Protein 2EFE (pdb70)

Nearest PDB structures (foldseek):
  2efh-assembly2_D  TM=1.002E+00  e=9.481E-31  Arabidopsis thaliana
  4g01-assembly1_B  TM=9.308E-01  e=5.659E-30  Arabidopsis thaliana
  7bl1-assembly1_DDD  TM=9.337E-01  e=3.066E-23  Homo sapiens
  1huq-assembly1_A  TM=9.323E-01  e=3.957E-23  Mus musculus
  2bme-assembly2_B  TM=9.191E-01  e=2.168E-18  Homo sapiens

Structure (mmCIF, N/CA/C/O backbone):
data_2EFE
#
_entry.id   2EFE
#
_cell.length_a   58.235
_cell.length_b   58.296
_cell.length_c   69.243
_cell.angle_alpha   81.75
_cell.angle_beta   86.83
_cell.angle_gamma   73.79
#
_symmetry.space_group_name_H-M   'P 1'
#
loop_
_entity.id
_entity.type
_entity.pdbx_description
1 polymer 'Similarity to vacuolar protein sorting-associated protein VPS9'
2 polymer 'Small GTP-binding protein-like'
3 non-polymer 'AMINOPHOSPHONIC ACID-GUANYLATE ESTER'
4 water water
#
loop_
_atom_site.group_PDB
_atom_site.id
_atom_site.type_symbol
_atom_site.label_atom_id
_atom_site.label_alt_id
_atom_site.label_comp_id
_atom_site.label_asym_id
_atom_site.label_entity_id
_atom_site.label_seq_id
_atom_site.pdbx_PDB_ins_code
_atom_site.Cartn_x
_atom_site.Cartn_y
_atom_site.Cartn_z
_atom_site.occupancy
_atom_site.B_iso_or_equiv
_atom_site.auth_seq_id
_atom_site.auth_comp_id
_atom_site.auth_asym_id
_atom_site.auth_atom_id
_atom_site.pdbx_PDB_model_num
ATOM 1 N N . MET A 1 19 ? 21.112 23.745 -17.250 1.00 68.37 17 MET A N 1
ATOM 2 C CA . MET A 1 19 ? 21.795 24.090 -15.963 1.00 68.82 17 MET A CA 1
ATOM 3 C C . MET A 1 19 ? 23.263 24.522 -16.120 1.00 69.07 17 MET A C 1
ATOM 4 O O . MET A 1 19 ? 23.785 25.276 -15.284 1.00 68.85 17 MET A O 1
ATOM 9 N N . ARG A 1 20 ? 23.919 24.045 -17.180 1.00 69.41 18 ARG A N 1
ATOM 10 C CA . ARG A 1 20 ? 25.281 24.490 -17.533 1.00 69.70 18 ARG A CA 1
ATOM 11 C C . ARG A 1 20 ? 25.317 25.847 -18.260 1.00 69.64 18 ARG A C 1
ATOM 12 O O . ARG A 1 20 ? 26.340 26.538 -18.228 1.00 69.95 18 ARG A O 1
ATOM 20 N N . LYS A 1 21 ? 24.208 26.215 -18.910 1.00 69.15 19 LYS A N 1
ATOM 21 C CA . LYS A 1 21 ? 24.054 27.524 -19.557 1.00 68.68 19 LYS A CA 1
ATOM 22 C C . LYS A 1 21 ? 24.425 28.688 -18.615 1.00 68.09 19 LYS A C 1
ATOM 23 O O . LYS A 1 21 ? 24.065 28.659 -17.435 1.00 68.11 19 LYS A O 1
ATOM 29 N N . PRO A 1 22 ? 25.139 29.717 -19.139 1.00 67.55 20 PRO A N 1
ATOM 30 C CA . PRO A 1 22 ? 25.684 30.822 -18.316 1.00 66.79 20 PRO A CA 1
ATOM 31 C C . PRO A 1 22 ? 24.638 31.692 -17.603 1.00 66.12 20 PRO A C 1
ATOM 32 O O . PRO A 1 22 ? 24.973 32.377 -16.633 1.00 66.08 20 PRO A O 1
ATOM 36 N N . SER A 1 23 ? 23.391 31.664 -18.072 1.00 65.27 21 SER A N 1
ATOM 37 C CA . SER A 1 23 ? 22.288 32.331 -17.368 1.00 64.24 21 SER A CA 1
ATOM 38 C C . SER A 1 23 ? 21.999 31.698 -16.002 1.00 63.75 21 SER A C 1
ATOM 39 O O . SER A 1 23 ? 21.637 32.412 -15.062 1.00 63.57 21 SER A O 1
ATOM 42 N N . ALA A 1 24 ? 22.182 30.375 -15.902 1.00 62.97 22 ALA A N 1
ATOM 43 C CA . ALA A 1 24 ? 21.897 29.602 -14.676 1.00 62.46 22 ALA A CA 1
ATOM 44 C C . ALA A 1 24 ? 23.037 29.603 -13.635 1.00 62.13 22 ALA A C 1
ATOM 45 O O . ALA A 1 24 ? 22.988 28.873 -12.644 1.00 61.93 22 ALA A O 1
ATOM 47 N N . GLY A 1 25 ? 24.050 30.440 -13.863 1.00 61.95 23 GLY A N 1
ATOM 48 C CA . GLY A 1 25 ? 25.215 30.552 -12.982 1.00 61.41 23 GLY A CA 1
ATOM 49 C C . GLY A 1 25 ? 24.870 30.590 -11.504 1.00 61.11 23 GLY A C 1
ATOM 50 O O . GLY A 1 25 ? 25.420 29.817 -10.708 1.00 61.21 23 GLY A O 1
ATOM 51 N N . ASP A 1 26 ? 23.945 31.476 -11.141 1.00 60.56 24 ASP A N 1
ATOM 52 C CA . ASP A 1 26 ? 23.584 31.690 -9.733 1.00 59.95 24 ASP A CA 1
ATOM 53 C C . ASP A 1 26 ? 22.651 30.630 -9.135 1.00 59.28 24 ASP A C 1
ATOM 54 O O . ASP A 1 26 ? 22.611 30.474 -7.911 1.00 59.28 24 ASP A O 1
ATOM 59 N N . PHE A 1 27 ? 21.919 29.897 -9.980 1.00 58.41 25 PHE A N 1
ATOM 60 C CA . PHE A 1 27 ? 21.230 28.686 -9.518 1.00 57.53 25 PHE A CA 1
ATOM 61 C C . PHE A 1 27 ? 22.239 27.614 -9.130 1.00 56.79 25 PHE A C 1
ATOM 62 O O . PHE A 1 27 ? 22.086 26.953 -8.095 1.00 56.25 25 PHE A O 1
ATOM 70 N N . VAL A 1 28 ? 23.269 27.453 -9.963 1.00 55.78 26 VAL A N 1
ATOM 71 C CA . VAL A 1 28 ? 24.311 26.450 -9.738 1.00 55.17 26 VAL A CA 1
ATOM 72 C C . VAL A 1 28 ? 25.082 26.733 -8.443 1.00 54.77 26 VAL A C 1
ATOM 73 O O . VAL A 1 28 ? 25.283 25.830 -7.635 1.00 54.43 26 VAL A O 1
ATOM 77 N N . LYS A 1 29 ? 25.484 27.988 -8.242 1.00 54.36 27 LYS A N 1
ATOM 78 C CA . LYS A 1 29 ? 26.136 28.411 -7.002 1.00 54.33 27 LYS A CA 1
ATOM 79 C C . LYS A 1 29 ? 25.270 28.107 -5.772 1.00 53.76 27 LYS A C 1
ATOM 80 O O . LYS A 1 29 ? 25.773 27.675 -4.733 1.00 53.56 27 LYS A O 1
ATOM 86 N N . SER A 1 30 ? 23.969 28.338 -5.906 1.00 53.21 28 SER A N 1
ATOM 87 C CA . SER A 1 30 ? 23.033 28.141 -4.810 1.00 53.00 28 SER A CA 1
ATOM 88 C C . SER A 1 30 ? 22.890 26.663 -4.412 1.00 52.83 28 SER A C 1
ATOM 89 O O . SER A 1 30 ? 22.878 26.324 -3.224 1.00 52.35 28 SER A O 1
ATOM 92 N N . ILE A 1 31 ? 22.778 25.791 -5.410 1.00 52.63 29 ILE A N 1
ATOM 93 C CA . ILE A 1 31 ? 22.625 24.359 -5.153 1.00 52.73 29 ILE A CA 1
ATOM 94 C C . ILE A 1 31 ? 23.902 23.826 -4.498 1.00 52.80 29 ILE A C 1
ATOM 95 O O . ILE A 1 31 ? 23.843 22.950 -3.644 1.00 52.81 29 ILE A O 1
ATOM 100 N N . LYS A 1 32 ? 25.043 24.389 -4.891 1.00 52.69 30 LYS A N 1
ATOM 101 C CA . LYS A 1 32 ? 26.341 23.915 -4.442 1.00 52.86 30 LYS A CA 1
ATOM 102 C C . LYS A 1 32 ? 26.709 24.430 -3.057 1.00 52.68 30 LYS A C 1
ATOM 103 O O . LYS A 1 32 ? 27.348 23.716 -2.282 1.00 52.80 30 LYS A O 1
ATOM 109 N N . SER A 1 33 ? 26.312 25.659 -2.740 1.00 52.38 31 SER A N 1
ATOM 110 C CA . SER A 1 33 ? 26.517 26.178 -1.391 1.00 52.03 31 SER A CA 1
ATOM 111 C C . SER A 1 33 ? 25.590 25.464 -0.406 1.00 51.79 31 SER A C 1
ATOM 112 O O . SER A 1 33 ? 25.798 25.543 0.796 1.00 51.97 31 SER A O 1
ATOM 115 N N . PHE A 1 34 ? 24.569 24.778 -0.921 1.00 51.05 32 PHE A N 1
ATOM 116 C CA . PHE A 1 34 ? 23.704 23.927 -0.091 1.00 50.78 32 PHE A CA 1
ATOM 117 C C . PHE A 1 34 ? 24.417 22.629 0.271 1.00 50.94 32 PHE A C 1
ATOM 118 O O . PHE A 1 34 ? 24.478 22.261 1.442 1.00 50.64 32 PHE A O 1
ATOM 126 N N . ILE A 1 35 ? 24.951 21.954 -0.750 1.00 51.72 33 ILE A N 1
ATOM 127 C CA . ILE A 1 35 ? 25.725 20.711 -0.599 1.00 52.53 33 ILE A CA 1
ATOM 128 C C . ILE A 1 35 ? 26.933 20.866 0.350 1.00 53.37 33 ILE A C 1
ATOM 129 O O . ILE A 1 35 ? 27.191 19.987 1.186 1.00 53.67 33 ILE A O 1
ATOM 134 N N . VAL A 1 36 ? 27.659 21.979 0.216 1.00 53.90 34 VAL A N 1
ATOM 135 C CA . VAL A 1 36 ? 28.784 22.307 1.098 1.00 54.60 34 VAL A CA 1
ATOM 136 C C . VAL A 1 36 ? 28.277 22.640 2.506 1.00 55.14 34 VAL A C 1
ATOM 137 O O . VAL A 1 36 ? 28.892 22.253 3.505 1.00 55.10 34 VAL A O 1
ATOM 141 N N . SER A 1 37 ? 27.138 23.329 2.573 1.00 55.64 35 SER A N 1
ATOM 142 C CA . SER A 1 37 ? 26.557 23.738 3.845 1.00 56.40 35 SER A CA 1
ATOM 143 C C . SER A 1 37 ? 25.814 22.620 4.551 1.00 56.82 35 SER A C 1
ATOM 144 O O . SER A 1 37 ? 25.295 22.806 5.648 1.00 57.00 35 SER A O 1
ATOM 147 N N . PHE A 1 38 ? 25.776 21.452 3.927 1.00 57.61 36 PHE A N 1
ATOM 148 C CA . PHE A 1 38 ? 25.108 20.301 4.518 1.00 58.30 36 PHE A CA 1
ATOM 149 C C . PHE A 1 38 ? 26.000 19.577 5.539 1.00 58.89 36 PHE A C 1
ATOM 150 O O . PHE A 1 38 ? 25.502 19.050 6.534 1.00 58.84 36 PHE A O 1
ATOM 158 N N . SER A 1 39 ? 27.314 19.575 5.293 1.00 59.82 37 SER A N 1
ATOM 159 C CA . SER A 1 39 ? 28.303 18.938 6.182 1.00 60.43 37 SER A CA 1
ATOM 160 C C . SER A 1 39 ? 28.431 19.655 7.522 1.00 60.90 37 SER A C 1
ATOM 161 O O . SER A 1 39 ? 28.909 19.081 8.512 1.00 61.36 37 SER A O 1
ATOM 164 N N . ASN A 1 40 ? 28.003 20.913 7.541 1.00 61.06 38 ASN A N 1
ATOM 165 C CA . ASN A 1 40 ? 28.101 21.775 8.712 1.00 61.20 38 ASN A CA 1
ATOM 166 C C . ASN A 1 40 ? 27.259 21.373 9.921 1.00 60.99 38 ASN A C 1
ATOM 167 O O . ASN A 1 40 ? 27.203 22.094 10.927 1.00 61.28 38 ASN A O 1
ATOM 172 N N . ASN A 1 41 ? 26.588 20.235 9.811 1.00 60.35 39 ASN A N 1
ATOM 173 C CA . ASN A 1 41 ? 25.786 19.705 10.893 1.00 59.68 39 ASN A CA 1
ATOM 174 C C . ASN A 1 41 ? 26.087 18.237 10.985 1.00 58.99 39 ASN A C 1
ATOM 175 O O . ASN A 1 41 ? 26.305 17.578 9.961 1.00 59.17 39 ASN A O 1
ATOM 180 N N . ALA A 1 42 ? 26.136 17.731 12.211 1.00 58.30 40 ALA A N 1
ATOM 181 C CA . ALA A 1 42 ? 26.307 16.306 12.425 1.00 57.48 40 ALA A CA 1
ATOM 182 C C . ALA A 1 42 ? 25.110 15.608 11.781 1.00 56.86 40 ALA A C 1
ATOM 183 O O . ALA A 1 42 ? 23.965 16.046 11.962 1.00 56.76 40 ALA A O 1
ATOM 185 N N . PRO A 1 43 ? 25.372 14.555 10.985 1.00 56.29 41 PRO A N 1
ATOM 186 C CA . PRO A 1 43 ? 24.297 13.788 10.353 1.00 55.56 41 PRO A CA 1
ATOM 187 C C . PRO A 1 43 ? 23.085 13.592 11.274 1.00 55.04 41 PRO A C 1
ATOM 188 O O . PRO A 1 43 ? 23.241 13.183 12.431 1.00 54.99 41 PRO A O 1
ATOM 192 N N . ASP A 1 44 ? 21.895 13.930 10.780 1.00 54.14 42 ASP A N 1
ATOM 193 C CA . ASP A 1 44 ? 20.657 13.626 11.497 1.00 53.38 42 ASP A CA 1
ATOM 194 C C . ASP A 1 44 ? 19.434 13.579 10.592 1.00 52.96 42 ASP A C 1
ATOM 195 O O . ASP A 1 44 ? 18.938 14.629 10.164 1.00 52.73 42 ASP A O 1
ATOM 200 N N . PRO A 1 45 ? 18.908 12.358 10.360 1.00 52.45 43 PRO A N 1
ATOM 201 C CA . PRO A 1 45 ? 17.923 12.040 9.339 1.00 51.89 43 PRO A CA 1
ATOM 202 C C . PRO A 1 45 ? 16.742 12.987 9.348 1.00 51.43 43 PRO A C 1
ATOM 203 O O . PRO A 1 45 ? 16.401 13.558 8.305 1.00 51.00 43 PRO A O 1
ATOM 207 N N . GLU A 1 46 ? 16.147 13.151 10.528 1.00 51.18 44 GLU A N 1
ATOM 208 C CA . GLU A 1 46 ? 14.927 13.922 10.707 1.00 51.37 44 GLU A CA 1
ATOM 209 C C . GLU A 1 46 ? 15.128 15.389 10.336 1.00 51.05 44 GLU A C 1
ATOM 210 O O . GLU A 1 46 ? 14.272 15.972 9.670 1.00 51.07 44 GLU A O 1
ATOM 216 N N . LYS A 1 47 ? 16.269 15.957 10.743 1.00 50.40 45 LYS A N 1
ATOM 217 C CA . LYS A 1 47 ? 16.664 17.335 10.399 1.00 49.78 45 LYS A CA 1
ATOM 218 C C . LYS A 1 47 ? 17.123 17.424 8.951 1.00 48.69 45 LYS A C 1
ATOM 219 O O . LYS A 1 47 ? 16.669 18.285 8.199 1.00 48.79 45 LYS A O 1
ATOM 225 N N . ASP A 1 48 ? 18.049 16.536 8.589 1.00 47.54 46 ASP A N 1
ATOM 226 C CA . ASP A 1 48 ? 18.602 16.451 7.241 1.00 46.40 46 ASP A CA 1
ATOM 227 C C . ASP A 1 48 ? 17.537 16.440 6.167 1.00 45.49 46 ASP A C 1
ATOM 228 O O . ASP A 1 48 ? 17.615 17.215 5.214 1.00 45.32 46 ASP A O 1
ATOM 233 N N . CYS A 1 49 ? 16.545 15.564 6.329 1.00 44.65 47 CYS A N 1
ATOM 234 C CA . CYS A 1 49 ? 15.510 15.408 5.314 1.00 43.47 47 CYS A CA 1
ATOM 235 C C . CYS A 1 49 ? 14.547 16.598 5.323 1.00 43.44 47 CYS A C 1
ATOM 236 O O . CYS A 1 49 ? 14.026 16.982 4.274 1.00 42.80 47 CYS A O 1
ATOM 239 N N . ALA A 1 50 ? 14.345 17.184 6.507 1.00 43.05 48 ALA A N 1
ATOM 240 C CA . ALA A 1 50 ? 13.603 18.444 6.646 1.00 43.05 48 ALA A CA 1
ATOM 241 C C . ALA A 1 50 ? 14.294 19.580 5.898 1.00 42.95 48 ALA A C 1
ATOM 242 O O . ALA A 1 50 ? 13.632 20.372 5.238 1.00 42.58 48 ALA A O 1
ATOM 244 N N . MET A 1 51 ? 15.624 19.652 6.013 1.00 43.35 49 MET A N 1
ATOM 245 C CA . MET A 1 51 ? 16.428 20.630 5.277 1.00 43.87 49 MET A CA 1
ATOM 246 C C . MET A 1 51 ? 16.336 20.413 3.766 1.00 43.27 49 MET A C 1
ATOM 247 O O . MET A 1 51 ? 16.193 21.376 2.997 1.00 43.20 49 MET A O 1
ATOM 252 N N . VAL A 1 52 ? 16.438 19.153 3.334 1.00 42.40 50 VAL A N 1
ATOM 253 C CA . VAL A 1 52 ? 16.396 18.859 1.903 1.00 41.24 50 VAL A CA 1
ATOM 254 C C . VAL A 1 52 ? 15.010 19.146 1.334 1.00 40.76 50 VAL A C 1
ATOM 255 O O . VAL A 1 52 ? 14.912 19.760 0.279 1.00 40.67 50 VAL A O 1
ATOM 259 N N . GLN A 1 53 ? 13.946 18.749 2.032 1.00 40.75 51 GLN A N 1
ATOM 260 C CA . GLN A 1 53 ? 12.585 19.027 1.521 1.00 41.14 51 GLN A CA 1
ATOM 261 C C . GLN A 1 53 ? 12.324 20.520 1.356 1.00 41.78 51 GLN A C 1
ATOM 262 O O . GLN A 1 53 ? 11.696 20.936 0.387 1.00 42.03 51 GLN A O 1
ATOM 268 N N . GLU A 1 54 ? 12.831 21.308 2.302 1.00 42.08 52 GLU A N 1
ATOM 269 C CA . GLU A 1 54 ? 12.715 22.769 2.286 1.00 42.32 52 GLU A CA 1
ATOM 270 C C . GLU A 1 54 ? 13.561 23.376 1.159 1.00 41.51 52 GLU A C 1
ATOM 271 O O . GLU A 1 54 ? 13.096 24.264 0.446 1.00 41.33 52 GLU A O 1
ATOM 277 N N . PHE A 1 55 ? 14.785 22.875 0.990 1.00 40.82 53 PHE A N 1
ATOM 278 C CA . PHE A 1 55 ? 15.620 23.247 -0.150 1.00 40.67 53 PHE A CA 1
ATOM 279 C C . PHE A 1 55 ? 14.939 22.937 -1.479 1.00 40.96 53 PHE A C 1
ATOM 280 O O . PHE A 1 55 ? 14.944 23.789 -2.380 1.00 41.36 53 PHE A O 1
ATOM 288 N N . PHE A 1 56 ? 14.354 21.732 -1.588 1.00 40.82 54 PHE A N 1
ATOM 289 C CA . PHE A 1 56 ? 13.547 21.329 -2.748 1.00 40.63 54 PHE A CA 1
ATOM 290 C C . PHE A 1 56 ? 12.360 22.237 -2.922 1.00 40.73 54 PHE A C 1
ATOM 291 O O . PHE A 1 56 ? 12.096 22.699 -4.024 1.00 41.01 54 PHE A O 1
ATOM 299 N N . SER A 1 57 ? 11.642 22.484 -1.837 1.00 41.50 55 SER A N 1
ATOM 300 C CA . SER A 1 57 ? 10.448 23.334 -1.869 1.00 42.78 55 SER A CA 1
ATOM 301 C C . SER A 1 57 ? 10.784 24.708 -2.436 1.00 43.27 55 SER A C 1
ATOM 302 O O . SER A 1 57 ? 9.984 25.301 -3.157 1.00 43.39 55 SER A O 1
ATOM 305 N N . LYS A 1 58 ? 11.998 25.167 -2.118 1.00 44.66 56 LYS A N 1
ATOM 306 C CA . LYS A 1 58 ? 12.478 26.529 -2.388 1.00 45.35 56 LYS A CA 1
ATOM 307 C C . LYS A 1 58 ? 13.118 26.710 -3.764 1.00 45.61 56 LYS A C 1
ATOM 308 O O . LYS A 1 58 ? 12.876 27.717 -4.431 1.00 45.70 56 LYS A O 1
ATOM 314 N N . MET A 1 59 ? 13.929 25.742 -4.185 1.00 46.11 57 MET A N 1
ATOM 315 C CA . MET A 1 59 ? 14.490 25.751 -5.533 1.00 47.01 57 MET A CA 1
ATOM 316 C C . MET A 1 59 ? 13.394 25.555 -6.562 1.00 47.45 57 MET A C 1
ATOM 317 O O . MET A 1 59 ? 13.475 26.077 -7.673 1.00 47.74 57 MET A O 1
ATOM 322 N N . GLU A 1 60 ? 12.385 24.779 -6.187 1.00 47.97 58 GLU A N 1
ATOM 323 C CA . GLU A 1 60 ? 11.267 24.476 -7.053 1.00 48.84 58 GLU A CA 1
ATOM 324 C C . GLU A 1 60 ? 10.382 25.711 -7.169 1.00 48.90 58 GLU A C 1
ATOM 325 O O . GLU A 1 60 ? 9.887 26.025 -8.254 1.00 49.09 58 GLU A O 1
ATOM 331 N N . ALA A 1 61 ? 10.220 26.431 -6.061 1.00 48.98 59 ALA A N 1
ATOM 332 C CA . ALA A 1 61 ? 9.587 27.761 -6.083 1.00 49.04 59 ALA A CA 1
ATOM 333 C C . ALA A 1 61 ? 10.334 28.745 -7.005 1.00 48.69 59 ALA A C 1
ATOM 334 O O . ALA A 1 61 ? 9.723 29.565 -7.688 1.00 48.25 59 ALA A O 1
ATOM 336 N N . ALA A 1 62 ? 11.658 28.608 -7.035 1.00 49.26 60 ALA A N 1
ATOM 337 C CA . ALA A 1 62 ? 12.570 29.402 -7.876 1.00 49.55 60 ALA A CA 1
ATOM 338 C C . ALA A 1 62 ? 12.659 28.968 -9.349 1.00 49.93 60 ALA A C 1
ATOM 339 O O . ALA A 1 62 ? 13.106 29.747 -10.197 1.00 49.91 60 ALA A O 1
ATOM 341 N N . PHE A 1 63 ? 12.265 27.731 -9.654 1.00 50.56 61 PHE A N 1
ATOM 342 C CA . PHE A 1 63 ? 12.094 27.317 -11.053 1.00 51.19 61 PHE A CA 1
ATOM 343 C C . PHE A 1 63 ? 10.884 28.011 -11.687 1.00 51.25 61 PHE A C 1
ATOM 344 O O . PHE A 1 63 ? 11.042 28.691 -12.698 1.00 50.44 61 PHE A O 1
ATOM 352 N N . ARG A 1 64 ? 9.692 27.855 -11.091 1.00 51.63 62 ARG A N 1
ATOM 353 C CA . ARG A 1 64 ? 8.492 28.415 -11.719 1.00 52.60 62 ARG A CA 1
ATOM 354 C C . ARG A 1 64 ? 8.465 29.941 -11.710 1.00 52.72 62 ARG A C 1
ATOM 355 O O . ARG A 1 64 ? 8.322 30.569 -12.772 1.00 53.29 62 ARG A O 1
ATOM 363 N N . ALA A 1 65 ? 8.632 30.534 -10.524 1.00 52.84 63 ALA A N 1
ATOM 364 C CA . ALA A 1 65 ? 8.575 31.995 -10.371 1.00 52.38 63 ALA A CA 1
ATOM 365 C C . ALA A 1 65 ? 9.675 32.764 -11.115 1.00 52.02 63 ALA A C 1
ATOM 366 O O . ALA A 1 65 ? 9.532 33.965 -11.320 1.00 51.65 63 ALA A O 1
ATOM 368 N N . HIS A 1 66 ? 10.737 32.076 -11.542 1.00 51.72 64 HIS A N 1
ATOM 369 C CA . HIS A 1 66 ? 11.859 32.754 -12.169 1.00 52.23 64 HIS A CA 1
ATOM 370 C C . HIS A 1 66 ? 11.505 33.396 -13.498 1.00 51.95 64 HIS A C 1
ATOM 371 O O . HIS A 1 66 ? 10.944 32.729 -14.365 1.00 52.20 64 HIS A O 1
ATOM 378 N N . PRO A 1 67 ? 11.817 34.703 -13.647 1.00 51.82 65 PRO A N 1
ATOM 379 C CA . PRO A 1 67 ? 11.568 35.444 -14.907 1.00 51.69 65 PRO A CA 1
ATOM 380 C C . PRO A 1 67 ? 12.044 34.736 -16.195 1.00 51.19 65 PRO A C 1
ATOM 381 O O . PRO A 1 67 ? 11.380 34.854 -17.225 1.00 51.06 65 PRO A O 1
ATOM 385 N N . LEU A 1 68 ? 13.147 33.987 -16.115 1.00 50.99 66 LEU A N 1
ATOM 386 C CA . LEU A 1 68 ? 13.656 33.191 -17.245 1.00 50.90 66 LEU A CA 1
ATOM 387 C C . LEU A 1 68 ? 12.887 31.899 -17.512 1.00 51.10 66 LEU A C 1
ATOM 388 O O . LEU A 1 68 ? 12.754 31.494 -18.676 1.00 51.51 66 LEU A O 1
ATOM 393 N N . TRP A 1 69 ? 12.399 31.256 -16.448 1.00 50.94 67 TRP A N 1
ATOM 394 C CA . TRP A 1 69 ? 11.643 29.991 -16.558 1.00 51.22 67 TRP A CA 1
ATOM 395 C C . TRP A 1 69 ? 10.105 30.155 -16.595 1.00 50.29 67 TRP A C 1
ATOM 396 O O . TRP A 1 69 ? 9.366 29.207 -16.296 1.00 49.99 67 TRP A O 1
ATOM 407 N N . SER A 1 70 ? 9.608 31.329 -16.963 1.00 49.28 68 SER A N 1
ATOM 408 C CA . SER A 1 70 ? 8.146 31.494 -17.035 1.00 48.29 68 SER A CA 1
ATOM 409 C C . SER A 1 70 ? 7.471 30.984 -18.344 1.00 47.31 68 SER A C 1
ATOM 410 O O . SER A 1 70 ? 6.245 31.073 -18.474 1.00 46.93 68 SER A O 1
ATOM 413 N N . GLY A 1 71 ? 8.261 30.440 -19.284 1.00 46.26 69 GLY A N 1
ATOM 414 C CA . GLY A 1 71 ? 7.719 29.765 -20.476 1.00 45.69 69 GLY A CA 1
ATOM 415 C C . GLY A 1 71 ? 7.679 28.231 -20.408 1.00 45.74 69 GLY A C 1
ATOM 416 O O . GLY A 1 71 ? 7.351 27.552 -21.392 1.00 45.38 69 GLY A O 1
ATOM 417 N N . CYS A 1 72 ? 8.000 27.671 -19.242 1.00 45.33 70 CYS A N 1
ATOM 418 C CA . CYS A 1 72 ? 8.102 26.217 -19.077 1.00 44.94 70 CYS A CA 1
ATOM 419 C C . CYS A 1 72 ? 6.739 25.576 -18.842 1.00 43.62 70 CYS A C 1
ATOM 420 O O . CYS A 1 72 ? 5.944 26.101 -18.069 1.00 43.36 70 CYS A O 1
ATOM 423 N N . SER A 1 73 ? 6.473 24.442 -19.491 1.00 42.58 71 SER A N 1
ATOM 424 C CA . SER A 1 73 ? 5.258 23.661 -19.186 1.00 41.67 71 SER A CA 1
ATOM 425 C C . SER A 1 73 ? 5.325 23.032 -17.784 1.00 40.94 71 SER A C 1
ATOM 426 O O . SER A 1 73 ? 6.401 22.885 -17.220 1.00 40.67 71 SER A O 1
ATOM 429 N N . GLU A 1 74 ? 4.169 22.685 -17.227 1.00 40.74 72 GLU A N 1
ATOM 430 C CA . GLU A 1 74 ? 4.092 21.937 -15.956 1.00 40.88 72 GLU A CA 1
ATOM 431 C C . GLU A 1 74 ? 4.980 20.692 -15.933 1.00 40.46 72 GLU A C 1
ATOM 432 O O . GLU A 1 74 ? 5.732 20.472 -14.989 1.00 40.07 72 GLU A O 1
ATOM 438 N N . GLU A 1 75 ? 4.892 19.888 -16.987 1.00 40.77 73 GLU A N 1
ATOM 439 C CA . GLU A 1 75 ? 5.693 18.685 -17.107 1.00 41.34 73 GLU A CA 1
ATOM 440 C C . GLU A 1 75 ? 7.181 18.998 -17.104 1.00 40.66 73 GLU A C 1
ATOM 441 O O . GLU A 1 75 ? 7.950 18.296 -16.467 1.00 41.30 73 GLU A O 1
ATOM 447 N N . GLU A 1 76 ? 7.594 20.062 -17.783 1.00 40.30 74 GLU A N 1
ATOM 448 C CA . GLU A 1 76 ? 9.016 20.448 -17.800 1.00 40.07 74 GLU A CA 1
ATOM 449 C C . GLU A 1 76 ? 9.514 20.921 -16.453 1.00 39.26 74 GLU A C 1
ATOM 450 O O . GLU A 1 76 ? 10.626 20.580 -16.040 1.00 39.58 74 GLU A O 1
ATOM 456 N N . LEU A 1 77 ? 8.706 21.721 -15.770 1.00 38.11 75 LEU A N 1
ATOM 457 C CA . LEU A 1 77 ? 9.045 22.131 -14.421 1.00 37.27 75 LEU A CA 1
ATOM 458 C C . LEU A 1 77 ? 9.111 20.922 -13.492 1.00 36.85 75 LEU A C 1
ATOM 459 O O . LEU A 1 77 ? 10.007 20.815 -12.671 1.00 36.19 75 LEU A O 1
ATOM 464 N N . ASP A 1 78 ? 8.192 19.979 -13.669 1.00 37.33 76 ASP A N 1
ATOM 465 C CA . ASP A 1 78 ? 8.232 18.740 -12.897 1.00 38.06 76 ASP A CA 1
ATOM 466 C C . ASP A 1 78 ? 9.509 17.904 -13.155 1.00 37.18 76 ASP A C 1
ATOM 467 O O . ASP A 1 78 ? 10.109 17.395 -12.208 1.00 37.02 76 ASP A O 1
ATOM 472 N N . SER A 1 79 ? 9.935 17.801 -14.416 1.00 36.77 77 SER A N 1
ATOM 473 C CA . SER A 1 79 ? 11.204 17.138 -14.784 1.00 36.18 77 SER A CA 1
ATOM 474 C C . SER A 1 79 ? 12.442 17.792 -14.179 1.00 35.62 77 SER A C 1
ATOM 475 O O . SER A 1 79 ? 13.416 17.112 -13.843 1.00 35.46 77 SER A O 1
ATOM 478 N N . ALA A 1 80 ? 12.423 19.121 -14.097 1.00 35.29 78 ALA A N 1
ATOM 479 C CA . ALA A 1 80 ? 13.506 19.896 -13.484 1.00 33.90 78 ALA A CA 1
ATOM 480 C C . ALA A 1 80 ? 13.575 19.644 -11.981 1.00 33.43 78 ALA A C 1
ATOM 481 O O . ALA A 1 80 ? 14.658 19.577 -11.401 1.00 33.69 78 ALA A O 1
ATOM 483 N N . GLY A 1 81 ? 12.410 19.533 -11.354 1.00 32.80 79 GLY A N 1
ATOM 484 C CA . GLY A 1 81 ? 12.307 19.124 -9.955 1.00 31.87 79 GLY A CA 1
ATOM 485 C C . GLY A 1 81 ? 13.002 17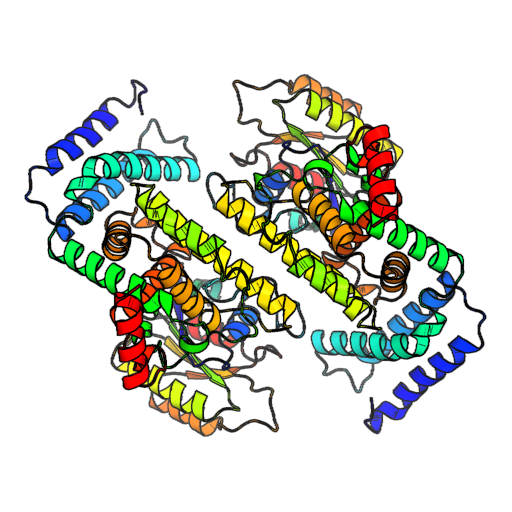.805 -9.742 1.00 31.45 79 GLY A C 1
ATOM 486 O O . GLY A 1 81 ? 13.878 17.703 -8.888 1.00 31.50 79 GLY A O 1
ATOM 487 N N . ASP A 1 82 ? 12.641 16.799 -10.545 1.00 31.01 80 ASP A N 1
ATOM 488 C CA . ASP A 1 82 ? 13.263 15.472 -10.461 1.00 30.42 80 ASP A CA 1
ATOM 489 C C . ASP A 1 82 ? 14.769 15.507 -10.793 1.00 30.33 80 ASP A C 1
ATOM 490 O O . ASP A 1 82 ? 15.568 14.794 -10.188 1.00 29.79 80 ASP A O 1
ATOM 495 N N . GLY A 1 83 ? 15.149 16.344 -11.760 1.00 30.99 81 GLY A N 1
ATOM 496 C CA . GLY A 1 83 ? 16.565 16.628 -12.055 1.00 31.00 81 GLY A CA 1
ATOM 497 C C . GLY A 1 83 ? 17.315 17.154 -10.833 1.00 31.50 81 GLY A C 1
ATOM 498 O O . GLY A 1 83 ? 18.388 16.627 -10.472 1.00 30.98 81 GLY A O 1
ATOM 499 N N . LEU A 1 84 ? 16.749 18.173 -10.180 1.00 31.44 82 LEU A N 1
ATOM 500 C CA . LEU A 1 84 ? 17.350 18.711 -8.952 1.00 32.09 82 LEU A CA 1
ATOM 501 C C . LEU A 1 84 ? 17.480 17.622 -7.894 1.00 31.84 82 LEU A C 1
ATOM 502 O O . LEU A 1 84 ? 18.567 17.423 -7.314 1.00 32.38 82 LEU A O 1
ATOM 507 N N . GLU A 1 85 ? 16.375 16.900 -7.674 1.00 31.32 83 GLU A N 1
ATOM 508 C CA . GLU A 1 85 ? 16.319 15.792 -6.731 1.00 30.67 83 GLU A CA 1
ATOM 509 C C . GLU A 1 85 ? 17.472 14.858 -6.978 1.00 30.66 83 GLU A C 1
ATOM 510 O O . GLU A 1 85 ? 18.200 14.518 -6.063 1.00 30.54 83 GLU A O 1
ATOM 516 N N . LYS A 1 86 ? 17.648 14.472 -8.236 1.00 31.14 84 LYS A N 1
ATOM 517 C CA . LYS A 1 86 ? 18.644 13.497 -8.614 1.00 31.95 84 LYS A CA 1
ATOM 518 C C . LYS A 1 86 ? 20.056 14.027 -8.353 1.00 32.91 84 LYS A C 1
ATOM 519 O O . LYS A 1 86 ? 20.884 13.360 -7.717 1.00 33.51 84 LYS A O 1
ATOM 525 N N . TYR A 1 87 ? 20.329 15.226 -8.843 1.00 34.16 85 TYR A N 1
ATOM 526 C CA . TYR A 1 87 ? 21.641 15.830 -8.652 1.00 35.33 85 TYR A CA 1
ATOM 527 C C . TYR A 1 87 ? 21.992 15.939 -7.158 1.00 34.46 85 TYR A C 1
ATOM 528 O O . TYR A 1 87 ? 23.036 15.446 -6.723 1.00 34.50 85 TYR A O 1
ATOM 537 N N . VAL A 1 88 ? 21.103 16.566 -6.387 1.00 34.00 86 VAL A N 1
ATOM 538 C CA . VAL A 1 88 ? 21.316 16.798 -4.961 1.00 33.22 86 VAL A CA 1
ATOM 539 C C . VAL A 1 88 ? 21.506 15.471 -4.231 1.00 33.23 86 VAL A C 1
ATOM 540 O O . VAL A 1 88 ? 22.527 15.268 -3.570 1.00 32.93 86 VAL A O 1
ATOM 544 N N . MET A 1 89 ? 20.546 14.554 -4.389 1.00 32.88 87 MET A N 1
ATOM 545 C CA . MET A 1 89 ? 20.568 13.261 -3.673 1.00 32.72 87 MET A CA 1
ATOM 546 C C . MET A 1 89 ? 21.758 12.369 -3.990 1.00 32.82 87 MET A C 1
ATOM 547 O O . MET A 1 89 ? 22.209 11.611 -3.142 1.00 32.83 87 MET A O 1
ATOM 552 N N . THR A 1 90 ? 22.270 12.471 -5.210 1.00 33.55 88 THR A N 1
ATOM 553 C CA . THR A 1 90 ? 23.478 11.761 -5.592 1.00 34.43 88 THR A CA 1
ATOM 554 C C . THR A 1 90 ? 24.690 12.316 -4.842 1.00 35.10 88 THR A C 1
ATOM 555 O O . THR A 1 90 ? 25.570 11.544 -4.443 1.00 34.74 88 THR A O 1
ATOM 559 N N . LYS A 1 91 ? 24.737 13.643 -4.644 1.00 36.12 89 LYS A N 1
ATOM 560 C CA . LYS A 1 91 ? 25.794 14.252 -3.815 1.00 37.10 89 LYS A CA 1
ATOM 561 C C . LYS A 1 91 ? 25.674 13.845 -2.355 1.00 37.19 89 LYS A C 1
ATOM 562 O O . LYS A 1 91 ? 26.666 13.478 -1.725 1.00 37.35 89 LYS A O 1
ATOM 568 N N . LEU A 1 92 ? 24.456 13.913 -1.820 1.00 37.35 90 LEU A N 1
ATOM 569 C CA . LEU A 1 92 ? 24.212 13.647 -0.403 1.00 37.69 90 LEU A CA 1
ATOM 570 C C . LEU A 1 92 ? 24.215 12.155 -0.011 1.00 37.95 90 LEU A C 1
ATOM 571 O O . LEU A 1 92 ? 24.155 11.812 1.181 1.00 38.32 90 LEU A O 1
ATOM 576 N N . PHE A 1 93 ? 24.323 11.276 -1.007 1.00 37.92 91 PHE A N 1
ATOM 577 C CA . PHE A 1 93 ? 23.918 9.880 -0.847 1.00 37.72 91 PHE A CA 1
ATOM 578 C C . PHE A 1 93 ? 24.540 9.158 0.321 1.00 38.36 91 PHE A C 1
ATOM 579 O O . PHE A 1 93 ? 23.808 8.544 1.106 1.00 38.25 91 PHE A O 1
ATOM 587 N N . THR A 1 94 ? 25.872 9.208 0.444 1.00 38.58 92 THR A N 1
ATOM 588 C CA . THR A 1 94 ? 26.522 8.378 1.458 1.00 39.36 92 THR A CA 1
ATOM 589 C C . THR A 1 94 ? 26.332 8.861 2.914 1.00 39.44 92 THR A C 1
ATOM 590 O O . THR A 1 94 ? 26.417 8.075 3.857 1.00 40.33 92 THR A O 1
ATOM 594 N N . ARG A 1 95 ? 26.038 10.144 3.082 1.00 39.43 93 ARG A N 1
ATOM 595 C CA . ARG A 1 95 ? 25.760 10.719 4.399 1.00 39.94 93 ARG A CA 1
ATOM 596 C C . ARG A 1 95 ? 24.308 10.435 4.854 1.00 39.29 93 ARG A C 1
ATOM 597 O O . ARG A 1 95 ? 24.029 10.290 6.061 1.00 39.52 93 ARG A O 1
ATOM 605 N N . VAL A 1 96 ? 23.393 10.357 3.884 1.00 38.21 94 VAL A N 1
ATOM 606 C CA . VAL A 1 96 ? 21.970 10.223 4.185 1.00 36.93 94 VAL A CA 1
ATOM 607 C C . VAL A 1 96 ? 21.394 8.811 4.077 1.00 36.30 94 VAL A C 1
ATOM 608 O O . VAL A 1 96 ? 20.363 8.530 4.670 1.00 36.26 94 VAL A O 1
ATOM 612 N N . PHE A 1 97 ? 22.042 7.938 3.314 1.00 35.74 95 PHE A N 1
ATOM 613 C CA . PHE A 1 97 ? 21.474 6.613 3.021 1.00 35.46 95 PHE A CA 1
ATOM 614 C C . PHE A 1 97 ? 22.100 5.517 3.878 1.00 35.60 95 PHE A C 1
ATOM 615 O O . PHE A 1 97 ? 23.329 5.395 3.921 1.00 34.88 95 PHE A O 1
ATOM 623 N N . ALA A 1 98 ? 21.239 4.714 4.524 1.00 36.23 96 ALA A N 1
ATOM 624 C CA . ALA A 1 98 ? 21.652 3.672 5.483 1.00 37.34 96 ALA A CA 1
ATOM 625 C C . ALA A 1 98 ? 22.812 4.145 6.385 1.00 37.95 96 ALA A C 1
ATOM 626 O O . ALA A 1 98 ? 23.807 3.431 6.548 1.00 38.55 96 ALA A O 1
ATOM 628 N N . SER A 1 99 ? 22.672 5.334 6.977 1.00 38.27 97 SER A N 1
ATOM 629 C CA . SER A 1 99 ? 23.838 6.088 7.466 1.00 38.67 97 SER A CA 1
ATOM 630 C C . SER A 1 99 ? 24.167 5.900 8.945 1.00 39.15 97 SER A C 1
ATOM 631 O O . SER A 1 99 ? 25.008 6.637 9.491 1.00 39.73 97 SER A O 1
ATOM 634 N N . ASN A 1 100 ? 23.524 4.927 9.592 1.00 38.49 98 ASN A N 1
ATOM 635 C CA . ASN A 1 100 ? 23.765 4.677 11.013 1.00 38.06 98 ASN A CA 1
ATOM 636 C C . ASN A 1 100 ? 23.531 3.221 11.370 1.00 37.97 98 ASN A C 1
ATOM 637 O O . ASN A 1 100 ? 22.995 2.441 10.568 1.00 37.88 98 ASN A O 1
ATOM 642 N N . THR A 1 101 ? 23.901 2.871 12.600 1.00 37.08 99 THR A N 1
ATOM 643 C CA . THR A 1 101 ? 23.859 1.501 13.054 1.00 36.01 99 THR A CA 1
ATOM 644 C C . THR A 1 101 ? 22.468 0.892 13.023 1.00 35.19 99 THR A C 1
ATOM 645 O O . THR A 1 101 ? 22.307 -0.257 12.616 1.00 34.70 99 THR A O 1
ATOM 649 N N . GLU A 1 102 ? 21.451 1.638 13.424 1.00 34.95 100 GLU A N 1
ATOM 650 C CA . GLU A 1 102 ? 20.143 0.992 13.553 1.00 35.36 100 GLU A CA 1
ATOM 651 C C . GLU A 1 102 ? 19.507 0.654 12.189 1.00 34.54 100 GLU A C 1
ATOM 652 O O . GLU A 1 102 ? 18.822 -0.357 12.070 1.00 33.96 100 GLU A O 1
ATOM 658 N N . GLU A 1 103 ? 19.767 1.486 11.179 1.00 33.90 101 GLU A N 1
ATOM 659 C CA . GLU A 1 103 ? 19.312 1.221 9.811 1.00 33.94 101 GLU A CA 1
ATOM 660 C C . GLU A 1 103 ? 20.080 0.038 9.198 1.00 33.55 101 GLU A C 1
ATOM 661 O O . GLU A 1 103 ? 19.476 -0.866 8.609 1.00 33.41 101 GLU A O 1
ATOM 667 N N . VAL A 1 104 ? 21.404 0.048 9.361 1.00 33.21 102 VAL A N 1
ATOM 668 C CA . VAL A 1 104 ? 22.252 -1.105 9.039 1.00 32.77 102 VAL A CA 1
ATOM 669 C C . VAL A 1 104 ? 21.783 -2.413 9.688 1.00 32.49 102 VAL A C 1
ATOM 670 O O . VAL A 1 104 ? 21.694 -3.454 9.016 1.00 33.11 102 VAL A O 1
ATOM 674 N N . ILE A 1 105 ? 21.461 -2.365 10.977 1.00 32.24 103 ILE A N 1
ATOM 675 C CA . ILE A 1 105 ? 20.934 -3.532 11.682 1.00 32.32 103 ILE A CA 1
ATOM 676 C C . ILE A 1 105 ? 19.567 -4.045 11.139 1.00 31.77 103 ILE A C 1
ATOM 677 O O . ILE A 1 105 ? 19.387 -5.267 10.944 1.00 31.22 103 ILE A O 1
ATOM 682 N N . ALA A 1 106 ? 18.626 -3.123 10.909 1.00 31.07 104 ALA A N 1
ATOM 683 C CA . ALA A 1 106 ? 17.303 -3.463 10.355 1.00 31.28 104 ALA A CA 1
ATOM 684 C C . ALA A 1 106 ? 17.384 -4.043 8.934 1.00 31.15 104 ALA A C 1
ATOM 685 O O . ALA A 1 106 ? 16.665 -4.987 8.593 1.00 30.85 104 ALA A O 1
ATOM 687 N N . ASP A 1 107 ? 18.265 -3.471 8.120 1.00 30.67 105 ASP A N 1
ATOM 688 C CA . ASP A 1 107 ? 18.580 -4.020 6.817 1.00 31.40 105 ASP A CA 1
ATOM 689 C C . ASP A 1 107 ? 18.983 -5.493 6.909 1.00 31.73 105 ASP A C 1
ATOM 690 O O . ASP A 1 107 ? 18.415 -6.352 6.228 1.00 31.44 105 ASP A O 1
ATOM 695 N N . GLU A 1 108 ? 19.954 -5.777 7.769 1.00 32.44 106 GLU A N 1
ATOM 696 C CA . GLU A 1 108 ? 20.535 -7.106 7.872 1.00 32.95 106 GLU A CA 1
ATOM 697 C C . GLU A 1 108 ? 19.560 -8.107 8.422 1.00 32.74 106 GLU A C 1
ATOM 698 O O . GLU A 1 108 ? 19.595 -9.266 8.029 1.00 33.53 106 GLU A O 1
ATOM 704 N N . LYS A 1 109 ? 18.689 -7.671 9.335 1.00 32.77 107 LYS A N 1
ATOM 705 C CA . LYS A 1 109 ? 17.642 -8.535 9.884 1.00 32.20 107 LYS A CA 1
ATOM 706 C C . LYS A 1 109 ? 16.630 -8.946 8.827 1.00 31.97 107 LYS A C 1
ATOM 707 O O . LYS A 1 109 ? 16.149 -10.077 8.808 1.00 31.41 107 LYS A O 1
ATOM 713 N N . LEU A 1 110 ? 16.318 -8.012 7.945 1.00 31.40 108 LEU A N 1
ATOM 714 C CA . LEU A 1 110 ? 15.366 -8.237 6.866 1.00 31.28 108 LEU A CA 1
ATOM 715 C C . LEU A 1 110 ? 15.959 -9.175 5.826 1.00 30.50 108 LEU A C 1
ATOM 716 O O . LEU A 1 110 ? 15.337 -10.161 5.435 1.00 30.06 108 LEU A O 1
ATOM 721 N N . PHE A 1 111 ? 17.175 -8.869 5.388 1.00 31.33 109 PHE A N 1
ATOM 722 C CA . PHE A 1 111 ? 17.928 -9.742 4.491 1.00 31.84 109 PHE A CA 1
ATOM 723 C C . PHE A 1 111 ? 18.063 -11.168 5.052 1.00 32.10 109 PHE A C 1
ATOM 724 O O . PHE A 1 111 ? 17.888 -12.138 4.319 1.00 31.34 109 PHE A O 1
ATOM 732 N N . GLN A 1 112 ? 18.383 -11.288 6.341 1.00 32.62 110 GLN A N 1
ATOM 733 C CA . GLN A 1 112 ? 18.562 -12.607 6.951 1.00 34.04 110 GLN A CA 1
ATOM 734 C C . GLN A 1 112 ? 17.292 -13.449 6.861 1.00 33.35 110 GLN A C 1
ATOM 735 O O . GLN A 1 112 ? 17.325 -14.568 6.367 1.00 33.04 110 GLN A O 1
ATOM 741 N N . LYS A 1 113 ? 16.181 -12.873 7.312 1.00 33.43 111 LYS A N 1
ATOM 742 C CA . LYS A 1 113 ? 14.857 -13.519 7.338 1.00 33.52 111 LYS A CA 1
ATOM 743 C C . LYS A 1 113 ? 14.346 -13.878 5.963 1.00 32.87 111 LYS A C 1
ATOM 744 O O . LYS A 1 113 ? 13.786 -14.947 5.772 1.00 34.14 111 LYS A O 1
ATOM 750 N N . MET A 1 114 ? 14.528 -13.000 4.989 1.00 31.76 112 MET A N 1
ATOM 751 C CA . MET A 1 114 ? 14.080 -13.315 3.656 1.00 30.60 112 MET A CA 1
ATOM 752 C C . MET A 1 114 ? 14.914 -14.424 3.016 1.00 31.51 112 MET A C 1
ATOM 753 O O . MET A 1 114 ? 14.356 -15.301 2.377 1.00 31.33 112 MET A O 1
ATOM 758 N N . SER A 1 115 ? 16.244 -14.387 3.200 1.00 31.79 113 SER A N 1
ATOM 759 C CA . SER A 1 115 ? 17.138 -15.388 2.601 1.00 31.70 113 SER A CA 1
ATOM 760 C C . SER A 1 115 ? 16.872 -16.795 3.123 1.00 31.73 113 SER A C 1
ATOM 761 O O . SER A 1 115 ? 17.199 -17.781 2.452 1.00 32.28 113 SER A O 1
ATOM 764 N N . LEU A 1 116 ? 16.296 -16.875 4.320 1.00 31.64 114 LEU A N 1
ATOM 765 C CA . LEU A 1 116 ? 15.833 -18.128 4.912 1.00 31.53 114 LEU A CA 1
ATOM 766 C C . LEU A 1 116 ? 14.413 -18.515 4.448 1.00 31.94 114 LEU A C 1
ATOM 767 O O . LEU A 1 116 ? 14.219 -19.583 3.861 1.00 32.46 114 LEU A O 1
ATOM 772 N N . VAL A 1 117 ? 13.439 -17.636 4.715 1.00 31.98 115 VAL A N 1
ATOM 773 C CA . VAL A 1 117 ? 12.017 -17.849 4.431 1.00 31.52 115 VAL A CA 1
ATOM 774 C C . VAL A 1 117 ? 11.759 -18.034 2.919 1.00 31.86 115 VAL A C 1
ATOM 775 O O . VAL A 1 117 ? 10.941 -18.862 2.537 1.00 31.04 115 VAL A O 1
ATOM 779 N N . GLN A 1 118 ? 12.492 -17.318 2.060 1.00 32.35 116 GLN A N 1
ATOM 780 C CA . GLN A 1 118 ? 12.317 -17.495 0.602 1.00 33.07 116 GLN A CA 1
ATOM 781 C C . GLN A 1 118 ? 12.523 -18.940 0.132 1.00 33.42 116 GLN A C 1
ATOM 782 O O . GLN A 1 118 ? 12.020 -19.337 -0.906 1.00 33.55 116 GLN A O 1
ATOM 788 N N . GLN A 1 119 ? 13.259 -19.715 0.924 1.00 34.41 117 GLN A N 1
ATOM 789 C CA . GLN A 1 119 ? 13.587 -21.097 0.589 1.00 34.67 117 GLN A CA 1
ATOM 790 C C . GLN A 1 119 ? 12.438 -22.061 0.808 1.00 34.35 117 GLN A C 1
ATOM 791 O O . GLN A 1 119 ? 12.368 -23.085 0.139 1.00 34.78 117 GLN A O 1
ATOM 797 N N . PHE A 1 120 ? 11.533 -21.766 1.736 1.00 34.18 118 PHE A N 1
ATOM 798 C CA . PHE A 1 120 ? 10.390 -22.672 1.944 1.00 33.23 118 PHE A CA 1
ATOM 799 C C . PHE A 1 120 ? 8.986 -22.066 1.768 1.00 33.05 118 PHE A C 1
ATOM 800 O O . PHE A 1 120 ? 8.004 -22.812 1.692 1.00 32.69 118 PHE A O 1
ATOM 808 N N . ILE A 1 121 ? 8.884 -20.733 1.730 1.00 32.66 119 ILE A N 1
ATOM 809 C CA . ILE A 1 121 ? 7.574 -20.083 1.589 1.00 32.70 119 ILE A CA 1
ATOM 810 C C . ILE A 1 121 ? 6.843 -20.466 0.297 1.00 31.97 119 ILE A C 1
ATOM 811 O O . ILE A 1 121 ? 7.426 -20.535 -0.773 1.00 31.83 119 ILE A O 1
ATOM 816 N N . SER A 1 122 ? 5.559 -20.729 0.449 1.00 31.99 120 SER A N 1
ATOM 817 C CA . SER A 1 122 ? 4.684 -21.066 -0.641 1.00 32.32 120 SER A CA 1
ATOM 818 C C . SER A 1 122 ? 3.529 -20.095 -0.657 1.00 31.62 120 SER A C 1
ATOM 819 O O . SER A 1 122 ? 3.162 -19.549 0.383 1.00 31.13 120 SER A O 1
ATOM 822 N N . PRO A 1 123 ? 2.934 -19.885 -1.836 1.00 31.49 121 PRO A N 1
ATOM 823 C CA . PRO A 1 123 ? 1.816 -18.928 -1.920 1.00 31.70 121 PRO A CA 1
ATOM 824 C C . PRO A 1 123 ? 0.629 -19.150 -0.952 1.00 31.88 121 PRO A C 1
ATOM 825 O O . PRO A 1 123 ? 0.038 -18.173 -0.497 1.00 31.70 121 PRO A O 1
ATOM 829 N N . GLU A 1 124 ? 0.301 -20.399 -0.613 1.00 32.38 122 GLU A N 1
ATOM 830 C CA . GLU A 1 124 ? -0.752 -20.661 0.387 1.00 32.62 122 GLU A CA 1
ATOM 831 C C . GLU A 1 124 ? -0.441 -20.240 1.835 1.00 31.64 122 GLU A C 1
ATOM 832 O O . GLU A 1 124 ? -1.374 -19.981 2.596 1.00 31.93 122 GLU A O 1
ATOM 838 N N . ASN A 1 125 ? 0.841 -20.161 2.210 1.00 30.25 123 ASN A N 1
ATOM 839 C CA . ASN A 1 125 ? 1.263 -19.577 3.492 1.00 29.11 123 ASN A CA 1
ATOM 840 C C . ASN A 1 125 ? 0.776 -18.126 3.657 1.00 28.04 123 ASN A C 1
ATOM 841 O O . ASN A 1 125 ? 0.710 -17.612 4.775 1.00 26.40 123 ASN A O 1
ATOM 846 N N . LEU A 1 126 ? 0.505 -17.456 2.529 1.00 27.25 124 LEU A N 1
ATOM 847 C CA . LEU A 1 126 ? 0.166 -16.022 2.532 1.00 25.95 124 LEU A CA 1
ATOM 848 C C . LEU A 1 126 ? -1.274 -15.764 2.076 1.00 25.95 124 LEU A C 1
ATOM 849 O O . LEU A 1 126 ? -1.638 -14.610 1.825 1.00 25.35 124 LEU A O 1
ATOM 854 N N . ASP A 1 127 ? -2.076 -16.840 1.996 1.00 25.46 125 ASP A N 1
ATOM 855 C CA . ASP A 1 127 ? -3.450 -16.824 1.461 1.00 25.47 125 ASP A CA 1
ATOM 856 C C . ASP A 1 127 ? -3.601 -16.509 -0.036 1.00 25.10 125 ASP A C 1
ATOM 857 O O . ASP A 1 127 ? -4.652 -15.992 -0.464 1.00 24.93 125 ASP A O 1
ATOM 862 N N . ILE A 1 128 ? -2.561 -16.773 -0.824 1.00 25.05 126 ILE A N 1
ATOM 863 C CA . ILE A 1 128 ? -2.688 -16.667 -2.290 1.00 24.96 126 ILE A CA 1
ATOM 864 C C . ILE A 1 128 ? -3.403 -17.942 -2.752 1.00 25.21 126 ILE A C 1
ATOM 865 O O . ILE A 1 128 ? -2.907 -19.057 -2.567 1.00 24.47 126 ILE A O 1
ATOM 870 N N . GLN A 1 129 ? -4.583 -17.738 -3.327 1.00 25.11 127 GLN A N 1
ATOM 871 C CA . GLN A 1 129 ? -5.404 -18.791 -3.891 1.00 25.02 127 GLN A CA 1
ATOM 872 C C . GLN A 1 129 ? -4.845 -19.307 -5.215 1.00 24.62 127 GLN A C 1
ATOM 873 O O . GLN A 1 129 ? -4.271 -18.527 -5.993 1.00 24.16 127 GLN A O 1
ATOM 879 N N . PRO A 1 130 ? -5.010 -20.622 -5.472 1.00 24.33 128 PRO A N 1
ATOM 880 C CA . PRO A 1 130 ? -4.454 -21.301 -6.645 1.00 25.02 128 PRO A CA 1
ATOM 881 C C . PRO A 1 130 ? -4.950 -20.674 -7.944 1.00 25.60 128 PRO A C 1
ATOM 882 O O . PRO A 1 130 ? -4.295 -20.765 -8.980 1.00 26.24 128 PRO A O 1
ATOM 886 N N . THR A 1 131 ? -6.102 -20.029 -7.849 1.00 26.16 129 THR A N 1
ATOM 887 C CA . THR A 1 131 ? -6.762 -19.384 -8.945 1.00 27.27 129 THR A CA 1
ATOM 888 C C . THR A 1 131 ? -5.998 -18.109 -9.387 1.00 27.77 129 THR A C 1
ATOM 889 O O . THR A 1 131 ? -6.172 -17.640 -10.492 1.00 27.09 129 THR A O 1
ATOM 893 N N . PHE A 1 132 ? -5.157 -17.567 -8.496 1.00 28.11 130 PHE A N 1
ATOM 894 C CA . PHE A 1 132 ? -4.373 -16.367 -8.770 1.00 28.96 130 PHE A CA 1
ATOM 895 C C . PHE A 1 132 ? -2.881 -16.659 -8.917 1.00 30.38 130 PHE A C 1
ATOM 896 O O . PHE A 1 132 ? -2.088 -15.746 -8.965 1.00 31.80 130 PHE A O 1
ATOM 904 N N . GLN A 1 133 ? -2.518 -17.939 -8.983 1.00 32.06 131 GLN A N 1
ATOM 905 C CA . GLN A 1 133 ? -1.139 -18.397 -9.192 1.00 33.96 131 GLN A CA 1
ATOM 906 C C . GLN A 1 133 ? -0.596 -17.821 -10.468 1.00 32.83 131 GLN A C 1
ATOM 907 O O . GLN A 1 133 ? -1.311 -17.713 -11.458 1.00 33.23 131 GLN A O 1
ATOM 913 N N . ASN A 1 134 ? 0.685 -17.480 -10.449 1.00 32.97 132 ASN A N 1
ATOM 914 C CA . ASN A 1 134 ? 1.448 -17.227 -11.665 1.00 32.96 132 ASN A CA 1
ATOM 915 C C . ASN A 1 134 ? 2.496 -18.320 -11.727 1.00 33.65 132 ASN A C 1
ATOM 916 O O . ASN A 1 134 ? 3.069 -18.645 -10.690 1.00 33.69 132 ASN A O 1
ATOM 921 N N . GLU A 1 135 ? 2.751 -18.918 -12.893 1.00 34.34 133 GLU A N 1
ATOM 922 C CA . GLU A 1 135 ? 3.835 -19.929 -12.942 1.00 35.52 133 GLU A CA 1
ATOM 923 C C . GLU A 1 135 ? 5.292 -19.446 -13.081 1.00 34.81 133 GLU A C 1
ATOM 924 O O . GLU A 1 135 ? 6.202 -20.215 -12.813 1.00 35.39 133 GLU A O 1
ATOM 930 N N . SER A 1 136 ? 5.529 -18.204 -13.493 1.00 34.08 134 SER A N 1
ATOM 931 C CA . SER A 1 136 ? 6.868 -17.634 -13.347 1.00 33.33 134 SER A CA 1
ATOM 932 C C . SER A 1 136 ? 7.150 -17.242 -11.867 1.00 32.88 134 SER A C 1
ATOM 933 O O . SER A 1 136 ? 8.258 -16.806 -11.520 1.00 33.29 134 SER A O 1
ATOM 936 N N . SER A 1 137 ? 6.143 -17.407 -11.007 1.00 31.19 135 SER A N 1
ATOM 937 C CA . SER A 1 137 ? 6.134 -16.795 -9.680 1.00 30.08 135 SER A CA 1
ATOM 938 C C . SER A 1 137 ? 6.403 -15.293 -9.719 1.00 28.58 135 SER A C 1
ATOM 939 O O . SER A 1 137 ? 7.132 -14.770 -8.878 1.00 29.13 135 SER A O 1
ATOM 942 N N . TRP A 1 138 ? 5.781 -14.610 -10.679 1.00 27.11 136 TRP A N 1
ATOM 943 C CA . TRP A 1 138 ? 5.856 -13.156 -10.835 1.00 25.91 136 TRP A CA 1
ATOM 944 C C . TRP A 1 138 ? 7.327 -12.730 -10.910 1.00 26.23 136 TRP A C 1
ATOM 945 O O . TRP A 1 138 ? 7.754 -11.765 -10.259 1.00 26.09 136 TRP A O 1
ATOM 956 N N . LEU A 1 139 ? 8.089 -13.476 -11.714 1.00 25.58 137 LEU A N 1
ATOM 957 C CA . LEU A 1 139 ? 9.514 -13.281 -11.842 1.00 25.43 137 LEU A CA 1
ATOM 958 C C . LEU A 1 139 ? 9.884 -11.856 -12.280 1.00 24.82 137 LEU A C 1
ATOM 959 O O . LEU A 1 139 ? 10.810 -11.249 -11.733 1.00 25.96 137 LEU A O 1
ATOM 964 N N . LEU A 1 140 ? 9.162 -11.320 -13.248 1.00 24.64 138 LEU A N 1
ATOM 965 C CA . LEU A 1 140 ? 9.451 -9.989 -13.781 1.00 24.90 138 LEU A CA 1
ATOM 966 C C . LEU A 1 140 ? 9.268 -8.871 -12.741 1.00 24.27 138 LEU A C 1
ATOM 967 O O . LEU A 1 140 ? 9.978 -7.876 -12.784 1.00 24.41 138 LEU A O 1
ATOM 972 N N . ALA A 1 141 ? 8.279 -9.018 -11.866 1.00 23.80 139 ALA A N 1
ATOM 973 C CA . ALA A 1 141 ? 8.082 -8.108 -10.723 1.00 23.72 139 ALA A CA 1
ATOM 974 C C . ALA A 1 141 ? 9.215 -8.242 -9.699 1.00 23.26 139 ALA A C 1
ATOM 975 O O . ALA A 1 141 ? 9.664 -7.252 -9.141 1.00 23.19 139 ALA A O 1
ATOM 977 N N . GLN A 1 142 ? 9.697 -9.460 -9.474 1.00 23.43 140 GLN A N 1
ATOM 978 C CA . GLN A 1 142 ? 10.860 -9.664 -8.601 1.00 23.12 140 GLN A CA 1
ATOM 979 C C . GLN A 1 142 ? 12.074 -8.876 -9.101 1.00 23.42 140 GLN A C 1
ATOM 980 O O . GLN A 1 142 ? 12.819 -8.267 -8.301 1.00 22.41 140 GLN A O 1
ATOM 986 N N . LYS A 1 143 ? 12.263 -8.913 -10.421 1.00 23.31 141 LYS A N 1
ATOM 987 C CA . LYS A 1 143 ? 13.421 -8.316 -11.086 1.00 24.58 141 LYS A CA 1
ATOM 988 C C . LYS A 1 143 ? 13.363 -6.801 -11.099 1.00 25.04 141 LYS A C 1
ATOM 989 O O . LYS A 1 143 ? 14.372 -6.129 -10.868 1.00 25.72 141 LYS A O 1
ATOM 995 N N . GLU A 1 144 ? 12.181 -6.272 -11.376 1.00 25.47 142 GLU A N 1
ATOM 996 C CA . GLU A 1 144 ? 11.924 -4.851 -11.239 1.00 25.61 142 GLU A CA 1
ATOM 997 C C . GLU A 1 144 ? 12.289 -4.317 -9.864 1.00 25.86 142 GLU A C 1
ATOM 998 O O . GLU A 1 144 ? 12.944 -3.288 -9.777 1.00 25.98 142 GLU A O 1
ATOM 1004 N N . LEU A 1 145 ? 11.880 -5.021 -8.804 1.00 26.14 143 LEU A N 1
ATOM 1005 C CA . LEU A 1 145 ? 12.224 -4.633 -7.432 1.00 26.77 143 LEU A CA 1
ATOM 1006 C C . LEU A 1 145 ? 13.753 -4.683 -7.142 1.00 26.89 143 LEU A C 1
ATOM 1007 O O . LEU A 1 145 ? 14.288 -3.813 -6.474 1.00 27.45 143 LEU A O 1
ATOM 1012 N N . GLN A 1 146 ? 14.428 -5.719 -7.622 1.00 26.70 144 GLN A N 1
ATOM 1013 C CA . GLN A 1 146 ? 15.863 -5.893 -7.396 1.00 27.56 144 GLN A CA 1
ATOM 1014 C C . GLN A 1 146 ? 16.750 -4.861 -8.086 1.00 27.94 144 GLN A C 1
ATOM 1015 O O . GLN A 1 146 ? 17.942 -4.829 -7.828 1.00 29.49 144 GLN A O 1
ATOM 1021 N N . LYS A 1 147 ? 16.177 -4.063 -8.976 1.00 28.56 145 LYS A N 1
ATOM 1022 C CA . LYS A 1 147 ? 16.883 -2.981 -9.657 1.00 29.46 145 LYS A CA 1
ATOM 1023 C C . LYS A 1 147 ? 17.057 -1.781 -8.695 1.00 29.81 145 LYS A C 1
ATOM 1024 O O . LYS A 1 147 ? 17.718 -0.792 -9.018 1.00 29.96 145 LYS A O 1
ATOM 1030 N N . ILE A 1 148 ? 16.478 -1.885 -7.501 1.00 30.39 146 ILE A N 1
ATOM 1031 C CA . ILE A 1 148 ? 16.369 -0.736 -6.592 1.00 29.82 146 ILE A CA 1
ATOM 1032 C C . ILE A 1 148 ? 17.731 -0.123 -6.219 1.00 30.67 146 ILE A C 1
ATOM 1033 O O . ILE A 1 148 ? 17.852 1.105 -6.212 1.00 30.46 146 ILE A O 1
ATOM 1038 N N . ASN A 1 149 ? 18.746 -0.968 -5.972 1.00 31.57 147 ASN A N 1
ATOM 1039 C CA . ASN A 1 149 ? 20.105 -0.488 -5.658 1.00 32.79 147 ASN A CA 1
ATOM 1040 C C . ASN A 1 149 ? 20.986 -0.132 -6.852 1.00 32.90 147 ASN A C 1
ATOM 1041 O O . ASN A 1 149 ? 22.179 0.162 -6.669 1.00 34.74 147 ASN A O 1
ATOM 1046 N N . MET A 1 150 ? 20.409 -0.162 -8.048 1.00 32.05 148 MET A N 1
ATOM 1047 C CA . MET A 1 150 ? 21.035 0.347 -9.263 1.00 32.11 148 MET A CA 1
ATOM 1048 C C . MET A 1 150 ? 20.866 1.864 -9.437 1.00 31.19 148 MET A C 1
ATOM 1049 O O . MET A 1 150 ? 21.461 2.456 -10.344 1.00 30.00 148 MET A O 1
ATOM 1054 N N . TYR A 1 151 ? 20.013 2.477 -8.610 1.00 30.91 149 TYR A N 1
ATOM 1055 C CA . TYR A 1 151 ? 19.747 3.917 -8.690 1.00 30.60 149 TYR A CA 1
ATOM 1056 C C . TYR A 1 151 ? 19.920 4.631 -7.342 1.00 30.11 149 TYR A C 1
ATOM 1057 O O . TYR A 1 151 ? 19.747 4.024 -6.284 1.00 28.79 149 TYR A O 1
ATOM 1066 N N . LYS A 1 152 ? 20.250 5.929 -7.408 1.00 29.49 150 LYS A N 1
ATOM 1067 C CA . LYS A 1 152 ? 20.508 6.730 -6.212 1.00 29.21 150 LYS A CA 1
ATOM 1068 C C . LYS A 1 152 ? 19.397 7.746 -5.911 1.00 28.70 150 LYS A C 1
ATOM 1069 O O . LYS A 1 152 ? 19.157 8.078 -4.753 1.00 28.55 150 LYS A O 1
ATOM 1075 N N . ALA A 1 153 ? 18.732 8.255 -6.944 1.00 28.46 151 ALA A N 1
ATOM 1076 C CA . ALA A 1 153 ? 17.644 9.214 -6.742 1.00 28.39 151 ALA A CA 1
ATOM 1077 C C . ALA A 1 153 ? 16.436 8.512 -6.123 1.00 28.52 151 ALA A C 1
ATOM 1078 O O . ALA A 1 153 ? 16.153 7.381 -6.493 1.00 28.62 151 ALA A O 1
ATOM 1080 N N . PRO A 1 154 ? 15.721 9.174 -5.175 1.00 28.54 152 PRO A N 1
ATOM 1081 C CA . PRO A 1 154 ? 14.488 8.555 -4.648 1.00 28.65 152 PRO A CA 1
ATOM 1082 C C . PRO A 1 154 ? 13.433 8.228 -5.738 1.00 28.67 152 PRO A C 1
ATOM 1083 O O . PRO A 1 154 ? 12.871 7.131 -5.764 1.00 27.87 152 PRO A O 1
ATOM 1087 N N . ARG A 1 155 ? 13.186 9.162 -6.639 1.00 29.50 153 ARG A N 1
ATOM 1088 C CA . ARG A 1 155 ? 12.320 8.897 -7.781 1.00 30.15 153 ARG A CA 1
ATOM 1089 C C . ARG A 1 155 ? 12.600 7.555 -8.496 1.00 29.63 153 ARG A C 1
ATOM 1090 O O . ARG A 1 155 ? 11.693 6.753 -8.662 1.00 29.23 153 ARG A O 1
ATOM 1098 N N . ASP A 1 156 ? 13.839 7.345 -8.938 1.00 28.99 154 ASP A N 1
ATOM 1099 C CA . ASP A 1 156 ? 14.183 6.134 -9.696 1.00 28.74 154 ASP A CA 1
ATOM 1100 C C . ASP A 1 156 ? 14.132 4.867 -8.835 1.00 27.49 154 ASP A C 1
ATOM 1101 O O . ASP A 1 156 ? 13.814 3.804 -9.350 1.00 26.27 154 ASP A O 1
ATOM 1106 N N . LYS A 1 157 ? 14.469 4.983 -7.544 1.00 26.16 155 LYS A N 1
ATOM 1107 C CA . LYS A 1 157 ? 14.243 3.902 -6.588 1.00 24.96 155 LYS A CA 1
ATOM 1108 C C . LYS A 1 157 ? 12.752 3.580 -6.480 1.00 24.64 155 LYS A C 1
ATOM 1109 O O . LYS A 1 157 ? 12.371 2.406 -6.563 1.00 25.03 155 LYS A O 1
ATOM 1115 N N . LEU A 1 158 ? 11.922 4.610 -6.299 1.00 23.83 156 LEU A N 1
ATOM 1116 C CA . LEU A 1 158 ? 10.458 4.455 -6.190 1.00 24.39 156 LEU A CA 1
ATOM 1117 C C . LEU A 1 158 ? 9.849 3.830 -7.461 1.00 23.62 156 LEU A C 1
ATOM 1118 O O . LEU A 1 158 ? 8.918 3.031 -7.397 1.00 21.56 156 LEU A O 1
ATOM 1123 N N . VAL A 1 159 ? 10.375 4.232 -8.617 1.00 23.35 157 VAL A N 1
ATOM 1124 C CA . VAL A 1 159 ? 9.880 3.730 -9.882 1.00 23.20 157 VAL A CA 1
ATOM 1125 C C . VAL A 1 159 ? 10.014 2.201 -9.979 1.00 23.25 157 VAL A C 1
ATOM 1126 O O . VAL A 1 159 ? 9.154 1.563 -10.585 1.00 24.26 157 VAL A O 1
ATOM 1130 N N . CYS A 1 160 ? 11.047 1.631 -9.346 1.00 23.06 158 CYS A N 1
ATOM 1131 C CA . CYS A 1 160 ? 11.290 0.178 -9.266 1.00 22.98 158 CYS A CA 1
ATOM 1132 C C . CYS A 1 160 ? 10.190 -0.548 -8.510 1.00 22.64 158 CYS A C 1
ATOM 1133 O O . CYS A 1 160 ? 9.701 -1.607 -8.934 1.00 22.01 158 CYS A O 1
ATOM 1136 N N . ILE A 1 161 ? 9.860 0.011 -7.355 1.00 22.69 159 ILE A N 1
ATOM 1137 C CA . ILE A 1 161 ? 8.706 -0.406 -6.560 1.00 22.56 159 ILE A CA 1
ATOM 1138 C C . ILE A 1 161 ? 7.414 -0.323 -7.394 1.00 22.85 159 ILE A C 1
ATOM 1139 O O . ILE A 1 161 ? 6.610 -1.271 -7.424 1.00 23.30 159 ILE A O 1
ATOM 1144 N N . LEU A 1 162 ? 7.224 0.796 -8.067 1.00 22.15 160 LEU A N 1
ATOM 1145 C CA . LEU A 1 162 ? 5.978 1.043 -8.762 1.00 23.79 160 LEU A CA 1
ATOM 1146 C C . LEU A 1 162 ? 5.806 0.139 -9.986 1.00 23.23 160 LEU A C 1
ATOM 1147 O O . LEU A 1 162 ? 4.716 -0.348 -10.223 1.00 23.41 160 LEU A O 1
ATOM 1152 N N . ASN A 1 163 ? 6.893 -0.083 -10.730 1.00 23.75 161 ASN A N 1
ATOM 1153 C CA . ASN A 1 163 ? 6.976 -1.087 -11.822 1.00 23.31 161 ASN A CA 1
ATOM 1154 C C . ASN A 1 163 ? 6.662 -2.522 -11.343 1.00 22.99 161 ASN A C 1
ATOM 1155 O O . ASN A 1 163 ? 5.865 -3.253 -11.973 1.00 22.97 161 ASN A O 1
ATOM 1160 N N . CYS A 1 164 ? 7.317 -2.916 -10.243 1.00 20.85 162 CYS A N 1
ATOM 1161 C CA . CYS A 1 164 ? 7.045 -4.175 -9.596 1.00 20.75 162 CYS A CA 1
ATOM 1162 C C . CYS A 1 164 ? 5.528 -4.284 -9.363 1.00 20.51 162 CYS A C 1
ATOM 1163 O O . CYS A 1 164 ? 4.912 -5.241 -9.820 1.00 20.12 162 CYS A O 1
ATOM 1166 N N . CYS A 1 165 ? 4.941 -3.292 -8.687 1.00 20.62 163 CYS A N 1
ATOM 1167 C CA . CYS A 1 165 ? 3.494 -3.284 -8.431 1.00 20.82 163 CYS A CA 1
ATOM 1168 C C . CYS A 1 165 ? 2.613 -3.418 -9.680 1.00 20.76 163 CYS A C 1
ATOM 1169 O O . CYS A 1 165 ? 1.637 -4.152 -9.671 1.00 20.56 163 CYS A O 1
ATOM 1172 N N . LYS A 1 166 ? 2.947 -2.681 -10.733 1.00 20.62 164 LYS A N 1
ATOM 1173 C CA . LYS A 1 166 ? 2.178 -2.703 -12.004 1.00 20.67 164 LYS A CA 1
ATOM 1174 C C . LYS A 1 166 ? 2.219 -4.051 -12.671 1.00 19.70 164 LYS A C 1
ATOM 1175 O O . LYS A 1 166 ? 1.222 -4.502 -13.198 1.00 20.45 164 LYS A O 1
ATOM 1181 N N . VAL A 1 167 ? 3.402 -4.652 -12.681 1.00 18.89 165 VAL A N 1
ATOM 1182 C CA . VAL A 1 167 ? 3.622 -5.977 -13.210 1.00 18.30 165 VAL A CA 1
ATOM 1183 C C . VAL A 1 167 ? 2.787 -7.026 -12.442 1.00 18.54 165 VAL A C 1
ATOM 1184 O O . VAL A 1 167 ? 2.090 -7.823 -13.046 1.00 18.56 165 VAL A O 1
ATOM 1188 N N . ILE A 1 168 ? 2.857 -7.008 -11.113 1.00 18.74 166 ILE A N 1
ATOM 1189 C CA . ILE A 1 168 ? 2.069 -7.884 -10.254 1.00 19.32 166 ILE A CA 1
ATOM 1190 C C . ILE A 1 168 ? 0.589 -7.782 -10.630 1.00 19.73 166 ILE A C 1
ATOM 1191 O O . ILE A 1 168 ? -0.067 -8.783 -10.904 1.00 19.10 166 ILE A O 1
ATOM 1196 N N . ASN A 1 169 ? 0.096 -6.550 -10.685 1.00 20.09 167 ASN A N 1
ATOM 1197 C CA . ASN A 1 169 ? -1.284 -6.284 -11.055 1.00 21.82 167 ASN A CA 1
ATOM 1198 C C . ASN A 1 169 ? -1.737 -6.780 -12.443 1.00 21.56 167 ASN A C 1
ATOM 1199 O O . ASN A 1 169 ? -2.845 -7.313 -12.593 1.00 21.70 167 ASN A O 1
ATOM 1204 N N . ASN A 1 170 ? -0.879 -6.601 -13.438 1.00 21.77 168 ASN A N 1
ATOM 1205 C CA . ASN A 1 170 ? -1.146 -7.108 -14.782 1.00 21.80 168 ASN A CA 1
ATOM 1206 C C . ASN A 1 170 ? -1.147 -8.638 -14.786 1.00 21.64 168 ASN A C 1
ATOM 1207 O O . ASN A 1 170 ? -2.018 -9.247 -15.398 1.00 21.11 168 ASN A O 1
ATOM 1212 N N . LEU A 1 171 ? -0.201 -9.249 -14.062 1.00 21.49 169 LEU A N 1
ATOM 1213 C CA . LEU A 1 171 ? -0.195 -10.716 -13.891 1.00 22.32 169 LEU A CA 1
ATOM 1214 C C . LEU A 1 171 ? -1.400 -11.302 -13.116 1.00 22.58 169 LEU A C 1
ATOM 1215 O O . LEU A 1 171 ? -1.937 -12.333 -13.515 1.00 23.11 169 LEU A O 1
ATOM 1220 N N . LEU A 1 172 ? -1.796 -10.662 -12.017 1.00 23.32 170 LEU A N 1
ATOM 1221 C CA . LEU A 1 172 ? -3.038 -11.001 -11.312 1.00 22.93 170 LEU A CA 1
ATOM 1222 C C . LEU A 1 172 ? -4.260 -10.872 -12.211 1.00 23.67 170 LEU A C 1
ATOM 1223 O O . LEU A 1 172 ? -5.124 -11.739 -12.204 1.00 24.23 170 LEU A O 1
ATOM 1228 N N . LEU A 1 173 ? -4.347 -9.784 -12.971 1.00 24.50 171 LEU A N 1
ATOM 1229 C CA . LEU A 1 173 ? -5.473 -9.601 -13.899 1.00 25.59 171 LEU A CA 1
ATOM 1230 C C . LEU A 1 173 ? -5.539 -10.757 -14.911 1.00 25.16 171 LEU A C 1
ATOM 1231 O O . LEU A 1 173 ? -6.606 -11.303 -15.154 1.00 25.45 171 LEU A O 1
ATOM 1236 N N . ASN A 1 174 ? -4.395 -11.142 -15.472 1.00 24.91 172 ASN A N 1
ATOM 1237 C CA . ASN A 1 174 ? -4.311 -12.285 -16.376 1.00 24.29 172 ASN A CA 1
ATOM 1238 C C . ASN A 1 174 ? -4.822 -13.590 -15.741 1.00 24.59 172 ASN A C 1
ATOM 1239 O O . ASN A 1 174 ? -5.481 -14.387 -16.408 1.00 22.78 172 ASN A O 1
ATOM 1244 N N . ALA A 1 175 ? -4.534 -13.784 -14.442 1.00 24.87 173 ALA A N 1
ATOM 1245 C CA . ALA A 1 175 ? -4.907 -15.002 -13.728 1.00 24.81 173 ALA A CA 1
ATOM 1246 C C . ALA A 1 175 ? -6.399 -15.032 -13.553 1.00 25.11 173 ALA A C 1
ATOM 1247 O O . ALA A 1 175 ? -7.011 -16.082 -13.697 1.00 25.06 173 ALA A O 1
ATOM 1249 N N . SER A 1 176 ? -6.982 -13.868 -13.277 1.00 25.87 174 SER A N 1
ATOM 1250 C CA . SER A 1 176 ? -8.409 -13.768 -13.081 1.00 26.68 174 SER A CA 1
ATOM 1251 C C . SER A 1 176 ? -9.170 -14.006 -14.379 1.00 27.81 174 SER A C 1
ATOM 1252 O O . SER A 1 176 ? -10.125 -14.783 -14.370 1.00 27.69 174 SER A O 1
ATOM 1255 N N . ILE A 1 177 ? -8.726 -13.381 -15.481 1.00 28.44 175 ILE A N 1
ATOM 1256 C CA . ILE A 1 177 ? -9.248 -13.676 -16.837 1.00 28.55 175 ILE A CA 1
ATOM 1257 C C . ILE A 1 177 ? -9.277 -15.195 -17.080 1.00 29.82 175 ILE A C 1
ATOM 1258 O O . ILE A 1 177 ? -10.349 -15.767 -17.312 1.00 30.12 175 ILE A O 1
ATOM 1263 N N . ALA A 1 178 ? -8.113 -15.844 -16.976 1.00 30.92 176 ALA A N 1
ATOM 1264 C CA . ALA A 1 178 ? -7.974 -17.301 -17.193 1.00 31.88 176 ALA A CA 1
ATOM 1265 C C . ALA A 1 178 ? -8.841 -18.227 -16.308 1.00 32.94 176 ALA A C 1
ATOM 1266 O O . ALA A 1 178 ? -9.351 -19.265 -16.791 1.00 33.55 176 ALA A O 1
ATOM 1268 N N . SER A 1 179 ? -8.997 -17.881 -15.028 1.00 33.61 177 SER A N 1
ATOM 1269 C CA . SER A 1 179 ? -9.769 -18.723 -14.102 1.00 34.52 177 SER A CA 1
ATOM 1270 C C . SER A 1 179 ? -11.188 -18.189 -13.835 1.00 35.54 177 SER A C 1
ATOM 1271 O O . SER A 1 179 ? -11.835 -18.567 -12.872 1.00 35.49 177 SER A O 1
ATOM 1274 N N . ASN A 1 180 ? -11.671 -17.346 -14.733 1.00 36.96 178 ASN A N 1
ATOM 1275 C CA . ASN A 1 180 ? -12.927 -16.627 -14.564 1.00 38.85 178 ASN A CA 1
ATOM 1276 C C . ASN A 1 180 ? -13.252 -16.224 -13.142 1.00 39.06 178 ASN A C 1
ATOM 1277 O O . ASN A 1 180 ? -14.261 -16.643 -12.565 1.00 39.71 178 ASN A O 1
ATOM 1282 N N . GLU A 1 181 ? -12.379 -15.398 -12.594 1.00 38.61 179 GLU A N 1
ATOM 1283 C CA . GLU A 1 181 ? -12.562 -14.856 -11.274 1.00 38.37 179 GLU A CA 1
ATOM 1284 C C . GLU A 1 181 ? -12.874 -13.356 -11.436 1.00 37.03 179 GLU A C 1
ATOM 1285 O O . GLU A 1 181 ? -12.774 -12.806 -12.545 1.00 36.88 179 GLU A O 1
ATOM 1291 N N . ASN A 1 182 ? -13.285 -12.710 -10.348 1.00 36.01 180 ASN A N 1
ATOM 1292 C CA . ASN A 1 182 ? -13.489 -11.258 -10.316 1.00 35.23 180 ASN A CA 1
ATOM 1293 C C . ASN A 1 182 ? -12.152 -10.495 -10.266 1.00 34.07 180 ASN A C 1
ATOM 1294 O O . ASN A 1 182 ? -11.121 -11.084 -9.964 1.00 34.66 180 ASN A O 1
ATOM 1299 N N . ALA A 1 183 ? -12.163 -9.198 -10.567 1.00 32.47 181 ALA A N 1
ATOM 1300 C CA . ALA A 1 183 ? -10.921 -8.428 -10.636 1.00 31.29 181 ALA A CA 1
ATOM 1301 C C . ALA A 1 183 ? -10.135 -8.441 -9.300 1.00 30.46 181 ALA A C 1
ATOM 1302 O O . ALA A 1 183 ? -10.738 -8.448 -8.219 1.00 30.10 181 ALA A O 1
ATOM 1304 N N . PRO A 1 184 ? -8.789 -8.513 -9.372 1.00 29.19 182 PRO A N 1
ATOM 1305 C CA . PRO A 1 184 ? -8.022 -8.525 -8.117 1.00 28.31 182 PRO A CA 1
ATOM 1306 C C . PRO A 1 184 ? -8.059 -7.208 -7.346 1.00 26.72 182 PRO A C 1
ATOM 1307 O O . PRO A 1 184 ? -8.097 -6.134 -7.945 1.00 26.49 182 PRO A O 1
ATOM 1311 N N . GLY A 1 185 ? -8.029 -7.288 -6.023 1.00 25.53 183 GLY A N 1
ATOM 1312 C CA . GLY A 1 185 ? -7.907 -6.074 -5.229 1.00 25.14 183 GLY A CA 1
ATOM 1313 C C . GLY A 1 185 ? -6.791 -6.235 -4.247 1.00 24.53 183 GLY A C 1
ATOM 1314 O O . GLY A 1 185 ? -5.925 -7.070 -4.473 1.00 25.80 183 GLY A O 1
ATOM 1315 N N . ALA A 1 186 ? -6.816 -5.464 -3.150 1.00 24.49 184 ALA A N 1
ATOM 1316 C CA . ALA A 1 186 ? -5.797 -5.556 -2.099 1.00 24.18 184 ALA A CA 1
ATOM 1317 C C . ALA A 1 186 ? -5.632 -6.967 -1.533 1.00 24.20 184 ALA A C 1
ATOM 1318 O O . ALA A 1 186 ? -4.516 -7.367 -1.173 1.00 24.16 184 ALA A O 1
ATOM 1320 N N . ASP A 1 187 ? -6.731 -7.718 -1.459 1.00 23.66 185 ASP A N 1
ATOM 1321 C CA . ASP A 1 187 ? -6.708 -9.093 -0.954 1.00 23.80 185 ASP A CA 1
ATOM 1322 C C . ASP A 1 187 ? -5.832 -10.000 -1.813 1.00 23.09 185 ASP A C 1
ATOM 1323 O O . ASP A 1 187 ? -5.213 -10.930 -1.309 1.00 22.57 185 ASP A O 1
ATOM 1328 N N . GLU A 1 188 ? -5.797 -9.741 -3.118 1.00 23.23 186 GLU A N 1
ATOM 1329 C CA . GLU A 1 188 ? -4.950 -10.517 -4.033 1.00 23.18 186 GLU A CA 1
ATOM 1330 C C . GLU A 1 188 ? -3.537 -9.943 -4.121 1.00 22.84 186 GLU A C 1
ATOM 1331 O O . GLU A 1 188 ? -2.573 -10.702 -4.135 1.00 22.91 186 GLU A O 1
ATOM 1337 N N . PHE A 1 189 ? -3.444 -8.607 -4.137 1.00 22.39 187 PHE A N 1
ATOM 1338 C CA . PHE A 1 189 ? -2.226 -7.870 -4.430 1.00 21.76 187 PHE A CA 1
ATOM 1339 C C . PHE A 1 189 ? -1.172 -7.922 -3.323 1.00 22.22 187 PHE A C 1
ATOM 1340 O O . PHE A 1 189 ? -0.062 -8.344 -3.559 1.00 21.91 187 PHE A O 1
ATOM 1348 N N . LEU A 1 190 ? -1.537 -7.479 -2.123 1.00 22.31 188 LEU A N 1
ATOM 1349 C CA . LEU A 1 190 ? -0.623 -7.454 -1.014 1.00 23.01 188 LEU A CA 1
ATOM 1350 C C . LEU A 1 190 ? 0.084 -8.802 -0.743 1.00 23.01 188 LEU A C 1
ATOM 1351 O O . LEU A 1 190 ? 1.313 -8.830 -0.708 1.00 23.05 188 LEU A O 1
ATOM 1356 N N . PRO A 1 191 ? -0.676 -9.918 -0.565 1.00 23.11 189 PRO A N 1
ATOM 1357 C CA . PRO A 1 191 ? 0.023 -11.208 -0.404 1.00 22.55 189 PRO A CA 1
ATOM 1358 C C . PRO A 1 191 ? 1.022 -11.552 -1.532 1.00 22.26 189 PRO A C 1
ATOM 1359 O O . PRO A 1 191 ? 2.074 -12.133 -1.253 1.00 21.34 189 PRO A O 1
ATOM 1363 N N . VAL A 1 192 ? 0.697 -11.171 -2.777 1.00 21.61 190 VAL A N 1
ATOM 1364 C CA . VAL A 1 192 ? 1.618 -11.363 -3.892 1.00 21.29 190 VAL A CA 1
ATOM 1365 C C . VAL A 1 192 ? 2.825 -10.384 -3.822 1.00 21.71 190 VAL A C 1
ATOM 1366 O O . VAL A 1 192 ? 3.965 -10.787 -4.090 1.00 21.38 190 VAL A O 1
ATOM 1370 N N . LEU A 1 193 ? 2.594 -9.129 -3.420 1.00 21.15 191 LEU A N 1
ATOM 1371 C CA . LEU A 1 193 ? 3.727 -8.228 -3.160 1.00 20.76 191 LEU A CA 1
ATOM 1372 C C . LEU A 1 193 ? 4.635 -8.818 -2.066 1.00 20.87 191 LEU A C 1
ATOM 1373 O O . LEU A 1 193 ? 5.872 -8.771 -2.172 1.00 21.70 191 LEU A O 1
ATOM 1378 N N . ILE A 1 194 ? 4.047 -9.392 -1.027 1.00 20.29 192 ILE A N 1
ATOM 1379 C CA . ILE A 1 194 ? 4.887 -9.964 0.040 1.00 19.32 192 ILE A CA 1
ATOM 1380 C C . ILE A 1 194 ? 5.745 -11.117 -0.482 1.00 19.92 192 ILE A C 1
ATOM 1381 O O . ILE A 1 194 ? 6.952 -11.116 -0.274 1.00 20.01 192 ILE A O 1
ATOM 1386 N N . TYR A 1 195 ? 5.126 -12.078 -1.169 1.00 20.31 193 TYR A N 1
ATOM 1387 C CA . TYR A 1 195 ? 5.827 -13.205 -1.773 1.00 21.70 193 TYR A CA 1
ATOM 1388 C C . TYR A 1 195 ? 6.974 -12.759 -2.685 1.00 22.01 193 TYR A C 1
ATOM 1389 O O . TYR A 1 195 ? 8.096 -13.273 -2.602 1.00 22.12 193 TYR A O 1
ATOM 1398 N N . VAL A 1 196 ? 6.650 -11.823 -3.571 1.00 21.68 194 VAL A N 1
ATOM 1399 C CA . VAL A 1 196 ? 7.564 -11.283 -4.560 1.00 21.77 194 VAL A CA 1
ATOM 1400 C C . VAL A 1 196 ? 8.749 -10.601 -3.877 1.00 22.23 194 VAL A C 1
ATOM 1401 O O . VAL A 1 196 ? 9.868 -10.673 -4.377 1.00 23.47 194 VAL A O 1
ATOM 1405 N N . THR A 1 197 ? 8.485 -9.907 -2.777 1.00 22.06 195 THR A N 1
ATOM 1406 C CA . THR A 1 197 ? 9.525 -9.175 -2.062 1.00 22.88 195 THR A CA 1
ATOM 1407 C C . THR A 1 197 ? 10.465 -10.174 -1.381 1.00 23.38 195 THR A C 1
ATOM 1408 O O . THR A 1 197 ? 11.672 -10.021 -1.447 1.00 24.06 195 THR A O 1
ATOM 1412 N N . ILE A 1 198 ? 9.893 -11.208 -0.781 1.00 23.86 196 ILE A N 1
ATOM 1413 C CA . ILE A 1 198 ? 10.656 -12.299 -0.158 1.00 24.53 196 ILE A CA 1
ATOM 1414 C C . ILE A 1 198 ? 11.539 -13.021 -1.174 1.00 25.25 196 ILE A C 1
ATOM 1415 O O . ILE A 1 198 ? 12.739 -13.229 -0.944 1.00 25.29 196 ILE A O 1
ATOM 1420 N N . LYS A 1 199 ? 10.947 -13.388 -2.308 1.00 25.86 197 LYS A N 1
ATOM 1421 C CA . LYS A 1 199 ? 11.695 -14.026 -3.379 1.00 26.04 197 LYS A CA 1
ATOM 1422 C C . LYS A 1 199 ? 12.775 -13.127 -3.986 1.00 26.74 197 LYS A C 1
ATOM 1423 O O . LYS A 1 199 ? 13.885 -13.598 -4.289 1.00 27.31 197 LYS A O 1
ATOM 1429 N N . ALA A 1 200 ? 12.468 -11.840 -4.158 1.00 26.45 198 ALA A N 1
ATOM 1430 C CA . ALA A 1 200 ? 13.466 -10.865 -4.617 1.00 25.95 198 ALA A CA 1
ATOM 1431 C C . ALA A 1 200 ? 14.565 -10.555 -3.594 1.00 26.15 198 ALA A C 1
ATOM 1432 O O . ALA A 1 200 ? 15.691 -10.270 -3.993 1.00 26.43 198 ALA A O 1
ATOM 1434 N N . ASN A 1 201 ? 14.258 -10.634 -2.299 1.00 26.73 199 ASN A N 1
ATOM 1435 C CA . ASN A 1 201 ? 15.177 -10.208 -1.236 1.00 27.83 199 ASN A CA 1
ATOM 1436 C C . ASN A 1 201 ? 16.069 -9.013 -1.632 1.00 28.36 199 ASN A C 1
ATOM 1437 O O . ASN A 1 201 ? 17.303 -9.133 -1.695 1.00 28.29 199 ASN A O 1
ATOM 1442 N N . PRO A 1 202 ? 15.455 -7.848 -1.911 1.00 28.96 200 PRO A N 1
ATOM 1443 C CA . PRO A 1 202 ? 16.278 -6.745 -2.436 1.00 29.59 200 PRO A CA 1
ATOM 1444 C C . PRO A 1 202 ? 17.155 -6.188 -1.309 1.00 30.40 200 PRO A C 1
ATOM 1445 O O . PRO A 1 202 ? 16.663 -6.048 -0.211 1.00 29.61 200 PRO A O 1
ATOM 1449 N N . PRO A 1 203 ? 18.458 -5.931 -1.574 1.00 31.54 201 PRO A N 1
ATOM 1450 C CA . PRO A 1 203 ? 19.402 -5.484 -0.545 1.00 31.77 201 PRO A CA 1
ATOM 1451 C C . PRO A 1 203 ? 19.015 -4.148 0.034 1.00 31.11 201 PRO A C 1
ATOM 1452 O O . PRO A 1 203 ? 18.555 -3.260 -0.704 1.00 31.07 201 PRO A O 1
ATOM 1456 N N . GLN A 1 204 ? 19.201 -4.026 1.347 1.00 30.51 202 GLN A N 1
ATOM 1457 C CA . GLN A 1 204 ? 18.946 -2.785 2.081 1.00 29.78 202 GLN A CA 1
ATOM 1458 C C . GLN A 1 204 ? 17.532 -2.280 1.826 1.00 28.52 202 GLN A C 1
ATOM 1459 O O . GLN A 1 204 ? 17.327 -1.125 1.470 1.00 28.01 202 GLN A O 1
ATOM 1465 N N . LEU A 1 205 ? 16.560 -3.178 1.981 1.00 28.16 203 LEU A N 1
ATOM 1466 C CA . LEU A 1 205 ? 15.159 -2.828 1.735 1.00 27.37 203 LEU A CA 1
ATOM 1467 C C . LEU A 1 205 ? 14.641 -1.798 2.750 1.00 26.67 203 LEU A C 1
ATOM 1468 O O . LEU A 1 205 ? 13.882 -0.893 2.412 1.00 26.87 203 LEU A O 1
ATOM 1473 N N . HIS A 1 206 ? 15.056 -1.946 3.998 1.00 26.34 204 HIS A N 1
ATOM 1474 C CA . HIS A 1 206 ? 14.644 -1.029 5.035 1.00 25.65 204 HIS A CA 1
ATOM 1475 C C . HIS A 1 206 ? 15.182 0.377 4.809 1.00 25.49 204 HIS A C 1
ATOM 1476 O O . HIS A 1 206 ? 14.457 1.351 4.962 1.00 26.32 204 HIS A O 1
ATOM 1483 N N . SER A 1 207 ? 16.460 0.491 4.470 1.00 25.28 205 SER A N 1
ATOM 1484 C CA . SER A 1 207 ? 17.053 1.798 4.199 1.00 24.42 205 SER A CA 1
ATOM 1485 C C . SER A 1 207 ? 16.525 2.404 2.946 1.00 23.73 205 SER A C 1
ATOM 1486 O O . SER A 1 207 ? 16.361 3.626 2.885 1.00 23.11 205 SER A O 1
ATOM 1489 N N . ASN A 1 208 ? 16.288 1.556 1.938 1.00 23.01 206 ASN A N 1
ATOM 1490 C CA . ASN A 1 208 ? 15.749 2.025 0.659 1.00 22.93 206 ASN A CA 1
ATOM 1491 C C . ASN A 1 208 ? 14.421 2.713 0.836 1.00 22.45 206 ASN A C 1
ATOM 1492 O O . ASN A 1 208 ? 14.222 3.776 0.284 1.00 22.47 206 ASN A O 1
ATOM 1497 N N . LEU A 1 209 ? 13.520 2.096 1.599 1.00 22.78 207 LEU A N 1
ATOM 1498 C CA . LEU A 1 209 ? 12.164 2.655 1.860 1.00 23.05 207 LEU A CA 1
ATOM 1499 C C . LEU A 1 209 ? 12.196 3.927 2.714 1.00 24.01 207 LEU A C 1
ATOM 1500 O O . LEU A 1 209 ? 11.550 4.933 2.371 1.00 23.92 207 LEU A O 1
ATOM 1505 N N . LEU A 1 210 ? 12.980 3.886 3.800 1.00 25.29 208 LEU A N 1
ATOM 1506 C CA . LEU A 1 210 ? 13.170 5.062 4.658 1.00 26.29 208 LEU A CA 1
ATOM 1507 C C . LEU A 1 210 ? 13.670 6.251 3.872 1.00 25.88 208 LEU A C 1
ATOM 1508 O O . LEU A 1 210 ? 13.172 7.342 4.044 1.00 26.56 208 LEU A O 1
ATOM 1513 N N . TYR A 1 211 ? 14.691 6.018 3.042 1.00 25.97 209 TYR A N 1
ATOM 1514 C CA . TYR A 1 211 ? 15.266 7.008 2.132 1.00 25.25 209 TYR A CA 1
ATOM 1515 C C . TYR A 1 211 ? 14.241 7.567 1.134 1.00 25.66 209 TYR A C 1
ATOM 1516 O O . TYR A 1 211 ? 14.190 8.775 0.897 1.00 26.24 209 TYR A O 1
ATOM 1525 N N . ILE A 1 212 ? 13.437 6.708 0.531 1.00 25.05 210 ILE A N 1
ATOM 1526 C CA . ILE A 1 212 ? 12.368 7.207 -0.359 1.00 25.48 210 ILE A CA 1
ATOM 1527 C C . ILE A 1 212 ? 11.364 8.077 0.414 1.00 26.43 210 ILE A C 1
ATOM 1528 O O . ILE A 1 212 ? 11.034 9.207 0.013 1.00 26.82 210 ILE A O 1
ATOM 1533 N N . GLN A 1 213 ? 10.878 7.545 1.520 1.00 27.43 211 GLN A N 1
ATOM 1534 C CA . GLN A 1 213 ? 9.981 8.298 2.386 1.00 29.25 211 GLN A CA 1
ATOM 1535 C C . GLN A 1 213 ? 10.540 9.695 2.773 1.00 29.33 211 GLN A C 1
ATOM 1536 O O . GLN A 1 213 ? 9.870 10.709 2.589 1.00 29.63 211 GLN A O 1
ATOM 1542 N N . ARG A 1 214 ? 11.768 9.744 3.275 1.00 30.09 212 ARG A N 1
ATOM 1543 C CA . ARG A 1 214 ? 12.404 11.007 3.640 1.00 31.02 212 ARG A CA 1
ATOM 1544 C C . ARG A 1 214 ? 12.668 11.942 2.454 1.00 31.79 212 ARG A C 1
ATOM 1545 O O . ARG A 1 214 ? 12.247 13.103 2.495 1.00 32.41 212 ARG A O 1
ATOM 1553 N N . TYR A 1 215 ? 13.329 11.436 1.400 1.00 31.91 213 TYR A N 1
ATOM 1554 C CA . TYR A 1 215 ? 14.022 12.294 0.426 1.00 32.33 213 TYR A CA 1
ATOM 1555 C C . TYR A 1 215 ? 13.362 12.515 -0.921 1.00 32.77 213 TYR A C 1
ATOM 1556 O O . TYR A 1 215 ? 13.818 13.352 -1.708 1.00 32.52 213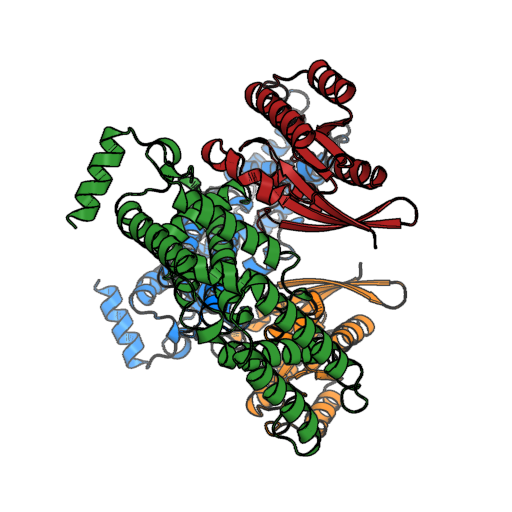 TYR A O 1
ATOM 1565 N N . ARG A 1 216 ? 12.303 11.762 -1.185 1.00 33.48 214 ARG A N 1
ATOM 1566 C CA . ARG A 1 216 ? 11.498 11.935 -2.394 1.00 34.52 214 ARG A CA 1
ATOM 1567 C C . ARG A 1 216 ? 10.797 13.290 -2.325 1.00 35.12 214 ARG A C 1
ATOM 1568 O O . ARG A 1 216 ? 10.306 13.677 -1.265 1.00 35.35 214 ARG A O 1
ATOM 1576 N N . ARG A 1 217 ? 10.731 14.012 -3.442 1.00 35.67 215 ARG A N 1
ATOM 1577 C CA . ARG A 1 217 ? 9.994 15.267 -3.438 1.00 36.06 215 ARG A CA 1
ATOM 1578 C C . ARG A 1 217 ? 8.605 15.000 -2.869 1.00 36.37 215 ARG A C 1
ATOM 1579 O O . ARG A 1 217 ? 7.812 14.252 -3.457 1.00 35.40 215 ARG A O 1
ATOM 1587 N N . GLU A 1 218 ? 8.340 15.603 -1.706 1.00 37.04 216 GLU A N 1
ATOM 1588 C CA . GLU A 1 218 ? 7.140 15.305 -0.904 1.00 37.70 216 GLU A CA 1
ATOM 1589 C C . GLU A 1 218 ? 5.825 15.557 -1.647 1.00 37.57 216 GLU A C 1
ATOM 1590 O O . GLU A 1 218 ? 4.844 14.836 -1.442 1.00 37.73 216 GLU A O 1
ATOM 1596 N N . SER A 1 219 ? 5.821 16.581 -2.508 1.00 37.27 217 SER A N 1
ATOM 1597 C CA . SER A 1 219 ? 4.679 16.898 -3.366 1.00 37.30 217 SER A CA 1
ATOM 1598 C C . SER A 1 219 ? 4.344 15.746 -4.331 1.00 36.56 217 SER A C 1
ATOM 1599 O O . SER A 1 219 ? 3.252 15.699 -4.893 1.00 36.65 217 SER A O 1
ATOM 1602 N N . LYS A 1 220 ? 5.289 14.818 -4.500 1.00 35.75 218 LYS A N 1
ATOM 1603 C CA . LYS A 1 220 ? 5.166 13.702 -5.458 1.00 34.78 218 LYS A CA 1
ATOM 1604 C C . LYS A 1 220 ? 4.814 12.342 -4.820 1.00 33.83 218 LYS A C 1
ATOM 1605 O O . LYS A 1 220 ? 4.296 11.451 -5.496 1.00 33.11 218 LYS A O 1
ATOM 1611 N N . LEU A 1 221 ? 5.107 12.198 -3.524 1.00 33.12 219 LEU A N 1
ATOM 1612 C CA . LEU A 1 221 ? 4.713 11.023 -2.744 1.00 32.63 219 LEU A CA 1
ATOM 1613 C C . LEU A 1 221 ? 3.231 11.168 -2.344 1.00 31.77 219 LEU A C 1
ATOM 1614 O O . LEU A 1 221 ? 2.904 11.488 -1.201 1.00 30.94 219 LEU A O 1
ATOM 1619 N N . VAL A 1 222 ? 2.354 10.974 -3.325 1.00 30.93 220 VAL A N 1
ATOM 1620 C CA . VAL A 1 222 ? 0.917 11.243 -3.202 1.00 30.67 220 VAL A CA 1
ATOM 1621 C C . VAL A 1 222 ? 0.133 10.303 -4.120 1.00 30.44 220 VAL A C 1
ATOM 1622 O O . VAL A 1 222 ? 0.731 9.656 -4.993 1.00 31.02 220 VAL A O 1
ATOM 1626 N N . GLY A 1 223 ? -1.188 10.215 -3.936 1.00 29.67 221 GLY A N 1
ATOM 1627 C CA . GLY A 1 223 ? -2.038 9.526 -4.910 1.00 29.36 221 GLY A CA 1
ATOM 1628 C C . GLY A 1 223 ? -1.694 8.051 -5.001 1.00 29.11 221 GLY A C 1
ATOM 1629 O O . GLY A 1 223 ? -1.462 7.416 -3.982 1.00 28.63 221 GLY A O 1
ATOM 1630 N N . GLU A 1 224 ? -1.662 7.512 -6.217 1.00 29.35 222 GLU A N 1
ATOM 1631 C CA . GLU A 1 224 ? -1.406 6.082 -6.436 1.00 29.28 222 GLU A CA 1
ATOM 1632 C C . GLU A 1 224 ? 0.030 5.687 -6.038 1.00 28.90 222 GLU A C 1
ATOM 1633 O O . GLU A 1 224 ? 0.257 4.604 -5.491 1.00 28.72 222 GLU A O 1
ATOM 1639 N N . ALA A 1 225 ? 0.975 6.582 -6.312 1.00 28.11 223 ALA A N 1
ATOM 1640 C CA . ALA A 1 225 ? 2.347 6.466 -5.871 1.00 27.62 223 ALA A CA 1
ATOM 1641 C C . ALA A 1 225 ? 2.444 6.167 -4.362 1.00 27.10 223 ALA A C 1
ATOM 1642 O O . ALA A 1 225 ? 3.123 5.216 -3.945 1.00 26.73 223 ALA A O 1
ATOM 1644 N N . ALA A 1 226 ? 1.768 6.976 -3.553 1.00 25.81 224 ALA A N 1
ATOM 1645 C CA . ALA A 1 226 ? 1.781 6.772 -2.110 1.00 25.47 224 ALA A CA 1
ATOM 1646 C C . ALA A 1 226 ? 1.024 5.527 -1.675 1.00 24.56 224 ALA A C 1
ATOM 1647 O O . ALA A 1 226 ? 1.403 4.916 -0.686 1.00 24.52 224 ALA A O 1
ATOM 1649 N N . TYR A 1 227 ? -0.002 5.118 -2.422 1.00 24.33 225 TYR A N 1
ATOM 1650 C CA . TYR A 1 227 ? -0.738 3.888 -2.085 1.00 24.61 225 TYR A CA 1
ATOM 1651 C C . TYR A 1 227 ? 0.135 2.658 -2.225 1.00 25.12 225 TYR A C 1
ATOM 1652 O O . TYR A 1 227 ? 0.152 1.791 -1.345 1.00 24.98 225 TYR A O 1
ATOM 1661 N N . PHE A 1 228 ? 0.807 2.545 -3.367 1.00 24.87 226 PHE A N 1
ATOM 1662 C CA . PHE A 1 228 ? 1.660 1.389 -3.577 1.00 25.39 226 PHE A CA 1
ATOM 1663 C C . PHE A 1 228 ? 2.921 1.401 -2.712 1.00 24.63 226 PHE A C 1
ATOM 1664 O O . PHE A 1 228 ? 3.416 0.347 -2.306 1.00 24.82 226 PHE A O 1
ATOM 1672 N N . PHE A 1 229 ? 3.403 2.596 -2.408 1.00 23.72 227 PHE A N 1
ATOM 1673 C CA . PHE A 1 229 ? 4.482 2.769 -1.439 1.00 23.52 227 PHE A CA 1
ATOM 1674 C C . PHE A 1 229 ? 4.100 2.241 -0.058 1.00 23.08 227 PHE A C 1
ATOM 1675 O O . PHE A 1 229 ? 4.883 1.536 0.575 1.00 23.83 227 PHE A O 1
ATOM 1683 N N . THR A 1 230 ? 2.891 2.573 0.392 1.00 22.85 228 THR A N 1
ATOM 1684 C CA . THR A 1 230 ? 2.343 2.075 1.654 1.00 22.49 228 THR A CA 1
ATOM 1685 C C . THR A 1 230 ? 2.196 0.558 1.627 1.00 21.95 228 THR A C 1
ATOM 1686 O O . THR A 1 230 ? 2.459 -0.097 2.633 1.00 20.44 228 THR A O 1
ATOM 1690 N N . ASN A 1 231 ? 1.814 -0.005 0.473 1.00 21.86 229 ASN A N 1
ATOM 1691 C CA . ASN A 1 231 ? 1.825 -1.451 0.318 1.00 22.01 229 ASN A CA 1
ATOM 1692 C C . ASN A 1 231 ? 3.210 -2.068 0.580 1.00 22.12 229 ASN A C 1
ATOM 1693 O O . ASN A 1 231 ? 3.309 -3.035 1.319 1.00 22.83 229 ASN A O 1
ATOM 1698 N N . ILE A 1 232 ? 4.269 -1.542 -0.043 1.00 21.94 230 ILE A N 1
ATOM 1699 C CA . ILE A 1 232 ? 5.605 -2.124 0.187 1.00 21.42 230 ILE A CA 1
ATOM 1700 C C . ILE A 1 232 ? 6.121 -1.925 1.632 1.00 20.83 230 ILE A C 1
ATOM 1701 O O . ILE A 1 232 ? 6.804 -2.797 2.177 1.00 20.66 230 ILE A O 1
ATOM 1706 N N . LEU A 1 233 ? 5.766 -0.800 2.254 1.00 21.31 231 LEU A N 1
ATOM 1707 C CA . LEU A 1 233 ? 6.112 -0.562 3.660 1.00 20.83 231 LEU A CA 1
ATOM 1708 C C . LEU A 1 233 ? 5.400 -1.557 4.588 1.00 21.21 231 LEU A C 1
ATOM 1709 O O . LEU A 1 233 ? 5.952 -1.983 5.588 1.00 21.13 231 LEU A O 1
ATOM 1714 N N . SER A 1 234 ? 4.162 -1.912 4.264 1.00 21.76 232 SER A N 1
ATOM 1715 C CA . SER A 1 234 ? 3.434 -2.880 5.069 1.00 21.84 232 SER A CA 1
ATOM 1716 C C . SER A 1 234 ? 3.948 -4.280 4.769 1.00 21.87 232 SER A C 1
ATOM 1717 O O . SER A 1 234 ? 4.033 -5.118 5.676 1.00 21.52 232 SER A O 1
ATOM 1720 N N . ALA A 1 235 ? 4.292 -4.536 3.502 1.00 21.71 233 ALA A N 1
ATOM 1721 C CA . ALA A 1 235 ? 5.047 -5.753 3.164 1.00 21.99 233 ALA A CA 1
ATOM 1722 C C . ALA A 1 235 ? 6.372 -5.900 3.982 1.00 21.74 233 ALA A C 1
ATOM 1723 O O . ALA A 1 235 ? 6.597 -6.936 4.554 1.00 22.26 233 ALA A O 1
ATOM 1725 N N . GLU A 1 236 ? 7.218 -4.871 4.038 1.00 22.41 234 GLU A N 1
ATOM 1726 C CA . GLU A 1 236 ? 8.432 -4.871 4.886 1.00 23.29 234 GLU A CA 1
ATOM 1727 C C . GLU A 1 236 ? 8.147 -5.246 6.352 1.00 23.35 234 GLU A C 1
ATOM 1728 O O . GLU A 1 236 ? 8.891 -6.020 6.939 1.00 23.04 234 GLU A O 1
ATOM 1734 N N . SER A 1 237 ? 7.087 -4.652 6.912 1.00 22.92 235 SER A N 1
ATOM 1735 C CA . SER A 1 237 ? 6.642 -4.852 8.283 1.00 23.86 235 SER A CA 1
ATOM 1736 C C . SER A 1 237 ? 6.179 -6.280 8.549 1.00 23.59 235 SER A C 1
ATOM 1737 O O . SER A 1 237 ? 6.594 -6.874 9.524 1.00 23.19 235 SER A O 1
ATOM 1740 N N . PHE A 1 238 ? 5.340 -6.826 7.665 1.00 23.40 236 PHE A N 1
ATOM 1741 C CA . PHE A 1 238 ? 4.920 -8.223 7.732 1.00 23.25 236 PHE A CA 1
ATOM 1742 C C . PHE A 1 238 ? 6.127 -9.168 7.758 1.00 24.04 236 PHE A C 1
ATOM 1743 O O . PHE A 1 238 ? 6.214 -10.107 8.565 1.00 25.08 236 PHE A O 1
ATOM 1751 N N . ILE A 1 239 ? 7.044 -8.928 6.832 1.00 24.52 237 ILE A N 1
ATOM 1752 C CA . ILE A 1 239 ? 8.190 -9.783 6.607 1.00 24.50 237 ILE A CA 1
ATOM 1753 C C . ILE A 1 239 ? 9.136 -9.768 7.824 1.00 25.66 237 ILE A C 1
ATOM 1754 O O . ILE A 1 239 ? 9.602 -10.829 8.241 1.00 26.20 237 ILE A O 1
ATOM 1759 N N . SER A 1 240 ? 9.406 -8.591 8.385 1.00 26.42 238 SER A N 1
ATOM 1760 C CA . SER A 1 240 ? 10.219 -8.456 9.611 1.00 27.60 238 SER A CA 1
ATOM 1761 C C . SER A 1 240 ? 9.725 -9.349 10.728 1.00 27.89 238 SER A C 1
ATOM 1762 O O . SER A 1 240 ? 10.511 -9.890 11.519 1.00 28.14 238 SER A O 1
ATOM 1765 N N . ASN A 1 241 ? 8.405 -9.458 10.797 1.00 28.96 239 ASN A N 1
ATOM 1766 C CA . ASN A 1 241 ? 7.694 -10.100 11.902 1.00 29.45 239 ASN A CA 1
ATOM 1767 C C . ASN A 1 241 ? 7.213 -11.519 11.575 1.00 29.22 239 ASN A C 1
ATOM 1768 O O . ASN A 1 241 ? 6.382 -12.068 12.302 1.00 29.33 239 ASN A O 1
ATOM 1773 N N . ILE A 1 242 ? 7.715 -12.096 10.484 1.00 29.31 240 ILE A N 1
ATOM 1774 C CA . ILE A 1 242 ? 7.344 -13.456 10.083 1.00 29.81 240 ILE A CA 1
ATOM 1775 C C . ILE A 1 242 ? 7.812 -14.441 11.143 1.00 31.09 240 ILE A C 1
ATOM 1776 O O . ILE A 1 242 ? 9.001 -14.477 11.496 1.00 31.02 240 ILE A O 1
ATOM 1781 N N . ASP A 1 243 ? 6.834 -15.188 11.660 1.00 31.76 241 ASP A N 1
ATOM 1782 C CA . ASP A 1 243 ? 7.011 -16.321 12.551 1.00 32.41 241 ASP A CA 1
ATOM 1783 C C . ASP A 1 243 ? 6.120 -17.446 11.992 1.00 32.46 241 ASP A C 1
ATOM 1784 O O . ASP A 1 243 ? 5.475 -17.257 10.954 1.00 31.79 241 ASP A O 1
ATOM 1789 N N . ALA A 1 244 ? 6.110 -18.600 12.671 1.00 32.84 242 ALA A N 1
ATOM 1790 C CA . ALA A 1 244 ? 5.295 -19.775 12.301 1.00 32.76 242 ALA A CA 1
ATOM 1791 C C . ALA A 1 244 ? 3.822 -19.444 12.075 1.00 32.53 242 ALA A C 1
ATOM 1792 O O . ALA A 1 244 ? 3.259 -19.787 11.032 1.00 32.33 242 ALA A O 1
ATOM 1794 N N . LYS A 1 245 ? 3.222 -18.774 13.052 1.00 32.29 243 LYS A N 1
ATOM 1795 C CA . LYS A 1 245 ? 1.825 -18.363 12.998 1.00 32.85 243 LYS A CA 1
ATOM 1796 C C . LYS A 1 245 ? 1.484 -17.361 11.877 1.00 33.28 243 LYS A C 1
ATOM 1797 O O . LYS A 1 245 ? 0.340 -17.343 11.375 1.00 33.02 243 LYS A O 1
ATOM 1803 N N . SER A 1 246 ? 2.431 -16.491 11.513 1.00 32.74 244 SER A N 1
ATOM 1804 C CA . SER A 1 246 ? 2.068 -15.462 10.558 1.00 32.67 244 SER A CA 1
ATOM 1805 C C . SER A 1 246 ? 2.062 -15.996 9.116 1.00 32.63 244 SER A C 1
ATOM 1806 O O . SER A 1 246 ? 1.360 -15.455 8.264 1.00 32.59 244 SER A O 1
ATOM 1809 N N . ILE A 1 247 ? 2.810 -17.073 8.853 1.00 32.99 245 ILE A N 1
ATOM 1810 C CA . ILE A 1 247 ? 2.732 -17.773 7.565 1.00 32.88 245 ILE A CA 1
ATOM 1811 C C . ILE A 1 247 ? 2.024 -19.142 7.664 1.00 33.88 245 ILE A C 1
ATOM 1812 O O . ILE A 1 247 ? 2.255 -20.029 6.856 1.00 34.20 245 ILE A O 1
ATOM 1817 N N . SER A 1 248 ? 1.152 -19.290 8.657 1.00 35.23 246 SER A N 1
ATOM 1818 C CA . SER A 1 248 ? 0.398 -20.535 8.917 1.00 36.88 246 SER A CA 1
ATOM 1819 C C . SER A 1 248 ? 1.201 -21.841 8.746 1.00 37.65 246 SER A C 1
ATOM 1820 O O . SER A 1 248 ? 0.924 -22.654 7.848 1.00 38.00 246 SER A O 1
ATOM 1823 N N . LEU A 1 249 ? 2.209 -22.013 9.596 1.00 38.60 247 LEU A N 1
ATOM 1824 C CA . LEU A 1 249 ? 2.957 -23.271 9.721 1.00 39.54 247 LEU A CA 1
ATOM 1825 C C . LEU A 1 249 ? 2.972 -23.683 11.200 1.00 40.47 247 LEU A C 1
ATOM 1826 O O . LEU A 1 249 ? 2.795 -22.844 12.079 1.00 40.17 247 LEU A O 1
ATOM 1831 N N . ASP A 1 250 ? 3.138 -24.970 11.484 1.00 42.49 248 ASP A N 1
ATOM 1832 C CA 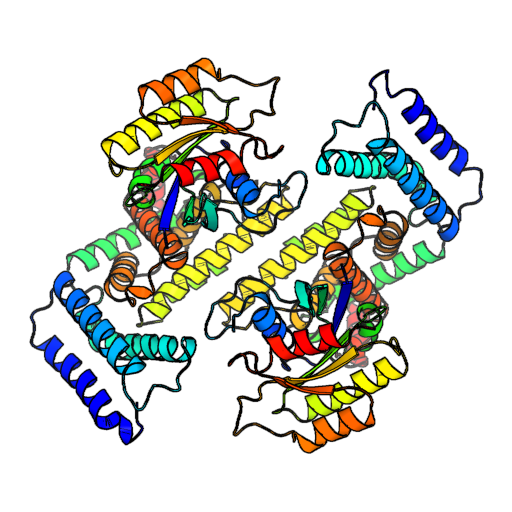. ASP A 1 250 ? 3.250 -25.415 12.895 1.00 44.22 248 ASP A CA 1
ATOM 1833 C C . ASP A 1 250 ? 4.581 -24.875 13.425 1.00 43.82 248 ASP A C 1
ATOM 1834 O O . ASP A 1 250 ? 5.538 -24.733 12.655 1.00 42.73 248 ASP A O 1
ATOM 1839 N N . GLU A 1 251 ? 4.654 -24.585 14.723 1.00 44.25 249 GLU A N 1
ATOM 1840 C CA . GLU A 1 251 ? 5.892 -24.026 15.282 1.00 44.67 249 GLU A CA 1
ATOM 1841 C C . GLU A 1 251 ? 7.099 -24.931 15.078 1.00 44.68 249 GLU A C 1
ATOM 1842 O O . GLU A 1 251 ? 8.196 -24.451 14.778 1.00 44.81 249 GLU A O 1
ATOM 1848 N N . ALA A 1 252 ? 6.889 -26.238 15.208 1.00 44.68 250 ALA A N 1
ATOM 1849 C CA . ALA A 1 252 ? 7.940 -27.213 14.930 1.00 44.48 250 ALA A CA 1
ATOM 1850 C C . ALA A 1 252 ? 8.276 -27.295 13.434 1.00 44.48 250 ALA A C 1
ATOM 1851 O O . ALA A 1 252 ? 9.447 -27.438 13.067 1.00 44.60 250 ALA A O 1
ATOM 1853 N N . GLU A 1 253 ? 7.267 -27.204 12.567 1.00 44.13 251 GLU A N 1
ATOM 1854 C CA . GLU A 1 253 ? 7.550 -27.189 11.132 1.00 44.33 251 GLU A CA 1
ATOM 1855 C C . GLU A 1 253 ? 8.303 -25.925 10.733 1.00 43.35 251 GLU A C 1
ATOM 1856 O O . GLU A 1 253 ? 9.198 -25.971 9.876 1.00 43.07 251 GLU A O 1
ATOM 1862 N N . PHE A 1 254 ? 7.958 -24.805 11.362 1.00 42.70 252 PHE A N 1
ATOM 1863 C CA . PHE A 1 254 ? 8.574 -23.538 10.998 1.00 42.57 252 PHE A CA 1
ATOM 1864 C C . PHE A 1 254 ? 10.060 -23.559 11.318 1.00 42.87 252 PHE A C 1
ATOM 1865 O O . PHE A 1 254 ? 10.892 -23.316 10.443 1.00 42.39 252 PHE A O 1
ATOM 1873 N N . GLU A 1 255 ? 10.373 -23.879 12.575 1.00 43.69 253 GLU A N 1
ATOM 1874 C CA . GLU A 1 255 ? 11.745 -23.848 13.073 1.00 44.55 253 GLU A CA 1
ATOM 1875 C C . GLU A 1 255 ? 12.672 -24.823 12.362 1.00 44.16 253 GLU A C 1
ATOM 1876 O O . GLU A 1 255 ? 13.857 -24.557 12.187 1.00 44.21 253 GLU A O 1
ATOM 1882 N N . LYS A 1 256 ? 12.110 -25.943 11.943 1.00 44.15 254 LYS A N 1
ATOM 1883 C CA . LYS A 1 256 ? 12.842 -26.960 11.239 1.00 44.48 254 LYS A CA 1
ATOM 1884 C C . LYS A 1 256 ? 13.132 -26.515 9.785 1.00 44.30 254 LYS A C 1
ATOM 1885 O O . LYS A 1 256 ? 14.240 -26.735 9.271 1.00 44.08 254 LYS A O 1
ATOM 1891 N N . ASN A 1 257 ? 12.153 -25.872 9.134 1.00 44.43 255 ASN A N 1
ATOM 1892 C CA . ASN A 1 257 ? 12.357 -25.208 7.827 1.00 44.03 255 ASN A CA 1
ATOM 1893 C C . ASN A 1 257 ? 13.451 -24.132 7.846 1.00 43.97 255 ASN A C 1
ATOM 1894 O O . ASN A 1 257 ? 14.196 -23.993 6.882 1.00 43.60 255 ASN A O 1
ATOM 1899 N N . MET A 1 258 ? 13.502 -23.351 8.929 1.00 44.10 256 MET A N 1
ATOM 1900 C CA . MET A 1 258 ? 14.545 -22.333 9.130 1.00 45.08 256 MET A CA 1
ATOM 1901 C C . MET A 1 258 ? 15.962 -22.954 9.243 1.00 46.05 256 MET A C 1
ATOM 1902 O O . MET A 1 258 ? 16.920 -22.474 8.627 1.00 46.18 256 MET A O 1
ATOM 1907 N N . GLU A 1 259 ? 16.080 -24.044 9.998 1.00 47.48 257 GLU A N 1
ATOM 1908 C CA . GLU A 1 259 ? 17.355 -24.767 10.124 1.00 48.74 257 GLU A CA 1
ATOM 1909 C C . GLU A 1 259 ? 17.935 -25.231 8.788 1.00 48.72 257 GLU A C 1
ATOM 1910 O O . GLU A 1 259 ? 19.097 -24.955 8.484 1.00 48.61 257 GLU A O 1
ATOM 1916 N N . SER A 1 260 ? 17.107 -25.904 7.993 1.00 49.35 258 SER A N 1
ATOM 1917 C CA . SER A 1 260 ? 17.505 -26.444 6.694 1.00 49.67 258 SER A CA 1
ATOM 1918 C C . SER A 1 260 ? 17.875 -25.345 5.715 1.00 50.39 258 SER A C 1
ATOM 1919 O O . SER A 1 260 ? 18.727 -25.543 4.836 1.00 50.88 258 SER A O 1
ATOM 1922 N N . ALA A 1 261 ? 17.221 -24.195 5.870 1.00 50.92 259 ALA A N 1
ATOM 1923 C CA . ALA A 1 261 ? 17.524 -22.993 5.103 1.00 51.28 259 ALA A CA 1
ATOM 1924 C C . ALA A 1 261 ? 18.930 -22.480 5.396 1.00 51.57 259 ALA A C 1
ATOM 1925 O O . ALA A 1 261 ? 19.664 -22.159 4.473 1.00 51.64 259 ALA A O 1
ATOM 1927 N N . ARG A 1 262 ? 19.290 -22.420 6.683 1.00 52.53 260 ARG A N 1
ATOM 1928 C CA . ARG A 1 262 ? 20.632 -22.020 7.151 1.00 53.37 260 ARG A CA 1
ATOM 1929 C C . ARG A 1 262 ? 21.777 -22.925 6.657 1.00 53.78 260 ARG A C 1
ATOM 1930 O O . ARG A 1 262 ? 22.900 -22.452 6.429 1.00 54.00 260 ARG A O 1
ATOM 1938 N N . ALA A 1 263 ? 21.492 -24.217 6.504 1.00 54.35 261 ALA A N 1
ATOM 1939 C CA . ALA A 1 263 ? 22.470 -25.195 6.016 1.00 54.88 261 ALA A CA 1
ATOM 1940 C C . ALA A 1 263 ? 22.757 -25.074 4.504 1.00 55.38 261 ALA A C 1
ATOM 1941 O O . ALA A 1 263 ? 23.877 -25.354 4.042 1.00 55.78 261 ALA A O 1
ATOM 1943 N N . ARG A 1 264 ? 21.768 -24.645 3.730 1.00 55.66 262 ARG A N 1
ATOM 1944 C CA . ARG A 1 264 ? 21.985 -24.449 2.299 1.00 56.04 262 ARG A CA 1
ATOM 1945 C C . ARG A 1 264 ? 22.907 -23.268 1.984 1.00 56.10 262 ARG A C 1
ATOM 1946 O O . ARG A 1 264 ? 23.084 -22.354 2.798 1.00 56.03 262 ARG A O 1
ATOM 1954 N N . SER B 2 10 ? -12.047 19.187 -4.738 1.00 60.78 8 SER B N 1
ATOM 1955 C CA . SER B 2 10 ? -11.606 20.330 -3.868 1.00 60.82 8 SER B CA 1
ATOM 1956 C C . SER B 2 10 ? -11.970 20.146 -2.381 1.00 60.56 8 SER B C 1
ATOM 1957 O O . SER B 2 10 ? -11.382 20.790 -1.503 1.00 60.81 8 SER B O 1
ATOM 1960 N N . ILE B 2 11 ? -12.948 19.286 -2.101 1.00 59.88 9 ILE B N 1
ATOM 1961 C CA . ILE B 2 11 ? -12.867 18.490 -0.876 1.00 59.09 9 ILE B CA 1
ATOM 1962 C C . ILE B 2 11 ? -12.236 17.163 -1.331 1.00 57.96 9 ILE B C 1
ATOM 1963 O O . ILE B 2 11 ? -12.883 16.358 -2.014 1.00 57.64 9 ILE B O 1
ATOM 1968 N N . ASN B 2 12 ? -10.958 16.979 -0.993 1.00 56.57 10 ASN B N 1
ATOM 1969 C CA . ASN B 2 12 ? -10.243 15.710 -1.222 1.00 54.97 10 ASN B CA 1
ATOM 1970 C C . ASN B 2 12 ? -10.386 14.767 -0.029 1.00 53.09 10 ASN B C 1
ATOM 1971 O O . ASN B 2 12 ? -10.010 15.109 1.099 1.00 53.55 10 ASN B O 1
ATOM 1976 N N . ALA B 2 13 ? -10.950 13.589 -0.272 1.00 50.49 11 ALA B N 1
ATOM 1977 C CA . ALA B 2 13 ? -11.144 12.620 0.802 1.00 47.89 11 ALA B CA 1
ATOM 1978 C C . ALA B 2 13 ? -10.300 11.366 0.564 1.00 45.73 11 ALA B C 1
ATOM 1979 O O . ALA B 2 13 ? -10.247 10.866 -0.557 1.00 46.01 11 ALA B O 1
ATOM 1981 N N . LYS B 2 14 ? -9.614 10.888 1.601 1.00 42.98 12 LYS B N 1
ATOM 1982 C CA . LYS B 2 14 ? -9.096 9.521 1.591 1.00 40.23 12 LYS B CA 1
ATOM 1983 C C . LYS B 2 14 ? -10.137 8.624 2.230 1.00 38.63 12 LYS B C 1
ATOM 1984 O O . LYS B 2 14 ? -10.566 8.850 3.356 1.00 38.69 12 LYS B O 1
ATOM 1990 N N . LEU B 2 15 ? -10.528 7.604 1.495 1.00 36.62 13 LEU B N 1
ATOM 1991 C CA . LEU B 2 15 ? -11.556 6.682 1.920 1.00 35.40 13 LEU B CA 1
ATOM 1992 C C . LEU B 2 15 ? -10.953 5.286 1.919 1.00 34.30 13 LEU B C 1
ATOM 1993 O O . LEU B 2 15 ? -10.421 4.869 0.899 1.00 33.53 13 LEU B O 1
ATOM 1998 N N . VAL B 2 16 ? -11.045 4.578 3.050 1.00 33.07 14 VAL B N 1
ATOM 1999 C CA . VAL B 2 16 ? -10.552 3.206 3.144 1.00 31.88 14 VAL B CA 1
ATOM 2000 C C . VAL B 2 16 ? -11.711 2.218 3.038 1.00 30.98 14 VAL B C 1
ATOM 2001 O O . VAL B 2 16 ? -12.795 2.520 3.511 1.00 30.86 14 VAL B O 1
ATOM 2005 N N . LEU B 2 17 ? -11.480 1.070 2.398 1.00 29.77 15 LEU B N 1
ATOM 2006 C CA . LEU B 2 17 ? -12.438 -0.036 2.371 1.00 30.03 15 LEU B CA 1
ATOM 2007 C C . LEU B 2 17 ? -11.900 -1.169 3.252 1.00 30.57 15 LEU B C 1
ATOM 2008 O O . LEU B 2 17 ? -10.846 -1.743 2.953 1.00 30.56 15 LEU B O 1
ATOM 2013 N N . LEU B 2 18 ? -12.610 -1.474 4.340 1.00 30.39 16 LEU B N 1
ATOM 2014 C CA . LEU B 2 18 ? -12.171 -2.495 5.305 1.00 30.38 16 LEU B CA 1
ATOM 2015 C C . LEU B 2 18 ? -13.156 -3.633 5.250 1.00 30.43 16 LEU B C 1
ATOM 2016 O O . LEU B 2 18 ? -14.324 -3.405 5.005 1.00 30.94 16 LEU B O 1
ATOM 2021 N N . GLY B 2 19 ? -12.685 -4.856 5.436 1.00 30.67 17 GLY B N 1
ATOM 2022 C CA . GLY B 2 19 ? -13.570 -6.013 5.571 1.00 32.11 17 GLY B CA 1
ATOM 2023 C C . GLY B 2 19 ? -12.891 -7.282 5.090 1.00 32.79 17 GLY B C 1
ATOM 2024 O O . GLY B 2 19 ? -11.835 -7.221 4.452 1.00 33.04 17 GLY B O 1
ATOM 2025 N N . ASP B 2 20 ? -13.471 -8.439 5.376 1.00 33.39 18 ASP B N 1
ATOM 2026 C CA . ASP B 2 20 ? -12.711 -9.643 5.075 1.00 34.67 18 ASP B CA 1
ATOM 2027 C C . ASP B 2 20 ? -12.886 -10.107 3.630 1.00 34.39 18 ASP B C 1
ATOM 2028 O O . ASP B 2 20 ? -13.723 -9.564 2.892 1.00 34.00 18 ASP B O 1
ATOM 2033 N N . VAL B 2 21 ? -12.020 -11.026 3.198 1.00 33.94 19 VAL B N 1
ATOM 2034 C CA . VAL B 2 21 ? -12.014 -11.462 1.800 1.00 33.42 19 VAL B CA 1
ATOM 2035 C C . VAL B 2 21 ? -13.359 -12.085 1.427 1.00 32.49 19 VAL B C 1
ATOM 2036 O O . VAL B 2 21 ? -13.950 -12.807 2.222 1.00 31.66 19 VAL B O 1
ATOM 2040 N N . GLY B 2 22 ? -13.817 -11.798 0.215 1.00 32.08 20 GLY B N 1
ATOM 2041 C CA . GLY B 2 22 ? -15.111 -12.265 -0.260 1.00 32.02 20 GLY B CA 1
ATOM 2042 C C . GLY B 2 22 ? -16.307 -11.371 0.050 1.00 31.80 20 GLY B C 1
ATOM 2043 O O . GLY B 2 22 ? -17.358 -11.539 -0.556 1.00 31.86 20 GLY B O 1
ATOM 2044 N N . ALA B 2 23 ? -16.152 -10.413 0.969 1.00 31.33 21 ALA B N 1
ATOM 2045 C CA . ALA B 2 23 ? -17.245 -9.499 1.321 1.00 31.02 21 ALA B CA 1
ATOM 2046 C C . ALA B 2 23 ? -17.772 -8.714 0.105 1.00 31.16 21 ALA B C 1
ATOM 2047 O O . ALA B 2 23 ? -18.997 -8.580 -0.078 1.00 31.74 21 ALA B O 1
ATOM 2049 N N . GLY B 2 24 ? -16.853 -8.201 -0.716 1.00 30.90 22 GLY B N 1
ATOM 2050 C CA . GLY B 2 24 ? -17.204 -7.479 -1.939 1.00 29.67 22 GLY B CA 1
ATOM 2051 C C . GLY B 2 24 ? -16.658 -6.068 -2.005 1.00 29.68 22 GLY B C 1
ATOM 2052 O O . GLY B 2 24 ? -17.207 -5.221 -2.690 1.00 29.73 22 GLY B O 1
ATOM 2053 N N . LYS B 2 25 ? -15.562 -5.812 -1.308 1.00 29.68 23 LYS B N 1
ATOM 2054 C CA . LYS B 2 25 ? -14.907 -4.515 -1.372 1.00 30.23 23 LYS B CA 1
ATOM 2055 C C . LYS B 2 25 ? -14.600 -4.076 -2.804 1.00 30.78 23 LYS B C 1
ATOM 2056 O O . LYS B 2 25 ? -14.884 -2.914 -3.181 1.00 30.15 23 LYS B O 1
ATOM 2062 N N . SER B 2 26 ? -14.014 -4.995 -3.582 1.00 30.79 24 SER B N 1
ATOM 2063 C CA . SER B 2 26 ? -13.574 -4.699 -4.956 1.00 31.46 24 SER B CA 1
ATOM 2064 C C . SER B 2 26 ? -14.756 -4.505 -5.883 1.00 31.77 24 SER B C 1
ATOM 2065 O O . SER B 2 26 ? -14.803 -3.516 -6.615 1.00 32.31 24 SER B O 1
ATOM 2068 N N . SER B 2 27 ? -15.691 -5.456 -5.849 1.00 32.43 25 SER B N 1
ATOM 2069 C CA . SER B 2 27 ? -16.944 -5.386 -6.625 1.00 33.10 25 SER B CA 1
ATOM 2070 C C . SER B 2 27 ? -17.711 -4.076 -6.409 1.00 33.60 25 SER B C 1
ATOM 2071 O O . SER B 2 27 ? -18.255 -3.495 -7.355 1.00 34.17 25 SER B O 1
ATOM 2074 N N . LEU B 2 28 ? -17.753 -3.627 -5.156 1.00 34.22 26 LEU B N 1
ATOM 2075 C CA . LEU B 2 28 ? -18.434 -2.400 -4.772 1.00 34.46 26 LEU B CA 1
ATOM 2076 C C . LEU B 2 28 ? -17.811 -1.215 -5.469 1.00 34.77 26 LEU B C 1
ATOM 2077 O O . LEU B 2 28 ? -18.496 -0.505 -6.181 1.00 34.69 26 LEU B O 1
ATOM 2082 N N . VAL B 2 29 ? -16.509 -1.017 -5.271 1.00 34.90 27 VAL B N 1
ATOM 2083 C CA . VAL B 2 29 ? -15.785 0.138 -5.831 1.00 35.21 27 VAL B CA 1
ATOM 2084 C C . VAL B 2 29 ? -15.748 0.198 -7.376 1.00 36.12 27 VAL B C 1
ATOM 2085 O O . VAL B 2 29 ? -15.677 1.281 -7.942 1.00 36.24 27 VAL B O 1
ATOM 2089 N N . LEU B 2 30 ? -15.784 -0.965 -8.029 1.00 37.25 28 LEU B N 1
ATOM 2090 C CA . LEU B 2 30 ? -15.807 -1.080 -9.485 1.00 38.91 28 LEU B CA 1
ATOM 2091 C C . LEU B 2 30 ? -17.172 -0.715 -10.037 1.00 39.81 28 LEU B C 1
ATOM 2092 O O . LEU B 2 30 ? -17.264 -0.034 -11.053 1.00 40.41 28 LEU B O 1
ATOM 2097 N N . ARG B 2 31 ? -18.229 -1.181 -9.377 1.00 40.86 29 ARG B N 1
ATOM 2098 C CA . ARG B 2 31 ? -19.579 -0.706 -9.664 1.00 41.39 29 ARG B CA 1
ATOM 2099 C C . ARG B 2 31 ? -19.672 0.792 -9.555 1.00 41.86 29 ARG B C 1
ATOM 2100 O O . ARG B 2 31 ? -20.213 1.440 -10.440 1.00 42.11 29 ARG B O 1
ATOM 2108 N N . PHE B 2 32 ? -19.168 1.336 -8.455 1.00 42.21 30 PHE B N 1
ATOM 2109 C CA . PHE B 2 32 ? -19.166 2.766 -8.241 1.00 42.99 30 PHE B CA 1
ATOM 2110 C C . PHE B 2 32 ? -18.347 3.519 -9.299 1.00 44.23 30 PHE B C 1
ATOM 2111 O O . PHE B 2 32 ? -18.815 4.534 -9.848 1.00 44.52 30 PHE B O 1
ATOM 2119 N N . VAL B 2 33 ? -17.141 3.026 -9.590 1.00 44.91 31 VAL B N 1
ATOM 2120 C CA . VAL B 2 33 ? -16.235 3.732 -10.507 1.00 46.27 31 VAL B CA 1
ATOM 2121 C C . VAL B 2 33 ? -16.525 3.460 -11.988 1.00 47.32 31 VAL B C 1
ATOM 2122 O O . VAL B 2 33 ? -16.729 4.387 -12.750 1.00 47.16 31 VAL B O 1
ATOM 2126 N N . LYS B 2 34 ? -16.551 2.191 -12.379 1.00 49.34 32 LYS B N 1
ATOM 2127 C CA . LYS B 2 34 ? -16.680 1.804 -13.800 1.00 51.36 32 LYS B CA 1
ATOM 2128 C C . LYS B 2 34 ? -18.119 1.472 -14.197 1.00 52.15 32 LYS B C 1
ATOM 2129 O O . LYS B 2 34 ? -18.425 1.321 -15.385 1.00 52.26 32 LYS B O 1
ATOM 2135 N N . ASP B 2 35 ? -18.986 1.357 -13.193 1.00 53.13 33 ASP B N 1
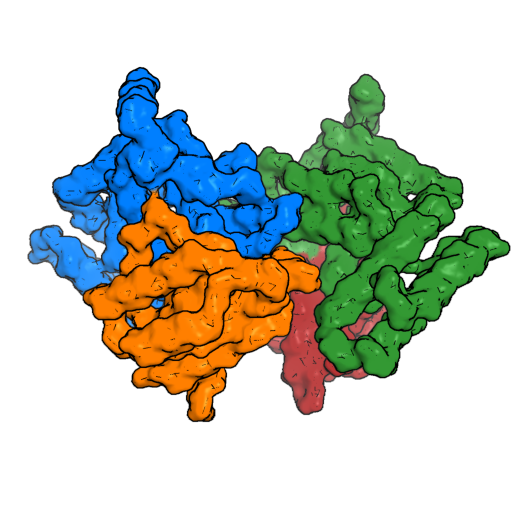ATOM 2136 C CA . ASP B 2 35 ? -20.359 0.871 -13.364 1.00 54.41 33 ASP B CA 1
ATOM 2137 C C . ASP B 2 35 ? -20.417 -0.532 -14.012 1.00 54.88 33 ASP B C 1
ATOM 2138 O O . ASP B 2 35 ? -21.234 -0.787 -14.899 1.00 55.13 33 ASP B O 1
ATOM 2143 N N . GLN B 2 36 ? -19.543 -1.433 -13.558 1.00 55.76 34 GLN B N 1
ATOM 2144 C CA . GLN B 2 36 ? -19.534 -2.828 -14.018 1.00 56.82 34 GLN B CA 1
ATOM 2145 C C . GLN B 2 36 ? -19.510 -3.847 -12.875 1.00 56.80 34 GLN B C 1
ATOM 2146 O O . GLN B 2 36 ? -19.038 -3.564 -11.768 1.00 56.61 34 GLN B O 1
ATOM 2152 N N . PHE B 2 37 ? -20.017 -5.039 -13.175 1.00 57.33 35 PHE B N 1
ATOM 2153 C CA . PHE B 2 37 ? -19.917 -6.205 -12.294 1.00 57.95 35 PHE B CA 1
ATOM 2154 C C . PHE B 2 37 ? -19.480 -7.387 -13.157 1.00 58.57 35 PHE B C 1
ATOM 2155 O O . PHE B 2 37 ? -19.997 -7.562 -14.254 1.00 58.27 35 PHE B O 1
ATOM 2163 N N . VAL B 2 38 ? -18.534 -8.186 -12.658 1.00 60.01 36 VAL B N 1
ATOM 2164 C CA . VAL B 2 38 ? -17.813 -9.172 -13.490 1.00 61.52 36 VAL B CA 1
ATOM 2165 C C . VAL B 2 38 ? -18.723 -10.023 -14.387 1.00 62.70 36 VAL B C 1
ATOM 2166 O O . VAL B 2 38 ? -18.366 -10.337 -15.537 1.00 63.00 36 VAL B O 1
ATOM 2170 N N . GLU B 2 39 ? -19.897 -10.374 -13.859 1.00 64.12 37 GLU B N 1
ATOM 2171 C CA . GLU B 2 39 ? -20.849 -11.248 -14.549 1.00 65.37 37 GLU B CA 1
ATOM 2172 C C . GLU B 2 39 ? -21.470 -10.600 -15.794 1.00 65.38 37 GLU B C 1
ATOM 2173 O O . GLU B 2 39 ? -21.929 -11.303 -16.696 1.00 65.55 37 GLU B O 1
ATOM 2179 N N . PHE B 2 40 ? -21.471 -9.268 -15.835 1.00 65.58 38 PHE B N 1
ATOM 2180 C CA . PHE B 2 40 ? -22.102 -8.515 -16.923 1.00 65.76 38 PHE B CA 1
ATOM 2181 C C . PHE B 2 40 ? -21.074 -7.910 -17.889 1.00 65.80 38 PHE B C 1
ATOM 2182 O O . PHE B 2 40 ? -21.202 -8.049 -19.111 1.00 65.70 38 PHE B O 1
ATOM 2190 N N . GLN B 2 41 ? -20.060 -7.251 -17.332 1.00 65.80 39 GLN B N 1
ATOM 2191 C CA . GLN B 2 41 ? -18.891 -6.818 -18.095 1.00 65.94 39 GLN B CA 1
ATOM 2192 C C . GLN B 2 41 ? -17.649 -7.605 -17.689 1.00 65.68 39 GLN B C 1
ATOM 2193 O O . GLN B 2 41 ? -17.477 -7.946 -16.518 1.00 65.65 39 GLN B O 1
ATOM 2199 N N . GLU B 2 42 ? -16.781 -7.881 -18.662 1.00 65.47 40 GLU B N 1
ATOM 2200 C CA . GLU B 2 42 ? -15.551 -8.647 -18.412 1.00 64.93 40 GLU B CA 1
ATOM 2201 C C . GLU B 2 42 ? -14.494 -7.799 -17.684 1.00 64.06 40 GLU B C 1
ATOM 2202 O O . GLU B 2 42 ? -14.582 -6.561 -17.679 1.00 63.97 40 GLU B O 1
ATOM 2208 N N . SER B 2 43 ? -13.520 -8.451 -17.046 1.00 62.91 41 SER B N 1
ATOM 2209 C CA . SER B 2 43 ? -12.527 -7.712 -16.233 1.00 61.64 41 SER B CA 1
ATOM 2210 C C . SER B 2 43 ? -11.421 -6.989 -17.010 1.00 60.50 41 SER B C 1
ATOM 2211 O O . SER B 2 43 ? -10.770 -7.562 -17.894 1.00 60.15 41 SER B O 1
ATOM 2214 N N . THR B 2 44 ? -11.232 -5.723 -16.624 1.00 59.14 42 THR B N 1
ATOM 2215 C CA . THR B 2 44 ? -10.415 -4.738 -17.336 1.00 58.01 42 THR B CA 1
ATOM 2216 C C . THR B 2 44 ? -9.261 -4.259 -16.476 1.00 56.90 42 THR B C 1
ATOM 2217 O O . THR B 2 44 ? -8.111 -4.249 -16.924 1.00 56.79 42 THR B O 1
ATOM 2221 N N . ILE B 2 45 ? -9.591 -3.834 -15.253 1.00 55.37 43 ILE B N 1
ATOM 2222 C CA . ILE B 2 45 ? -8.621 -3.263 -14.304 1.00 54.00 43 ILE B CA 1
ATOM 2223 C C . ILE B 2 45 ? -8.783 -3.826 -12.870 1.00 52.60 43 ILE B C 1
ATOM 2224 O O . ILE B 2 45 ? -9.878 -4.224 -12.464 1.00 52.48 43 ILE B O 1
ATOM 2229 N N . GLY B 2 46 ? -7.686 -3.860 -12.118 1.00 51.18 44 GLY B N 1
ATOM 2230 C CA . GLY B 2 46 ? -7.731 -4.186 -10.682 1.00 49.56 44 GLY B CA 1
ATOM 2231 C C . GLY B 2 46 ? -8.483 -3.123 -9.887 1.00 48.35 44 GLY B C 1
ATOM 2232 O O . GLY B 2 46 ? -8.757 -2.033 -10.405 1.00 48.32 44 GLY B O 1
ATOM 2233 N N . ALA B 2 47 ? -8.812 -3.420 -8.632 1.00 46.82 45 ALA B N 1
ATOM 2234 C CA . ALA B 2 47 ? -9.663 -2.504 -7.855 1.00 45.98 45 ALA B CA 1
ATOM 2235 C C . ALA B 2 47 ? -9.091 -2.004 -6.516 1.00 45.07 45 ALA B C 1
ATOM 2236 O O . ALA B 2 47 ? -9.861 -1.639 -5.610 1.00 44.92 45 ALA B O 1
ATOM 2238 N N . ALA B 2 48 ? -7.758 -1.961 -6.403 1.00 43.94 46 ALA B N 1
ATOM 2239 C CA . ALA B 2 48 ? -7.092 -1.658 -5.122 1.00 42.56 46 ALA B CA 1
ATOM 2240 C C . ALA B 2 48 ? -6.986 -0.163 -4.845 1.00 41.91 46 ALA B C 1
ATOM 2241 O O . ALA B 2 48 ? -6.998 0.279 -3.693 1.00 40.69 46 ALA B O 1
ATOM 2243 N N . PHE B 2 49 ? -6.897 0.615 -5.913 1.00 41.67 47 PHE B N 1
ATOM 2244 C CA . PHE B 2 49 ? -6.822 2.060 -5.794 1.00 41.52 47 PHE B CA 1
ATOM 2245 C C . PHE B 2 49 ? -7.614 2.800 -6.880 1.00 42.64 47 PHE B C 1
ATOM 2246 O O . PHE B 2 49 ? -7.574 2.437 -8.062 1.00 42.39 47 PHE B O 1
ATOM 2254 N N . PHE B 2 50 ? -8.319 3.846 -6.458 1.00 43.71 48 PHE B N 1
ATOM 2255 C CA . PHE B 2 50 ? -9.100 4.667 -7.350 1.00 44.95 48 PHE B CA 1
ATOM 2256 C C . PHE B 2 50 ? -9.160 6.106 -6.890 1.00 46.63 48 PHE B C 1
ATOM 2257 O O . PHE B 2 50 ? -9.194 6.388 -5.697 1.00 46.57 48 PHE B O 1
ATOM 2265 N N . SER B 2 51 ? -9.136 7.014 -7.861 1.00 48.59 49 SER B N 1
ATOM 2266 C CA . SER B 2 51 ? -9.621 8.375 -7.662 1.00 50.58 49 SER B CA 1
ATOM 2267 C C . SER B 2 51 ? -11.030 8.530 -8.257 1.00 52.11 49 SER B C 1
ATOM 2268 O O . SER B 2 51 ? -11.325 8.035 -9.366 1.00 52.52 49 SER B O 1
ATOM 2271 N N . GLN B 2 52 ? -11.904 9.184 -7.496 1.00 53.81 50 GLN B N 1
ATOM 2272 C CA . GLN B 2 52 ? -13.230 9.535 -7.987 1.00 55.53 50 GLN B CA 1
ATOM 2273 C C . GLN B 2 52 ? -13.721 10.880 -7.444 1.00 56.36 50 GLN B C 1
ATOM 2274 O O . GLN B 2 52 ? -13.631 11.160 -6.247 1.00 56.22 50 GLN B O 1
ATOM 2280 N N . THR B 2 53 ? -14.239 11.694 -8.361 1.00 57.39 51 THR B N 1
ATOM 2281 C CA . THR B 2 53 ? -14.825 12.985 -8.050 1.00 58.34 51 THR B CA 1
ATOM 2282 C C . THR B 2 53 ? -16.341 12.832 -8.015 1.00 59.08 51 THR B C 1
ATOM 2283 O O . THR B 2 53 ? -16.914 12.085 -8.817 1.00 58.74 51 THR B O 1
ATOM 2287 N N . LEU B 2 54 ? -16.978 13.523 -7.070 1.00 60.56 52 LEU B N 1
ATOM 2288 C CA . LEU B 2 54 ? -18.445 13.628 -7.032 1.00 62.11 52 LEU B CA 1
ATOM 2289 C C . LEU B 2 54 ? -18.918 15.048 -6.751 1.00 63.02 52 LEU B C 1
ATOM 2290 O O . LEU B 2 54 ? -18.270 15.805 -6.011 1.00 62.90 52 LEU B O 1
ATOM 2295 N N . ALA B 2 55 ? -20.060 15.392 -7.349 1.00 64.38 53 ALA B N 1
ATOM 2296 C CA . ALA B 2 55 ? -20.734 16.655 -7.065 1.00 65.41 53 ALA B CA 1
ATOM 2297 C C . ALA B 2 55 ? -21.661 16.504 -5.851 1.00 66.17 53 ALA B C 1
ATOM 2298 O O . ALA B 2 55 ? -22.577 15.669 -5.854 1.00 66.18 53 ALA B O 1
ATOM 2300 N N . VAL B 2 56 ? -21.398 17.297 -4.808 1.00 67.09 54 VAL B N 1
ATOM 2301 C CA . VAL B 2 56 ? -22.254 17.333 -3.617 1.00 67.92 54 VAL B CA 1
ATOM 2302 C C . VAL B 2 56 ? -22.646 18.761 -3.291 1.00 68.39 54 VAL B C 1
ATOM 2303 O O . VAL B 2 56 ? -21.793 19.589 -2.943 1.00 68.49 54 VAL B O 1
ATOM 2307 N N . ASN B 2 57 ? -23.945 19.033 -3.417 1.00 69.04 55 ASN B N 1
ATOM 2308 C CA . ASN B 2 57 ? -24.541 20.312 -3.023 1.00 69.48 55 ASN B CA 1
ATOM 2309 C C . ASN B 2 57 ? -23.787 21.498 -3.609 1.00 69.52 55 ASN B C 1
ATOM 2310 O O . ASN B 2 57 ? -23.227 22.332 -2.880 1.00 69.48 55 ASN B O 1
ATOM 2315 N N . ASP B 2 58 ? -23.765 21.525 -4.943 1.00 69.71 56 ASP B N 1
ATOM 2316 C CA . ASP B 2 58 ? -23.083 22.550 -5.741 1.00 69.90 56 ASP B CA 1
ATOM 2317 C C . ASP B 2 58 ? -21.573 22.689 -5.429 1.00 69.54 56 ASP B C 1
ATOM 2318 O O . ASP B 2 58 ? -20.948 23.704 -5.756 1.00 69.63 56 ASP B O 1
ATOM 2323 N N . ALA B 2 59 ? -20.999 21.663 -4.799 1.00 69.07 57 ALA B N 1
ATOM 2324 C CA . ALA B 2 59 ? -19.554 21.606 -4.525 1.00 68.22 57 ALA B CA 1
ATOM 2325 C C . ALA B 2 59 ? -18.906 20.360 -5.169 1.00 67.42 57 ALA B C 1
ATOM 2326 O O . ALA B 2 59 ? -19.548 19.626 -5.937 1.00 67.44 57 ALA B O 1
ATOM 2328 N N . THR B 2 60 ? -17.632 20.133 -4.871 1.00 66.20 58 THR B N 1
ATOM 2329 C CA . THR B 2 60 ? -16.944 18.968 -5.413 1.00 64.69 58 THR B CA 1
ATOM 2330 C C . THR B 2 60 ? -16.135 18.242 -4.343 1.00 63.15 58 THR B C 1
ATOM 2331 O O . THR B 2 60 ? -15.392 18.846 -3.559 1.00 63.07 58 THR B O 1
ATOM 2335 N N . VAL B 2 61 ? -16.341 16.932 -4.315 1.00 61.26 59 VAL B N 1
ATOM 2336 C CA . VAL B 2 61 ? -15.658 16.036 -3.400 1.00 59.12 59 VAL B CA 1
ATOM 2337 C C . VAL B 2 61 ? -14.927 14.951 -4.203 1.00 57.35 59 VAL B C 1
ATOM 2338 O O . VAL B 2 61 ? -15.545 14.203 -4.971 1.00 56.68 59 VAL B O 1
ATOM 2342 N N . LYS B 2 62 ? -13.604 14.907 -4.031 1.00 55.24 60 LYS B N 1
ATOM 2343 C CA . LYS B 2 62 ? -12.745 13.959 -4.740 1.00 52.88 60 LYS B CA 1
ATOM 2344 C C . LYS B 2 62 ? -12.202 12.886 -3.788 1.00 51.05 60 LYS B C 1
ATOM 2345 O O . LYS B 2 62 ? -11.423 13.174 -2.870 1.00 50.70 60 LYS B O 1
ATOM 2351 N N . PHE B 2 63 ? -12.650 11.652 -4.033 1.00 48.53 61 PHE B N 1
ATOM 2352 C CA . PHE B 2 63 ? -12.306 10.476 -3.242 1.00 45.69 61 PHE B CA 1
ATOM 2353 C C . PHE B 2 63 ? -11.045 9.771 -3.723 1.00 43.73 61 PHE B C 1
ATOM 2354 O O . PHE B 2 63 ? -10.967 9.348 -4.877 1.00 43.21 61 PHE B O 1
ATOM 2362 N N . GLU B 2 64 ? -10.077 9.623 -2.826 1.00 41.43 62 GLU B N 1
ATOM 2363 C CA . GLU B 2 64 ? -9.015 8.645 -3.004 1.00 39.63 62 GLU B CA 1
ATOM 2364 C C . GLU B 2 64 ? -9.412 7.361 -2.256 1.00 37.70 62 GLU B C 1
ATOM 2365 O O . GLU B 2 64 ? -9.534 7.375 -1.038 1.00 37.12 62 GLU B O 1
ATOM 2371 N N . ILE B 2 65 ? -9.638 6.271 -2.991 1.00 35.39 63 ILE B N 1
ATOM 2372 C CA . ILE B 2 65 ? -10.156 5.032 -2.403 1.00 33.72 63 ILE B CA 1
ATOM 2373 C C . ILE B 2 65 ? -9.098 3.904 -2.284 1.00 32.42 63 ILE B C 1
ATOM 2374 O O . ILE B 2 65 ? -8.562 3.404 -3.290 1.00 31.09 63 ILE B O 1
ATOM 2379 N N . TRP B 2 66 ? -8.850 3.517 -1.032 1.00 31.05 64 TRP B N 1
ATOM 2380 C CA . TRP B 2 66 ? -7.821 2.570 -0.639 1.00 29.87 64 TRP B CA 1
ATOM 2381 C C . TRP B 2 66 ? -8.418 1.267 -0.202 1.00 29.40 64 TRP B C 1
ATOM 2382 O O . TRP B 2 66 ? -8.962 1.192 0.889 1.00 29.34 64 TRP B O 1
ATOM 2393 N N . ASP B 2 67 ? -8.301 0.232 -1.025 1.00 28.60 65 ASP B N 1
ATOM 2394 C CA . ASP B 2 67 ? -8.558 -1.141 -0.574 1.00 28.26 65 ASP B CA 1
ATOM 2395 C C . ASP B 2 67 ? -7.462 -1.638 0.420 1.00 27.47 65 ASP B C 1
ATOM 2396 O O . ASP B 2 67 ? -6.309 -1.185 0.377 1.00 26.69 65 ASP B O 1
ATOM 2401 N N . THR B 2 68 ? -7.844 -2.565 1.299 1.00 27.15 66 THR B N 1
ATOM 2402 C CA . THR B 2 68 ? -6.955 -3.156 2.325 1.00 27.74 66 THR B CA 1
ATOM 2403 C C . THR B 2 68 ? -7.083 -4.675 2.242 1.00 27.40 66 THR B C 1
ATOM 2404 O O . THR B 2 68 ? -8.100 -5.165 1.767 1.00 28.27 66 THR B O 1
ATOM 2408 N N . ALA B 2 69 ? -6.075 -5.432 2.675 1.00 27.12 67 ALA B N 1
ATOM 2409 C CA . ALA B 2 69 ? -6.211 -6.903 2.648 1.00 26.43 67 ALA B CA 1
ATOM 2410 C C . ALA B 2 69 ? -7.021 -7.330 3.865 1.00 26.63 67 ALA B C 1
ATOM 2411 O O . ALA B 2 69 ? -6.744 -6.884 4.994 1.00 26.57 67 ALA B O 1
ATOM 2413 N N . GLY B 2 70 ? -8.035 -8.165 3.640 1.00 26.41 68 GLY B N 1
ATOM 2414 C CA . GLY B 2 70 ? -8.977 -8.541 4.687 1.00 26.85 68 GLY B CA 1
ATOM 2415 C C . GLY B 2 70 ? -8.595 -9.752 5.526 1.00 27.40 68 GLY B C 1
ATOM 2416 O O . GLY B 2 70 ? -9.201 -9.983 6.588 1.00 27.72 68 GLY B O 1
ATOM 2417 N N . GLN B 2 71 ? -7.591 -10.520 5.076 1.00 27.58 69 GLN B N 1
ATOM 2418 C CA . GLN B 2 71 ? -7.203 -11.750 5.770 1.00 26.67 69 GLN B CA 1
ATOM 2419 C C . GLN B 2 71 ? -6.643 -11.477 7.153 1.00 27.00 69 GLN B C 1
ATOM 2420 O O . GLN B 2 71 ? -6.001 -10.456 7.398 1.00 27.02 69 GLN B O 1
ATOM 2426 N N . GLU B 2 72 ? -6.899 -12.415 8.047 1.00 27.52 70 GLU B N 1
ATOM 2427 C CA . GLU B 2 72 ? -6.520 -12.315 9.445 1.00 28.57 70 GLU B CA 1
ATOM 2428 C C . GLU B 2 72 ? -5.038 -12.079 9.594 1.00 27.48 70 GLU B C 1
ATOM 2429 O O . GLU B 2 72 ? -4.626 -11.243 10.400 1.00 27.64 70 GLU B O 1
ATOM 2435 N N . ARG B 2 73 ? -4.218 -12.753 8.789 1.00 27.27 71 ARG B N 1
ATOM 2436 C CA . ARG B 2 73 ? -2.780 -12.595 8.999 1.00 26.86 71 ARG B CA 1
ATOM 2437 C C . ARG B 2 73 ? -2.303 -11.149 8.740 1.00 27.06 71 ARG B C 1
ATOM 2438 O O . ARG B 2 73 ? -1.267 -10.740 9.266 1.00 26.86 71 ARG B O 1
ATOM 2446 N N . TYR B 2 74 ? -3.063 -10.375 7.951 1.00 26.80 72 TYR B N 1
ATOM 2447 C CA . TYR B 2 74 ? -2.671 -8.998 7.681 1.00 26.22 72 TYR B CA 1
ATOM 2448 C C . TYR B 2 74 ? -3.381 -7.966 8.541 1.00 26.20 72 TYR B C 1
ATOM 2449 O O . TYR B 2 74 ? -3.259 -6.778 8.299 1.00 25.76 72 TYR B O 1
ATOM 2458 N N . HIS B 2 75 ? -4.105 -8.402 9.564 1.00 27.12 73 HIS B N 1
ATOM 2459 C CA . HIS B 2 75 ? -4.911 -7.446 10.322 1.00 27.66 73 HIS B CA 1
ATOM 2460 C C . HIS B 2 75 ? -4.097 -6.299 10.906 1.00 26.90 73 HIS B C 1
ATOM 2461 O O . HIS B 2 75 ? -4.530 -5.142 10.854 1.00 26.62 73 HIS B O 1
ATOM 2468 N N . SER B 2 76 ? -2.926 -6.621 11.459 1.00 26.69 74 SER B N 1
ATOM 2469 C CA . SER B 2 76 ? -2.141 -5.653 12.225 1.00 26.28 74 SER B CA 1
ATOM 2470 C C . SER B 2 76 ? -1.440 -4.661 11.279 1.00 26.01 74 SER B C 1
ATOM 2471 O O . SER B 2 76 ? -0.821 -3.696 11.717 1.00 25.27 74 SER B O 1
ATOM 2474 N N . LEU B 2 77 ? -1.541 -4.926 9.973 1.00 25.72 75 LEU B N 1
ATOM 2475 C CA . LEU B 2 77 ? -1.036 -3.998 8.964 1.00 25.72 75 LEU B CA 1
ATOM 2476 C C . LEU B 2 77 ? -1.981 -2.847 8.674 1.00 25.72 75 LEU B C 1
ATOM 2477 O O . LEU B 2 77 ? -1.526 -1.783 8.303 1.00 26.45 75 LEU B O 1
ATOM 2482 N N . ALA B 2 78 ? -3.285 -3.071 8.850 1.00 26.45 76 ALA B N 1
ATOM 2483 C CA . ALA B 2 78 ? -4.361 -2.110 8.513 1.00 27.47 76 ALA B CA 1
ATOM 2484 C C . ALA B 2 78 ? -4.217 -0.643 8.963 1.00 27.87 76 ALA B C 1
ATOM 2485 O O . ALA B 2 78 ? -4.576 0.245 8.181 1.00 28.22 76 ALA B O 1
ATOM 2487 N N . PRO B 2 79 ? -3.729 -0.370 10.207 1.00 28.24 77 PRO B N 1
ATOM 2488 C CA . PRO B 2 79 ? -3.610 1.034 10.656 1.00 28.78 77 PRO B CA 1
ATOM 2489 C C . PRO B 2 79 ? -2.749 1.907 9.754 1.00 29.50 77 PRO B C 1
ATOM 2490 O O . PRO B 2 79 ? -2.927 3.114 9.741 1.00 30.08 77 PRO B O 1
ATOM 2494 N N . MET B 2 80 ? -1.829 1.290 9.009 1.00 30.35 78 MET B N 1
AT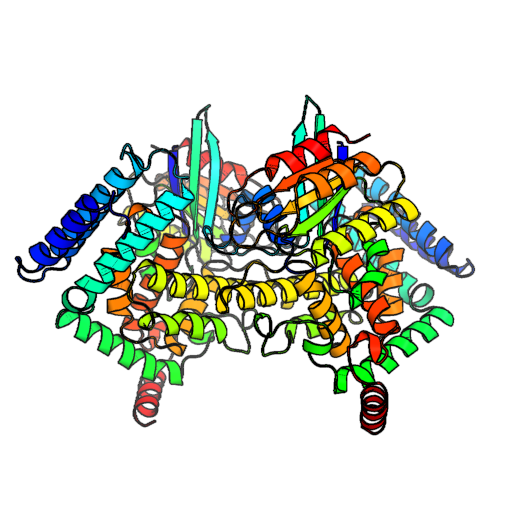OM 2495 C CA . MET B 2 80 ? -0.940 1.986 8.081 1.00 30.42 78 MET B CA 1
ATOM 2496 C C . MET B 2 80 ? -1.779 2.483 6.898 1.00 30.31 78 MET B C 1
ATOM 2497 O O . MET B 2 80 ? -1.479 3.511 6.296 1.00 30.43 78 MET B O 1
ATOM 2502 N N . TYR B 2 81 ? -2.850 1.760 6.592 1.00 29.66 79 TYR B N 1
ATOM 2503 C CA . TYR B 2 81 ? -3.747 2.107 5.482 1.00 29.55 79 TYR B CA 1
ATOM 2504 C C . TYR B 2 81 ? -4.831 3.077 5.917 1.00 30.75 79 TYR B C 1
ATOM 2505 O O . TYR B 2 81 ? -5.156 4.020 5.185 1.00 31.50 79 TYR B O 1
ATOM 2514 N N . TYR B 2 82 ? -5.419 2.847 7.086 1.00 31.84 80 TYR B N 1
ATOM 2515 C CA . TYR B 2 82 ? -6.501 3.734 7.491 1.00 33.25 80 TYR B CA 1
ATOM 2516 C C . TYR B 2 82 ? -6.096 5.024 8.229 1.00 34.63 80 TYR B C 1
ATOM 2517 O O . TYR B 2 82 ? -6.963 5.819 8.584 1.00 34.73 80 TYR B O 1
ATOM 2526 N N . ARG B 2 83 ? -4.786 5.211 8.427 1.00 36.52 81 ARG B N 1
ATOM 2527 C CA . ARG B 2 83 ? -4.189 6.449 8.963 1.00 38.53 81 ARG B CA 1
ATOM 2528 C C . ARG B 2 83 ? -4.585 7.650 8.154 1.00 38.42 81 ARG B C 1
ATOM 2529 O O . ARG B 2 83 ? -4.361 7.681 6.943 1.00 38.70 81 ARG B O 1
ATOM 2537 N N . GLY B 2 84 ? -5.165 8.638 8.831 1.00 38.76 82 GLY B N 1
ATOM 2538 C CA . GLY B 2 84 ? -5.639 9.853 8.183 1.00 38.91 82 GLY B CA 1
ATOM 2539 C C . GLY B 2 84 ? -6.810 9.737 7.227 1.00 39.22 82 GLY B C 1
ATOM 2540 O O . GLY B 2 84 ? -7.100 10.686 6.513 1.00 40.30 82 GLY B O 1
ATOM 2541 N N . ALA B 2 85 ? -7.500 8.598 7.205 1.00 39.21 83 ALA B N 1
ATOM 2542 C CA . ALA B 2 85 ? -8.684 8.429 6.350 1.00 39.17 83 ALA B CA 1
ATOM 2543 C C . ALA B 2 85 ? -9.806 9.349 6.815 1.00 39.29 83 ALA B C 1
ATOM 2544 O O . ALA B 2 85 ? -10.120 9.386 7.998 1.00 40.20 83 ALA B O 1
ATOM 2546 N N . ALA B 2 86 ? -10.431 10.072 5.897 1.00 39.05 84 ALA B N 1
ATOM 2547 C CA . ALA B 2 86 ? -11.531 10.961 6.287 1.00 38.58 84 ALA B CA 1
ATOM 2548 C C . ALA B 2 86 ? -12.838 10.194 6.400 1.00 38.34 84 ALA B C 1
ATOM 2549 O O . ALA B 2 86 ? -13.795 10.663 7.020 1.00 39.11 84 ALA B O 1
ATOM 2551 N N . ALA B 2 87 ? -12.863 9.006 5.798 1.00 37.57 85 ALA B N 1
ATOM 2552 C CA . ALA B 2 87 ? -14.055 8.174 5.691 1.00 35.96 85 ALA B CA 1
ATOM 2553 C C . ALA B 2 87 ? -13.636 6.711 5.583 1.00 35.28 85 ALA B C 1
ATOM 2554 O O . ALA B 2 87 ? -12.520 6.415 5.182 1.00 34.50 85 ALA B O 1
ATOM 2556 N N . ALA B 2 88 ? -14.525 5.803 5.970 1.00 34.45 86 ALA B N 1
ATOM 2557 C CA . ALA B 2 88 ? -14.296 4.372 5.780 1.00 33.39 86 ALA B CA 1
ATOM 2558 C C . ALA B 2 88 ? -15.605 3.648 5.472 1.00 32.49 86 ALA B C 1
ATOM 2559 O O . ALA B 2 88 ? -16.628 3.973 6.038 1.00 32.51 86 ALA B O 1
ATOM 2561 N N . ILE B 2 89 ? -15.564 2.716 4.525 1.00 31.30 87 ILE B N 1
ATOM 2562 C CA . ILE B 2 89 ? -16.634 1.776 4.316 1.00 31.14 87 ILE B CA 1
ATOM 2563 C C . ILE B 2 89 ? -16.178 0.435 4.875 1.00 31.39 87 ILE B C 1
ATOM 2564 O O . ILE B 2 89 ? -15.189 -0.142 4.404 1.00 31.25 87 ILE B O 1
ATOM 2569 N N . ILE B 2 90 ? -16.872 -0.036 5.907 1.00 31.49 88 ILE B N 1
ATOM 2570 C CA . ILE B 2 90 ? -16.643 -1.377 6.436 1.00 31.20 88 ILE B CA 1
ATOM 2571 C C . ILE B 2 90 ? -17.690 -2.290 5.822 1.00 30.61 88 ILE B C 1
ATOM 2572 O O . ILE B 2 90 ? -18.884 -2.117 6.044 1.00 30.39 88 ILE B O 1
ATOM 2577 N N . VAL B 2 91 ? -17.226 -3.236 5.014 1.00 30.44 89 VAL B N 1
ATOM 2578 C CA . VAL B 2 91 ? -18.101 -4.104 4.219 1.00 30.05 89 VAL B CA 1
ATOM 2579 C C . VAL B 2 91 ? -18.220 -5.470 4.855 1.00 30.31 89 VAL B C 1
ATOM 2580 O O . VAL B 2 91 ? -17.222 -6.040 5.335 1.00 30.46 89 VAL B O 1
ATOM 2584 N N . PHE B 2 92 ? -19.431 -6.008 4.839 1.00 30.34 90 PHE B N 1
ATOM 2585 C CA . PHE B 2 92 ? -19.636 -7.397 5.186 1.00 31.07 90 PHE B CA 1
ATOM 2586 C C . PHE B 2 92 ? -20.570 -8.040 4.165 1.00 31.19 90 PHE B C 1
ATOM 2587 O O . PHE B 2 92 ? -21.222 -7.365 3.409 1.00 31.12 90 PHE B O 1
ATOM 2595 N N . ASP B 2 93 ? -20.588 -9.359 4.143 1.00 32.29 91 ASP B N 1
ATOM 2596 C CA . ASP B 2 93 ? -21.404 -10.133 3.239 1.00 33.84 91 ASP B CA 1
ATOM 2597 C C . ASP B 2 93 ? -22.627 -10.603 4.060 1.00 34.78 91 ASP B C 1
ATOM 2598 O O . ASP B 2 93 ? -22.485 -11.391 5.017 1.00 35.17 91 ASP B O 1
ATOM 2603 N N . VAL B 2 94 ? -23.821 -10.099 3.714 1.00 35.35 92 VAL B N 1
ATOM 2604 C CA . VAL B 2 94 ? -25.035 -10.403 4.516 1.00 35.68 92 VAL B CA 1
ATOM 2605 C C . VAL B 2 94 ? -25.292 -11.893 4.663 1.00 36.26 92 VAL B C 1
ATOM 2606 O O . VAL B 2 94 ? -25.984 -12.315 5.596 1.00 36.99 92 VAL B O 1
ATOM 2610 N N . THR B 2 95 ? -24.705 -12.685 3.769 1.00 36.80 93 THR B N 1
ATOM 2611 C CA . THR B 2 95 ? -24.851 -14.142 3.791 1.00 37.12 93 THR B CA 1
ATOM 2612 C C . THR B 2 95 ? -23.776 -14.844 4.641 1.00 37.43 93 THR B C 1
ATOM 2613 O O . THR B 2 95 ? -23.761 -16.070 4.766 1.00 37.39 93 THR B O 1
ATOM 2617 N N . ASN B 2 96 ? -22.882 -14.059 5.233 1.00 38.22 94 ASN B N 1
ATOM 2618 C CA . ASN B 2 96 ? -21.814 -14.601 6.077 1.00 38.55 94 ASN B CA 1
ATOM 2619 C C . ASN B 2 96 ? -21.810 -13.914 7.430 1.00 38.50 94 ASN B C 1
ATOM 2620 O O . ASN B 2 96 ? -21.463 -12.722 7.525 1.00 38.84 94 ASN B O 1
ATOM 2625 N N . GLN B 2 97 ? -22.198 -14.659 8.470 1.00 38.19 95 GLN B N 1
ATOM 2626 C CA . GLN B 2 97 ? -22.271 -14.112 9.831 1.00 37.32 95 GLN B CA 1
ATOM 2627 C C . GLN B 2 97 ? -20.891 -13.744 10.351 1.00 36.32 95 GLN B C 1
ATOM 2628 O O . GLN B 2 97 ? -20.738 -12.771 11.088 1.00 35.92 95 GLN B O 1
ATOM 2634 N N . ALA B 2 98 ? -19.890 -14.522 9.952 1.00 35.97 96 ALA B N 1
ATOM 2635 C CA . ALA B 2 98 ? -18.498 -14.262 10.329 1.00 35.12 96 ALA B CA 1
ATOM 2636 C C . ALA B 2 98 ? -17.975 -12.933 9.744 1.00 34.47 96 ALA B C 1
ATOM 2637 O O . ALA B 2 98 ? -17.259 -12.203 10.423 1.00 33.38 96 ALA B O 1
ATOM 2639 N N . SER B 2 99 ? -18.359 -12.598 8.509 1.00 34.41 97 SER B N 1
ATOM 2640 C CA . SER B 2 99 ? -18.029 -11.278 7.947 1.00 34.04 97 SER B CA 1
ATOM 2641 C C . SER B 2 99 ? -18.631 -10.108 8.752 1.00 33.76 97 SER B C 1
ATOM 2642 O O . SER B 2 99 ? -18.003 -9.042 8.875 1.00 33.36 97 SER B O 1
ATOM 2645 N N . PHE B 2 100 ? -19.840 -10.305 9.295 1.00 33.84 98 PHE B N 1
ATOM 2646 C CA . PHE B 2 100 ? -20.504 -9.275 10.108 1.00 33.73 98 PHE B CA 1
ATOM 2647 C C . PHE B 2 100 ? -19.783 -9.029 11.443 1.00 33.95 98 PHE B C 1
ATOM 2648 O O . PHE B 2 100 ? -19.520 -7.871 11.818 1.00 33.13 98 PHE B O 1
ATOM 2656 N N . GLU B 2 101 ? -19.475 -10.119 12.146 1.00 34.00 99 GLU B N 1
ATOM 2657 C CA . GLU B 2 101 ? -18.634 -10.091 13.363 1.00 35.10 99 GLU B CA 1
ATOM 2658 C C . GLU B 2 101 ? -17.300 -9.361 13.154 1.00 34.49 99 GLU B C 1
ATOM 2659 O O . GLU B 2 101 ? -16.845 -8.586 14.011 1.00 34.61 99 GLU B O 1
ATOM 2665 N N . ARG B 2 102 ? -16.691 -9.614 11.999 1.00 34.06 100 ARG B N 1
ATOM 2666 C CA . ARG B 2 102 ? -15.418 -9.008 11.640 1.00 34.06 100 ARG B CA 1
ATOM 2667 C C . ARG B 2 102 ? -15.578 -7.490 11.415 1.00 33.03 100 ARG B C 1
ATOM 2668 O O . ARG B 2 102 ? -14.750 -6.705 11.873 1.00 33.61 100 ARG B O 1
ATOM 2676 N N . ALA B 2 103 ? -16.673 -7.093 10.770 1.00 32.22 101 ALA B N 1
ATOM 2677 C CA . ALA B 2 103 ? -16.988 -5.690 10.484 1.00 31.79 101 ALA B CA 1
ATOM 2678 C C . ALA B 2 103 ? -17.171 -4.838 11.746 1.00 31.66 101 ALA B C 1
ATOM 2679 O O . ALA B 2 103 ? -16.811 -3.657 11.778 1.00 31.26 101 ALA B O 1
ATOM 2681 N N . LYS B 2 104 ? -17.733 -5.446 12.786 1.00 32.18 102 LYS B N 1
ATOM 2682 C CA . LYS B 2 104 ? -17.886 -4.776 14.079 1.00 32.10 102 LYS B CA 1
ATOM 2683 C C . LYS B 2 104 ? -16.539 -4.527 14.760 1.00 31.81 102 LYS B C 1
ATOM 2684 O O . LYS B 2 104 ? -16.327 -3.465 15.347 1.00 31.52 102 LYS B O 1
ATOM 2690 N N . LYS B 2 105 ? -15.622 -5.489 14.656 1.00 31.78 103 LYS B N 1
ATOM 2691 C CA . LYS B 2 105 ? -14.261 -5.289 15.155 1.00 32.29 103 LYS B CA 1
ATOM 2692 C C . LYS B 2 105 ? -13.516 -4.138 14.452 1.00 31.39 103 LYS B C 1
ATOM 2693 O O . LYS B 2 105 ? -12.901 -3.308 15.119 1.00 30.84 103 LYS B O 1
ATOM 2699 N N . TRP B 2 106 ? -13.601 -4.064 13.118 1.00 31.00 104 TRP B N 1
ATOM 2700 C CA . TRP B 2 106 ? -13.102 -2.889 12.394 1.00 30.23 104 TRP B CA 1
ATOM 2701 C C . TRP B 2 106 ? -13.667 -1.580 12.971 1.00 30.29 104 TRP B C 1
ATOM 2702 O O . TRP B 2 106 ? -12.910 -0.681 13.304 1.00 29.80 104 TRP B O 1
ATOM 2713 N N . VAL B 2 107 ? -14.987 -1.487 13.120 1.00 30.89 105 VAL B N 1
ATOM 2714 C CA . VAL B 2 107 ? -15.623 -0.289 13.742 1.00 31.46 105 VAL B CA 1
ATOM 2715 C C . VAL B 2 107 ? -15.015 0.070 15.123 1.00 32.38 105 VAL B C 1
ATOM 2716 O O . VAL B 2 107 ? -14.578 1.217 15.350 1.00 32.15 105 VAL B O 1
ATOM 2720 N N . GLN B 2 108 ? -14.967 -0.922 16.019 1.00 33.62 106 GLN B N 1
ATOM 2721 C CA . GLN B 2 108 ? -14.405 -0.773 17.378 1.00 35.47 106 GLN B CA 1
ATOM 2722 C C . GLN B 2 108 ? -12.984 -0.213 17.325 1.00 35.18 106 GLN B C 1
ATOM 2723 O O . GLN B 2 108 ? -12.610 0.694 18.086 1.00 35.45 106 GLN B O 1
ATOM 2729 N N . GLU B 2 109 ? -12.192 -0.777 16.416 1.00 35.54 107 GLU B N 1
ATOM 2730 C CA . GLU B 2 109 ? -10.796 -0.387 16.213 1.00 35.61 107 GLU B CA 1
ATOM 2731 C C . GLU B 2 109 ? -10.624 1.061 15.721 1.00 35.90 107 GLU B C 1
ATOM 2732 O O . GLU B 2 109 ? -9.800 1.814 16.223 1.00 35.53 107 GLU B O 1
ATOM 2738 N N . LEU B 2 110 ? -11.406 1.432 14.725 1.00 36.75 108 LEU B N 1
ATOM 2739 C CA . LEU B 2 110 ? -11.411 2.800 14.210 1.00 37.93 108 LEU B CA 1
ATOM 2740 C C . LEU B 2 110 ? -11.824 3.806 15.296 1.00 38.54 108 LEU B C 1
ATOM 2741 O O . LEU B 2 110 ? -11.312 4.937 15.351 1.00 38.68 108 LEU B O 1
ATOM 2746 N N . GLN B 2 111 ? -12.728 3.379 16.172 1.00 39.60 109 GLN B N 1
ATOM 2747 C CA . GLN B 2 111 ? -13.135 4.195 17.311 1.00 40.39 109 GLN B CA 1
ATOM 2748 C C . GLN B 2 111 ? -12.044 4.314 18.387 1.00 41.32 109 GLN B C 1
ATOM 2749 O O . GLN B 2 111 ? -11.860 5.378 18.971 1.00 41.15 109 GLN B O 1
ATOM 2755 N N . ALA B 2 112 ? -11.310 3.239 18.645 1.00 42.64 110 ALA B N 1
ATOM 2756 C CA . ALA B 2 112 ? -10.172 3.327 19.560 1.00 44.24 110 ALA B CA 1
ATOM 2757 C C . ALA B 2 112 ? -8.991 4.080 18.948 1.00 46.11 110 ALA B C 1
ATOM 2758 O O . ALA B 2 112 ? -8.276 4.782 19.679 1.00 46.76 110 ALA B O 1
ATOM 2760 N N . GLN B 2 113 ? -8.831 3.967 17.613 1.00 48.17 111 GLN B N 1
ATOM 2761 C CA . GLN B 2 113 ? -7.547 4.178 16.884 1.00 50.11 111 GLN B CA 1
ATOM 2762 C C . GLN B 2 113 ? -7.620 4.854 15.475 1.00 51.34 111 GLN B C 1
ATOM 2763 O O . GLN B 2 113 ? -6.597 4.955 14.760 1.00 51.96 111 GLN B O 1
ATOM 2769 N N . GLY B 2 114 ? -8.812 5.276 15.058 1.00 52.21 112 GLY B N 1
ATOM 2770 C CA . GLY B 2 114 ? -8.975 6.073 13.827 1.00 52.93 112 GLY B CA 1
ATOM 2771 C C . GLY B 2 114 ? -9.468 7.474 14.177 1.00 53.73 112 GLY B C 1
ATOM 2772 O O . GLY B 2 114 ? -9.707 7.785 15.366 1.00 53.91 112 GLY B O 1
ATOM 2773 N N . ASN B 2 115 ? -9.627 8.329 13.167 1.00 53.73 113 ASN B N 1
ATOM 2774 C CA . ASN B 2 115 ? -10.113 9.699 13.422 1.00 54.21 113 ASN B CA 1
ATOM 2775 C C . ASN B 2 115 ? -11.585 9.779 13.905 1.00 53.82 113 ASN B C 1
ATOM 2776 O O . ASN B 2 115 ? -12.476 9.181 13.286 1.00 53.55 113 ASN B O 1
ATOM 2781 N N . PRO B 2 116 ? -11.835 10.509 15.022 1.00 53.43 114 PRO B N 1
ATOM 2782 C CA . PRO B 2 116 ? -13.188 10.673 15.583 1.00 52.74 114 PRO B CA 1
ATOM 2783 C C . PRO B 2 116 ? -14.149 11.350 14.601 1.00 51.88 114 PRO B C 1
ATOM 2784 O O . PRO B 2 116 ? -15.342 11.024 14.590 1.00 52.01 114 PRO B O 1
ATOM 2788 N N . ASN B 2 117 ? -13.624 12.264 13.784 1.00 50.62 115 ASN B N 1
ATOM 2789 C CA . ASN B 2 117 ? -14.387 12.864 12.678 1.00 49.33 115 ASN B CA 1
ATOM 2790 C C . ASN B 2 117 ? -14.396 12.052 11.358 1.00 47.12 115 ASN B C 1
ATOM 2791 O O . ASN B 2 117 ? -14.741 12.590 10.286 1.00 47.55 115 ASN B O 1
ATOM 2796 N N . MET B 2 118 ? -14.043 10.762 11.442 1.00 44.14 116 MET B N 1
ATOM 2797 C CA . MET B 2 118 ? -14.136 9.849 10.293 1.00 39.69 116 MET B CA 1
ATOM 2798 C C . MET B 2 118 ? -15.603 9.513 10.029 1.00 39.34 116 MET B C 1
ATOM 2799 O O . MET B 2 118 ? -16.346 9.196 10.962 1.00 38.37 116 MET B O 1
ATOM 2804 N N . VAL B 2 119 ? -16.016 9.586 8.762 1.00 37.60 117 VAL B N 1
ATOM 2805 C CA . VAL B 2 119 ? -17.342 9.105 8.391 1.00 36.38 117 VAL B CA 1
ATOM 2806 C C . VAL B 2 119 ? -17.203 7.639 8.089 1.00 34.91 117 VAL B C 1
ATOM 2807 O O . VAL B 2 119 ? -16.591 7.258 7.101 1.00 35.08 117 VAL B O 1
ATOM 2811 N N . MET B 2 120 ? -17.746 6.809 8.963 1.00 33.78 118 MET B N 1
ATOM 2812 C CA . MET B 2 120 ? -17.810 5.390 8.695 1.00 31.62 118 MET B CA 1
ATOM 2813 C C . MET B 2 120 ? -19.167 5.092 8.153 1.00 32.01 118 MET B C 1
ATOM 2814 O O . MET B 2 120 ? -20.143 5.639 8.640 1.00 32.20 118 MET B O 1
ATOM 2819 N N . ALA B 2 121 ? -19.201 4.226 7.141 1.00 31.82 119 ALA B N 1
ATOM 2820 C CA . ALA B 2 121 ? -20.392 3.628 6.592 1.00 31.43 119 ALA B CA 1
ATOM 2821 C C . ALA B 2 121 ? -20.245 2.125 6.763 1.00 32.04 119 ALA B C 1
ATOM 2822 O O . ALA B 2 121 ? -19.171 1.571 6.477 1.00 32.51 119 ALA B O 1
ATOM 2824 N N . LEU B 2 122 ? -21.295 1.453 7.231 1.00 31.96 120 LEU B N 1
ATOM 2825 C CA . LEU B 2 122 ? -21.343 -0.004 7.254 1.00 31.76 120 LEU B CA 1
ATOM 2826 C C . LEU B 2 122 ? -22.109 -0.478 6.052 1.00 31.85 120 LEU B C 1
ATOM 2827 O O . LEU B 2 122 ? -23.280 -0.136 5.897 1.00 31.33 120 LEU B O 1
ATOM 2832 N N . ALA B 2 123 ? -21.464 -1.266 5.190 1.00 32.48 121 ALA B N 1
ATOM 2833 C CA . ALA B 2 123 ? -22.124 -1.765 3.970 1.00 32.80 121 ALA B CA 1
ATOM 2834 C C . ALA B 2 123 ? -22.438 -3.234 4.117 1.00 33.50 121 ALA B C 1
ATOM 2835 O O . ALA B 2 123 ? -21.546 -4.031 4.398 1.00 34.92 121 ALA B O 1
ATOM 2837 N N . GLY B 2 124 ? -23.702 -3.590 3.933 1.00 33.64 122 GLY B N 1
ATOM 2838 C CA . GLY B 2 124 ? -24.130 -4.967 3.987 1.00 33.80 122 GLY B CA 1
ATOM 2839 C C . GLY B 2 124 ? -24.310 -5.427 2.568 1.00 34.48 122 GLY B C 1
ATOM 2840 O O . GLY B 2 124 ? -25.369 -5.191 1.958 1.00 34.89 122 GLY B O 1
ATOM 2841 N N . ASN B 2 125 ? -23.271 -6.082 2.049 1.00 34.77 123 ASN B N 1
ATOM 2842 C CA . ASN B 2 125 ? -23.183 -6.447 0.645 1.00 34.83 123 ASN B CA 1
ATOM 2843 C C . ASN B 2 125 ? -23.840 -7.767 0.276 1.00 35.14 123 ASN B C 1
ATOM 2844 O O . ASN B 2 125 ? -24.137 -8.583 1.148 1.00 34.92 123 ASN B O 1
ATOM 2849 N N . LYS B 2 126 ? -24.059 -7.962 -1.033 1.00 35.38 124 LYS B N 1
ATOM 2850 C CA . LYS B 2 126 ? -24.709 -9.154 -1.582 1.00 35.34 124 LYS B CA 1
ATOM 2851 C C . LYS B 2 126 ? -26.182 -9.273 -1.152 1.00 36.42 124 LYS B C 1
ATOM 2852 O O . LYS B 2 126 ? -26.726 -10.378 -1.054 1.00 36.04 124 LYS B O 1
ATOM 2858 N N . SER B 2 127 ? -26.812 -8.120 -0.922 1.00 37.86 125 SER B N 1
ATOM 2859 C CA . SER B 2 127 ? -28.218 -8.019 -0.502 1.00 39.26 125 SER B CA 1
ATOM 2860 C C . SER B 2 127 ? -29.129 -8.856 -1.401 1.00 40.58 125 SER B C 1
ATOM 2861 O O . SER B 2 127 ? -30.097 -9.471 -0.928 1.00 41.10 125 SER B O 1
ATOM 2864 N N . ASP B 2 128 ? -28.770 -8.906 -2.685 1.00 41.82 126 ASP B N 1
ATOM 2865 C CA . ASP B 2 128 ? -29.464 -9.675 -3.718 1.00 43.49 126 ASP B CA 1
ATOM 2866 C C . ASP B 2 128 ? -29.548 -11.188 -3.464 1.00 45.24 126 ASP B C 1
ATOM 2867 O O . ASP B 2 128 ? -30.332 -11.884 -4.118 1.00 46.08 126 ASP B O 1
ATOM 2872 N N . LEU B 2 129 ? -28.752 -11.708 -2.532 1.00 47.18 127 LEU B N 1
ATOM 2873 C CA . LEU B 2 129 ? -28.746 -13.155 -2.260 1.00 48.78 127 LEU B CA 1
ATOM 2874 C C . LEU B 2 129 ? -29.787 -13.524 -1.199 1.00 50.14 127 LEU B C 1
ATOM 2875 O O . LEU B 2 129 ? -29.678 -13.116 -0.036 1.00 50.27 127 LEU B O 1
ATOM 2880 N N . LEU B 2 130 ? -30.793 -14.300 -1.601 1.00 51.67 128 LEU B N 1
ATOM 2881 C CA . LEU B 2 130 ? -31.972 -14.505 -0.742 1.00 53.07 128 LEU B CA 1
ATOM 2882 C C . LEU B 2 130 ? -31.927 -15.748 0.138 1.00 53.76 128 LEU B C 1
ATOM 2883 O O . LEU B 2 130 ? -32.019 -15.629 1.359 1.00 53.79 128 LEU B O 1
ATOM 2888 N N . ASP B 2 131 ? -31.790 -16.928 -0.471 1.00 54.62 129 ASP B N 1
ATOM 2889 C CA . ASP B 2 131 ? -31.720 -18.180 0.294 1.00 55.60 129 ASP B CA 1
ATOM 2890 C C . ASP B 2 131 ? -30.415 -18.353 1.072 1.00 55.56 129 ASP B C 1
ATOM 2891 O O . ASP B 2 131 ? -30.268 -19.323 1.841 1.00 56.02 129 ASP B O 1
ATOM 2896 N N . ALA B 2 132 ? -29.485 -17.409 0.895 1.00 54.87 130 ALA B N 1
ATOM 2897 C CA . ALA B 2 132 ? -28.190 -17.466 1.575 1.00 54.12 130 ALA B CA 1
ATOM 2898 C C . ALA B 2 132 ? -28.081 -16.584 2.836 1.00 53.30 130 ALA B C 1
ATOM 2899 O O . ALA B 2 132 ? -27.289 -16.891 3.735 1.00 53.51 130 ALA B O 1
ATOM 2901 N N . ARG B 2 133 ? -28.882 -15.516 2.896 1.00 51.72 131 ARG B N 1
ATOM 2902 C CA . ARG B 2 133 ? -28.741 -14.445 3.902 1.00 50.20 131 ARG B CA 1
ATOM 2903 C C . ARG B 2 133 ? -28.787 -14.902 5.362 1.00 49.26 131 ARG B C 1
ATOM 2904 O O . ARG B 2 133 ? -29.627 -15.709 5.726 1.00 49.66 131 ARG B O 1
ATOM 2912 N N . LYS B 2 134 ? -27.873 -14.379 6.183 1.00 48.26 132 LYS B N 1
ATOM 2913 C CA . LYS B 2 134 ? -27.708 -14.810 7.586 1.00 47.30 132 LYS B CA 1
ATOM 2914 C C . LYS B 2 134 ? -27.629 -13.662 8.585 1.00 46.21 132 LYS B C 1
ATOM 2915 O O . LYS B 2 134 ? -27.641 -13.895 9.788 1.00 46.58 132 LYS B O 1
ATOM 2921 N N . VAL B 2 135 ? -27.512 -12.434 8.095 1.00 45.15 133 VAL B N 1
ATOM 2922 C CA . VAL B 2 135 ? -27.408 -11.257 8.957 1.00 44.21 133 VAL B CA 1
ATOM 2923 C C . VAL B 2 135 ? -28.595 -10.330 8.733 1.00 43.86 133 VAL B C 1
ATOM 2924 O O . VAL B 2 135 ? -28.887 -9.950 7.596 1.00 44.18 133 VAL B O 1
ATOM 2928 N N . THR B 2 136 ? -29.271 -9.968 9.818 1.00 43.03 134 THR B N 1
ATOM 2929 C CA . THR B 2 136 ? -30.466 -9.127 9.742 1.00 42.04 134 THR B CA 1
ATOM 2930 C C . THR B 2 136 ? -30.129 -7.643 9.592 1.00 41.70 134 THR B C 1
ATOM 2931 O O . THR B 2 136 ? -29.090 -7.151 10.084 1.00 40.97 134 THR B O 1
ATOM 2935 N N . ALA B 2 137 ? -31.035 -6.940 8.905 1.00 42.00 135 ALA B N 1
ATOM 2936 C CA . ALA B 2 137 ? -30.997 -5.481 8.765 1.00 41.24 135 ALA B CA 1
ATOM 2937 C C . ALA B 2 137 ? -31.081 -4.878 10.150 1.00 41.16 135 ALA B C 1
ATOM 2938 O O . ALA B 2 137 ? -30.334 -3.960 10.487 1.00 41.20 135 ALA B O 1
ATOM 2940 N N . GLU B 2 138 ? -31.980 -5.435 10.956 1.00 40.51 136 GLU B N 1
ATOM 2941 C CA . GLU B 2 138 ? -32.104 -5.094 12.359 1.00 40.02 136 GLU B CA 1
ATOM 2942 C C . GLU B 2 138 ? -30.776 -5.038 13.137 1.00 39.25 136 GLU B C 1
ATOM 2943 O O . GLU B 2 138 ? -30.515 -4.038 13.807 1.00 39.27 136 GLU B O 1
ATOM 2949 N N . ASP B 2 139 ? -29.950 -6.090 13.062 1.00 38.62 137 ASP B N 1
ATOM 2950 C CA . ASP B 2 139 ? -28.698 -6.132 13.859 1.00 38.00 137 ASP B CA 1
ATOM 2951 C C . ASP B 2 139 ? -27.679 -5.118 13.366 1.00 37.03 137 ASP B C 1
ATOM 2952 O O . ASP B 2 139 ? -27.111 -4.340 14.153 1.00 36.34 137 ASP B O 1
ATOM 2957 N N . ALA B 2 140 ? -27.476 -5.126 12.049 1.00 36.49 138 ALA B N 1
ATOM 2958 C CA . ALA B 2 140 ? -26.628 -4.167 11.350 1.00 35.68 138 ALA B CA 1
ATOM 2959 C C . ALA B 2 140 ? -27.028 -2.711 11.637 1.00 35.53 138 ALA B C 1
ATOM 2960 O O . ALA B 2 140 ? -26.203 -1.899 12.111 1.00 35.17 138 ALA B O 1
ATOM 2962 N N . GLN B 2 141 ? -28.308 -2.412 11.392 1.00 35.61 139 GLN B N 1
ATOM 2963 C CA . GLN B 2 141 ? -28.917 -1.105 11.644 1.00 35.61 139 GLN B CA 1
ATOM 2964 C C . GLN B 2 141 ? -28.816 -0.672 13.102 1.00 35.90 139 GLN B C 1
ATOM 2965 O O . GLN B 2 141 ? -28.390 0.447 13.382 1.00 35.29 139 GLN B O 1
ATOM 2971 N N . THR B 2 142 ? -29.225 -1.564 14.013 1.00 36.46 140 THR B N 1
ATOM 2972 C CA . THR B 2 142 ? -29.064 -1.373 15.457 1.00 37.00 140 THR B CA 1
ATOM 2973 C C . THR B 2 142 ? -27.605 -1.098 15.798 1.00 37.71 140 THR B C 1
ATOM 2974 O O . THR B 2 142 ? -27.282 -0.048 16.376 1.00 37.82 140 THR B O 1
ATOM 2978 N N . TYR B 2 143 ? -26.723 -2.027 15.412 1.00 38.45 141 TYR B N 1
ATOM 2979 C CA . TYR B 2 143 ? -25.296 -1.862 15.666 1.00 38.97 141 TYR B CA 1
ATOM 2980 C C . TYR B 2 143 ? -24.787 -0.494 15.229 1.00 39.48 141 TYR B C 1
ATOM 2981 O O . TYR B 2 143 ? -24.113 0.194 16.007 1.00 39.63 141 TYR B O 1
ATOM 2990 N N . ALA B 2 144 ? -25.105 -0.095 13.997 1.00 40.06 142 ALA B N 1
ATOM 2991 C CA . ALA B 2 144 ? -24.629 1.185 13.464 1.00 40.66 142 ALA B CA 1
ATOM 2992 C C . ALA B 2 144 ? -25.247 2.379 14.192 1.00 41.33 142 ALA B C 1
ATOM 2993 O O . ALA B 2 144 ? -24.583 3.388 14.417 1.00 40.93 142 ALA B O 1
ATOM 2995 N N . GLN B 2 145 ? -26.519 2.252 14.563 1.00 42.52 143 GLN B N 1
ATOM 2996 C CA . GLN B 2 145 ? -27.213 3.293 15.314 1.00 43.99 143 GLN B CA 1
ATOM 2997 C C . GLN B 2 145 ? -26.562 3.537 16.685 1.00 44.04 143 GLN B C 1
ATOM 2998 O O . GLN B 2 145 ? -26.399 4.695 17.097 1.00 44.05 143 GLN B O 1
ATOM 3004 N N . GLU B 2 146 ? -26.179 2.452 17.369 1.00 44.01 144 GLU B N 1
ATOM 3005 C CA . GLU B 2 146 ? -25.487 2.522 18.676 1.00 44.23 144 GLU B CA 1
ATOM 3006 C C . GLU B 2 146 ? -24.065 3.071 18.609 1.00 43.96 144 GLU B C 1
ATOM 3007 O O . GLU B 2 146 ? -23.533 3.535 19.612 1.00 44.09 144 GLU B O 1
ATOM 3013 N N . ASN B 2 147 ? -23.428 2.992 17.442 1.00 43.65 145 ASN B N 1
ATOM 3014 C CA . ASN B 2 147 ? -21.989 3.267 17.352 1.00 42.76 145 ASN B CA 1
ATOM 3015 C C . ASN B 2 147 ? -21.614 4.441 16.462 1.00 42.42 145 ASN B C 1
ATOM 3016 O O . ASN B 2 147 ? -20.483 4.541 15.991 1.00 42.09 145 ASN B O 1
ATOM 3021 N N . GLY B 2 148 ? -22.574 5.328 16.232 1.00 42.16 146 GLY B N 1
ATOM 3022 C CA . GLY B 2 148 ? -22.301 6.600 15.578 1.00 41.82 146 GLY B CA 1
ATOM 3023 C C . GLY B 2 148 ? -22.080 6.555 14.080 1.00 41.67 146 GLY B C 1
ATOM 3024 O O . GLY B 2 148 ? -21.630 7.531 13.498 1.00 42.17 146 GLY B O 1
ATOM 3025 N N . LEU B 2 149 ? -22.400 5.435 13.445 1.00 41.35 147 LEU B N 1
ATOM 3026 C CA . LEU B 2 149 ? -22.216 5.310 11.991 1.00 41.18 147 LEU B CA 1
ATOM 3027 C C . LEU B 2 149 ? -23.536 4.970 11.305 1.00 40.16 147 LEU B C 1
ATOM 3028 O O . LEU B 2 149 ? -24.513 4.656 11.972 1.00 40.14 147 LEU B O 1
ATOM 3033 N N . PHE B 2 150 ? -23.573 5.047 9.978 1.00 39.16 148 PHE B N 1
ATOM 3034 C CA . PHE B 2 150 ? -24.771 4.636 9.255 1.00 38.14 148 PHE B CA 1
ATOM 3035 C C . PHE B 2 150 ? -24.608 3.291 8.529 1.00 37.71 148 PHE B C 1
ATOM 3036 O O . PHE B 2 150 ? -23.516 2.962 8.056 1.00 37.02 148 PHE B O 1
ATOM 3044 N N . PHE B 2 151 ? -25.705 2.531 8.453 1.00 37.04 149 PHE B N 1
ATOM 3045 C CA . PHE B 2 151 ? -25.769 1.244 7.747 1.00 36.62 149 PHE B CA 1
ATOM 3046 C C . PHE B 2 151 ? -26.563 1.375 6.458 1.00 37.17 149 PHE B C 1
ATOM 3047 O O . PHE B 2 151 ? -27.628 2.009 6.428 1.00 37.26 149 PHE B O 1
ATOM 3055 N N . MET B 2 152 ? -26.030 0.774 5.391 1.00 37.06 150 MET B N 1
ATOM 3056 C CA . MET B 2 152 ? -26.725 0.655 4.123 1.00 36.42 150 MET B CA 1
ATOM 3057 C C . MET B 2 152 ? -26.606 -0.766 3.618 1.00 37.06 150 MET B C 1
ATOM 3058 O O . MET B 2 152 ? -25.566 -1.391 3.763 1.00 37.44 150 MET B O 1
ATOM 3063 N N . GLU B 2 153 ? -27.665 -1.286 3.024 1.00 37.74 151 GLU B N 1
ATOM 3064 C CA . GLU B 2 153 ? -27.571 -2.553 2.325 1.00 38.84 151 GLU B CA 1
ATOM 3065 C C . GLU B 2 153 ? -27.152 -2.273 0.882 1.00 39.37 151 GLU B C 1
ATOM 3066 O O . GLU B 2 153 ? -27.709 -1.383 0.226 1.00 39.47 151 GLU B O 1
ATOM 3072 N N . THR B 2 154 ? -26.177 -3.033 0.389 1.00 39.66 152 THR B N 1
ATOM 3073 C CA . THR B 2 154 ? -25.636 -2.799 -0.958 1.00 39.60 152 THR B CA 1
ATOM 3074 C C . THR B 2 154 ? -25.645 -4.060 -1.794 1.00 39.86 152 THR B C 1
ATOM 3075 O O . THR B 2 154 ? -25.739 -5.168 -1.275 1.00 39.84 152 THR B O 1
ATOM 3079 N N . SER B 2 155 ? -25.553 -3.863 -3.105 1.00 40.52 153 SER B N 1
ATOM 3080 C CA . SER B 2 155 ? -25.306 -4.941 -4.037 1.00 40.77 153 SER B CA 1
ATOM 3081 C C . SER B 2 155 ? -24.480 -4.424 -5.225 1.00 41.40 153 SER B C 1
ATOM 3082 O O . SER B 2 155 ? -24.862 -3.450 -5.901 1.00 40.80 153 SER B O 1
ATOM 3085 N N . ALA B 2 156 ? -23.321 -5.060 -5.427 1.00 41.31 154 ALA B N 1
ATOM 3086 C CA . ALA B 2 156 ? -22.467 -4.796 -6.567 1.00 41.36 154 ALA B CA 1
ATOM 3087 C C . ALA B 2 156 ? -23.104 -5.349 -7.829 1.00 41.61 154 ALA B C 1
ATOM 3088 O O . ALA B 2 156 ? -23.025 -4.730 -8.879 1.00 42.33 154 ALA B O 1
ATOM 3090 N N . LYS B 2 157 ? -23.739 -6.513 -7.730 1.00 41.68 155 LYS B N 1
ATOM 3091 C CA . LYS B 2 157 ? -24.282 -7.180 -8.906 1.00 41.53 155 LYS B CA 1
ATOM 3092 C C . LYS B 2 157 ? -25.445 -6.402 -9.537 1.00 41.52 155 LYS B C 1
ATOM 3093 O O . LYS B 2 157 ? -25.431 -6.149 -10.751 1.00 42.03 155 LYS B O 1
ATOM 3099 N N . THR B 2 158 ? -26.431 -6.028 -8.718 1.00 40.64 156 THR B N 1
ATOM 3100 C CA . THR B 2 158 ? -27.636 -5.343 -9.184 1.00 39.42 156 THR B CA 1
ATOM 3101 C C . THR B 2 158 ? -27.510 -3.825 -9.061 1.00 39.28 156 THR B C 1
ATOM 3102 O O . THR B 2 158 ? -28.433 -3.099 -9.450 1.00 39.28 156 THR B O 1
ATOM 3106 N N . ALA B 2 159 ? -26.380 -3.345 -8.523 1.00 38.63 157 ALA B N 1
ATOM 3107 C CA . ALA B 2 159 ? -26.106 -1.898 -8.362 1.00 38.04 157 ALA B CA 1
ATOM 3108 C C . ALA B 2 159 ? -26.854 -1.166 -7.220 1.00 38.07 157 ALA B C 1
ATOM 3109 O O . ALA B 2 159 ? -26.672 0.049 -7.033 1.00 37.76 157 ALA B O 1
ATOM 3111 N N . THR B 2 160 ? -27.658 -1.891 -6.443 1.00 38.12 158 THR B N 1
ATOM 3112 C CA . THR B 2 160 ? -28.459 -1.272 -5.387 1.00 38.58 158 THR B CA 1
ATOM 3113 C C . THR B 2 160 ? -27.589 -0.587 -4.329 1.00 39.33 158 THR B C 1
ATOM 3114 O O . THR B 2 160 ? -26.666 -1.207 -3.784 1.00 39.41 158 THR B O 1
ATOM 3118 N N . ASN B 2 161 ? -27.878 0.696 -4.076 1.00 39.41 159 ASN B N 1
ATOM 3119 C CA . ASN B 2 161 ? -27.196 1.516 -3.051 1.00 40.19 159 ASN B CA 1
ATOM 3120 C C . ASN B 2 161 ? -25.682 1.643 -3.150 1.00 39.98 159 ASN B C 1
ATOM 3121 O O . ASN B 2 161 ? -25.029 1.937 -2.151 1.00 39.74 159 ASN B O 1
ATOM 3126 N N . VAL B 2 162 ? -25.134 1.424 -4.348 1.00 40.04 160 VAL B N 1
ATOM 3127 C CA . VAL B 2 162 ? -23.704 1.595 -4.584 1.00 39.68 160 VAL B CA 1
ATOM 3128 C C . VAL B 2 162 ? -23.340 3.081 -4.695 1.00 39.73 160 VAL B C 1
ATOM 3129 O O . VAL B 2 162 ? -22.516 3.577 -3.920 1.00 39.41 160 VAL B O 1
ATOM 3133 N N . LYS B 2 163 ? -23.963 3.792 -5.637 1.00 40.18 161 LYS B N 1
ATOM 3134 C CA . LYS B 2 163 ? -23.728 5.235 -5.797 1.00 40.41 161 LYS B CA 1
ATOM 3135 C C . LYS B 2 163 ? -24.077 6.002 -4.537 1.00 40.07 161 LYS B C 1
ATOM 3136 O O . LYS B 2 163 ? -23.378 6.937 -4.146 1.00 39.94 161 LYS B O 1
ATOM 3142 N N . GLU B 2 164 ? -25.154 5.566 -3.904 1.00 40.13 162 GLU B N 1
ATOM 3143 C CA . GLU B 2 164 ? -25.770 6.260 -2.790 1.00 40.60 162 GLU B CA 1
ATOM 3144 C C . GLU B 2 164 ? -24.895 6.255 -1.537 1.00 40.30 162 GLU B C 1
ATOM 3145 O O . GLU B 2 164 ? -24.759 7.299 -0.896 1.00 39.96 162 GLU B O 1
ATOM 3151 N N . ILE B 2 165 ? -24.278 5.107 -1.221 1.00 40.45 163 ILE B N 1
ATOM 3152 C CA . ILE B 2 165 ? -23.370 4.994 -0.058 1.00 40.21 163 ILE B CA 1
ATOM 3153 C C . ILE B 2 165 ? -22.162 5.904 -0.165 1.00 40.85 163 ILE B C 1
ATOM 3154 O O . ILE B 2 165 ? -21.793 6.549 0.811 1.00 40.69 163 ILE B O 1
ATOM 3159 N N . PHE B 2 166 ? -21.574 5.996 -1.357 1.00 41.71 164 PHE B N 1
ATOM 3160 C CA . PHE B 2 166 ? -20.516 6.977 -1.626 1.00 42.60 164 PHE B CA 1
ATOM 3161 C C . PHE B 2 166 ? -21.006 8.440 -1.547 1.00 43.59 164 PHE B C 1
ATOM 3162 O O . PHE B 2 166 ? -20.320 9.276 -0.947 1.00 43.23 164 PHE B O 1
ATOM 3170 N N . TYR B 2 167 ? -22.177 8.726 -2.144 1.00 45.56 165 TYR B N 1
ATOM 3171 C CA . TYR B 2 167 ? -22.901 10.018 -1.993 1.00 47.52 165 TYR B CA 1
ATOM 3172 C C . TYR B 2 167 ? -23.137 10.385 -0.510 1.00 47.74 165 TYR B C 1
ATOM 3173 O O . TYR B 2 167 ? -22.830 11.501 -0.077 1.00 47.90 165 TYR B O 1
ATOM 3182 N N . GLU B 2 168 ? -23.722 9.455 0.250 1.00 47.88 166 GLU B N 1
ATOM 3183 C CA . GLU B 2 168 ? -24.000 9.661 1.669 1.00 48.37 166 GLU B CA 1
ATOM 3184 C C . GLU B 2 168 ? -22.735 9.898 2.483 1.00 48.91 166 GLU B C 1
ATOM 3185 O O . GLU B 2 168 ? -22.750 10.660 3.445 1.00 49.08 166 GLU B O 1
ATOM 3191 N N . ILE B 2 169 ? -21.631 9.264 2.092 1.00 49.49 167 ILE B N 1
ATOM 3192 C CA . ILE B 2 169 ? -20.345 9.534 2.735 1.00 49.91 167 ILE B CA 1
ATOM 3193 C C . ILE B 2 169 ? -19.844 10.946 2.401 1.00 50.61 167 ILE B C 1
ATOM 3194 O O . ILE B 2 169 ? -19.399 11.679 3.291 1.00 50.60 167 ILE B O 1
ATOM 3199 N N . ALA B 2 170 ? -19.924 11.320 1.124 1.00 51.46 168 ALA B N 1
ATOM 3200 C CA . ALA B 2 170 ? -19.515 12.648 0.672 1.00 52.63 168 ALA B CA 1
ATOM 3201 C C . ALA B 2 170 ? -20.334 13.778 1.321 1.00 53.44 168 ALA B C 1
ATOM 3202 O O . ALA B 2 170 ? -19.802 14.833 1.664 1.00 53.70 168 ALA B O 1
ATOM 3204 N N . ARG B 2 171 ? -21.629 13.526 1.489 1.00 54.59 169 ARG B N 1
ATOM 3205 C CA . ARG B 2 171 ? -22.566 14.456 2.110 1.00 55.64 169 ARG B CA 1
ATOM 3206 C C . ARG B 2 171 ? -22.130 14.769 3.540 1.00 56.04 169 ARG B C 1
ATOM 3207 O O . ARG B 2 171 ? -22.035 15.940 3.928 1.00 56.04 169 ARG B O 1
ATOM 3215 N N . ARG B 2 172 ? -21.809 13.716 4.297 1.00 56.39 170 ARG B N 1
ATOM 3216 C CA . ARG B 2 172 ? -21.506 13.823 5.727 1.00 56.46 170 ARG B CA 1
ATOM 3217 C C . ARG B 2 172 ? -20.115 14.380 6.064 1.00 57.29 170 ARG B C 1
ATOM 3218 O O . ARG B 2 172 ? -19.762 14.480 7.243 1.00 57.75 170 ARG B O 1
ATOM 3226 N N . LEU B 2 173 ? -19.340 14.762 5.051 1.00 57.97 171 LEU B N 1
ATOM 3227 C CA . LEU B 2 173 ? -17.934 15.116 5.269 1.00 59.06 171 LEU B CA 1
ATOM 3228 C C . LEU B 2 173 ? -17.720 16.460 6.002 1.00 59.57 171 LEU B C 1
ATOM 3229 O O . LEU B 2 173 ? -17.974 17.526 5.429 1.00 59.61 171 LEU B O 1
ATOM 3234 N N . PRO B 2 174 ? -17.241 16.397 7.274 1.00 60.11 172 PRO B N 1
ATOM 3235 C CA . PRO B 2 174 ? -17.031 17.531 8.198 1.00 60.12 172 PRO B CA 1
ATOM 3236 C C . PRO B 2 174 ? -16.400 18.787 7.585 1.00 60.53 172 PRO B C 1
ATOM 3237 O O . PRO B 2 174 ? -15.780 18.725 6.520 1.00 61.01 172 PRO B O 1
ATOM 3241 N N . MET C 1 19 ? -36.535 -20.575 -18.210 1.00 70.28 17 MET C N 1
ATOM 3242 C CA . MET C 1 19 ? -37.498 -20.964 -19.289 1.00 70.45 17 MET C CA 1
ATOM 3243 C C . MET C 1 19 ? -38.461 -22.086 -18.872 1.00 70.47 17 MET C C 1
ATOM 3244 O O . MET C 1 19 ? -39.506 -22.280 -19.510 1.00 70.27 17 MET C O 1
ATOM 3249 N N . ARG C 1 20 ? -38.111 -22.797 -17.795 1.00 70.45 18 ARG C N 1
ATOM 3250 C CA . ARG C 1 20 ? -38.897 -23.941 -17.291 1.00 70.49 18 ARG C CA 1
ATOM 3251 C C . ARG C 1 20 ? -40.143 -23.575 -16.463 1.00 70.02 18 ARG C C 1
ATOM 3252 O O . ARG C 1 20 ? -40.989 -24.438 -16.206 1.00 70.09 18 ARG C O 1
ATOM 3260 N N . LYS C 1 21 ? -40.240 -22.306 -16.056 1.00 69.29 19 LYS C N 1
ATOM 3261 C CA . LYS C 1 21 ? -41.393 -21.769 -15.321 1.00 68.55 19 LYS C CA 1
ATOM 3262 C C . LYS C 1 21 ? -42.712 -21.871 -16.116 1.00 68.23 19 LYS C C 1
ATOM 3263 O O . LYS C 1 21 ? -42.703 -21.701 -17.344 1.00 68.10 19 LYS C O 1
ATOM 3269 N N . PRO C 1 22 ? -43.855 -22.127 -15.417 1.00 67.86 20 PRO C N 1
ATOM 3270 C CA . PRO C 1 22 ? -45.145 -22.387 -16.098 1.00 67.22 20 PRO C CA 1
ATOM 3271 C C . PRO C 1 22 ? -45.614 -21.242 -17.003 1.00 66.61 20 PRO C C 1
ATOM 3272 O O . PRO C 1 22 ? -46.211 -21.497 -18.050 1.00 66.54 20 PRO C O 1
ATOM 3276 N N . SER C 1 23 ? -45.336 -19.999 -16.598 1.00 65.78 21 SER C N 1
ATOM 3277 C CA . SER C 1 23 ? -45.697 -18.809 -17.378 1.00 64.63 21 SER C CA 1
ATOM 3278 C C . SER C 1 23 ? -45.003 -18.735 -18.743 1.00 64.19 21 SER C C 1
ATOM 3279 O O . SER C 1 23 ? -45.579 -18.193 -19.689 1.00 63.84 21 SER C O 1
ATOM 3282 N N . ALA C 1 24 ? -43.785 -19.290 -18.834 1.00 63.43 22 ALA C N 1
ATOM 3283 C CA . ALA C 1 24 ? -42.932 -19.204 -20.038 1.00 62.71 22 ALA C CA 1
ATOM 3284 C C . ALA C 1 24 ? -43.183 -20.277 -21.116 1.00 62.31 22 ALA C C 1
ATOM 3285 O O . ALA C 1 24 ? -42.545 -20.256 -22.175 1.00 62.05 22 ALA C O 1
ATOM 3287 N N . GLY C 1 25 ? -44.113 -21.195 -20.844 1.00 61.78 23 GLY C N 1
ATOM 3288 C CA . GLY C 1 25 ? -44.489 -22.274 -21.764 1.00 61.01 23 GLY C CA 1
ATOM 3289 C C . GLY C 1 25 ? -44.560 -21.904 -23.240 1.00 60.52 23 GLY C C 1
ATOM 3290 O O . GLY C 1 25 ? -43.996 -22.605 -24.079 1.00 60.53 23 GLY C O 1
ATOM 3291 N N . ASP C 1 26 ? -45.250 -20.806 -23.555 1.00 60.01 24 ASP C N 1
ATOM 3292 C CA . ASP C 1 26 ? -45.409 -20.332 -24.945 1.00 59.53 24 ASP C CA 1
ATOM 3293 C C . ASP C 1 26 ? -44.147 -19.725 -25.582 1.00 58.82 24 ASP C C 1
ATOM 3294 O O . ASP C 1 26 ? -44.021 -19.719 -26.807 1.00 58.47 24 ASP C O 1
ATOM 3299 N N . PHE C 1 27 ? -43.234 -19.204 -24.757 1.00 58.49 25 PHE C N 1
ATOM 3300 C CA . PHE C 1 27 ? -41.891 -18.800 -25.216 1.00 57.85 25 PHE C CA 1
ATOM 3301 C C . PHE C 1 27 ? -41.038 -19.999 -25.590 1.00 57.24 25 PHE C C 1
ATOM 3302 O O . PHE C 1 27 ? -40.369 -19.993 -26.622 1.00 57.43 25 PHE C O 1
ATOM 3310 N N . VAL C 1 28 ? -41.074 -21.026 -24.747 1.00 56.35 26 VAL C N 1
ATOM 3311 C CA . VAL C 1 28 ? -40.362 -22.274 -24.992 1.00 55.62 26 VAL C CA 1
ATOM 3312 C C . VAL C 1 28 ? -40.850 -22.950 -26.281 1.00 55.10 26 VAL C C 1
ATOM 3313 O O . VAL C 1 28 ? -40.063 -23.559 -26.990 1.00 54.74 26 VAL C O 1
ATOM 3317 N N . LYS C 1 29 ? -42.140 -22.815 -26.587 1.00 54.56 27 LYS C N 1
ATOM 3318 C CA . LYS C 1 29 ? -42.721 -23.401 -27.799 1.00 54.34 27 LYS C CA 1
ATOM 3319 C C . LYS C 1 29 ? -42.267 -22.673 -29.050 1.00 53.51 27 LYS C C 1
ATOM 3320 O O . LYS C 1 29 ? -42.006 -23.287 -30.082 1.00 53.24 27 LYS C O 1
ATOM 3326 N N . SER C 1 30 ? -42.187 -21.355 -28.944 1.00 53.00 28 SER C N 1
ATOM 3327 C CA . SER C 1 30 ? -41.750 -20.524 -30.047 1.00 52.73 28 SER C CA 1
ATOM 3328 C C . SER C 1 30 ? -40.293 -20.833 -30.458 1.00 52.66 28 SER C C 1
ATOM 3329 O O . SER C 1 30 ? -39.971 -20.882 -31.654 1.00 52.47 28 SER C O 1
ATOM 3332 N N . ILE C 1 31 ? -39.430 -21.048 -29.460 1.00 52.38 29 ILE C N 1
ATOM 3333 C CA . ILE C 1 31 ? -38.025 -21.415 -29.679 1.00 52.38 29 ILE C CA 1
ATOM 3334 C C . ILE C 1 31 ? -37.910 -22.822 -30.264 1.00 52.59 29 ILE C C 1
ATOM 3335 O O . ILE C 1 31 ? -37.199 -23.025 -31.242 1.00 52.83 29 ILE C O 1
ATOM 3340 N N . LYS C 1 32 ? -38.607 -23.790 -29.677 1.00 52.80 30 LYS C N 1
ATOM 3341 C CA . LYS C 1 32 ? -38.516 -25.173 -30.147 1.00 53.05 30 LYS C CA 1
ATOM 3342 C C . LYS C 1 32 ? -39.184 -25.409 -31.503 1.00 53.08 30 LYS C C 1
ATOM 3343 O O . LYS C 1 32 ? -38.874 -26.393 -32.186 1.00 53.09 30 LYS C O 1
ATOM 3349 N N . SER C 1 33 ? -40.083 -24.512 -31.901 1.00 52.85 31 SER C N 1
ATOM 3350 C CA . SER C 1 33 ? -40.691 -24.627 -33.221 1.00 52.81 31 SER C CA 1
ATOM 3351 C C . SER C 1 33 ? -39.774 -24.034 -34.290 1.00 52.66 31 SER C C 1
ATOM 3352 O O . SER C 1 33 ? -39.852 -24.430 -35.452 1.00 53.11 31 SER C O 1
ATOM 3355 N N . PHE C 1 34 ? -38.916 -23.092 -33.888 1.00 52.27 32 PHE C N 1
ATOM 3356 C CA . PHE C 1 34 ? -37.874 -22.532 -34.762 1.00 52.08 32 PHE C CA 1
ATOM 3357 C C . PHE C 1 34 ? -36.781 -23.576 -35.079 1.00 52.58 32 PHE C C 1
ATOM 3358 O O . PHE C 1 34 ? -36.293 -23.659 -36.211 1.00 52.12 32 PHE C O 1
ATOM 3366 N N . ILE C 1 35 ? -36.428 -24.370 -34.066 1.00 53.52 33 ILE C N 1
ATOM 3367 C CA . ILE C 1 35 ? -35.447 -25.458 -34.173 1.00 54.71 33 ILE C CA 1
ATOM 3368 C C . ILE C 1 35 ? -35.902 -26.567 -35.144 1.00 55.61 33 ILE C C 1
ATOM 3369 O O . ILE C 1 35 ? -35.067 -27.202 -35.791 1.00 56.04 33 ILE C O 1
ATOM 3374 N N . VAL C 1 36 ? -37.216 -26.790 -35.248 1.00 56.64 34 VAL C N 1
ATOM 3375 C CA . VAL C 1 36 ? -37.783 -27.735 -36.232 1.00 57.54 34 VAL C CA 1
ATOM 3376 C C . VAL C 1 36 ? -37.994 -27.077 -37.604 1.00 58.21 34 VAL C C 1
ATOM 3377 O O . VAL C 1 36 ? -37.859 -27.738 -38.637 1.00 58.37 34 VAL C O 1
ATOM 3381 N N . SER C 1 37 ? -38.302 -25.777 -37.601 1.00 58.97 35 SER C N 1
ATOM 3382 C CA . SER C 1 37 ? -38.430 -24.970 -38.826 1.00 59.99 35 SER C CA 1
ATOM 3383 C C . SER C 1 37 ? -37.138 -24.934 -39.623 1.00 60.24 35 SER C C 1
ATOM 3384 O O . SER C 1 37 ? -37.146 -24.939 -40.860 1.00 60.00 35 SER C O 1
ATOM 3387 N N . PHE C 1 38 ? -36.034 -24.881 -38.882 1.00 60.84 36 PHE C N 1
ATOM 3388 C CA . PHE C 1 38 ? -34.685 -24.783 -39.422 1.00 61.28 36 PHE C CA 1
ATOM 3389 C C . PHE C 1 38 ? -34.285 -26.015 -40.240 1.00 61.87 36 PHE C C 1
ATOM 3390 O O . PHE C 1 38 ? -33.823 -25.884 -41.375 1.00 61.87 36 PHE C O 1
ATOM 3398 N N . SER C 1 39 ? -34.485 -27.203 -39.666 1.00 62.69 37 SER C N 1
ATOM 3399 C CA . SER C 1 39 ? -34.014 -28.452 -40.265 1.00 63.26 37 SER C CA 1
ATOM 3400 C C . SER C 1 39 ? -34.617 -28.686 -41.648 1.00 63.42 37 SER C C 1
ATOM 3401 O O . SER C 1 39 ? -33.911 -29.082 -42.578 1.00 63.68 37 SER C O 1
ATOM 3404 N N . ASN C 1 40 ? -35.916 -28.432 -41.782 1.00 63.67 38 ASN C N 1
ATOM 3405 C CA . ASN C 1 40 ? -36.623 -28.716 -43.032 1.00 63.90 38 ASN C CA 1
ATOM 3406 C C . ASN C 1 40 ? -36.175 -27.862 -44.228 1.00 63.68 38 ASN C C 1
ATOM 3407 O O . ASN C 1 40 ? -36.493 -28.186 -45.381 1.00 64.03 38 ASN C O 1
ATOM 3412 N N . ASN C 1 41 ? -35.444 -26.782 -43.936 1.00 63.12 39 ASN C N 1
ATOM 3413 C CA . ASN C 1 41 ? -34.703 -25.994 -44.933 1.00 62.42 39 ASN C CA 1
ATOM 3414 C C . ASN C 1 41 ? -33.446 -26.710 -45.404 1.00 61.56 39 ASN C C 1
ATOM 3415 O O . ASN C 1 41 ? -32.881 -27.526 -44.674 1.00 61.46 39 ASN C O 1
ATOM 3420 N N . ALA C 1 42 ? -32.998 -26.389 -46.613 1.00 60.57 40 ALA C N 1
ATOM 3421 C CA . ALA C 1 42 ? -31.704 -26.872 -47.096 1.00 59.90 40 ALA C CA 1
ATOM 3422 C C . ALA C 1 42 ? -30.591 -25.897 -46.666 1.00 59.22 40 ALA C C 1
ATOM 3423 O O . ALA C 1 42 ? -30.692 -24.692 -46.950 1.00 59.22 40 ALA C O 1
ATOM 3425 N N . PRO C 1 43 ? -29.527 -26.404 -45.984 1.00 58.32 41 PRO C N 1
ATOM 3426 C CA . PRO C 1 43 ? -28.528 -25.506 -45.366 1.00 57.30 41 PRO C CA 1
ATOM 3427 C C . PRO C 1 43 ? -27.949 -24.455 -46.318 1.00 56.46 41 PRO C C 1
ATOM 3428 O O . PRO C 1 43 ? -27.571 -24.774 -47.450 1.00 56.46 41 PRO C O 1
ATOM 3432 N N . ASP C 1 44 ? -27.916 -23.204 -45.869 1.00 55.42 42 ASP C N 1
ATOM 3433 C CA . ASP C 1 44 ? -27.234 -22.145 -46.611 1.00 54.71 42 ASP C CA 1
ATOM 3434 C C . ASP C 1 44 ? -26.768 -21.032 -45.695 1.00 54.17 42 ASP C C 1
ATOM 3435 O O . ASP C 1 44 ? -27.563 -20.164 -45.321 1.00 54.29 42 ASP C O 1
ATOM 3440 N N . PRO C 1 45 ? -25.461 -21.025 -45.379 1.00 53.61 43 PRO C N 1
ATOM 3441 C CA . PRO C 1 45 ? -24.886 -20.208 -44.321 1.00 52.76 43 PRO C CA 1
ATOM 3442 C C . PRO C 1 45 ? -25.450 -18.796 -44.267 1.00 52.18 43 PRO C C 1
ATOM 3443 O O . PRO C 1 45 ? -25.843 -18.341 -43.192 1.00 51.86 43 PRO C O 1
ATOM 3447 N N . GLU C 1 46 ? -25.507 -18.133 -45.421 1.00 51.82 44 GLU C N 1
ATOM 3448 C CA . GLU C 1 46 ? -25.929 -16.725 -45.532 1.00 51.61 44 GLU C CA 1
ATOM 3449 C C . GLU C 1 46 ? -27.366 -16.519 -45.052 1.00 50.94 44 GLU C C 1
ATOM 3450 O O . GLU C 1 46 ? -27.662 -15.564 -44.320 1.00 50.32 44 GLU C O 1
ATOM 3456 N N . LYS C 1 47 ? -28.230 -17.442 -45.479 1.00 50.51 45 LYS C N 1
ATOM 3457 C CA . LYS C 1 47 ? -29.659 -17.463 -45.168 1.00 50.38 45 LYS C CA 1
ATOM 3458 C C . LYS C 1 47 ? -29.910 -17.970 -43.756 1.00 49.74 45 LYS C C 1
ATOM 3459 O O . LYS C 1 47 ? -30.758 -17.429 -43.040 1.00 50.24 45 LYS C O 1
ATOM 3465 N N . ASP C 1 48 ? -29.168 -19.008 -43.375 1.00 48.65 46 ASP C N 1
ATOM 3466 C CA . ASP C 1 48 ? -29.269 -19.616 -42.060 1.00 47.59 46 ASP C CA 1
ATOM 3467 C C . ASP C 1 48 ? -28.951 -18.642 -40.951 1.00 46.95 46 ASP C C 1
ATOM 3468 O O . ASP C 1 48 ? -29.710 -18.530 -39.985 1.00 46.53 46 ASP C O 1
ATOM 3473 N N . CYS C 1 49 ? -27.844 -17.921 -41.106 1.00 46.57 47 CYS C N 1
ATOM 3474 C CA . CYS C 1 49 ? -27.452 -16.928 -40.116 1.00 46.07 47 CYS C CA 1
ATOM 3475 C C . CYS C 1 49 ? -28.389 -15.715 -40.112 1.00 45.60 47 CYS C C 1
ATOM 3476 O O . CYS C 1 49 ? -28.722 -15.198 -39.040 1.00 45.24 47 CYS C O 1
ATOM 3479 N N . ALA C 1 50 ? -28.839 -15.296 -41.299 1.00 45.28 48 ALA C N 1
ATOM 3480 C CA . ALA C 1 50 ? -29.851 -14.233 -41.424 1.00 44.94 48 ALA C CA 1
ATOM 3481 C C . ALA C 1 50 ? -31.153 -14.587 -40.701 1.00 44.71 48 ALA C C 1
ATOM 3482 O O . ALA C 1 50 ? -31.753 -13.734 -40.056 1.00 44.69 48 ALA C O 1
ATOM 3484 N N . MET C 1 51 ? -31.586 -15.842 -40.816 1.00 44.60 49 MET C N 1
ATOM 3485 C CA . MET C 1 51 ? -32.758 -16.321 -40.091 1.00 44.96 49 MET C CA 1
ATOM 3486 C C . MET C 1 51 ? -32.530 -16.297 -38.584 1.00 44.31 49 MET C C 1
ATOM 3487 O O . MET C 1 51 ? -33.395 -15.835 -37.829 1.00 44.20 49 MET C O 1
ATOM 3492 N N . VAL C 1 52 ? -31.370 -16.806 -38.146 1.00 43.85 50 VAL C N 1
ATOM 3493 C CA . VAL C 1 52 ? -31.066 -16.877 -36.725 1.00 42.79 50 VAL C CA 1
ATOM 3494 C C . VAL C 1 52 ? -30.968 -15.478 -36.158 1.00 42.72 50 VAL C C 1
ATOM 3495 O O . VAL C 1 52 ? -31.523 -15.223 -35.092 1.00 43.10 50 VAL C O 1
ATOM 3499 N N . GLN C 1 53 ? -30.323 -14.557 -36.870 1.00 42.58 51 GLN C N 1
ATOM 3500 C CA . GLN C 1 53 ? -30.261 -13.157 -36.406 1.00 42.82 51 GLN C CA 1
ATOM 3501 C C . GLN C 1 53 ? -31.649 -12.532 -36.242 1.00 43.09 51 GLN C C 1
ATOM 3502 O O . GLN C 1 53 ? -31.929 -11.874 -35.235 1.00 42.98 51 GLN C O 1
ATOM 3508 N N . GLU C 1 54 ? -32.502 -12.760 -37.243 1.00 43.42 52 GLU C N 1
ATOM 3509 C CA . GLU C 1 54 ? -33.893 -12.303 -37.239 1.00 43.70 52 GLU C CA 1
ATOM 3510 C C . GLU C 1 54 ? -34.688 -12.955 -36.096 1.00 42.75 52 GLU C C 1
ATOM 3511 O O . GLU C 1 54 ? -35.455 -12.275 -35.416 1.00 42.38 52 GLU C O 1
ATOM 3517 N N . PHE C 1 55 ? -34.486 -14.259 -35.881 1.00 41.96 53 PHE C N 1
ATOM 3518 C CA . PHE C 1 55 ? -35.081 -14.943 -34.737 1.00 41.54 53 PHE C CA 1
ATOM 3519 C C . PHE C 1 55 ? -34.568 -14.379 -33.423 1.00 41.60 53 PHE C C 1
ATOM 3520 O O . PHE C 1 55 ? -35.373 -14.158 -32.514 1.00 42.23 53 PHE C O 1
ATOM 3528 N N . PHE C 1 56 ? -33.255 -14.119 -33.334 1.00 41.33 54 PHE C N 1
ATOM 3529 C CA . PHE C 1 56 ? -32.656 -13.484 -32.149 1.00 41.00 54 PHE C CA 1
ATOM 3530 C C . PHE C 1 56 ? -33.231 -12.096 -31.937 1.00 41.73 54 PHE C C 1
ATOM 3531 O O . PHE C 1 56 ? -33.588 -11.748 -30.821 1.00 41.67 54 PHE C O 1
ATOM 3539 N N . SER C 1 57 ? -33.309 -11.294 -32.998 1.00 42.88 55 SER C N 1
ATOM 3540 C CA . SER C 1 57 ? -33.838 -9.917 -32.873 1.00 44.25 55 SER C CA 1
ATOM 3541 C C . SER C 1 57 ? -35.313 -9.906 -32.430 1.00 44.96 55 SER C C 1
ATOM 3542 O O . SER C 1 57 ? -35.740 -9.034 -31.664 1.00 44.62 55 SER C O 1
ATOM 3545 N N . LYS C 1 58 ? -36.060 -10.901 -32.919 1.00 46.44 56 LYS C N 1
ATOM 3546 C CA . LYS C 1 58 ? -37.483 -11.074 -32.635 1.00 47.47 56 LYS C CA 1
ATOM 3547 C C . LYS C 1 58 ? -37.723 -11.573 -31.213 1.00 48.26 56 LYS C C 1
ATOM 3548 O O . LYS C 1 58 ? -38.665 -11.133 -30.554 1.00 48.62 56 LYS C O 1
ATOM 3554 N N . MET C 1 59 ? -36.887 -12.497 -30.741 1.00 49.06 57 MET C N 1
ATOM 3555 C CA . MET C 1 59 ? -36.920 -12.897 -29.333 1.00 50.00 57 MET C CA 1
ATOM 3556 C C . MET C 1 59 ? -36.328 -11.829 -28.392 1.00 50.44 57 MET C C 1
ATOM 3557 O O . MET C 1 59 ? -36.755 -11.716 -27.241 1.00 50.62 57 MET C O 1
ATOM 3562 N N . GLU C 1 60 ? -35.353 -11.057 -28.873 1.00 51.04 58 GLU C N 1
ATOM 3563 C CA . GLU C 1 60 ? -34.817 -9.923 -28.114 1.00 51.80 58 GLU C CA 1
ATOM 3564 C C . GLU C 1 60 ? -35.975 -9.000 -27.723 1.00 51.49 58 GLU C C 1
ATOM 3565 O O . GLU C 1 60 ? -36.190 -8.747 -26.539 1.00 51.33 58 GLU C O 1
ATOM 3571 N N . ALA C 1 61 ? -36.746 -8.555 -28.719 1.00 51.75 59 ALA C N 1
ATOM 3572 C CA . ALA C 1 61 ? -37.934 -7.698 -28.504 1.00 51.65 59 ALA C CA 1
ATOM 3573 C C . ALA C 1 61 ? -38.991 -8.332 -27.602 1.00 51.59 59 ALA C C 1
ATOM 3574 O O . ALA C 1 61 ? -39.518 -7.679 -26.701 1.00 51.43 59 ALA C O 1
ATOM 3576 N N . ALA C 1 62 ? -39.283 -9.609 -27.853 1.00 51.87 60 ALA C N 1
ATOM 3577 C CA . ALA C 1 62 ? -40.206 -10.412 -27.046 1.00 52.08 60 ALA C CA 1
ATOM 3578 C C . ALA C 1 62 ? -39.809 -10.530 -25.573 1.00 52.58 60 ALA C C 1
ATOM 3579 O O . ALA C 1 62 ? -40.677 -10.703 -24.715 1.00 52.42 60 ALA C O 1
ATOM 3581 N N . PHE C 1 63 ? -38.507 -10.443 -25.283 1.00 53.39 61 PHE C N 1
ATOM 3582 C CA . PHE C 1 63 ? -38.032 -10.318 -23.896 1.00 53.96 61 PHE C CA 1
ATOM 3583 C C . PHE C 1 63 ? -38.223 -8.913 -23.298 1.00 54.04 61 PHE C C 1
ATOM 3584 O O . PHE C 1 63 ? -38.744 -8.800 -22.188 1.00 53.38 61 PHE C O 1
ATOM 3592 N N . ARG C 1 64 ? -37.814 -7.856 -24.013 1.00 54.32 62 ARG C N 1
ATOM 3593 C CA . ARG C 1 64 ? -37.929 -6.481 -23.464 1.00 55.37 62 ARG C CA 1
ATOM 3594 C C . ARG C 1 64 ? -39.343 -5.846 -23.486 1.00 55.24 62 ARG C C 1
ATOM 3595 O O . ARG C 1 64 ? -39.680 -5.065 -22.581 1.00 55.45 62 ARG C O 1
ATOM 3603 N N . ALA C 1 65 ? -40.152 -6.180 -24.499 1.00 55.20 63 ALA C N 1
ATOM 3604 C CA . ALA C 1 65 ? -41.515 -5.636 -24.644 1.00 54.75 63 ALA C CA 1
ATOM 3605 C C . ALA C 1 65 ? -42.619 -6.457 -23.947 1.00 54.45 63 ALA C C 1
ATOM 3606 O O . ALA C 1 65 ? -43.709 -5.936 -23.713 1.00 53.96 63 ALA C O 1
ATOM 3608 N N . HIS C 1 66 ? -42.334 -7.713 -23.598 1.00 54.28 64 HIS C N 1
ATOM 3609 C CA . HIS C 1 66 ? -43.343 -8.561 -22.971 1.00 54.79 64 HIS C CA 1
ATOM 3610 C C . HIS C 1 66 ? -43.724 -8.062 -21.596 1.00 54.63 64 HIS C C 1
ATOM 3611 O O . HIS C 1 66 ? -42.842 -7.878 -20.764 1.00 54.71 64 HIS C O 1
ATOM 3618 N N . PRO C 1 67 ? -45.041 -7.852 -21.356 1.00 54.34 65 PRO C N 1
ATOM 3619 C CA . PRO C 1 67 ? -45.585 -7.379 -20.071 1.00 53.96 65 PRO C CA 1
ATOM 3620 C C . PRO C 1 67 ? -44.977 -8.035 -18.813 1.00 53.61 65 PRO C C 1
ATOM 3621 O O . PRO C 1 67 ? -44.770 -7.343 -17.813 1.00 52.90 65 PRO C O 1
ATOM 3625 N N . LEU C 1 68 ? -44.672 -9.337 -18.888 1.00 53.57 66 LEU C N 1
ATOM 3626 C CA . LEU C 1 68 ? -44.096 -10.094 -17.759 1.00 53.50 66 LEU C CA 1
ATOM 3627 C C . LEU C 1 68 ? -42.636 -9.773 -17.479 1.00 53.86 66 LEU C C 1
ATOM 3628 O O . LEU C 1 68 ? -42.189 -9.875 -16.326 1.00 54.21 66 LEU C O 1
ATOM 3633 N N . TRP C 1 69 ? -41.913 -9.376 -18.530 1.00 54.10 67 TRP C N 1
ATOM 3634 C CA . TRP C 1 69 ? -40.475 -9.050 -18.466 1.00 54.59 67 TRP C CA 1
ATOM 3635 C C . TRP C 1 69 ? -40.129 -7.533 -18.452 1.00 53.67 67 TRP C C 1
ATOM 3636 O O . TRP C 1 69 ? -39.084 -7.119 -18.973 1.00 53.72 67 TRP C O 1
ATOM 3647 N N . SER C 1 70 ? -40.975 -6.705 -17.850 1.00 52.62 68 SER C N 1
ATOM 3648 C CA . SER C 1 70 ? -40.680 -5.264 -17.792 1.00 51.27 68 SER C CA 1
ATOM 3649 C C . SER C 1 70 ? -40.008 -4.763 -16.482 1.00 50.28 68 SER C C 1
ATOM 3650 O O . SER C 1 70 ? -39.741 -3.570 -16.337 1.00 50.19 68 SER C O 1
ATOM 3653 N N . GLY C 1 71 ? -39.717 -5.676 -15.554 1.00 49.25 69 GLY C N 1
ATOM 3654 C CA . GLY C 1 71 ? -38.925 -5.356 -14.353 1.00 48.48 69 GLY C CA 1
ATOM 3655 C C . GLY C 1 71 ? -37.445 -5.721 -14.467 1.00 48.17 69 GLY C C 1
ATOM 3656 O O . GLY C 1 71 ? -36.652 -5.494 -13.542 1.00 47.70 69 GLY C O 1
ATOM 3657 N N . CYS C 1 72 ? -37.072 -6.278 -15.617 1.00 47.88 70 CYS C N 1
ATOM 3658 C CA . CYS C 1 72 ? -35.717 -6.762 -15.867 1.00 47.66 70 CYS C CA 1
ATOM 3659 C C . CYS C 1 72 ? -34.777 -5.617 -16.202 1.00 45.94 70 CYS C C 1
ATOM 3660 O O . CYS C 1 72 ? -35.118 -4.773 -17.018 1.00 46.14 70 CYS C O 1
ATOM 3663 N N . SER C 1 73 ? -33.602 -5.591 -15.572 1.00 44.75 71 SER C N 1
ATOM 3664 C CA . SER C 1 73 ? -32.555 -4.599 -15.896 1.00 43.28 71 SER C CA 1
ATOM 3665 C C . SER C 1 73 ? -31.924 -4.919 -17.247 1.00 42.24 71 SER C C 1
ATOM 3666 O O . SER C 1 73 ? -32.025 -6.051 -17.710 1.00 41.63 71 SER C O 1
ATOM 3669 N N . GLU C 1 74 ? -31.278 -3.930 -17.865 1.00 41.50 72 GLU C N 1
ATOM 3670 C CA . GLU C 1 74 ? -30.614 -4.108 -19.173 1.00 41.51 72 GLU C CA 1
ATOM 3671 C C . GLU C 1 74 ? -29.599 -5.239 -19.171 1.00 40.93 72 GLU C C 1
ATOM 3672 O O . GLU C 1 74 ? -29.545 -6.040 -20.108 1.00 40.38 72 GLU C O 1
ATOM 3678 N N . GLU C 1 75 ? -28.801 -5.301 -18.106 1.00 40.69 73 GLU C N 1
ATOM 3679 C CA . GLU C 1 75 ? -27.843 -6.385 -17.921 1.00 40.73 73 GLU C CA 1
ATOM 3680 C C . GLU C 1 75 ? -28.544 -7.754 -17.883 1.00 40.07 73 GLU C C 1
ATOM 3681 O O . GLU C 1 75 ? -28.133 -8.688 -18.561 1.00 39.94 73 GLU C O 1
ATOM 3687 N N . GLU C 1 76 ? -29.615 -7.870 -17.111 1.00 39.69 74 GLU C N 1
ATOM 3688 C CA . GLU C 1 76 ? -30.364 -9.120 -17.074 1.00 39.79 74 GLU C CA 1
ATOM 3689 C C . GLU C 1 76 ? -30.996 -9.485 -18.422 1.00 38.61 74 GLU C C 1
ATOM 3690 O O . GLU C 1 76 ? -30.977 -10.648 -18.818 1.00 39.03 74 GLU C O 1
ATOM 3696 N N . LEU C 1 77 ? -31.564 -8.504 -19.121 1.00 37.76 75 LEU C N 1
ATOM 3697 C CA . LEU C 1 77 ? -32.083 -8.728 -20.477 1.00 36.90 75 LEU C CA 1
ATOM 3698 C C . LEU C 1 77 ? -30.958 -9.164 -21.407 1.00 36.47 75 LEU C C 1
ATOM 3699 O O . LEU C 1 77 ? -31.120 -10.087 -22.216 1.00 35.48 75 LEU C O 1
ATOM 3704 N N . ASP C 1 78 ? -29.799 -8.527 -21.259 1.00 36.11 76 ASP C N 1
ATOM 3705 C CA . ASP C 1 78 ? -28.646 -8.898 -22.064 1.00 36.40 76 ASP C CA 1
ATOM 3706 C C . ASP C 1 78 ? -28.182 -10.340 -21.811 1.00 35.64 76 ASP C C 1
ATOM 3707 O O . ASP C 1 78 ? -27.848 -11.062 -22.754 1.00 35.14 76 ASP C O 1
ATOM 3712 N N . SER C 1 79 ? -28.205 -10.765 -20.547 1.00 35.47 77 SER C N 1
ATOM 3713 C CA . SER C 1 79 ? -27.912 -12.160 -20.169 1.00 34.79 77 SER C CA 1
ATOM 3714 C C . SER C 1 79 ? -28.928 -13.167 -20.712 1.00 34.12 77 SER C C 1
ATOM 3715 O O . SER C 1 79 ? -28.580 -14.302 -21.059 1.00 33.49 77 SER C O 1
ATOM 3718 N N . ALA C 1 80 ? -30.195 -12.759 -20.752 1.00 33.60 78 ALA C N 1
ATOM 3719 C CA . ALA C 1 80 ? -31.261 -13.569 -21.368 1.00 32.44 78 ALA C CA 1
ATOM 3720 C C . ALA C 1 80 ? -31.007 -13.786 -22.864 1.00 32.09 78 ALA C C 1
ATOM 3721 O O . ALA C 1 80 ? -31.276 -14.863 -23.393 1.00 32.27 78 ALA C O 1
ATOM 3723 N N . GLY C 1 81 ? -30.489 -12.762 -23.533 1.00 31.83 79 GLY C N 1
ATOM 3724 C CA . GLY C 1 81 ? -30.115 -12.855 -24.946 1.00 32.22 79 GLY C CA 1
ATOM 3725 C C . GLY C 1 81 ? -29.017 -13.873 -25.190 1.00 32.36 79 GLY C C 1
ATOM 3726 O O . GLY C 1 81 ? -29.118 -14.714 -26.089 1.00 32.74 79 GLY C O 1
ATOM 3727 N N . ASP C 1 82 ? -27.980 -13.818 -24.357 1.00 32.68 80 ASP C N 1
ATOM 3728 C CA . ASP C 1 82 ? -26.876 -14.763 -24.429 1.00 32.55 80 ASP C CA 1
ATOM 3729 C C . ASP C 1 82 ? -27.294 -16.195 -24.131 1.00 32.58 80 ASP C C 1
ATOM 3730 O O . ASP C 1 82 ? -26.811 -17.126 -24.771 1.00 32.90 80 ASP C O 1
ATOM 3735 N N . GLY C 1 83 ? -28.194 -16.378 -23.167 1.00 32.85 81 GLY C N 1
ATOM 3736 C CA . GLY C 1 83 ? -28.733 -17.715 -22.842 1.00 32.72 81 GLY C CA 1
ATOM 3737 C C . GLY C 1 83 ? -29.528 -18.294 -24.004 1.00 33.19 81 GLY C C 1
ATOM 3738 O O . GLY C 1 83 ? -29.339 -19.463 -24.373 1.00 33.39 81 GLY C O 1
ATOM 3739 N N . LEU C 1 84 ? -30.401 -17.471 -24.590 1.00 33.16 82 LEU C N 1
ATOM 3740 C CA . LEU C 1 84 ? -31.083 -17.802 -25.854 1.00 33.50 82 LEU C CA 1
ATOM 3741 C C . LEU C 1 84 ? -30.107 -18.182 -26.976 1.00 33.36 82 LEU C C 1
ATOM 3742 O O . LEU C 1 84 ? -30.265 -19.232 -27.635 1.00 33.41 82 LEU C O 1
ATOM 3747 N N . GLU C 1 85 ? -29.110 -17.323 -27.201 1.00 32.63 83 GLU C N 1
ATOM 3748 C CA . GLU C 1 85 ? -28.053 -17.608 -28.159 1.00 32.52 83 GLU C CA 1
ATOM 3749 C C . GLU C 1 85 ? -27.506 -19.009 -27.885 1.00 32.70 83 GLU C C 1
ATOM 3750 O O . GLU C 1 85 ? -27.526 -19.871 -28.753 1.00 32.78 83 GLU C O 1
ATOM 3756 N N . LYS C 1 86 ? -27.054 -19.232 -26.654 1.00 33.15 84 LYS C N 1
ATOM 3757 C CA . LYS C 1 86 ? -26.448 -20.486 -26.280 1.00 33.75 84 LYS C CA 1
ATOM 3758 C C . LYS C 1 86 ? -27.395 -21.684 -26.524 1.00 34.65 84 LYS C C 1
ATOM 3759 O O . LYS C 1 86 ? -27.012 -22.684 -27.147 1.00 35.27 84 LYS C O 1
ATOM 3765 N N . TYR C 1 87 ? -28.625 -21.596 -26.037 1.00 35.83 85 TYR C N 1
ATOM 3766 C CA . TYR C 1 87 ? -29.579 -22.701 -26.226 1.00 36.79 85 TYR C CA 1
ATOM 3767 C C . TYR C 1 87 ? -29.778 -23.012 -27.717 1.00 35.72 85 TYR C C 1
ATOM 3768 O O . TYR C 1 87 ? -29.612 -24.156 -28.147 1.00 36.28 85 TYR C O 1
ATOM 3777 N N . VAL C 1 88 ? -30.114 -21.980 -28.490 1.00 34.97 86 VAL C N 1
ATOM 3778 C CA . VAL C 1 88 ? -30.414 -22.109 -29.901 1.00 34.15 86 VAL C CA 1
ATOM 3779 C C . VAL C 1 88 ? -29.184 -22.594 -30.641 1.00 34.00 86 VAL C C 1
ATOM 3780 O O . VAL C 1 88 ? -29.252 -23.583 -31.362 1.00 34.11 86 VAL C O 1
ATOM 3784 N N . MET C 1 89 ? -28.052 -21.919 -30.451 1.00 33.11 87 MET C N 1
ATOM 3785 C CA . MET C 1 89 ? -26.846 -22.303 -31.173 1.00 32.89 87 MET C CA 1
ATOM 3786 C C . MET C 1 89 ? -26.363 -23.720 -30.893 1.00 32.38 87 MET C C 1
ATOM 3787 O O . MET C 1 89 ? -25.915 -24.392 -31.805 1.00 32.73 87 MET C O 1
ATOM 3792 N N . THR C 1 90 ? -26.489 -24.177 -29.652 1.00 32.62 88 THR C N 1
ATOM 3793 C CA . THR C 1 90 ? -26.126 -25.542 -29.277 1.00 33.08 88 THR C CA 1
ATOM 3794 C C . THR C 1 90 ? -27.015 -26.585 -29.975 1.00 33.78 88 THR C C 1
ATOM 3795 O O . THR C 1 90 ? -26.560 -27.694 -30.278 1.00 33.78 88 THR C O 1
ATOM 3799 N N . LYS C 1 91 ? -28.287 -26.236 -30.185 1.00 34.23 89 LYS C N 1
ATOM 3800 C CA . LYS C 1 91 ? -29.220 -27.082 -30.909 1.00 35.13 89 LYS C CA 1
ATOM 3801 C C . LYS C 1 91 ? -28.839 -27.177 -32.358 1.00 35.14 89 LYS C C 1
ATOM 3802 O O . LYS C 1 91 ? -28.908 -28.254 -32.952 1.00 35.03 89 LYS C O 1
ATOM 3808 N N . LEU C 1 92 ? -28.441 -26.039 -32.924 1.00 35.54 90 LEU C N 1
ATOM 3809 C CA . LEU C 1 92 ? -28.171 -25.928 -34.360 1.00 35.85 90 LEU C CA 1
ATOM 3810 C C . LEU C 1 92 ? -26.717 -26.294 -34.735 1.00 36.41 90 LEU C C 1
ATOM 3811 O O . LEU C 1 92 ? -26.364 -26.404 -35.932 1.00 36.35 90 LEU C O 1
ATOM 3816 N N . PHE C 1 93 ? -25.896 -26.529 -33.708 1.00 36.25 91 PHE C N 1
ATOM 3817 C CA . PHE C 1 93 ? -24.454 -26.547 -33.879 1.00 36.15 91 PHE C CA 1
ATOM 3818 C C . PHE C 1 93 ? -23.953 -27.345 -35.065 1.00 37.04 91 PHE C C 1
ATOM 3819 O O . PHE C 1 93 ? -23.256 -26.784 -35.901 1.00 36.98 91 PHE C O 1
ATOM 3827 N N . THR C 1 94 ? -24.298 -28.637 -35.134 1.00 38.22 92 THR C N 1
ATOM 3828 C CA . THR C 1 94 ? -23.772 -29.507 -36.187 1.00 39.85 92 THR C CA 1
ATOM 3829 C C . THR C 1 94 ? -24.320 -29.164 -37.591 1.00 40.38 92 THR C C 1
ATOM 3830 O O . THR C 1 94 ? -23.672 -29.451 -38.598 1.00 41.34 92 THR C O 1
ATOM 3834 N N . ARG C 1 95 ? -25.470 -28.507 -37.666 1.00 40.65 93 ARG C N 1
ATOM 3835 C CA . ARG C 1 95 ? -25.960 -28.061 -38.964 1.00 41.46 93 ARG C CA 1
ATOM 3836 C C . ARG C 1 95 ? -25.130 -26.896 -39.531 1.00 41.04 93 ARG C C 1
ATOM 3837 O O . ARG C 1 95 ? -24.752 -26.906 -40.717 1.00 41.49 93 ARG C O 1
ATOM 3845 N N . VAL C 1 96 ? -24.831 -25.922 -38.670 1.00 39.82 94 VAL C N 1
ATOM 3846 C CA . VAL C 1 96 ? -24.262 -24.651 -39.088 1.00 38.16 94 VAL C CA 1
ATOM 3847 C C . VAL C 1 96 ? -22.735 -24.537 -38.992 1.00 37.74 94 VAL C C 1
ATOM 3848 O O . VAL C 1 96 ? -22.156 -23.634 -39.582 1.00 37.60 94 VAL C O 1
ATOM 3852 N N . PHE C 1 97 ? -22.084 -25.431 -38.258 1.00 37.05 95 PHE C N 1
ATOM 3853 C CA . PHE C 1 97 ? -20.650 -25.260 -37.973 1.00 36.30 95 PHE C CA 1
ATOM 3854 C C . PHE C 1 97 ? -19.754 -26.154 -38.832 1.00 36.48 95 PHE C C 1
ATOM 3855 O O . PHE C 1 97 ? -19.954 -27.374 -38.891 1.00 35.81 95 PHE C O 1
ATOM 3863 N N . ALA C 1 98 ? -18.748 -25.537 -39.467 1.00 36.48 96 ALA C N 1
ATOM 3864 C CA . ALA C 1 98 ? -17.856 -26.226 -40.394 1.00 37.16 96 ALA C CA 1
ATOM 3865 C C . ALA C 1 98 ? -18.628 -27.267 -41.220 1.00 37.89 96 ALA C C 1
ATOM 3866 O O . ALA C 1 98 ? -18.231 -28.431 -41.310 1.00 38.13 96 ALA C O 1
ATOM 3868 N N . SER C 1 99 ? -19.718 -26.821 -41.842 1.00 38.39 97 SER C N 1
ATOM 3869 C CA . SER C 1 99 ? -20.743 -27.725 -42.346 1.00 39.07 97 SER C CA 1
ATOM 3870 C C . SER C 1 99 ? -20.687 -27.935 -43.837 1.00 39.36 97 SER C C 1
ATOM 3871 O O . SER C 1 99 ? -21.628 -28.473 -44.413 1.00 40.16 97 SER C O 1
ATOM 3874 N N . ASN C 1 100 ? -19.615 -27.481 -44.478 1.00 39.14 98 ASN C N 1
ATOM 3875 C CA . ASN C 1 100 ? -19.449 -27.714 -45.913 1.00 38.37 98 ASN C CA 1
ATOM 3876 C C . ASN C 1 100 ? -17.997 -27.932 -46.252 1.00 37.32 98 ASN C C 1
ATOM 3877 O O . ASN C 1 100 ? -17.124 -27.685 -45.428 1.00 36.24 98 ASN C O 1
ATOM 3882 N N . THR C 1 101 ? -17.758 -28.425 -47.465 1.00 36.36 99 THR C N 1
ATOM 3883 C CA . THR C 1 101 ? -16.431 -28.777 -47.931 1.00 35.04 99 THR C CA 1
ATOM 3884 C C . THR C 1 101 ? -15.471 -27.590 -47.981 1.00 34.31 99 THR C C 1
ATOM 3885 O O . THR C 1 101 ? -14.295 -27.735 -47.637 1.00 33.00 99 THR C O 1
ATOM 3889 N N . GLU C 1 102 ? -15.953 -26.416 -48.381 1.00 33.74 100 GLU C N 1
ATOM 3890 C CA . GLU C 1 102 ? -15.023 -25.289 -48.489 1.00 34.17 100 GLU C CA 1
ATOM 3891 C C . GLU C 1 102 ? -14.483 -24.839 -47.121 1.00 32.31 100 GLU C C 1
ATOM 3892 O O . GLU C 1 102 ? -13.315 -24.527 -47.015 1.00 32.54 100 GLU C O 1
ATOM 3898 N N . GLU C 1 103 ? -15.313 -24.851 -46.085 1.00 31.16 101 GLU C N 1
ATOM 3899 C CA . GLU C 1 103 ? -14.841 -24.575 -44.725 1.00 30.68 101 GLU C CA 1
ATOM 3900 C C . GLU C 1 103 ? -13.900 -25.675 -44.182 1.00 30.06 101 GLU C C 1
ATOM 3901 O O . GLU C 1 103 ? -12.845 -25.365 -43.631 1.00 29.33 101 GLU C O 1
ATOM 3907 N N . VAL C 1 104 ? -14.274 -26.941 -44.364 1.00 29.15 102 VAL C N 1
ATOM 3908 C CA . VAL C 1 104 ? -13.401 -28.078 -44.064 1.00 28.96 102 VAL C CA 1
ATOM 3909 C C . VAL C 1 104 ? -12.032 -27.960 -44.722 1.00 29.08 102 VAL C C 1
ATOM 3910 O O . VAL C 1 104 ? -10.985 -28.127 -44.052 1.00 29.29 102 VAL C O 1
ATOM 3914 N N . ILE C 1 105 ? -12.030 -27.644 -46.020 1.00 29.12 103 ILE C N 1
ATOM 3915 C CA . ILE C 1 105 ? -10.793 -27.412 -46.754 1.00 29.44 103 ILE C CA 1
ATOM 3916 C C . ILE C 1 105 ? -9.976 -26.217 -46.194 1.00 28.46 103 ILE C C 1
ATOM 3917 O O . ILE C 1 105 ? -8.749 -26.317 -46.037 1.00 28.79 103 ILE C O 1
ATOM 3922 N N . ALA C 1 106 ? -10.641 -25.099 -45.916 1.00 27.64 104 ALA C N 1
ATOM 3923 C CA . ALA C 1 106 ? -9.965 -23.917 -45.355 1.00 27.34 104 ALA C CA 1
ATOM 3924 C C . ALA C 1 106 ? -9.420 -24.149 -43.929 1.00 27.24 104 ALA C C 1
ATOM 3925 O O . ALA C 1 106 ? -8.338 -23.665 -43.570 1.00 27.84 104 ALA C O 1
ATOM 3927 N N . ASP C 1 107 ? -10.153 -24.913 -43.130 1.00 26.67 105 ASP C N 1
ATOM 3928 C CA . ASP C 1 107 ? -9.684 -25.302 -41.811 1.00 27.54 105 ASP C CA 1
ATOM 3929 C C . ASP C 1 107 ? -8.352 -26.072 -41.892 1.00 27.88 105 ASP C C 1
ATOM 3930 O O . ASP C 1 107 ? -7.387 -25.736 -41.197 1.00 27.85 105 ASP C O 1
ATOM 3935 N N . GLU C 1 108 ? -8.320 -27.095 -42.743 1.00 28.58 106 GLU C N 1
ATOM 3936 C CA . GLU C 1 108 ? -7.155 -27.980 -42.906 1.00 29.14 106 GLU C CA 1
ATOM 3937 C C . GLU C 1 108 ? -5.941 -27.257 -43.409 1.00 28.58 106 GLU C C 1
ATOM 3938 O O . GLU C 1 108 ? -4.836 -27.542 -42.959 1.00 28.66 106 GLU C O 1
ATOM 3944 N N . LYS C 1 109 ? -6.142 -26.335 -44.352 1.00 28.30 107 LYS C N 1
ATOM 3945 C CA . LYS C 1 109 ? -5.046 -25.544 -44.889 1.00 27.83 107 LYS C CA 1
ATOM 3946 C C . LYS C 1 109 ? -4.361 -24.718 -43.795 1.00 27.51 107 LYS C C 1
ATOM 3947 O O . LYS C 1 109 ? -3.139 -24.590 -43.766 1.00 26.98 107 LYS C O 1
ATOM 3953 N N . LEU C 1 110 ? -5.160 -24.172 -42.894 1.00 27.60 108 LEU C N 1
ATOM 3954 C CA . LEU C 1 110 ? -4.651 -23.377 -41.786 1.00 28.15 108 LEU C CA 1
ATOM 3955 C C . LEU C 1 110 ? -3.891 -24.261 -40.801 1.00 28.73 108 LEU C C 1
ATOM 3956 O O . LEU C 1 110 ? -2.769 -23.944 -40.390 1.00 28.25 108 LEU C O 1
ATOM 3961 N N . PHE C 1 111 ? -4.505 -25.387 -40.445 1.00 30.18 109 PHE C N 1
ATOM 3962 C CA . PHE C 1 111 ? -3.939 -26.313 -39.494 1.00 30.86 109 PHE C CA 1
ATOM 3963 C C . PHE C 1 111 ? -2.601 -26.829 -39.984 1.00 31.46 109 PHE C C 1
ATOM 3964 O O . PHE C 1 111 ? -1.638 -26.895 -39.202 1.00 31.30 109 PHE C O 1
ATOM 3972 N N . GLN C 1 112 ? -2.556 -27.217 -41.266 1.00 31.64 110 GLN C N 1
ATOM 3973 C CA . GLN C 1 112 ? -1.343 -27.727 -41.905 1.00 32.68 110 GLN C CA 1
ATOM 3974 C C . GLN C 1 112 ? -0.213 -26.704 -41.824 1.00 32.05 110 GLN C C 1
ATOM 3975 O O . GLN C 1 112 ? 0.869 -27.006 -41.335 1.00 32.44 110 GLN C O 1
ATOM 3981 N N . LYS C 1 113 ? -0.484 -25.492 -42.304 1.00 31.93 111 LYS C N 1
ATOM 3982 C CA . LYS C 1 113 ? 0.459 -24.370 -42.228 1.00 31.32 111 LYS C CA 1
ATOM 3983 C C . LYS C 1 113 ? 0.977 -24.171 -40.822 1.00 30.53 111 LYS C C 1
ATOM 3984 O O . LYS C 1 113 ? 2.178 -24.183 -40.619 1.00 31.22 111 LYS C O 1
ATOM 3990 N N . MET C 1 114 ? 0.085 -23.998 -39.848 1.00 29.62 112 MET C N 1
ATOM 3991 C CA . MET C 1 114 ? 0.524 -23.693 -38.490 1.00 28.87 112 MET C CA 1
ATOM 3992 C C . MET C 1 114 ? 1.291 -24.830 -37.829 1.00 29.10 112 MET C C 1
ATOM 3993 O O . MET C 1 114 ? 2.215 -24.558 -37.066 1.00 28.97 112 MET C O 1
ATOM 3998 N N . SER C 1 115 ? 0.900 -26.088 -38.092 1.00 29.41 113 SER C N 1
ATOM 3999 C CA . SER C 1 115 ? 1.611 -27.273 -37.544 1.00 29.83 113 SER C CA 1
ATOM 4000 C C . SER C 1 115 ? 3.087 -27.327 -37.962 1.00 29.86 113 SER C C 1
ATOM 4001 O O . SER C 1 115 ? 3.944 -27.808 -37.215 1.00 30.05 113 SER C O 1
ATOM 4004 N N . LEU C 1 116 ? 3.353 -26.850 -39.170 1.00 29.66 114 LEU C N 1
ATOM 4005 C CA . LEU C 1 116 ? 4.695 -26.716 -39.704 1.00 29.39 114 LEU C CA 1
ATOM 4006 C C . LEU C 1 116 ? 5.368 -25.434 -39.191 1.00 28.99 114 LEU C C 1
ATOM 4007 O O . LEU C 1 116 ? 6.372 -25.485 -38.464 1.00 28.88 114 LEU C O 1
ATOM 4012 N N . VAL C 1 117 ? 4.794 -24.286 -39.562 1.00 28.76 115 VAL C N 1
ATOM 4013 C CA . VAL C 1 117 ? 5.353 -22.968 -39.249 1.00 27.67 115 VAL C CA 1
ATOM 4014 C C . VAL C 1 117 ? 5.590 -22.734 -37.718 1.00 27.71 115 VAL C C 1
ATOM 4015 O O . VAL C 1 117 ? 6.590 -22.098 -37.327 1.00 26.13 115 VAL C O 1
ATOM 4019 N N . GLN C 1 118 ? 4.705 -23.257 -36.854 1.00 27.54 116 GLN C N 1
ATOM 4020 C CA . GLN C 1 118 ? 4.919 -23.110 -35.383 1.00 27.87 116 GLN C CA 1
ATOM 4021 C C . GLN C 1 118 ? 6.257 -23.701 -34.886 1.00 27.93 116 GLN C C 1
ATOM 4022 O O . GLN C 1 118 ? 6.787 -23.286 -33.863 1.00 27.33 116 GLN C O 1
ATOM 4028 N N . GLN C 1 119 ? 6.776 -24.657 -35.649 1.00 28.61 117 GLN C N 1
ATOM 4029 C CA . GLN C 1 119 ? 8.012 -25.362 -35.327 1.00 29.47 117 GLN C CA 1
ATOM 4030 C C . GLN C 1 119 ? 9.274 -24.549 -35.523 1.00 29.35 117 GLN C C 1
ATOM 4031 O O . GLN C 1 119 ? 10.284 -24.824 -34.875 1.00 30.33 117 GLN C O 1
ATOM 4037 N N . PHE C 1 120 ? 9.243 -23.559 -36.405 1.00 28.93 118 PHE C N 1
ATOM 4038 C CA . PHE C 1 120 ? 10.453 -22.761 -36.634 1.00 28.79 118 PHE C CA 1
ATOM 4039 C C . PHE C 1 120 ? 10.307 -21.252 -36.536 1.00 28.19 118 PHE C C 1
ATOM 4040 O O . PHE C 1 120 ? 11.314 -20.542 -36.564 1.00 28.13 118 PHE C O 1
ATOM 4048 N N . ILE C 1 121 ? 9.073 -20.750 -36.473 1.00 28.38 119 ILE C N 1
ATOM 4049 C CA . ILE C 1 121 ? 8.880 -19.291 -36.511 1.00 28.17 119 ILE C CA 1
ATOM 4050 C C . ILE C 1 121 ? 9.419 -18.660 -35.214 1.00 27.66 119 ILE C C 1
ATOM 4051 O O . ILE C 1 121 ? 9.328 -19.247 -34.130 1.00 26.05 119 ILE C O 1
ATOM 4056 N N . SER C 1 122 ? 9.997 -17.480 -35.369 1.00 27.80 120 SER C N 1
ATOM 4057 C CA . SER C 1 122 ? 10.587 -16.732 -34.270 1.00 29.07 120 SER C CA 1
ATOM 4058 C C . SER C 1 122 ? 9.980 -15.332 -34.290 1.00 28.48 120 SER C C 1
ATOM 4059 O O . SER C 1 122 ? 9.546 -14.888 -35.329 1.00 28.05 120 SER C O 1
ATOM 4062 N N . PRO C 1 123 ? 9.928 -14.647 -33.135 1.00 29.03 121 PRO C N 1
ATOM 4063 C CA . PRO C 1 123 ? 9.342 -13.294 -33.103 1.00 29.32 121 PRO C CA 1
ATOM 4064 C C . PRO C 1 123 ? 9.861 -12.245 -34.099 1.00 29.71 121 PRO C C 1
ATOM 4065 O O . PRO C 1 123 ? 9.082 -11.367 -34.515 1.00 29.59 121 PRO C O 1
ATOM 4069 N N . GLU C 1 124 ? 11.125 -12.338 -34.500 1.00 30.07 122 GLU C N 1
ATOM 4070 C CA . GLU C 1 124 ? 11.704 -11.367 -35.441 1.00 30.84 122 GLU C CA 1
ATOM 4071 C C . GLU C 1 124 ? 11.157 -11.551 -36.856 1.00 30.06 122 GLU C C 1
ATOM 4072 O O . GLU C 1 124 ? 11.062 -10.588 -37.626 1.00 30.41 122 GLU C O 1
ATOM 4078 N N . ASN C 1 125 ? 10.750 -12.781 -37.176 1.00 29.11 123 ASN C N 1
ATOM 4079 C CA . ASN C 1 125 ? 10.039 -13.056 -38.418 1.00 28.47 123 ASN C CA 1
ATOM 4080 C C . ASN C 1 125 ? 8.814 -12.134 -38.587 1.00 27.47 123 ASN C C 1
ATOM 4081 O O . ASN C 1 125 ? 8.390 -11.852 -39.707 1.00 26.99 123 ASN C O 1
ATOM 4086 N N . LEU C 1 126 ? 8.234 -11.690 -37.468 1.00 26.75 124 LEU C N 1
ATOM 4087 C CA . LEU C 1 126 ? 6.956 -10.967 -37.484 1.00 25.46 124 LEU C CA 1
ATOM 4088 C C . LEU C 1 126 ? 7.112 -9.510 -37.045 1.00 26.04 124 LEU C C 1
ATOM 4089 O O . LEU C 1 126 ? 6.119 -8.803 -36.803 1.00 25.93 124 LEU C O 1
ATOM 4094 N N . ASP C 1 127 ? 8.374 -9.078 -36.962 1.00 26.30 125 ASP C N 1
ATOM 4095 C CA . ASP C 1 127 ? 8.804 -7.766 -36.425 1.00 26.79 125 ASP C CA 1
ATOM 4096 C C . ASP C 1 127 ? 8.566 -7.527 -34.950 1.00 26.35 125 ASP C C 1
ATOM 4097 O O . ASP C 1 127 ? 8.477 -6.388 -34.526 1.00 27.09 125 ASP C O 1
ATOM 4102 N N . ILE C 1 128 ? 8.471 -8.579 -34.155 1.00 26.27 126 ILE C N 1
ATOM 4103 C CA . ILE C 1 128 ? 8.350 -8.412 -32.710 1.00 25.01 126 ILE C CA 1
ATOM 4104 C C . ILE C 1 128 ? 9.747 -8.076 -32.175 1.00 26.30 126 ILE C C 1
ATOM 4105 O O . ILE C 1 128 ? 10.666 -8.895 -32.253 1.00 26.13 126 ILE C O 1
ATOM 4110 N N . GLN C 1 129 ? 9.889 -6.868 -31.631 1.00 26.33 127 GLN C N 1
ATOM 4111 C CA . GLN C 1 129 ? 11.157 -6.378 -31.095 1.00 26.45 127 GLN C CA 1
ATOM 4112 C C . GLN C 1 129 ? 11.519 -7.047 -29.773 1.00 26.68 127 GLN C C 1
ATOM 4113 O O . GLN C 1 129 ? 10.634 -7.307 -28.945 1.00 26.66 127 GLN C O 1
ATOM 4119 N N . PRO C 1 130 ? 12.823 -7.349 -29.577 1.00 27.19 128 PRO C N 1
ATOM 4120 C CA . PRO C 1 130 ? 13.263 -8.025 -28.358 1.00 27.54 128 PRO C CA 1
ATOM 4121 C C . PRO C 1 130 ? 12.812 -7.330 -27.069 1.00 27.62 128 PRO C C 1
ATOM 4122 O O . PRO C 1 130 ? 12.673 -7.949 -26.011 1.00 28.31 128 PRO C O 1
ATOM 4126 N N . THR C 1 131 ? 12.558 -6.045 -27.171 1.00 28.08 129 THR C N 1
ATOM 4127 C CA . THR C 1 131 ? 12.179 -5.241 -26.031 1.00 28.62 129 THR C CA 1
ATOM 4128 C C . THR C 1 131 ? 10.723 -5.601 -25.587 1.00 29.08 129 THR C C 1
ATOM 4129 O O . THR C 1 131 ? 10.321 -5.343 -24.454 1.00 28.17 129 THR C O 1
ATOM 4133 N N . PHE C 1 132 ? 9.959 -6.246 -26.483 1.00 29.13 130 PHE C N 1
ATOM 4134 C CA . PHE C 1 132 ? 8.595 -6.681 -26.177 1.00 29.76 130 PHE C CA 1
ATOM 4135 C C . PHE C 1 132 ? 8.440 -8.199 -26.039 1.00 30.92 130 PHE C C 1
ATOM 4136 O O . PHE C 1 132 ? 7.315 -8.686 -25.926 1.00 32.43 130 PHE C O 1
ATOM 4144 N N . GLN C 1 133 ? 9.560 -8.928 -26.067 1.00 31.63 131 GLN C N 1
ATOM 4145 C CA . GLN C 1 133 ? 9.617 -10.380 -25.863 1.00 32.61 131 GLN C CA 1
ATOM 4146 C C . GLN C 1 133 ? 8.983 -10.718 -24.547 1.00 31.19 131 GLN C C 1
ATOM 4147 O O . GLN C 1 133 ? 9.230 -10.050 -23.546 1.00 31.47 131 GLN C O 1
ATOM 4153 N N . ASN C 1 134 ? 8.194 -11.786 -24.543 1.00 30.73 132 ASN C N 1
ATOM 4154 C CA . ASN C 1 134 ? 7.749 -12.410 -23.307 1.00 29.56 132 ASN C CA 1
ATOM 4155 C C . ASN C 1 134 ? 8.443 -13.752 -23.221 1.00 29.87 132 ASN C C 1
ATOM 4156 O O . ASN C 1 134 ? 8.525 -14.453 -24.230 1.00 29.75 132 ASN C O 1
ATOM 4161 N N . GLU C 1 135 ? 8.943 -14.105 -22.036 1.00 30.54 133 GLU C N 1
ATOM 4162 C CA . GLU C 1 135 ? 9.679 -15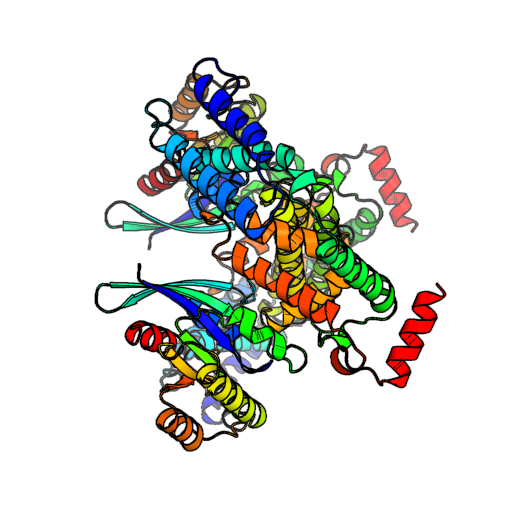.377 -21.854 1.00 32.33 133 GLU C CA 1
ATOM 4163 C C . GLU C 1 135 ? 8.899 -16.683 -21.915 1.00 32.29 133 GLU C C 1
ATOM 4164 O O . GLU C 1 135 ? 9.478 -17.669 -22.321 1.00 33.54 133 GLU C O 1
ATOM 4170 N N . SER C 1 136 ? 7.629 -16.711 -21.492 1.00 32.16 134 SER C N 1
ATOM 4171 C CA . SER C 1 136 ? 6.743 -17.865 -21.721 1.00 32.05 134 SER C CA 1
ATOM 4172 C C . SER C 1 136 ? 6.219 -17.952 -23.177 1.00 31.75 134 SER C C 1
ATOM 4173 O O . SER C 1 136 ? 5.426 -18.845 -23.505 1.00 31.60 134 SER C O 1
ATOM 4176 N N . SER C 1 137 ? 6.648 -17.026 -24.039 1.00 30.70 135 SER C N 1
ATOM 4177 C CA . SER C 1 137 ? 6.061 -16.893 -25.371 1.00 29.84 135 SER C CA 1
ATOM 4178 C C . SER C 1 137 ? 4.553 -16.718 -25.274 1.00 28.46 135 SER C C 1
ATOM 4179 O O . SER C 1 137 ? 3.808 -17.289 -26.086 1.00 29.10 135 SER C O 1
ATOM 4182 N N . TRP C 1 138 ? 4.117 -15.921 -24.297 1.00 26.88 136 TRP C N 1
ATOM 4183 C CA . TRP C 1 138 ? 2.703 -15.594 -24.113 1.00 25.91 136 TRP C CA 1
ATOM 4184 C C . TRP C 1 138 ? 1.863 -16.879 -23.999 1.00 25.70 136 TRP C C 1
ATOM 4185 O O . TRP C 1 138 ? 0.806 -16.994 -24.596 1.00 24.77 136 TRP C O 1
ATOM 4196 N N . LEU C 1 139 ? 2.378 -17.844 -23.235 1.00 25.10 137 LEU C N 1
ATOM 4197 C CA . LEU C 1 139 ? 1.771 -19.170 -23.067 1.00 25.02 137 LEU C CA 1
ATOM 4198 C C . LEU C 1 139 ? 0.278 -19.137 -22.713 1.00 23.81 137 LEU C C 1
ATOM 4199 O O . LEU C 1 139 ? -0.538 -19.884 -23.286 1.00 24.08 137 LEU C O 1
ATOM 4204 N N . LEU C 1 140 ? -0.065 -18.304 -21.746 1.00 22.93 138 LEU C N 1
ATOM 4205 C CA . LEU C 1 140 ? -1.434 -18.196 -21.258 1.00 22.92 138 LEU C CA 1
ATOM 4206 C C . LEU C 1 140 ? -2.431 -17.686 -22.303 1.00 22.20 138 LEU C C 1
ATOM 4207 O O . LEU C 1 140 ? -3.588 -18.108 -22.295 1.00 22.26 138 LEU C O 1
ATOM 4212 N N . ALA C 1 141 ? -1.986 -16.761 -23.160 1.00 21.34 139 ALA C N 1
ATOM 4213 C CA . ALA C 1 141 ? -2.739 -16.314 -24.352 1.00 21.13 139 ALA C CA 1
ATOM 4214 C C . ALA C 1 141 ? -2.983 -17.459 -25.318 1.00 20.64 139 ALA C C 1
ATOM 4215 O O . ALA C 1 141 ? -4.098 -17.617 -25.826 1.00 20.81 139 ALA C O 1
ATOM 4217 N N . GLN C 1 142 ? -1.948 -18.272 -25.550 1.00 20.90 140 GLN C N 1
ATOM 4218 C CA . GLN C 1 142 ? -2.056 -19.494 -26.338 1.00 20.40 140 GLN C CA 1
ATOM 4219 C C . GLN C 1 142 ? -3.189 -20.403 -25.864 1.00 21.18 140 GLN C C 1
ATOM 4220 O O . GLN C 1 142 ? -4.005 -20.920 -26.689 1.00 20.07 140 GLN C O 1
ATOM 4226 N N . LYS C 1 143 ? -3.212 -20.613 -24.544 1.00 20.86 141 LYS C N 1
ATOM 4227 C CA . LYS C 1 143 ? -4.127 -21.560 -23.893 1.00 21.47 141 LYS C CA 1
ATOM 4228 C C . LYS C 1 143 ? -5.556 -21.086 -23.854 1.00 22.48 141 LYS C C 1
ATOM 4229 O O . LYS C 1 143 ? -6.480 -21.911 -23.966 1.00 22.10 141 LYS C O 1
ATOM 4235 N N . GLU C 1 144 ? -5.732 -19.774 -23.665 1.00 23.10 142 GLU C N 1
ATOM 4236 C CA . GLU C 1 144 ? -7.033 -19.125 -23.752 1.00 24.33 142 GLU C CA 1
ATOM 4237 C C . GLU C 1 144 ? -7.600 -19.304 -25.148 1.00 24.90 142 GLU C C 1
ATOM 4238 O O . GLU C 1 144 ? -8.747 -19.662 -25.281 1.00 25.92 142 GLU C O 1
ATOM 4244 N N . LEU C 1 145 ? -6.786 -19.101 -26.187 1.00 25.45 143 LEU C N 1
ATOM 4245 C CA . LEU C 1 145 ? -7.228 -19.321 -27.562 1.00 25.75 143 LEU C CA 1
ATOM 4246 C C . LEU C 1 145 ? -7.663 -20.780 -27.796 1.00 25.88 143 LEU C C 1
ATOM 4247 O O . LEU C 1 145 ? -8.676 -21.033 -28.434 1.00 25.42 143 LEU C O 1
ATOM 4252 N N . GLN C 1 146 ? -6.878 -21.722 -27.282 1.00 25.95 144 GLN C N 1
ATOM 4253 C CA . GLN C 1 146 ? -7.147 -23.149 -27.450 1.00 26.77 144 GLN C CA 1
ATOM 4254 C C . GLN C 1 146 ? -8.423 -23.673 -26.809 1.00 26.77 144 GLN C C 1
ATOM 4255 O O . GLN C 1 146 ? -8.822 -24.793 -27.095 1.00 28.88 144 GLN C O 1
ATOM 4261 N N . LYS C 1 147 ? -9.024 -22.913 -25.911 1.00 27.20 145 LYS C N 1
ATOM 4262 C CA . LYS C 1 147 ? -10.259 -23.314 -25.256 1.00 27.41 145 LYS C CA 1
ATOM 4263 C C . LYS C 1 147 ? -11.460 -23.182 -26.215 1.00 27.81 145 LYS C C 1
ATOM 4264 O O . LYS C 1 147 ? -12.593 -23.543 -25.870 1.00 27.45 145 LYS C O 1
ATOM 4270 N N . ILE C 1 148 ? -11.187 -22.714 -27.441 1.00 28.37 146 ILE C N 1
ATOM 4271 C CA . ILE C 1 148 ? -12.237 -22.293 -28.368 1.00 27.51 146 ILE C CA 1
ATOM 4272 C C . ILE C 1 148 ? -13.210 -23.427 -28.736 1.00 28.50 146 ILE C C 1
ATOM 4273 O O . ILE C 1 148 ? -14.417 -23.197 -28.761 1.00 29.04 146 ILE C O 1
ATOM 4278 N N . ASN C 1 149 ? -12.698 -24.636 -28.976 1.00 29.42 147 ASN C N 1
ATOM 4279 C CA . ASN C 1 149 ? -13.546 -25.789 -29.251 1.00 30.62 147 ASN C CA 1
ATOM 4280 C C . ASN C 1 149 ? -14.043 -26.543 -28.017 1.00 30.93 147 ASN C C 1
ATOM 4281 O O . ASN C 1 149 ? -14.547 -27.665 -28.149 1.00 31.02 147 ASN C O 1
ATOM 4286 N N . MET C 1 150 ? -13.888 -25.941 -26.838 1.00 31.25 148 MET C N 1
ATOM 4287 C CA . MET C 1 150 ? -14.545 -26.426 -25.618 1.00 32.75 148 MET C CA 1
ATOM 4288 C C . MET C 1 150 ? -15.954 -25.837 -25.435 1.00 32.21 148 MET C C 1
ATOM 4289 O O . MET C 1 150 ? -16.657 -26.178 -24.485 1.00 32.07 148 MET C O 1
ATOM 4294 N N . TYR C 1 151 ? -16.340 -24.927 -26.324 1.00 32.20 149 TYR C N 1
ATOM 4295 C CA . TYR C 1 151 ? -17.604 -24.206 -26.221 1.00 31.89 149 TYR C CA 1
ATOM 4296 C C . TYR C 1 151 ? -18.357 -24.191 -27.552 1.00 31.19 149 TYR C C 1
ATOM 4297 O O . TYR C 1 151 ? -17.752 -24.156 -28.613 1.00 30.34 149 TYR C O 1
ATOM 4306 N N . LYS C 1 152 ? -19.687 -24.220 -27.476 1.00 31.03 150 LYS C N 1
ATOM 4307 C CA . LYS C 1 152 ? -20.542 -24.254 -28.660 1.00 30.62 150 LYS C CA 1
ATOM 4308 C C . LYS C 1 152 ? -21.154 -22.887 -28.961 1.00 29.63 150 LYS C C 1
ATOM 4309 O O . LYS C 1 152 ? -21.392 -22.566 -30.110 1.00 29.42 150 LYS C O 1
ATOM 4315 N N . ALA C 1 153 ? -21.389 -22.081 -27.927 1.00 29.93 151 ALA C N 1
ATOM 4316 C CA . ALA C 1 153 ? -22.026 -20.768 -28.075 1.00 29.55 151 ALA C CA 1
ATOM 4317 C C . ALA C 1 153 ? -21.090 -19.718 -28.686 1.00 29.84 151 ALA C C 1
ATOM 4318 O O . ALA C 1 153 ? -19.952 -19.612 -28.266 1.00 29.76 151 ALA C O 1
ATOM 4320 N N . PRO C 1 154 ? -21.581 -18.917 -29.660 1.00 29.89 152 PRO C N 1
ATOM 4321 C CA . PRO C 1 154 ? -20.726 -17.873 -30.248 1.00 29.98 152 PRO C CA 1
ATOM 4322 C C . PRO C 1 154 ? -20.103 -16.918 -29.202 1.00 30.00 152 PRO C C 1
ATOM 4323 O O . PRO C 1 154 ? -18.906 -16.637 -29.251 1.00 29.18 152 PRO C O 1
ATOM 4327 N N . ARG C 1 155 ? -20.906 -16.455 -28.254 1.00 30.66 153 ARG C N 1
ATOM 4328 C CA . ARG C 1 155 ? -20.405 -15.653 -27.143 1.00 31.01 153 ARG C CA 1
ATOM 4329 C C . ARG C 1 155 ? -19.188 -16.284 -26.450 1.00 30.30 153 ARG C C 1
ATOM 4330 O O . ARG C 1 155 ? -18.196 -15.605 -26.241 1.00 29.97 153 ARG C O 1
ATOM 4338 N N . ASP C 1 156 ? -19.279 -17.573 -26.115 1.00 29.45 154 ASP C N 1
ATOM 4339 C CA . ASP C 1 156 ? -18.252 -18.233 -25.296 1.00 28.70 154 ASP C CA 1
ATOM 4340 C C . ASP C 1 156 ? -16.967 -18.517 -26.100 1.00 27.63 154 ASP C C 1
ATOM 4341 O O . ASP C 1 156 ? -15.866 -18.405 -25.568 1.00 26.47 154 ASP C O 1
ATOM 4346 N N . LYS C 1 157 ? -17.135 -18.885 -27.374 1.00 26.86 155 LYS C N 1
ATOM 4347 C CA . LYS C 1 157 ? -16.049 -18.905 -28.355 1.00 26.16 155 LYS C CA 1
ATOM 4348 C C . LYS C 1 157 ? -15.316 -17.551 -28.506 1.00 25.76 155 LYS C C 1
ATOM 4349 O O . LYS C 1 157 ? -14.077 -17.516 -28.492 1.00 26.21 155 LYS C O 1
ATOM 4355 N N . LEU C 1 158 ? -16.071 -16.464 -28.671 1.00 25.17 156 LEU C N 1
ATOM 4356 C CA . LEU C 1 158 ? -15.525 -15.122 -28.841 1.00 25.18 156 LEU C CA 1
ATOM 4357 C C . LEU C 1 158 ? -14.728 -14.704 -27.596 1.00 25.13 156 LEU C C 1
ATOM 4358 O O . LEU C 1 158 ? -13.687 -14.072 -27.686 1.00 24.45 156 LEU C O 1
ATOM 4363 N N . VAL C 1 159 ? -15.267 -15.041 -26.430 1.00 25.04 157 VAL C N 1
ATOM 4364 C CA . VAL C 1 159 ? -14.637 -14.725 -25.138 1.00 25.26 157 VAL C CA 1
ATOM 4365 C C . VAL C 1 159 ? -13.232 -15.322 -25.009 1.00 24.31 157 VAL C C 1
ATOM 4366 O O . VAL C 1 159 ? -12.363 -14.693 -24.419 1.00 25.35 157 VAL C O 1
ATOM 4370 N N . CYS C 1 160 ? -13.012 -16.499 -25.592 1.00 23.47 158 CYS C N 1
ATOM 4371 C CA . CYS C 1 160 ? -11.675 -17.116 -25.719 1.00 23.22 158 CYS C CA 1
ATOM 4372 C C . CYS C 1 160 ? -10.678 -16.222 -26.476 1.00 22.48 158 CYS C C 1
ATOM 4373 O O . CYS C 1 160 ? -9.581 -15.918 -25.978 1.00 21.89 158 CYS C O 1
ATOM 4376 N N . ILE C 1 161 ? -11.068 -15.839 -27.689 1.00 22.02 159 ILE C N 1
ATOM 4377 C CA . ILE C 1 161 ? -10.387 -14.782 -28.470 1.00 21.50 159 ILE C CA 1
ATOM 4378 C C . ILE C 1 161 ? -10.122 -13.492 -27.688 1.00 21.89 159 ILE C C 1
ATOM 4379 O O . ILE C 1 161 ? -8.987 -12.984 -27.694 1.00 21.87 159 ILE C O 1
ATOM 4384 N N . LEU C 1 162 ? -11.150 -12.965 -27.030 1.00 20.85 160 LEU C N 1
ATOM 4385 C CA . LEU C 1 162 ? -10.996 -11.733 -26.294 1.00 22.18 160 LEU C CA 1
ATOM 4386 C C . LEU C 1 162 ? -10.087 -11.896 -25.074 1.00 21.85 160 LEU C C 1
ATOM 4387 O O . LEU C 1 162 ? -9.260 -11.026 -24.821 1.00 21.88 160 LEU C O 1
ATOM 4392 N N . ASN C 1 163 ? -10.261 -12.988 -24.325 1.00 21.71 161 ASN C N 1
ATOM 4393 C CA . ASN C 1 163 ? -9.337 -13.351 -23.230 1.00 22.16 161 ASN C CA 1
ATOM 4394 C C . ASN C 1 163 ? -7.882 -13.425 -23.688 1.00 21.96 161 ASN C C 1
ATOM 4395 O O . ASN C 1 163 ? -7.000 -12.795 -23.080 1.00 22.09 161 ASN C O 1
ATOM 4400 N N . CYS C 1 164 ? -7.654 -14.155 -24.783 1.00 21.12 162 CYS C N 1
ATOM 4401 C CA . CYS C 1 164 ? -6.362 -14.208 -25.446 1.00 21.40 162 CYS C CA 1
ATOM 4402 C C . CYS C 1 164 ? -5.808 -12.791 -25.660 1.00 21.31 162 CYS C C 1
ATOM 4403 O O . CYS C 1 164 ? -4.679 -12.512 -25.239 1.00 21.10 162 CYS C O 1
ATOM 4406 N N . CYS C 1 165 ? -6.600 -11.914 -26.300 1.00 21.17 163 CYS C N 1
ATOM 4407 C CA . CYS C 1 165 ? -6.176 -10.541 -26.589 1.00 21.19 163 CYS C CA 1
ATOM 4408 C C . CYS C 1 165 ? -5.885 -9.721 -25.317 1.00 21.09 163 CYS C C 1
ATOM 4409 O O . CYS C 1 165 ? -4.968 -8.923 -25.300 1.00 21.40 163 CYS C O 1
ATOM 4412 N N . LYS C 1 166 ? -6.698 -9.872 -24.285 1.00 21.43 164 LYS C N 1
ATOM 4413 C CA . LYS C 1 166 ? -6.455 -9.142 -23.033 1.00 21.46 164 LYS C CA 1
ATOM 4414 C C . LYS C 1 166 ? -5.123 -9.559 -22.440 1.00 20.29 164 LYS C C 1
ATOM 4415 O O . LYS C 1 166 ? -4.333 -8.703 -22.010 1.00 20.94 164 LYS C O 1
ATOM 4421 N N . VAL C 1 167 ? -4.886 -10.866 -22.438 1.00 19.03 165 VAL C N 1
ATOM 4422 C CA . VAL C 1 167 ? -3.681 -11.463 -21.898 1.00 18.70 165 VAL C CA 1
ATOM 4423 C C . VAL C 1 167 ? -2.427 -10.980 -22.630 1.00 18.99 165 VAL C C 1
ATOM 4424 O O . VAL C 1 167 ? -1.495 -10.554 -21.986 1.00 18.63 165 VAL C O 1
ATOM 4428 N N . ILE C 1 168 ? -2.429 -11.025 -23.962 1.00 18.47 166 ILE C N 1
ATOM 4429 C CA . ILE C 1 168 ? -1.358 -10.482 -24.756 1.00 18.39 166 ILE C CA 1
ATOM 4430 C C . ILE C 1 168 ? -1.072 -9.026 -24.399 1.00 19.19 166 ILE C C 1
ATOM 4431 O O . ILE C 1 168 ? 0.080 -8.659 -24.220 1.00 18.62 166 ILE C O 1
ATOM 4436 N N . ASN C 1 169 ? -2.127 -8.212 -24.308 1.00 20.31 167 ASN C N 1
ATOM 4437 C CA . ASN C 1 169 ? -1.994 -6.798 -24.013 1.00 22.25 167 ASN C CA 1
ATOM 4438 C C . ASN C 1 169 ? -1.351 -6.480 -22.664 1.00 22.58 167 ASN C C 1
ATOM 4439 O O . ASN C 1 169 ? -0.530 -5.546 -22.556 1.00 22.58 167 ASN C O 1
ATOM 4444 N N . ASN C 1 170 ? -1.750 -7.239 -21.643 1.00 22.73 168 ASN C N 1
ATOM 4445 C CA . ASN C 1 170 ? -1.164 -7.136 -20.308 1.00 23.14 168 ASN C CA 1
ATOM 4446 C C . ASN C 1 170 ? 0.277 -7.606 -20.315 1.00 22.96 168 ASN C C 1
ATOM 4447 O O . ASN C 1 170 ? 1.115 -6.941 -19.719 1.00 22.76 168 ASN C O 1
ATOM 4452 N N . LEU C 1 171 ? 0.572 -8.718 -21.009 1.00 22.10 169 LEU C N 1
ATOM 4453 C CA . LEU C 1 171 ? 1.978 -9.131 -21.170 1.00 22.57 169 LEU C CA 1
ATOM 4454 C C . LEU C 1 171 ? 2.843 -8.097 -21.922 1.00 23.23 169 LEU C C 1
ATOM 4455 O O . LEU C 1 171 ? 3.977 -7.864 -21.527 1.00 22.81 169 LEU C O 1
ATOM 4460 N N . LEU C 1 172 ? 2.301 -7.473 -22.975 1.00 23.85 170 LEU C N 1
ATOM 4461 C CA . LEU C 1 172 ? 3.019 -6.412 -23.700 1.00 23.84 170 LEU C CA 1
ATOM 4462 C C . LEU C 1 172 ? 3.301 -5.206 -22.805 1.00 24.12 170 LEU C C 1
ATOM 4463 O O . LEU C 1 172 ? 4.395 -4.639 -22.840 1.00 23.18 170 LEU C O 1
ATOM 4468 N N . LEU C 1 173 ? 2.302 -4.814 -22.029 1.00 24.82 171 LEU C N 1
ATOM 4469 C CA . LEU C 1 173 ? 2.436 -3.759 -21.057 1.00 26.32 171 LEU C CA 1
ATOM 4470 C C . LEU C 1 173 ? 3.601 -4.026 -20.080 1.00 26.19 171 LEU C C 1
ATOM 4471 O O . LEU C 1 173 ? 4.430 -3.167 -19.864 1.00 27.03 171 LEU C O 1
ATOM 4476 N N . ASN C 1 174 ? 3.672 -5.225 -19.520 1.00 26.53 172 ASN C N 1
ATOM 4477 C CA . ASN C 1 174 ? 4.736 -5.593 -18.591 1.00 26.48 172 ASN C CA 1
ATOM 4478 C C . ASN C 1 174 ? 6.110 -5.467 -19.240 1.00 26.80 172 ASN C C 1
ATOM 4479 O O . ASN C 1 174 ? 7.028 -4.964 -18.618 1.00 26.82 172 ASN C O 1
ATOM 4484 N N . ALA C 1 175 ? 6.239 -5.941 -20.486 1.00 26.78 173 ALA C N 1
ATOM 4485 C CA . ALA C 1 175 ? 7.470 -5.827 -21.280 1.00 26.64 173 ALA C CA 1
ATOM 4486 C C . ALA C 1 175 ? 7.863 -4.392 -21.442 1.00 26.82 173 ALA C C 1
ATOM 4487 O O . ALA C 1 175 ? 8.992 -4.043 -21.159 1.00 26.87 173 ALA C O 1
ATOM 4489 N N . SER C 1 176 ? 6.936 -3.551 -21.884 1.00 27.75 174 SER C N 1
ATOM 4490 C CA . SER C 1 176 ? 7.242 -2.133 -21.998 1.00 28.82 174 SER C CA 1
ATOM 4491 C C . SER C 1 176 ? 7.633 -1.497 -20.651 1.00 29.49 174 SER C C 1
ATOM 4492 O O . SER C 1 176 ? 8.602 -0.736 -20.598 1.00 29.42 174 SER C O 1
ATOM 4495 N N . ILE C 1 177 ? 6.914 -1.827 -19.571 1.00 29.78 175 ILE C N 1
ATOM 4496 C CA . ILE C 1 177 ? 7.298 -1.351 -18.227 1.00 29.74 175 ILE C CA 1
ATOM 4497 C C . ILE C 1 177 ? 8.776 -1.685 -17.930 1.00 30.44 175 ILE C C 1
ATOM 4498 O O . ILE C 1 177 ? 9.578 -0.777 -17.683 1.00 31.07 175 ILE C O 1
ATOM 4503 N N . ALA C 1 178 ? 9.128 -2.966 -18.009 1.00 30.88 176 ALA C N 1
ATOM 4504 C CA . ALA C 1 178 ? 10.492 -3.455 -17.771 1.00 31.53 176 ALA C CA 1
ATOM 4505 C C . ALA C 1 178 ? 11.614 -2.909 -18.669 1.00 32.71 176 ALA C C 1
ATOM 4506 O O . ALA C 1 178 ? 12.770 -2.774 -18.219 1.00 33.61 176 ALA C O 1
ATOM 4508 N N . SER C 1 179 ? 11.310 -2.642 -19.938 1.00 33.31 177 SER C N 1
ATOM 4509 C CA . SER C 1 179 ? 12.340 -2.195 -20.872 1.00 33.97 177 SER C CA 1
ATOM 4510 C C . SER C 1 179 ? 12.297 -0.679 -21.173 1.00 33.98 177 SER C C 1
ATOM 4511 O O . SER C 1 179 ? 12.958 -0.196 -22.085 1.00 33.53 177 SER C O 1
ATOM 4514 N N . ASN C 1 180 ? 11.537 0.060 -20.381 1.00 35.04 178 ASN C N 1
ATOM 4515 C CA . ASN C 1 180 ? 11.373 1.499 -20.573 1.00 36.30 178 ASN C CA 1
ATOM 4516 C C . ASN C 1 180 ? 10.946 1.913 -21.956 1.00 36.51 178 ASN C C 1
ATOM 4517 O O . ASN C 1 180 ? 11.487 2.851 -22.544 1.00 37.07 178 ASN C O 1
ATOM 4522 N N . GLU C 1 181 ? 9.945 1.212 -22.450 1.00 36.54 179 GLU C N 1
ATOM 4523 C CA . GLU C 1 181 ? 9.392 1.461 -23.751 1.00 36.73 179 GLU C CA 1
ATOM 4524 C C . GLU C 1 181 ? 8.060 2.219 -23.636 1.00 35.58 179 GLU C C 1
ATOM 4525 O O . GLU C 1 181 ? 7.453 2.293 -22.569 1.00 35.85 179 GLU C O 1
ATOM 4531 N N . ASN C 1 182 ? 7.621 2.792 -24.744 1.00 34.54 180 ASN C N 1
ATOM 4532 C CA . ASN C 1 182 ? 6.313 3.413 -24.840 1.00 34.57 180 ASN C CA 1
ATOM 4533 C C . ASN C 1 182 ? 5.218 2.326 -24.840 1.00 33.47 180 ASN C C 1
ATOM 4534 O O . ASN C 1 182 ? 5.498 1.148 -25.114 1.00 33.24 180 ASN C O 1
ATOM 4539 N N . ALA C 1 183 ? 3.987 2.712 -24.511 1.00 32.17 181 ALA C N 1
ATOM 4540 C CA . ALA C 1 183 ? 2.881 1.762 -24.415 1.00 31.29 181 ALA C CA 1
ATOM 4541 C C . ALA C 1 183 ? 2.635 1.072 -25.777 1.00 30.17 181 ALA C C 1
ATOM 4542 O O . ALA C 1 183 ? 2.721 1.715 -26.832 1.00 30.33 181 ALA C O 1
ATOM 4544 N N . PRO C 1 184 ? 2.399 -0.249 -25.762 1.00 27.93 182 PRO C N 1
ATOM 4545 C CA . PRO C 1 184 ? 2.190 -0.935 -27.023 1.00 26.83 182 PRO C CA 1
ATOM 4546 C C . PRO C 1 184 ? 0.897 -0.503 -27.695 1.00 25.51 182 PRO C C 1
ATOM 4547 O O . PRO C 1 184 ? -0.092 -0.229 -27.026 1.00 23.97 182 PRO C O 1
ATOM 4551 N N . GLY C 1 185 ? 0.909 -0.463 -29.016 1.00 24.27 183 GLY C N 1
ATOM 4552 C CA . GLY C 1 185 ? -0.322 -0.322 -29.749 1.00 24.19 183 GLY C CA 1
ATOM 4553 C C . GLY C 1 185 ? -0.444 -1.469 -30.724 1.00 24.28 183 GLY C C 1
ATOM 4554 O O . GLY C 1 185 ? 0.118 -2.548 -30.485 1.00 24.47 183 GLY C O 1
ATOM 4555 N N . ALA C 1 186 ? -1.128 -1.220 -31.848 1.00 24.16 184 ALA C N 1
ATOM 4556 C CA . ALA C 1 186 ? -1.357 -2.244 -32.877 1.00 23.71 184 ALA C CA 1
ATOM 4557 C C . ALA C 1 186 ? -0.071 -2.815 -33.510 1.00 23.62 184 ALA C C 1
ATOM 4558 O O . ALA C 1 186 ? -0.059 -3.970 -33.924 1.00 23.39 184 ALA C O 1
ATOM 4560 N N . ASP C 1 187 ? 1.000 -2.021 -33.574 1.00 23.65 185 ASP C N 1
ATOM 4561 C CA . ASP C 1 187 ? 2.289 -2.486 -34.126 1.00 23.98 185 ASP C CA 1
ATOM 4562 C C . ASP C 1 187 ? 2.950 -3.581 -33.284 1.00 23.96 185 ASP C C 1
ATOM 4563 O O . ASP C 1 187 ? 3.722 -4.412 -33.794 1.00 23.55 185 ASP C O 1
ATOM 4568 N N . GLU C 1 188 ? 2.674 -3.556 -31.987 1.00 23.45 186 GLU C N 1
ATOM 4569 C CA . GLU C 1 188 ? 3.170 -4.582 -31.095 1.00 24.17 186 GLU C CA 1
ATOM 4570 C C . GLU C 1 188 ? 2.182 -5.728 -30.977 1.00 23.38 186 GLU C C 1
ATOM 4571 O O . GLU C 1 188 ? 2.584 -6.870 -30.877 1.00 24.43 186 GLU C O 1
ATOM 4577 N N . PHE C 1 189 ? 0.891 -5.399 -30.957 1.00 23.18 187 PHE C N 1
ATOM 4578 C CA . PHE C 1 189 ? -0.167 -6.355 -30.665 1.00 22.78 187 PHE C CA 1
ATOM 4579 C C . PHE C 1 189 ? -0.389 -7.376 -31.777 1.00 22.66 187 PHE C C 1
ATOM 4580 O O . PHE C 1 189 ? -0.366 -8.586 -31.535 1.00 22.31 187 PHE C O 1
ATOM 4588 N N . LEU C 1 190 ? -0.589 -6.881 -33.000 1.00 22.91 188 LEU C N 1
ATOM 4589 C CA . LEU C 1 190 ? -0.907 -7.744 -34.125 1.00 22.98 188 LEU C CA 1
ATOM 4590 C C . LEU C 1 190 ? 0.171 -8.846 -34.373 1.00 23.17 188 LEU C C 1
ATOM 4591 O O . LEU C 1 190 ? -0.168 -10.039 -34.359 1.00 24.35 188 LEU C O 1
ATOM 4596 N N . PRO C 1 191 ? 1.462 -8.467 -34.526 1.00 22.59 189 PRO C N 1
ATOM 4597 C CA . PRO C 1 191 ? 2.501 -9.507 -34.645 1.00 21.84 189 PRO C CA 1
ATOM 4598 C C . PRO C 1 191 ? 2.437 -10.587 -33.554 1.00 21.39 189 PRO C C 1
ATOM 4599 O O . PRO C 1 191 ? 2.609 -11.772 -33.869 1.00 21.32 189 PRO C O 1
ATOM 4603 N N . VAL C 1 192 ? 2.206 -10.171 -32.298 1.00 20.12 190 VAL C N 1
ATOM 4604 C CA . VAL C 1 192 ? 2.143 -11.096 -31.169 1.00 19.44 190 VAL C CA 1
ATOM 4605 C C . VAL C 1 192 ? 0.896 -11.972 -31.215 1.00 19.16 190 VAL C C 1
ATOM 4606 O O . VAL C 1 192 ? 0.991 -13.153 -30.917 1.00 19.51 190 VAL C O 1
ATOM 4610 N N . LEU C 1 193 ? -0.262 -11.415 -31.611 1.00 18.81 191 LEU C N 1
ATOM 4611 C CA . LEU C 1 193 ? -1.479 -12.229 -31.789 1.00 18.35 191 LEU C CA 1
ATOM 4612 C C . LEU C 1 193 ? -1.225 -13.251 -32.912 1.00 18.26 191 LEU C C 1
ATOM 4613 O O . LEU C 1 193 ? -1.537 -14.439 -32.779 1.00 18.64 191 LEU C O 1
ATOM 4618 N N . ILE C 1 194 ? -0.644 -12.809 -34.016 1.00 18.56 192 ILE C N 1
ATOM 4619 C CA . ILE C 1 194 ? -0.216 -13.774 -35.043 1.00 18.18 192 ILE C CA 1
ATOM 4620 C C . ILE C 1 194 ? 0.675 -14.895 -34.468 1.00 18.91 192 ILE C C 1
ATOM 4621 O O . ILE C 1 194 ? 0.362 -16.058 -34.656 1.00 19.75 192 ILE C O 1
ATOM 4626 N N . TYR C 1 195 ? 1.728 -14.556 -33.738 1.00 19.33 193 TYR C N 1
ATOM 4627 C CA . TYR C 1 195 ? 2.676 -15.545 -33.220 1.00 20.92 193 TYR C CA 1
ATOM 4628 C C . TYR C 1 195 ? 1.977 -16.526 -32.300 1.00 20.72 193 TYR C C 1
ATOM 4629 O O . TYR C 1 195 ? 2.133 -17.743 -32.449 1.00 20.22 193 TYR C O 1
ATOM 4638 N N . VAL C 1 196 ? 1.200 -15.963 -31.373 1.00 20.65 194 VAL C N 1
ATOM 4639 C CA . VAL C 1 196 ? 0.375 -16.692 -30.426 1.00 20.63 194 VAL C CA 1
ATOM 4640 C C . VAL C 1 196 ? -0.613 -17.638 -31.107 1.00 21.73 194 VAL C C 1
ATOM 4641 O O . VAL C 1 196 ? -0.803 -18.768 -30.652 1.00 22.41 194 VAL C O 1
ATOM 4645 N N . THR C 1 197 ? -1.244 -17.178 -32.188 1.00 22.16 195 THR C N 1
ATOM 4646 C CA . THR C 1 197 ? -2.212 -17.998 -32.909 1.00 22.51 195 THR C CA 1
ATOM 4647 C C . THR C 1 197 ? -1.482 -19.165 -33.617 1.00 22.55 195 THR C C 1
ATOM 4648 O O . THR C 1 197 ? -1.907 -20.313 -33.521 1.00 23.28 195 THR C O 1
ATOM 4652 N N . ILE C 1 198 ? -0.399 -18.871 -34.328 1.00 23.01 196 ILE C N 1
ATOM 4653 C CA . ILE C 1 198 ? 0.477 -19.941 -34.880 1.00 22.66 196 ILE C CA 1
ATOM 4654 C C . ILE C 1 198 ? 0.896 -20.994 -33.830 1.00 23.33 196 ILE C C 1
ATOM 4655 O O . ILE C 1 198 ? 0.764 -22.209 -34.055 1.00 23.28 196 ILE C O 1
ATOM 4660 N N . LYS C 1 199 ? 1.392 -20.531 -32.690 1.00 22.79 197 LYS C N 1
ATOM 4661 C CA . LYS C 1 199 ? 1.734 -21.429 -31.616 1.00 24.03 197 LYS C CA 1
ATOM 4662 C C . LYS C 1 199 ? 0.559 -22.250 -31.001 1.00 24.78 197 LYS C C 1
ATOM 4663 O O . LYS C 1 199 ? 0.694 -23.447 -30.741 1.00 25.35 197 LYS C O 1
ATOM 4669 N N . ALA C 1 200 ? -0.584 -21.603 -30.759 1.00 25.83 198 ALA C N 1
ATOM 4670 C CA . ALA C 1 200 ? -1.789 -22.279 -30.272 1.00 24.86 198 ALA C CA 1
ATOM 4671 C C . ALA C 1 200 ? -2.370 -23.241 -31.296 1.00 24.77 198 ALA C C 1
ATOM 4672 O O . ALA C 1 200 ? -2.898 -24.281 -30.910 1.00 24.15 198 ALA C O 1
ATOM 4674 N N . ASN C 1 201 ? -2.268 -22.915 -32.590 1.00 25.57 199 ASN C N 1
ATOM 4675 C CA . ASN C 1 201 ? -2.924 -23.699 -33.660 1.00 26.50 199 ASN C CA 1
ATOM 4676 C C . ASN C 1 201 ? -4.293 -24.282 -33.243 1.00 26.69 199 ASN C C 1
ATOM 4677 O O . ASN C 1 201 ? -4.463 -25.496 -33.193 1.00 26.38 199 ASN C O 1
ATOM 4682 N N . PRO C 1 202 ? -5.283 -23.418 -32.942 1.00 27.37 200 PRO C N 1
ATOM 4683 C CA . PRO C 1 202 ? -6.546 -23.971 -32.468 1.00 28.18 200 PRO C CA 1
ATOM 4684 C C . PRO C 1 202 ? -7.310 -24.616 -33.643 1.00 29.00 200 PRO C C 1
ATOM 4685 O O . PRO C 1 202 ? -7.364 -24.029 -34.718 1.00 28.31 200 PRO C O 1
ATOM 4689 N N . PRO C 1 203 ? -7.852 -25.837 -33.449 1.00 29.57 201 PRO C N 1
ATOM 4690 C CA . PRO C 1 203 ? -8.500 -26.582 -34.531 1.00 29.98 201 PRO C CA 1
ATOM 4691 C C . PRO C 1 203 ? -9.667 -25.808 -35.075 1.00 29.51 201 PRO C C 1
ATOM 4692 O O . PRO C 1 203 ? -10.365 -25.119 -34.304 1.00 29.36 201 PRO C O 1
ATOM 4696 N N . GLN C 1 204 ? -9.832 -25.882 -36.393 1.00 28.61 202 GLN C N 1
ATOM 4697 C CA . GLN C 1 204 ? -10.980 -25.291 -37.086 1.00 27.83 202 GLN C CA 1
ATOM 4698 C C . GLN C 1 204 ? -11.092 -23.807 -36.803 1.00 27.21 202 GLN C C 1
ATOM 4699 O O . GLN C 1 204 ? -12.167 -23.282 -36.474 1.00 27.17 202 GLN C O 1
ATOM 4705 N N . LEU C 1 205 ? -9.951 -23.138 -36.904 1.00 27.03 203 LEU C N 1
ATOM 4706 C CA . LEU C 1 205 ? -9.875 -21.708 -36.665 1.00 26.04 203 LEU C CA 1
ATOM 4707 C C . LEU C 1 205 ? -10.700 -20.926 -37.697 1.00 25.86 203 LEU C C 1
ATOM 4708 O O . LEU C 1 205 ? -11.334 -19.935 -37.352 1.00 26.35 203 LEU C O 1
ATOM 4713 N N . HIS C 1 206 ? -10.688 -21.378 -38.944 1.00 25.68 204 HIS C N 1
ATOM 4714 C CA . HIS C 1 206 ? -11.445 -20.717 -39.992 1.00 25.51 204 HIS C CA 1
ATOM 4715 C C . HIS C 1 206 ? -12.964 -20.838 -39.765 1.00 25.46 204 HIS C C 1
ATOM 4716 O O . HIS C 1 206 ? -13.692 -19.833 -39.843 1.00 25.59 204 HIS C O 1
ATOM 4723 N N . SER C 1 207 ? -13.432 -22.052 -39.454 1.00 25.43 205 SER C N 1
ATOM 4724 C CA . SER C 1 207 ? -14.839 -22.282 -39.159 1.00 25.58 205 SER C CA 1
ATOM 4725 C C . SER C 1 207 ? -15.294 -21.622 -37.873 1.00 26.32 205 SER C C 1
ATOM 4726 O O . SER C 1 207 ? -16.446 -21.134 -37.800 1.00 26.83 205 SER C O 1
ATOM 4729 N N . ASN C 1 208 ? -14.422 -21.613 -36.860 1.00 25.25 206 ASN C N 1
ATOM 4730 C CA . ASN C 1 208 ? -14.735 -20.910 -35.628 1.00 26.18 206 ASN C CA 1
ATOM 4731 C C . ASN C 1 208 ? -15.018 -19.425 -35.856 1.00 26.04 206 ASN C C 1
ATOM 4732 O O . ASN C 1 208 ? -16.022 -18.907 -35.342 1.00 26.42 206 ASN C O 1
ATOM 4737 N N . LEU C 1 209 ? -14.151 -18.744 -36.617 1.00 25.82 207 LEU C N 1
ATOM 4738 C CA . LEU C 1 209 ? -14.303 -17.288 -36.831 1.00 25.78 207 LEU C CA 1
ATOM 4739 C C . LEU C 1 209 ? -15.541 -16.936 -37.672 1.00 25.89 207 LEU C C 1
ATOM 4740 O O . LEU C 1 209 ? -16.284 -15.984 -37.345 1.00 25.41 207 LEU C O 1
ATOM 4745 N N . LEU C 1 210 ? -15.733 -17.710 -38.743 1.00 26.30 208 LEU C N 1
ATOM 4746 C CA . LEU C 1 210 ? -16.944 -17.652 -39.574 1.00 26.89 208 LEU C CA 1
ATOM 4747 C C . LEU C 1 210 ? -18.240 -17.821 -38.781 1.00 26.78 208 LEU C C 1
ATOM 4748 O O . LEU C 1 210 ? -19.181 -17.085 -38.994 1.00 27.42 208 LEU C O 1
ATOM 4753 N N . TYR C 1 211 ? -18.257 -18.782 -37.861 1.00 26.77 209 TYR C N 1
ATOM 4754 C CA . TYR C 1 211 ? -19.399 -19.058 -36.989 1.00 27.35 209 TYR C CA 1
ATOM 4755 C C . TYR C 1 211 ? -19.684 -17.941 -35.983 1.00 27.93 209 TYR C C 1
ATOM 4756 O O . TYR C 1 211 ? -20.841 -17.583 -35.750 1.00 28.70 209 TYR C O 1
ATOM 4765 N N . ILE C 1 212 ? -18.639 -17.401 -35.371 1.00 27.92 210 ILE C N 1
ATOM 4766 C CA . ILE C 1 212 ? -18.810 -16.240 -34.491 1.00 28.24 210 ILE C CA 1
ATOM 4767 C C . ILE C 1 212 ? -19.321 -15.037 -35.284 1.00 29.37 210 ILE C C 1
ATOM 4768 O O . ILE C 1 212 ? -20.201 -14.304 -34.812 1.00 29.91 210 ILE C O 1
ATOM 4773 N N . GLN C 1 213 ? -18.749 -14.825 -36.474 1.00 30.26 211 GLN C N 1
ATOM 4774 C CA . GLN C 1 213 ? -19.167 -13.719 -37.321 1.00 30.95 211 GLN C CA 1
ATOM 4775 C C . GLN C 1 213 ? -20.642 -13.823 -37.682 1.00 31.11 211 GLN C C 1
ATOM 4776 O O . GLN C 1 213 ? -21.370 -12.835 -37.596 1.00 31.29 211 GLN C O 1
ATOM 4782 N N . ARG C 1 214 ? -21.060 -15.026 -38.065 1.00 31.24 212 ARG C N 1
ATOM 4783 C CA . ARG C 1 214 ? -22.416 -15.306 -38.483 1.00 32.16 212 ARG C CA 1
ATOM 4784 C C . ARG C 1 214 ? -23.436 -15.331 -37.358 1.00 32.98 212 ARG C C 1
ATOM 4785 O O . ARG C 1 214 ? -24.559 -14.848 -37.548 1.00 33.06 212 ARG C O 1
ATOM 4793 N N . TYR C 1 215 ? -23.055 -15.886 -36.199 1.00 33.45 213 TYR C N 1
ATOM 4794 C CA . TYR C 1 215 ? -24.042 -16.290 -35.193 1.00 34.38 213 TYR C CA 1
ATOM 4795 C C . TYR C 1 215 ? -24.015 -15.598 -33.830 1.00 35.06 213 TYR C C 1
ATOM 4796 O O . TYR C 1 215 ? -24.982 -15.721 -33.051 1.00 35.05 213 TYR C O 1
ATOM 4805 N N . ARG C 1 216 ? -22.940 -14.866 -33.533 1.00 35.56 214 ARG C N 1
ATOM 4806 C CA . ARG C 1 216 ? -22.919 -14.021 -32.333 1.00 36.47 214 ARG C CA 1
ATOM 4807 C C . ARG C 1 216 ? -24.066 -13.033 -32.497 1.00 36.91 214 ARG C C 1
ATOM 4808 O O . ARG C 1 216 ? -24.397 -12.656 -33.626 1.00 37.02 214 ARG C O 1
ATOM 4816 N N . ARG C 1 217 ? -24.674 -12.613 -31.393 1.00 37.54 215 ARG C N 1
ATOM 4817 C CA . ARG C 1 217 ? -25.752 -11.623 -31.465 1.00 38.04 215 ARG C CA 1
ATOM 4818 C C . ARG C 1 217 ? -25.197 -10.361 -32.104 1.00 38.17 215 ARG C C 1
ATOM 4819 O O . ARG C 1 217 ? -24.220 -9.788 -31.610 1.00 37.88 215 ARG C O 1
ATOM 4827 N N . GLU C 1 218 ? -25.815 -9.946 -33.212 1.00 38.65 216 GLU C N 1
ATOM 4828 C CA . GLU C 1 218 ? -25.244 -8.905 -34.065 1.00 39.83 216 GLU C CA 1
ATOM 4829 C C . GLU C 1 218 ? -25.005 -7.604 -33.303 1.00 39.46 216 GLU C C 1
ATOM 4830 O O . GLU C 1 218 ? -24.007 -6.925 -33.541 1.00 39.92 216 GLU C O 1
ATOM 4836 N N . SER C 1 219 ? -25.900 -7.294 -32.357 1.00 39.58 217 SER C N 1
ATOM 4837 C CA . SER C 1 219 ? -25.789 -6.100 -31.502 1.00 39.30 217 SER C CA 1
ATOM 4838 C C . SER C 1 219 ? -24.571 -6.120 -30.577 1.00 38.38 217 SER C C 1
ATOM 4839 O O . SER C 1 219 ? -24.164 -5.081 -30.056 1.00 38.88 217 SER C O 1
ATOM 4842 N N . LYS C 1 220 ? -23.992 -7.303 -30.386 1.00 37.71 218 LYS C N 1
ATOM 4843 C CA . LYS C 1 220 ? -22.864 -7.496 -29.470 1.00 36.74 218 LYS C CA 1
ATOM 4844 C C . LYS C 1 220 ? -21.474 -7.517 -30.166 1.00 36.03 218 LYS C C 1
ATOM 4845 O O . LYS C 1 220 ? -20.432 -7.352 -29.508 1.00 35.55 218 LYS C O 1
ATOM 4851 N N . LEU C 1 221 ? -21.468 -7.720 -31.484 1.00 34.80 219 LEU C N 1
ATOM 4852 C CA . LEU C 1 221 ? -20.224 -7.751 -32.257 1.00 34.22 219 LEU C CA 1
ATOM 4853 C C . LEU C 1 221 ? -19.905 -6.333 -32.703 1.00 33.18 219 LEU C C 1
ATOM 4854 O O . LEU C 1 221 ? -20.041 -5.973 -33.875 1.00 33.51 219 LEU C O 1
ATOM 4859 N N . VAL C 1 222 ? -19.520 -5.522 -31.738 1.00 32.05 220 VAL C N 1
ATOM 4860 C CA . VAL C 1 222 ? -19.329 -4.104 -31.937 1.00 31.63 220 VAL C CA 1
ATOM 4861 C C . VAL C 1 222 ? -18.225 -3.651 -30.987 1.00 31.26 220 VAL C C 1
ATOM 4862 O O . VAL C 1 222 ? -17.754 -4.434 -30.155 1.00 31.08 220 VAL C O 1
ATOM 4866 N N . GLY C 1 223 ? -17.816 -2.395 -31.136 1.00 30.71 221 GLY C N 1
ATOM 4867 C CA . GLY C 1 223 ? -16.935 -1.747 -30.189 1.00 30.87 221 GLY C CA 1
ATOM 4868 C C . GLY C 1 223 ? -15.591 -2.422 -30.183 1.00 30.71 221 GLY C C 1
ATOM 4869 O O . GLY C 1 223 ? -15.050 -2.757 -31.233 1.00 30.13 221 GLY C O 1
ATOM 4870 N N . GLU C 1 224 ? -15.078 -2.639 -28.982 1.00 30.52 222 GLU C N 1
ATOM 4871 C CA . GLU C 1 224 ? -13.774 -3.232 -28.799 1.00 30.72 222 GLU C CA 1
ATOM 4872 C C . GLU C 1 224 ? -13.805 -4.727 -29.098 1.00 30.06 222 GLU C C 1
ATOM 4873 O O . GLU C 1 224 ? -12.812 -5.276 -29.538 1.00 29.99 222 GLU C O 1
ATOM 4879 N N . ALA C 1 225 ? -14.940 -5.378 -28.850 1.00 29.42 223 ALA C N 1
ATOM 4880 C CA . ALA C 1 225 ? -15.113 -6.761 -29.237 1.00 28.77 223 ALA C CA 1
ATOM 4881 C C . ALA C 1 225 ? -14.912 -6.946 -30.741 1.00 28.51 223 ALA C C 1
ATOM 4882 O O . ALA C 1 225 ? -14.227 -7.869 -31.159 1.00 28.27 223 ALA C O 1
ATOM 4884 N N . ALA C 1 226 ? -15.503 -6.074 -31.557 1.00 27.90 224 ALA C N 1
ATOM 4885 C CA . ALA C 1 226 ? -15.342 -6.179 -33.007 1.00 27.34 224 ALA C CA 1
ATOM 4886 C C . ALA C 1 226 ? -13.932 -5.820 -33.486 1.00 26.43 224 ALA C C 1
ATOM 4887 O O . ALA C 1 226 ? -13.479 -6.385 -34.450 1.00 26.34 224 ALA C O 1
ATOM 4889 N N . TYR C 1 227 ? -13.248 -4.897 -32.805 1.00 26.43 225 TYR C N 1
ATOM 4890 C CA . TYR C 1 227 ? -11.851 -4.549 -33.132 1.00 26.55 225 TYR C CA 1
ATOM 4891 C C . TYR C 1 227 ? -10.889 -5.714 -32.929 1.00 26.38 225 TYR C C 1
ATOM 4892 O O . TYR C 1 227 ? -10.046 -5.983 -33.782 1.00 26.18 225 TYR C O 1
ATOM 4901 N N . PHE C 1 228 ? -10.988 -6.376 -31.777 1.00 25.66 226 PHE C N 1
ATOM 4902 C CA . PHE C 1 228 ? -10.177 -7.559 -31.538 1.00 26.06 226 PHE C CA 1
ATOM 4903 C C . PHE C 1 228 ? -10.607 -8.747 -32.387 1.00 24.94 226 PHE C C 1
ATOM 4904 O O . PHE C 1 228 ? -9.767 -9.547 -32.821 1.00 24.59 226 PHE C O 1
ATOM 4912 N N . PHE C 1 229 ? -11.900 -8.835 -32.665 1.00 23.78 227 PHE C N 1
ATOM 4913 C CA . PHE C 1 229 ? -12.362 -9.844 -33.609 1.00 23.25 227 PHE C CA 1
ATOM 4914 C C . PHE C 1 229 ? -11.789 -9.606 -35.007 1.00 23.18 227 PHE C C 1
ATOM 4915 O O . PHE C 1 229 ? -11.421 -10.550 -35.685 1.00 24.30 227 PHE C O 1
ATOM 4923 N N . THR C 1 230 ? -11.692 -8.352 -35.439 1.00 22.42 228 THR C N 1
ATOM 4924 C CA . THR C 1 230 ? -11.035 -8.047 -36.712 1.00 22.22 228 THR C CA 1
ATOM 4925 C C . THR C 1 230 ? -9.526 -8.404 -36.694 1.00 21.43 228 THR C C 1
ATOM 4926 O O . THR C 1 230 ? -8.987 -8.856 -37.707 1.00 19.91 228 THR C O 1
ATOM 4930 N N . ASN C 1 231 ? -8.872 -8.206 -35.545 1.00 20.61 229 ASN C N 1
ATOM 4931 C CA . ASN C 1 231 ? -7.483 -8.561 -35.374 1.00 20.76 229 ASN C CA 1
ATOM 4932 C C . ASN C 1 231 ? -7.239 -10.051 -35.618 1.00 20.88 229 ASN C C 1
ATOM 4933 O O . ASN C 1 231 ? -6.297 -10.426 -36.327 1.00 21.64 229 ASN C O 1
ATOM 4938 N N . ILE C 1 232 ? -8.072 -10.913 -35.039 1.00 20.80 230 ILE C N 1
ATOM 4939 C CA . ILE C 1 232 ? -7.862 -12.333 -35.273 1.00 19.91 230 ILE C CA 1
ATOM 4940 C C . ILE C 1 232 ? -8.253 -12.758 -36.701 1.00 19.66 230 ILE C C 1
ATOM 4941 O O . ILE C 1 232 ? -7.613 -13.623 -37.270 1.00 19.68 230 ILE C O 1
ATOM 4946 N N . LEU C 1 233 ? -9.286 -12.149 -37.282 1.00 19.94 231 LEU C N 1
ATOM 4947 C CA . LEU C 1 233 ? -9.602 -12.397 -38.703 1.00 20.20 231 LEU C CA 1
ATOM 4948 C C . LEU C 1 233 ? -8.449 -12.056 -39.645 1.00 20.30 231 LEU C C 1
ATOM 4949 O O . LEU C 1 233 ? -8.221 -12.772 -40.630 1.00 20.24 231 LEU C O 1
ATOM 4954 N N . SER C 1 234 ? -7.730 -10.971 -39.348 1.00 19.71 232 SER C N 1
ATOM 4955 C CA . SER C 1 234 ? -6.639 -10.546 -40.206 1.00 19.52 232 SER C CA 1
ATOM 4956 C C . SER C 1 234 ? -5.398 -11.408 -39.892 1.00 19.84 232 SER C C 1
ATOM 4957 O O . SER C 1 234 ? -4.608 -11.732 -40.793 1.00 18.48 232 SER C O 1
ATOM 4960 N N . ALA C 1 235 ? -5.264 -11.823 -38.622 1.00 20.01 233 ALA C N 1
ATOM 4961 C CA . ALA C 1 235 ? -4.303 -12.869 -38.253 1.00 20.66 233 ALA C CA 1
ATOM 4962 C C . ALA C 1 235 ? -4.520 -14.188 -39.015 1.00 20.91 233 ALA C C 1
ATOM 4963 O O . ALA C 1 235 ? -3.563 -14.738 -39.523 1.00 21.65 233 ALA C O 1
ATOM 4965 N N . GLU C 1 236 ? -5.752 -14.699 -39.064 1.00 22.24 234 GLU C N 1
ATOM 4966 C CA . GLU C 1 236 ? -6.100 -15.871 -39.894 1.00 23.07 234 GLU C CA 1
ATOM 4967 C C . GLU C 1 236 ? -5.613 -15.685 -41.326 1.00 23.00 234 GLU C C 1
ATOM 4968 O O . GLU C 1 236 ? -4.988 -16.580 -41.886 1.00 23.28 234 GLU C O 1
ATOM 4974 N N . SER C 1 237 ? -5.933 -14.519 -41.894 1.00 22.63 235 SER C N 1
ATOM 4975 C CA . SER C 1 237 ? -5.596 -14.139 -43.256 1.00 23.03 235 SER C CA 1
ATOM 4976 C C . SER C 1 237 ? -4.093 -14.194 -43.533 1.00 23.33 235 SER C C 1
ATOM 4977 O O . SER C 1 237 ? -3.654 -14.784 -44.532 1.00 23.75 235 SER C O 1
ATOM 4980 N N . PHE C 1 238 ? -3.317 -13.599 -42.630 1.00 23.48 236 PHE C N 1
ATOM 4981 C CA . PHE C 1 238 ? -1.878 -13.539 -42.743 1.00 23.64 236 PHE C CA 1
ATOM 4982 C C . PHE C 1 238 ? -1.304 -14.941 -42.676 1.00 24.01 236 PHE C C 1
ATOM 4983 O O . PHE C 1 238 ? -0.467 -15.329 -43.484 1.00 25.13 236 PHE C O 1
ATOM 4991 N N . ILE C 1 239 ? -1.758 -15.697 -41.688 1.00 24.36 237 ILE C N 1
ATOM 4992 C CA . ILE C 1 239 ? -1.280 -17.033 -41.470 1.00 23.77 237 ILE C CA 1
ATOM 4993 C C . ILE C 1 239 ? -1.580 -17.880 -42.703 1.00 24.23 237 ILE C C 1
ATOM 4994 O O . ILE C 1 239 ? -0.695 -18.573 -43.161 1.00 23.77 237 ILE C O 1
ATOM 4999 N N . SER C 1 240 ? -2.800 -17.810 -43.233 1.00 24.64 238 SER C N 1
ATOM 5000 C CA . SER C 1 240 ? -3.161 -18.508 -44.500 1.00 26.82 238 SER C CA 1
ATOM 5001 C C . SER C 1 240 ? -2.140 -18.322 -45.607 1.00 26.42 238 SER C C 1
ATOM 5002 O O . SER C 1 240 ? -1.864 -19.232 -46.400 1.00 27.17 238 SER C O 1
ATOM 5005 N N . ASN C 1 241 ? -1.605 -17.118 -45.664 1.00 27.08 239 ASN C N 1
ATOM 5006 C CA . ASN C 1 241 ? -0.806 -16.677 -46.786 1.00 27.75 239 ASN C CA 1
ATOM 5007 C C . ASN C 1 241 ? 0.680 -16.629 -46.524 1.00 27.59 239 ASN C C 1
ATOM 5008 O O . ASN C 1 241 ? 1.391 -15.937 -47.228 1.00 28.18 239 ASN C O 1
ATOM 5013 N N . ILE C 1 242 ? 1.139 -17.365 -45.516 1.00 28.13 240 ILE C N 1
ATOM 5014 C CA . ILE C 1 242 ? 2.533 -17.313 -45.113 1.00 27.81 240 ILE C CA 1
ATOM 5015 C C . ILE C 1 242 ? 3.348 -18.032 -46.149 1.00 28.97 240 ILE C C 1
ATOM 5016 O O . ILE C 1 242 ? 3.035 -19.165 -46.531 1.00 28.71 240 ILE C O 1
ATOM 5021 N N . ASP C 1 243 ? 4.364 -17.319 -46.617 1.00 29.95 241 ASP C N 1
ATOM 5022 C CA . ASP C 1 243 ? 5.454 -17.865 -47.396 1.00 30.75 241 ASP C CA 1
ATOM 5023 C C . ASP C 1 243 ? 6.740 -17.211 -46.891 1.00 30.83 241 ASP C C 1
ATOM 5024 O O . ASP C 1 243 ? 6.690 -16.389 -45.967 1.00 30.48 241 ASP C O 1
ATOM 5029 N N . ALA C 1 244 ? 7.868 -17.584 -47.502 1.00 31.03 242 ALA C N 1
ATOM 5030 C CA . ALA C 1 244 ? 9.208 -17.083 -47.168 1.00 30.95 242 ALA C CA 1
ATOM 5031 C C . ALA C 1 244 ? 9.254 -15.576 -47.003 1.00 30.98 242 ALA C C 1
ATOM 5032 O O . ALA C 1 244 ? 9.763 -15.054 -46.003 1.00 30.14 242 ALA C O 1
ATOM 5034 N N . LYS C 1 245 ? 8.701 -14.880 -47.986 1.00 31.37 243 LYS C N 1
ATOM 5035 C CA . LYS C 1 245 ? 8.733 -13.425 -47.996 1.00 32.02 243 LYS C CA 1
ATOM 5036 C C . LYS C 1 245 ? 7.884 -12.839 -46.862 1.00 31.37 243 LYS C C 1
ATOM 5037 O O . LYS C 1 245 ? 8.221 -11.788 -46.324 1.00 31.86 243 LYS C O 1
ATOM 5043 N N . SER C 1 246 ? 6.779 -13.491 -46.496 1.00 30.54 244 SER C N 1
ATOM 5044 C CA . SER C 1 246 ? 5.867 -12.833 -45.557 1.00 29.81 244 SER C CA 1
ATOM 5045 C C . SER C 1 246 ? 6.370 -12.917 -44.110 1.00 29.19 244 SER C C 1
ATOM 5046 O O . SER C 1 246 ? 5.944 -12.146 -43.257 1.00 29.38 244 SER C O 1
ATOM 5049 N N . ILE C 1 247 ? 7.302 -13.836 -43.857 1.00 28.99 245 ILE C N 1
ATOM 5050 C CA . ILE C 1 247 ? 8.047 -13.904 -42.586 1.00 29.00 245 ILE C CA 1
ATOM 5051 C C . ILE C 1 247 ? 9.568 -13.692 -42.720 1.00 29.74 245 ILE C C 1
ATOM 5052 O O . ILE C 1 247 ? 10.322 -14.110 -41.851 1.00 29.94 245 ILE C O 1
ATOM 5057 N N . SER C 1 248 ? 10.007 -13.060 -43.808 1.00 30.88 246 SER C N 1
ATOM 5058 C CA . SER C 1 248 ? 11.373 -12.548 -43.939 1.00 31.87 246 SER C CA 1
ATOM 5059 C C . SER C 1 248 ? 12.432 -13.618 -43.705 1.00 32.90 246 SER C C 1
ATOM 5060 O O . SER C 1 248 ? 13.333 -13.467 -42.868 1.00 33.33 246 SER C O 1
ATOM 5063 N N . LEU C 1 249 ? 12.282 -14.710 -44.443 1.00 33.46 247 LEU C N 1
ATOM 5064 C CA . LEU C 1 249 ? 13.253 -15.771 -44.519 1.00 34.05 247 LEU C CA 1
ATOM 5065 C C . LEU C 1 249 ? 13.603 -15.912 -45.996 1.00 35.42 247 LEU C C 1
ATOM 5066 O O . LEU C 1 249 ? 12.778 -15.634 -46.884 1.00 34.96 247 LEU C O 1
ATOM 5071 N N . ASP C 1 250 ? 14.842 -16.306 -46.265 1.00 37.39 248 ASP C N 1
ATOM 5072 C CA . ASP C 1 250 ? 15.244 -16.654 -47.635 1.00 39.03 248 ASP C CA 1
ATOM 5073 C C . ASP C 1 250 ? 14.401 -17.859 -48.058 1.00 38.62 248 ASP C C 1
ATOM 5074 O O . ASP C 1 250 ? 14.019 -18.673 -47.212 1.00 38.14 248 ASP C O 1
ATOM 5079 N N . GLU C 1 251 ? 14.120 -17.974 -49.353 1.00 38.85 249 GLU C N 1
ATOM 5080 C CA . GLU C 1 251 ? 13.210 -19.019 -49.862 1.00 39.75 249 GLU C CA 1
ATOM 5081 C C . GLU C 1 251 ? 13.677 -20.444 -49.645 1.00 39.16 249 GLU C C 1
ATOM 5082 O O . GLU C 1 251 ? 12.869 -21.299 -49.292 1.00 38.87 249 GLU C O 1
ATOM 5088 N N . ALA C 1 252 ? 14.967 -20.695 -49.876 1.00 38.95 250 ALA C N 1
ATOM 5089 C CA . ALA C 1 252 ? 15.571 -22.004 -49.611 1.00 38.62 250 ALA C CA 1
ATOM 5090 C C . ALA C 1 252 ? 15.496 -22.320 -48.122 1.00 38.42 250 ALA C C 1
ATOM 5091 O O . ALA C 1 252 ? 15.233 -23.464 -47.706 1.00 38.60 250 ALA C O 1
ATOM 5093 N N . GLU C 1 253 ? 15.724 -21.280 -47.326 1.00 37.75 251 GLU C N 1
ATOM 5094 C CA . GLU C 1 253 ? 15.707 -21.374 -45.880 1.00 37.81 251 GLU C CA 1
ATOM 5095 C C . GLU C 1 253 ? 14.301 -21.757 -45.454 1.00 36.59 251 GLU C C 1
ATOM 5096 O O . GLU C 1 253 ? 14.109 -22.692 -44.667 1.00 35.61 251 GLU C O 1
ATOM 5102 N N . PHE C 1 254 ? 13.321 -21.047 -46.015 1.00 36.23 252 PHE C N 1
ATOM 5103 C CA . PHE C 1 254 ? 11.933 -21.274 -45.679 1.00 36.19 252 PHE C CA 1
ATOM 5104 C C . PHE C 1 254 ? 11.506 -22.676 -46.087 1.00 36.35 252 PHE C C 1
ATOM 5105 O O . PHE C 1 254 ? 10.870 -23.388 -45.308 1.00 35.91 252 PHE C O 1
ATOM 5113 N N . GLU C 1 255 ? 11.882 -23.075 -47.298 1.00 36.72 253 GLU C N 1
ATOM 5114 C CA . GLU C 1 255 ? 11.497 -24.388 -47.810 1.00 37.70 253 GLU C CA 1
ATOM 5115 C C . GLU C 1 255 ? 12.151 -25.548 -47.051 1.00 37.09 253 GLU C C 1
ATOM 5116 O O . GLU C 1 255 ? 11.528 -26.579 -46.806 1.00 36.40 253 GLU C O 1
ATOM 5122 N N . LYS C 1 256 ? 13.399 -25.351 -46.658 1.00 37.11 254 LYS C N 1
ATOM 5123 C CA . LYS C 1 256 ? 14.120 -26.343 -45.912 1.00 37.65 254 LYS C CA 1
ATOM 5124 C C . LYS C 1 256 ? 13.469 -26.519 -44.536 1.00 37.10 254 LYS C C 1
ATOM 5125 O O . LYS C 1 256 ? 13.255 -27.653 -44.079 1.00 36.93 254 LYS C O 1
ATOM 5131 N N . ASN C 1 257 ? 13.124 -25.398 -43.899 1.00 36.85 255 ASN C N 1
ATOM 5132 C CA . ASN C 1 257 ? 12.380 -25.396 -42.622 1.00 36.70 255 ASN C CA 1
ATOM 5133 C C . ASN C 1 257 ? 11.047 -26.142 -42.660 1.00 36.63 255 ASN C C 1
ATOM 5134 O O . ASN C 1 257 ? 10.689 -26.825 -41.697 1.00 37.05 255 ASN C O 1
ATOM 5139 N N . MET C 1 258 ? 10.304 -25.974 -43.752 1.00 36.79 256 MET C N 1
ATOM 5140 C CA . MET C 1 258 ? 9.020 -26.662 -43.942 1.00 36.98 256 MET C CA 1
ATOM 5141 C C . MET C 1 258 ? 9.197 -28.201 -43.985 1.00 37.74 256 MET C C 1
ATOM 5142 O O . MET C 1 258 ? 8.394 -28.947 -43.414 1.00 37.33 256 MET C O 1
ATOM 5147 N N . GLU C 1 259 ? 10.265 -28.668 -44.621 1.00 39.31 257 GLU C N 1
ATOM 5148 C CA . GLU C 1 259 ? 10.516 -30.115 -44.713 1.00 40.98 257 GLU C CA 1
ATOM 5149 C C . GLU C 1 259 ? 11.059 -30.745 -43.432 1.00 41.51 257 GLU C C 1
ATOM 5150 O O . GLU C 1 259 ? 10.706 -31.884 -43.105 1.00 41.73 257 GLU C O 1
ATOM 5156 N N . SER C 1 260 ? 11.900 -30.010 -42.701 1.00 42.58 258 SER C N 1
ATOM 5157 C CA . SER C 1 260 ? 12.307 -30.433 -41.354 1.00 43.15 258 SER C CA 1
ATOM 5158 C C . SER C 1 260 ? 11.102 -30.529 -40.421 1.00 43.56 258 SER C C 1
ATOM 5159 O O . SER C 1 260 ? 11.041 -31.412 -39.560 1.00 43.71 258 SER C O 1
ATOM 5162 N N . ALA C 1 261 ? 10.155 -29.608 -40.601 1.00 44.15 259 ALA C N 1
ATOM 5163 C CA . ALA C 1 261 ? 8.886 -29.611 -39.869 1.00 44.49 259 ALA C CA 1
ATOM 5164 C C . ALA C 1 261 ? 7.981 -30.810 -40.227 1.00 44.97 259 ALA C C 1
ATOM 5165 O O . ALA C 1 261 ? 7.456 -31.496 -39.342 1.00 45.02 259 ALA C O 1
ATOM 5167 N N . ARG C 1 262 ? 7.805 -31.053 -41.522 1.00 45.36 260 ARG C N 1
ATOM 5168 C CA . ARG C 1 262 ? 7.086 -32.227 -42.013 1.00 46.06 260 ARG C CA 1
ATOM 5169 C C . ARG C 1 262 ? 7.592 -33.558 -41.463 1.00 46.60 260 ARG C C 1
ATOM 5170 O O . ARG C 1 262 ? 6.803 -34.362 -40.950 1.00 46.29 260 ARG C O 1
ATOM 5178 N N . ALA C 1 263 ? 8.903 -33.777 -41.593 1.00 47.52 261 ALA C N 1
ATOM 5179 C CA . ALA C 1 263 ? 9.598 -34.959 -41.051 1.00 48.13 261 ALA C CA 1
ATOM 5180 C C . ALA C 1 263 ? 9.544 -35.091 -39.520 1.00 48.62 261 ALA C C 1
ATOM 5181 O O . ALA C 1 263 ? 9.762 -36.173 -38.981 1.00 49.50 261 ALA C O 1
ATOM 5183 N N . ARG C 1 264 ? 9.255 -34.007 -38.811 1.00 49.19 262 ARG C N 1
ATOM 5184 C CA . ARG C 1 264 ? 9.055 -34.102 -37.360 1.00 49.61 262 ARG C CA 1
ATOM 5185 C C . ARG C 1 264 ? 7.692 -34.652 -36.930 1.00 49.41 262 ARG C C 1
ATOM 5186 O O . ARG C 1 264 ? 6.726 -34.645 -37.690 1.00 49.73 262 ARG C O 1
ATOM 5194 N N . SER D 2 10 ? -24.267 10.249 -30.596 1.00 58.91 8 SER D N 1
ATOM 5195 C CA . SER D 2 10 ? -25.299 10.628 -31.614 1.00 58.70 8 SER D CA 1
ATOM 5196 C C . SER D 2 10 ? -24.696 10.733 -33.019 1.00 58.32 8 SER D C 1
ATOM 5197 O O . SER D 2 10 ? -25.307 10.281 -33.993 1.00 58.27 8 SER D O 1
ATOM 5200 N N . ILE D 2 11 ? -23.515 11.350 -33.117 1.00 57.67 9 ILE D N 1
ATOM 5201 C CA . ILE D 2 11 ? -22.642 11.154 -34.279 1.00 56.92 9 ILE D CA 1
ATOM 5202 C C . ILE D 2 11 ? -21.549 10.155 -33.877 1.00 55.66 9 ILE D C 1
ATOM 5203 O O . ILE D 2 11 ? -20.735 10.423 -32.981 1.00 55.09 9 ILE D O 1
ATOM 5208 N N . ASN D 2 12 ? -21.570 8.998 -34.539 1.00 54.45 10 ASN D N 1
ATOM 5209 C CA . ASN D 2 12 ? -20.574 7.933 -34.346 1.00 53.18 10 ASN D CA 1
ATOM 5210 C C . ASN D 2 12 ? -19.531 7.864 -35.469 1.00 51.81 10 ASN D C 1
ATOM 5211 O O . ASN D 2 12 ? -19.864 7.566 -36.625 1.00 52.16 10 ASN D O 1
ATOM 5216 N N . ALA D 2 13 ? -18.271 8.117 -35.122 1.00 49.76 11 ALA D N 1
ATOM 5217 C CA . ALA D 2 13 ? -17.199 8.149 -36.115 1.00 47.92 11 ALA D CA 1
ATOM 5218 C C . ALA D 2 13 ? -16.134 7.072 -35.882 1.00 46.37 11 ALA D C 1
ATOM 5219 O O . ALA D 2 13 ? -15.444 7.076 -34.854 1.00 46.72 11 ALA D O 1
ATOM 5221 N N . LYS D 2 14 ? -15.988 6.162 -36.835 1.00 44.18 12 LYS D N 1
ATOM 5222 C CA . LYS D 2 14 ? -14.820 5.281 -36.830 1.00 41.91 12 LYS D CA 1
ATOM 5223 C C . LYS D 2 14 ? -13.648 5.975 -37.505 1.00 40.47 12 LYS D C 1
ATOM 5224 O O . LYS D 2 14 ? -13.715 6.359 -38.678 1.00 40.23 12 LYS D O 1
ATOM 5230 N N . LEU D 2 15 ? -12.574 6.111 -36.745 1.00 38.47 13 LEU D N 1
ATOM 5231 C CA . LEU D 2 15 ? -11.390 6.815 -37.179 1.00 36.94 13 LEU D CA 1
ATOM 5232 C C . LEU D 2 15 ? -10.224 5.828 -37.162 1.00 35.66 13 LEU D C 1
ATOM 5233 O O . LEU D 2 15 ? -9.903 5.313 -36.093 1.00 35.53 13 LEU D O 1
ATOM 5238 N N . VAL D 2 16 ? -9.603 5.559 -38.320 1.00 34.33 14 VAL D N 1
ATOM 5239 C CA . VAL D 2 16 ? -8.399 4.700 -38.373 1.00 33.04 14 VAL D CA 1
ATOM 5240 C C . VAL D 2 16 ? -7.119 5.539 -38.234 1.00 32.44 14 VAL D C 1
ATOM 5241 O O . VAL D 2 16 ? -7.081 6.670 -38.696 1.00 32.25 14 VAL D O 1
ATOM 5245 N N . LEU D 2 17 ? -6.099 4.998 -37.571 1.00 31.38 15 LEU D N 1
ATOM 5246 C CA . LEU D 2 17 ? -4.761 5.585 -37.560 1.00 31.05 15 LEU D CA 1
ATOM 5247 C C . LEU D 2 17 ? -3.888 4.713 -38.457 1.00 31.25 15 LEU D C 1
ATOM 5248 O O . LEU D 2 17 ? -3.851 3.492 -38.284 1.00 31.06 15 LEU D O 1
ATOM 5253 N N . LEU D 2 18 ? -3.230 5.342 -39.431 1.00 31.10 16 LEU D N 1
ATOM 5254 C CA . LEU D 2 18 ? -2.356 4.663 -40.412 1.00 31.43 16 LEU D CA 1
ATOM 5255 C C . LEU D 2 18 ? -0.998 5.351 -40.448 1.00 31.97 16 LEU D C 1
ATOM 5256 O O . LEU D 2 18 ? -0.904 6.563 -40.253 1.00 32.57 16 LEU D O 1
ATOM 5261 N N . GLY D 2 19 ? 0.048 4.580 -40.704 1.00 32.31 17 GLY D N 1
ATOM 5262 C CA . GLY D 2 19 ? 1.400 5.114 -40.800 1.00 33.31 17 GLY D CA 1
ATOM 5263 C C . GLY D 2 19 ? 2.352 4.054 -40.300 1.00 34.30 17 GLY D C 1
ATOM 5264 O O . GLY D 2 19 ? 1.929 3.080 -39.636 1.00 34.27 17 GLY D O 1
ATOM 5265 N N . ASP D 2 20 ? 3.638 4.199 -40.608 1.00 35.10 18 ASP D N 1
ATOM 5266 C CA . ASP D 2 20 ? 4.532 3.100 -40.243 1.00 35.86 18 ASP D CA 1
ATOM 5267 C C . ASP D 2 20 ? 5.040 3.193 -38.826 1.00 35.52 18 ASP D C 1
ATOM 5268 O O . ASP D 2 20 ? 4.830 4.210 -38.155 1.00 35.75 18 ASP D O 1
ATOM 5273 N N . VAL D 2 21 ? 5.653 2.111 -38.353 1.00 35.38 19 VAL D N 1
ATOM 5274 C CA . VAL D 2 21 ? 6.059 2.040 -36.953 1.00 35.09 19 VAL D CA 1
ATOM 5275 C C . VAL D 2 21 ? 7.147 3.067 -36.592 1.00 34.31 19 VAL D C 1
ATOM 5276 O O . VAL D 2 21 ? 8.058 3.334 -37.375 1.00 34.03 19 VAL D O 1
ATOM 5280 N N . GLY D 2 22 ? 7.006 3.661 -35.413 1.00 33.50 20 GLY D N 1
ATOM 5281 C CA . GLY D 2 22 ? 7.888 4.734 -34.981 1.00 33.42 20 GLY D CA 1
ATOM 5282 C C . GLY D 2 22 ? 7.298 6.110 -35.232 1.00 33.25 20 GLY D C 1
ATOM 5283 O O . GLY D 2 22 ? 7.643 7.044 -34.526 1.00 33.80 20 GLY D O 1
ATOM 5284 N N . ALA D 2 23 ? 6.398 6.231 -36.215 1.00 33.33 21 ALA D N 1
ATOM 5285 C CA . ALA D 2 23 ? 5.723 7.514 -36.537 1.00 33.19 21 ALA D CA 1
ATOM 5286 C C . ALA D 2 23 ? 5.092 8.226 -35.333 1.00 33.38 21 ALA D C 1
ATOM 5287 O O . ALA D 2 23 ? 5.183 9.448 -35.224 1.00 34.18 21 ALA D O 1
ATOM 5289 N N . GLY D 2 24 ? 4.475 7.465 -34.427 1.00 33.09 22 GLY D N 1
ATOM 5290 C CA . GLY D 2 24 ? 3.861 8.017 -33.222 1.00 32.48 22 GLY D CA 1
ATOM 5291 C C . GLY D 2 24 ? 2.351 7.891 -33.125 1.00 32.69 22 GLY D C 1
ATOM 5292 O O . GLY D 2 24 ? 1.707 8.687 -32.443 1.00 32.88 22 GLY D O 1
ATOM 5293 N N . LYS D 2 25 ? 1.774 6.880 -33.770 1.00 32.89 23 LYS D N 1
ATOM 5294 C CA . LYS D 2 25 ? 0.311 6.697 -33.755 1.00 33.65 23 LYS D CA 1
ATOM 5295 C C . LYS D 2 25 ? -0.262 6.500 -32.347 1.00 33.78 23 LYS D C 1
ATOM 5296 O O . LYS D 2 25 ? -1.327 7.045 -32.014 1.00 33.18 23 LYS D O 1
ATOM 5302 N N . SER D 2 26 ? 0.443 5.693 -31.551 1.00 34.16 24 SER D N 1
ATOM 5303 C CA . SER D 2 26 ? 0.034 5.342 -30.197 1.00 34.62 24 SER D CA 1
ATOM 5304 C C . SER D 2 26 ? 0.246 6.540 -29.281 1.00 34.93 24 SER D C 1
ATOM 5305 O O . SER D 2 26 ? -0.630 6.854 -28.466 1.00 35.39 24 SER D O 1
ATOM 5308 N N . SER D 2 27 ? 1.393 7.209 -29.431 1.00 34.79 25 SER D N 1
ATOM 5309 C CA . SER D 2 27 ? 1.735 8.397 -28.631 1.00 34.75 25 SER D CA 1
ATOM 5310 C C . SER D 2 27 ? 0.687 9.499 -28.789 1.00 34.83 25 SER D C 1
ATOM 5311 O O . SER D 2 27 ? 0.304 10.136 -27.815 1.00 34.63 25 SER D O 1
ATOM 5314 N N . LEU D 2 28 ? 0.226 9.684 -30.022 1.00 35.13 26 LEU D N 1
ATOM 5315 C CA . LEU D 2 28 ? -0.759 10.696 -30.380 1.00 35.52 26 LEU D CA 1
ATOM 5316 C C . LEU D 2 28 ? -2.097 10.460 -29.705 1.00 35.70 26 LEU D C 1
ATOM 5317 O O . LEU D 2 28 ? -2.613 11.343 -29.036 1.00 35.93 26 LEU D O 1
ATOM 5322 N N . VAL D 2 29 ? -2.648 9.265 -29.866 1.00 36.15 27 VAL D N 1
ATOM 5323 C CA . VAL D 2 29 ? -3.932 8.894 -29.245 1.00 37.10 27 VAL D CA 1
ATOM 5324 C C . VAL D 2 29 ? -3.902 8.866 -27.680 1.00 37.55 27 VAL D C 1
ATOM 5325 O O . VAL D 2 29 ? -4.759 9.434 -27.056 1.00 37.71 27 VAL D O 1
ATOM 5329 N N . LEU D 2 30 ? -2.902 8.231 -27.073 1.00 39.00 28 LEU D N 1
ATOM 5330 C CA . LEU D 2 30 ? -2.632 8.326 -25.622 1.00 40.13 28 LEU D CA 1
ATOM 5331 C C . LEU D 2 30 ? -2.601 9.779 -25.123 1.00 40.80 28 LEU D C 1
ATOM 5332 O O . LEU D 2 30 ? -3.214 10.091 -24.105 1.00 41.49 28 LEU D O 1
ATOM 5337 N N . ARG D 2 31 ? -1.893 10.661 -25.832 1.00 41.55 29 ARG D N 1
ATOM 5338 C CA . ARG D 2 31 ? -1.925 12.101 -25.539 1.00 41.91 29 ARG D CA 1
ATOM 5339 C C . ARG D 2 31 ? -3.310 12.680 -25.621 1.00 42.24 29 ARG D C 1
ATOM 5340 O O . ARG D 2 31 ? -3.733 13.402 -24.728 1.00 42.21 29 ARG D O 1
ATOM 5348 N N . PHE D 2 32 ? -3.998 12.397 -26.724 1.00 42.82 30 PHE D N 1
ATOM 5349 C CA . PHE D 2 32 ? -5.354 12.870 -26.920 1.00 43.44 30 PHE D CA 1
ATOM 5350 C C . PHE D 2 32 ? -6.289 12.359 -25.829 1.00 44.62 30 PHE D C 1
ATOM 5351 O O . PHE D 2 32 ? -7.033 13.133 -25.211 1.00 45.07 30 PHE D O 1
ATOM 5359 N N . VAL D 2 33 ? -6.231 11.052 -25.603 1.00 45.58 31 VAL D N 1
ATOM 5360 C CA . VAL D 2 33 ? -7.183 10.354 -24.754 1.00 46.80 31 VAL D CA 1
ATOM 5361 C C . VAL D 2 33 ? -6.849 10.515 -23.269 1.00 47.80 31 VAL D C 1
ATOM 5362 O O . VAL D 2 33 ? -7.724 10.845 -22.467 1.00 47.45 31 VAL D O 1
ATOM 5366 N N . LYS D 2 34 ? -5.585 10.296 -22.917 1.00 49.39 32 LYS D N 1
ATOM 5367 C CA . LYS D 2 34 ? -5.190 10.167 -21.508 1.00 51.42 32 LYS D CA 1
ATOM 5368 C C . LYS D 2 34 ? -4.446 11.401 -21.001 1.00 52.57 32 LYS D C 1
ATOM 5369 O O . LYS D 2 34 ? -4.335 11.626 -19.782 1.00 52.70 32 LYS D O 1
ATOM 5375 N N . ASP D 2 35 ? -3.953 12.193 -21.952 1.00 53.66 33 ASP D N 1
ATOM 5376 C CA . ASP D 2 35 ? -3.211 13.429 -21.685 1.00 54.82 33 ASP D CA 1
ATOM 5377 C C . ASP D 2 35 ? -1.865 13.168 -20.988 1.00 55.21 33 ASP D C 1
ATOM 5378 O O . ASP D 2 35 ? -1.380 13.989 -20.202 1.00 55.13 33 ASP D O 1
ATOM 5383 N N . GLN D 2 36 ? -1.271 12.014 -21.313 1.00 56.03 34 GLN D N 1
ATOM 5384 C CA . GLN D 2 36 ? 0.057 11.607 -20.830 1.00 56.95 34 GLN D CA 1
ATOM 5385 C C . GLN D 2 36 ? 0.999 11.321 -21.995 1.00 57.18 34 GLN D C 1
ATOM 5386 O O . GLN D 2 36 ? 0.566 10.920 -23.076 1.00 56.99 34 GLN D O 1
ATOM 5392 N N . PHE D 2 37 ? 2.288 11.534 -21.754 1.00 57.96 35 PHE D N 1
ATOM 5393 C CA . PHE D 2 37 ? 3.342 11.076 -22.643 1.00 58.85 35 PHE D CA 1
ATOM 5394 C C . PHE D 2 37 ? 4.371 10.366 -21.789 1.00 59.71 35 PHE D C 1
ATOM 5395 O O . PHE D 2 37 ? 4.721 10.842 -20.719 1.00 59.46 35 PHE D O 1
ATOM 5403 N N . VAL D 2 38 ? 4.858 9.233 -22.284 1.00 61.49 36 VAL D N 1
ATOM 5404 C CA . VAL D 2 38 ? 5.626 8.269 -21.480 1.00 63.17 36 VAL D CA 1
ATOM 5405 C C . VAL D 2 38 ? 6.828 8.851 -20.719 1.00 64.67 36 VAL D C 1
ATOM 5406 O O . VAL D 2 38 ? 7.190 8.351 -19.639 1.00 64.88 36 VAL D O 1
ATOM 5410 N N . GLU D 2 39 ? 7.430 9.902 -21.284 1.00 66.29 37 GLU D N 1
ATOM 5411 C CA . GLU D 2 39 ? 8.579 10.574 -20.679 1.00 67.93 37 GLU D CA 1
ATOM 5412 C C . GLU D 2 39 ? 8.158 11.284 -19.394 1.00 68.45 37 GLU D C 1
ATOM 5413 O O . GLU D 2 39 ? 8.985 11.509 -18.502 1.00 68.90 37 GLU D O 1
ATOM 5419 N N . PHE D 2 40 ? 6.870 11.617 -19.307 1.00 68.88 38 PHE D N 1
ATOM 5420 C CA . PHE D 2 40 ? 6.321 12.370 -18.182 1.00 69.36 38 PHE D CA 1
ATOM 5421 C C . PHE D 2 40 ? 5.470 11.487 -17.263 1.00 69.57 38 PHE D C 1
ATOM 5422 O O . PHE D 2 40 ? 5.780 11.340 -16.071 1.00 69.69 38 PHE D O 1
ATOM 5430 N N . GLN D 2 41 ? 4.409 10.898 -17.820 1.00 69.65 39 GLN D N 1
ATOM 5431 C CA . GLN D 2 41 ? 3.496 10.041 -17.057 1.00 69.65 39 GLN D CA 1
ATOM 5432 C C . GLN D 2 41 ? 3.655 8.591 -17.469 1.00 69.39 39 GLN D C 1
ATOM 5433 O O . GLN D 2 41 ? 3.525 8.258 -18.652 1.00 69.49 39 GLN D O 1
ATOM 5439 N N . GLU D 2 42 ? 3.926 7.733 -16.484 1.00 69.02 40 GLU D N 1
ATOM 5440 C CA . GLU D 2 42 ? 4.249 6.315 -16.725 1.00 68.34 40 GLU D CA 1
ATOM 5441 C C . GLU D 2 42 ? 3.107 5.504 -17.374 1.00 67.41 40 GLU D C 1
ATOM 5442 O O . GLU D 2 42 ? 1.924 5.808 -17.160 1.00 67.19 40 GLU D O 1
ATOM 5448 N N . SER D 2 43 ? 3.472 4.485 -18.164 1.00 66.15 41 SER D N 1
ATOM 5449 C CA . SER D 2 43 ? 2.494 3.756 -19.002 1.00 64.75 41 SER D CA 1
ATOM 5450 C C . SER D 2 43 ? 1.433 2.996 -18.216 1.00 63.49 41 SER D C 1
ATOM 5451 O O . SER D 2 43 ? 1.739 2.273 -17.258 1.00 63.20 41 SER D O 1
ATOM 5454 N N . THR D 2 44 ? 0.190 3.173 -18.657 1.00 61.85 42 THR D N 1
ATOM 5455 C CA . THR D 2 44 ? -0.987 2.728 -17.927 1.00 60.50 42 THR D CA 1
ATOM 5456 C C . THR D 2 44 ? -1.706 1.616 -18.670 1.00 59.14 42 THR D C 1
ATOM 5457 O O . THR D 2 44 ? -2.007 0.564 -18.097 1.00 58.87 42 THR D O 1
ATOM 5461 N N . ILE D 2 45 ? -1.993 1.888 -19.943 1.00 57.34 43 ILE D N 1
ATOM 5462 C CA . ILE D 2 45 ? -2.806 1.033 -20.811 1.00 55.76 43 ILE D CA 1
ATOM 5463 C C . ILE D 2 45 ? -2.193 1.008 -22.217 1.00 54.41 43 ILE D C 1
ATOM 5464 O O . ILE D 2 45 ? -1.355 1.857 -22.556 1.00 54.16 43 ILE D O 1
ATOM 5469 N N . GLY D 2 46 ? -2.623 0.035 -23.016 1.00 52.87 44 GLY D N 1
ATOM 5470 C CA . GLY D 2 46 ? -2.289 -0.036 -24.437 1.00 51.28 44 GLY D CA 1
ATOM 5471 C C . GLY D 2 46 ? -3.120 0.925 -25.268 1.00 50.29 44 GLY D C 1
ATOM 5472 O O . GLY D 2 46 ? -4.119 1.474 -24.790 1.00 49.87 44 GLY D O 1
ATOM 5473 N N . ALA D 2 47 ? -2.717 1.117 -26.523 1.00 49.20 45 ALA D N 1
ATOM 5474 C CA . ALA D 2 47 ? -3.291 2.180 -27.351 1.00 48.75 45 ALA D CA 1
ATOM 5475 C C . ALA D 2 47 ? -3.801 1.756 -28.730 1.00 48.20 45 ALA D C 1
ATOM 5476 O O . ALA D 2 47 ? -3.859 2.581 -29.644 1.00 48.25 45 ALA D O 1
ATOM 5478 N N . ALA D 2 48 ? -4.181 0.489 -28.877 1.00 47.20 46 ALA D N 1
ATOM 5479 C CA . ALA D 2 48 ? -4.705 0.001 -30.149 1.00 46.17 46 ALA D CA 1
ATOM 5480 C C . ALA D 2 48 ? -6.192 0.352 -30.332 1.00 45.55 46 ALA D C 1
ATOM 5481 O O . ALA D 2 48 ? -6.679 0.495 -31.465 1.00 44.79 46 ALA D O 1
ATOM 5483 N N . PHE D 2 49 ? -6.913 0.506 -29.220 1.00 44.83 47 PHE D N 1
ATOM 5484 C CA . PHE D 2 49 ? -8.332 0.856 -29.306 1.00 44.10 47 PHE D CA 1
ATOM 5485 C C . PHE D 2 49 ? -8.835 1.798 -28.216 1.00 44.73 47 PHE D C 1
ATOM 5486 O O . PHE D 2 49 ? -8.624 1.573 -27.029 1.00 44.76 47 PHE D O 1
ATOM 5494 N N . PHE D 2 50 ? -9.536 2.840 -28.641 1.00 45.61 48 PHE D N 1
ATOM 5495 C CA . PHE D 2 50 ? -10.106 3.811 -27.730 1.00 46.75 48 PHE D CA 1
ATOM 5496 C C . PHE D 2 50 ? -11.470 4.292 -28.203 1.00 48.08 48 PHE D C 1
ATOM 5497 O O . PHE D 2 50 ? -11.700 4.449 -29.402 1.00 47.56 48 PHE D O 1
ATOM 5505 N N . SER D 2 51 ? -12.381 4.489 -27.248 1.00 50.10 49 SER D N 1
ATOM 5506 C CA . SER D 2 51 ? -13.594 5.289 -27.457 1.00 51.83 49 SER D CA 1
ATOM 5507 C C . SER D 2 51 ? -13.403 6.675 -26.833 1.00 53.31 49 SER D C 1
ATOM 5508 O O . SER D 2 51 ? -13.041 6.794 -25.653 1.00 53.85 49 SER D O 1
ATOM 5511 N N . GLN D 2 52 ? -13.626 7.725 -27.620 1.00 55.04 50 GLN D N 1
ATOM 5512 C CA . GLN D 2 52 ? -13.628 9.081 -27.068 1.00 56.68 50 GLN D CA 1
ATOM 5513 C C . GLN D 2 52 ? -14.732 9.961 -27.667 1.00 57.62 50 GLN D C 1
ATOM 5514 O O . GLN D 2 52 ? -14.818 10.143 -28.891 1.00 57.79 50 GLN D O 1
ATOM 5520 N N . THR D 2 53 ? -15.584 10.469 -26.773 1.00 58.64 51 THR D N 1
ATOM 5521 C CA . THR D 2 53 ? -16.582 11.489 -27.079 1.00 59.56 51 THR D CA 1
ATOM 5522 C C . THR D 2 53 ? -15.939 12.880 -27.067 1.00 60.20 51 THR D C 1
ATOM 5523 O O . THR D 2 53 ? -14.965 13.120 -26.346 1.00 59.64 51 THR D O 1
ATOM 5527 N N . LEU D 2 54 ? -16.487 13.782 -27.883 1.00 61.52 52 LEU D N 1
ATOM 5528 C CA . LEU D 2 54 ? -15.991 15.157 -27.983 1.00 62.90 52 LEU D CA 1
ATOM 5529 C C . LEU D 2 54 ? -17.097 16.134 -28.369 1.00 63.69 52 LEU D C 1
ATOM 5530 O O . LEU D 2 54 ? -17.987 15.800 -29.171 1.00 63.82 52 LEU D O 1
ATOM 5535 N N . ALA D 2 55 ? -17.023 17.339 -27.797 1.00 64.62 53 ALA D N 1
ATOM 5536 C CA . ALA D 2 55 ? -18.017 18.387 -28.030 1.00 65.47 53 ALA D CA 1
ATOM 5537 C C . ALA D 2 55 ? -17.562 19.402 -29.091 1.00 66.23 53 ALA D C 1
ATOM 5538 O O . ALA D 2 55 ? -16.538 20.071 -28.916 1.00 66.36 53 ALA D O 1
ATOM 5540 N N . VAL D 2 56 ? -18.309 19.499 -30.194 1.00 67.15 54 VAL D N 1
ATOM 5541 C CA . VAL D 2 56 ? -18.076 20.555 -31.198 1.00 68.11 54 VAL D CA 1
ATOM 5542 C C . VAL D 2 56 ? -19.359 21.180 -31.755 1.00 68.67 54 VAL D C 1
ATOM 5543 O O . VAL D 2 56 ? -19.995 20.619 -32.663 1.00 68.70 54 VAL D O 1
ATOM 5547 N N . ASN D 2 57 ? -19.710 22.346 -31.195 1.00 69.36 55 ASN D N 1
ATOM 5548 C CA . ASN D 2 57 ? -20.827 23.186 -31.653 1.00 69.77 55 ASN D CA 1
ATOM 5549 C C . ASN D 2 57 ? -22.192 22.511 -31.516 1.00 69.73 55 ASN D C 1
ATOM 5550 O O . ASN D 2 57 ? -22.746 22.024 -32.509 1.00 69.75 55 ASN D O 1
ATOM 5555 N N . ASP D 2 58 ? -22.704 22.475 -30.282 1.00 69.71 56 ASP D N 1
ATOM 5556 C CA . ASP D 2 58 ? -24.024 21.890 -29.931 1.00 69.77 56 ASP D CA 1
ATOM 5557 C C . ASP D 2 58 ? -24.340 20.479 -30.508 1.00 69.18 56 ASP D C 1
ATOM 5558 O O . ASP D 2 58 ? -25.505 20.048 -30.555 1.00 69.10 56 ASP D O 1
ATOM 5563 N N . ALA D 2 59 ? -23.293 19.768 -30.936 1.00 68.31 57 ALA D N 1
ATOM 5564 C CA . ALA D 2 59 ? -23.427 18.387 -31.406 1.00 67.21 57 ALA D CA 1
ATOM 5565 C C . ALA D 2 59 ? -22.210 17.554 -30.998 1.00 66.39 57 ALA D C 1
ATOM 5566 O O . ALA D 2 59 ? -21.067 18.039 -31.001 1.00 66.67 57 ALA D O 1
ATOM 5568 N N . THR D 2 60 ? -22.477 16.299 -30.649 1.00 64.93 58 THR D N 1
ATOM 5569 C CA . THR D 2 60 ? -21.477 15.407 -30.085 1.00 63.45 58 THR D CA 1
ATOM 5570 C C . THR D 2 60 ? -21.037 14.350 -31.099 1.00 61.99 58 THR D C 1
ATOM 5571 O O . THR D 2 60 ? -21.861 13.710 -3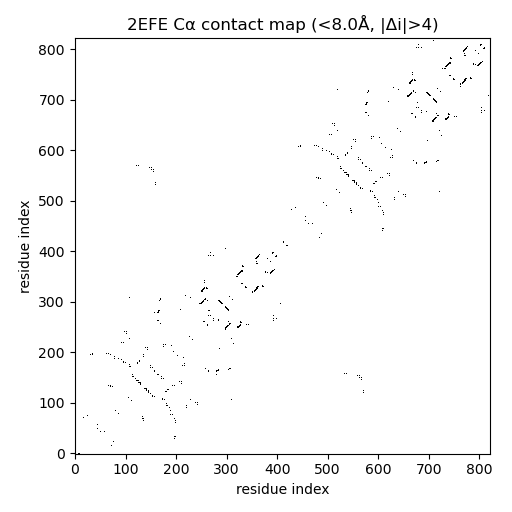1.761 1.00 61.72 58 THR D O 1
ATOM 5575 N N . VAL D 2 61 ? -19.723 14.195 -31.210 1.00 60.37 59 VAL D N 1
ATOM 5576 C CA . VAL D 2 61 ? -19.112 13.156 -32.042 1.00 58.33 59 VAL D CA 1
ATOM 5577 C C . VAL D 2 61 ? -18.545 12.058 -31.130 1.00 56.89 59 VAL D C 1
ATOM 5578 O O . VAL D 2 61 ? -17.810 12.347 -30.173 1.00 56.72 59 VAL D O 1
ATOM 5582 N N . LYS D 2 62 ? -18.910 10.807 -31.396 1.00 54.89 60 LYS D N 1
ATOM 5583 C CA . LYS D 2 62 ? -18.280 9.700 -30.671 1.00 53.08 60 LYS D CA 1
ATOM 5584 C C . LYS D 2 62 ? -17.288 8.918 -31.536 1.00 51.14 60 LYS D C 1
ATOM 5585 O O . LYS D 2 62 ? -17.674 8.118 -32.394 1.00 50.99 60 LYS D O 1
ATOM 5591 N N . PHE D 2 63 ? -16.005 9.168 -31.288 1.00 48.94 61 PHE D N 1
ATOM 5592 C CA . PHE D 2 63 ? -14.923 8.495 -31.998 1.00 46.48 61 PHE D CA 1
ATOM 5593 C C . PHE D 2 63 ? -14.680 7.092 -31.477 1.00 44.77 61 PHE D C 1
ATOM 5594 O O . PHE D 2 63 ? -14.602 6.858 -30.279 1.00 44.35 61 PHE D O 1
ATOM 5602 N N . GLU D 2 64 ? -14.566 6.160 -32.402 1.00 42.66 62 GLU D N 1
ATOM 5603 C CA . GLU D 2 64 ? -14.020 4.872 -32.101 1.00 40.86 62 GLU D CA 1
ATOM 5604 C C . GLU D 2 64 ? -12.706 4.834 -32.869 1.00 39.00 62 GLU D C 1
ATOM 5605 O O . GLU D 2 64 ? -12.714 4.932 -34.093 1.00 39.16 62 GLU D O 1
ATOM 5611 N N . ILE D 2 65 ? -11.592 4.736 -32.146 1.00 36.39 63 ILE D N 1
ATOM 5612 C CA . ILE D 2 65 ? -10.247 4.905 -32.708 1.00 34.85 63 ILE D CA 1
ATOM 5613 C C . ILE D 2 65 ? -9.460 3.567 -32.849 1.00 33.19 63 ILE D C 1
ATOM 5614 O O . ILE D 2 65 ? -9.134 2.904 -31.870 1.00 32.32 63 ILE D O 1
ATOM 5619 N N . TRP D 2 66 ? -9.169 3.214 -34.099 1.00 32.06 64 TRP D N 1
ATOM 5620 C CA . TRP D 2 66 ? -8.578 1.937 -34.504 1.00 30.68 64 TRP D CA 1
ATOM 5621 C C . TRP D 2 66 ? -7.136 2.125 -34.897 1.00 30.23 64 TRP D C 1
ATOM 5622 O O . TRP D 2 66 ? -6.870 2.679 -35.955 1.00 30.44 64 TRP D O 1
ATOM 5633 N N . ASP D 2 67 ? -6.193 1.670 -34.077 1.00 28.91 65 ASP D N 1
ATOM 5634 C CA . ASP D 2 67 ? -4.792 1.611 -34.513 1.00 28.28 65 ASP D CA 1
ATOM 5635 C C . ASP D 2 67 ? -4.604 0.469 -35.519 1.00 27.25 65 ASP D C 1
ATOM 5636 O O . ASP D 2 67 ? -5.354 -0.498 -35.485 1.00 26.80 65 ASP D O 1
ATOM 5641 N N . THR D 2 68 ? -3.620 0.598 -36.412 1.00 27.07 66 THR D N 1
ATOM 5642 C CA . THR D 2 68 ? -3.247 -0.459 -37.396 1.00 27.22 66 THR D CA 1
ATOM 5643 C C . THR D 2 68 ? -1.758 -0.805 -37.312 1.00 27.02 66 THR D C 1
ATOM 5644 O O . THR D 2 68 ? -0.943 0.031 -36.875 1.00 27.62 66 THR D O 1
ATOM 5648 N N . ALA D 2 69 ? -1.398 -2.023 -37.718 1.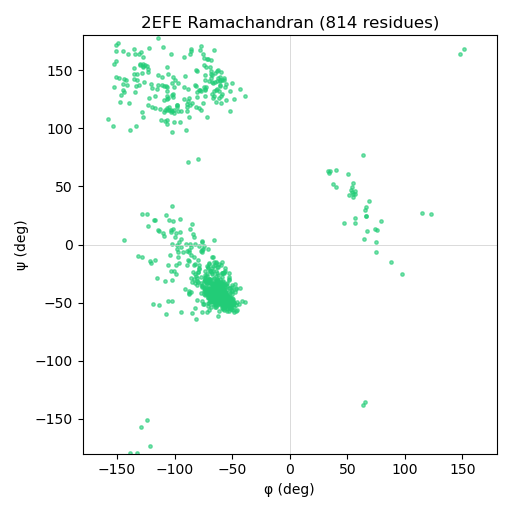00 26.41 67 ALA D N 1
ATOM 5649 C CA . ALA D 2 69 ? 0.014 -2.409 -37.800 1.00 25.68 67 ALA D CA 1
ATOM 5650 C C . ALA D 2 69 ? 0.668 -1.767 -39.031 1.00 25.89 67 ALA D C 1
ATOM 5651 O O . ALA D 2 69 ? 0.215 -1.938 -40.159 1.00 25.50 67 ALA D O 1
ATOM 5653 N N . GLY D 2 70 ? 1.722 -0.991 -38.801 1.00 25.93 68 GLY D N 1
ATOM 5654 C CA . GLY D 2 70 ? 2.319 -0.205 -39.857 1.00 26.81 68 GLY D CA 1
ATOM 5655 C C . GLY D 2 70 ? 3.384 -0.900 -40.692 1.00 27.02 68 GLY D C 1
ATOM 5656 O O . GLY D 2 70 ? 3.758 -0.381 -41.761 1.00 27.63 68 GLY D O 1
ATOM 5657 N N . GLN D 2 71 ? 3.883 -2.047 -40.216 1.00 27.14 69 GLN D N 1
ATOM 5658 C CA . GLN D 2 71 ? 4.961 -2.783 -40.907 1.00 26.71 69 GLN D CA 1
ATOM 5659 C C . GLN D 2 71 ? 4.509 -3.238 -42.293 1.00 26.78 69 GLN D C 1
ATOM 5660 O O . GLN D 2 71 ? 3.345 -3.604 -42.485 1.00 26.76 69 GLN D O 1
ATOM 5666 N N . GLU D 2 72 ? 5.440 -3.202 -43.250 1.00 27.28 70 GLU D N 1
ATOM 5667 C CA . GLU D 2 72 ? 5.195 -3.584 -44.640 1.00 27.44 70 GLU D CA 1
ATOM 5668 C C . GLU D 2 72 ? 4.575 -4.972 -44.788 1.00 26.65 70 GLU D C 1
ATOM 5669 O O . GLU D 2 72 ? 3.704 -5.178 -45.641 1.00 26.37 70 GLU D O 1
ATOM 5675 N N . ARG D 2 73 ? 4.991 -5.930 -43.952 1.00 26.03 71 ARG D N 1
ATOM 5676 C CA . ARG D 2 73 ? 4.455 -7.286 -44.118 1.00 25.37 71 ARG D CA 1
ATOM 5677 C C . ARG D 2 73 ? 2.950 -7.363 -43.809 1.00 25.27 71 ARG D C 1
ATOM 5678 O O . ARG D 2 73 ? 2.281 -8.301 -44.245 1.00 24.86 71 ARG D O 1
ATOM 5686 N N . TYR D 2 74 ? 2.429 -6.356 -43.095 1.00 25.36 72 TYR D N 1
ATOM 5687 C CA . TYR D 2 74 ? 1.027 -6.327 -42.699 1.00 25.44 72 TYR D CA 1
ATOM 5688 C C . TYR D 2 74 ? 0.207 -5.395 -43.568 1.00 26.20 72 TYR D C 1
ATOM 5689 O O . TYR D 2 74 ? -0.974 -5.293 -43.400 1.00 26.41 72 TYR D O 1
ATOM 5698 N N . HIS D 2 75 ? 0.838 -4.758 -44.540 1.00 27.95 73 HIS D N 1
ATOM 5699 C CA . HIS D 2 75 ? 0.159 -3.772 -45.364 1.00 28.91 73 HIS D CA 1
ATOM 5700 C C . HIS D 2 75 ? -1.148 -4.242 -45.981 1.00 28.10 73 HIS D C 1
ATOM 5701 O O . HIS D 2 75 ? -2.160 -3.525 -45.952 1.00 28.10 73 HIS D O 1
ATOM 5708 N N . SER D 2 76 ? -1.116 -5.443 -46.554 1.00 28.12 74 SER D N 1
ATOM 5709 C CA . SER D 2 76 ? -2.262 -6.004 -47.262 1.00 27.70 74 SER D CA 1
ATOM 5710 C C . SER D 2 76 ? -3.464 -6.327 -46.346 1.00 27.55 74 SER D C 1
ATOM 5711 O O . SER D 2 76 ? -4.570 -6.614 -46.823 1.00 26.97 74 SER D O 1
ATOM 5714 N N . LEU D 2 77 ? -3.243 -6.272 -45.031 1.00 26.69 75 LEU D N 1
ATOM 5715 C CA . LEU D 2 77 ? -4.308 -6.523 -44.068 1.00 26.03 75 LEU D CA 1
ATOM 5716 C C . LEU D 2 77 ? -5.138 -5.275 -43.795 1.00 25.87 75 LEU D C 1
ATOM 5717 O O . LEU D 2 77 ? -6.267 -5.392 -43.379 1.00 26.59 75 LEU D O 1
ATOM 5722 N N . ALA D 2 78 ? -4.573 -4.092 -44.026 1.00 26.48 76 ALA D N 1
ATOM 5723 C CA . ALA D 2 78 ? -5.206 -2.796 -43.692 1.00 27.45 76 ALA D CA 1
ATOM 5724 C C . ALA D 2 78 ? -6.644 -2.529 -44.147 1.00 27.75 76 ALA D C 1
ATOM 5725 O O . ALA D 2 78 ? -7.392 -1.902 -43.400 1.00 28.88 76 ALA D O 1
ATOM 5727 N N . PRO D 2 79 ? -7.040 -2.961 -45.368 1.00 28.18 77 PRO D N 1
ATOM 5728 C CA . PRO D 2 79 ? -8.407 -2.597 -45.776 1.00 28.39 77 PRO D CA 1
ATOM 5729 C C . PRO D 2 79 ? -9.459 -3.109 -44.786 1.00 28.91 77 PRO D C 1
ATOM 5730 O O . PRO D 2 79 ? -10.475 -2.448 -44.587 1.00 29.21 77 PRO D O 1
ATOM 5734 N N . MET D 2 80 ? -9.187 -4.249 -44.141 1.00 29.71 78 MET D N 1
ATOM 5735 C CA . MET D 2 80 ? -10.020 -4.782 -43.039 1.00 30.05 78 MET D CA 1
ATOM 5736 C C . MET D 2 80 ? -10.150 -3.788 -41.875 1.00 29.16 78 MET D C 1
ATOM 5737 O O . MET D 2 80 ? -11.178 -3.749 -41.206 1.00 28.95 78 MET D O 1
ATOM 5742 N N . TYR D 2 81 ? -9.115 -2.986 -41.639 1.00 28.76 79 TYR D N 1
ATOM 5743 C CA . TYR D 2 81 ? -9.185 -1.929 -40.611 1.00 28.94 79 TYR D CA 1
ATOM 5744 C C . TYR D 2 81 ? -9.790 -0.618 -41.107 1.00 29.48 79 TYR D C 1
ATOM 5745 O O . TYR D 2 81 ? -10.543 0.009 -40.374 1.00 29.60 79 TYR D O 1
ATOM 5754 N N . TYR D 2 82 ? -9.461 -0.186 -42.322 1.00 30.73 80 TYR D N 1
ATOM 5755 C CA . TYR D 2 82 ? -9.983 1.121 -42.780 1.00 31.64 80 TYR D CA 1
ATOM 5756 C C . TYR D 2 82 ? -11.355 1.066 -43.492 1.00 32.61 80 TYR D C 1
ATOM 5757 O O . TYR D 2 82 ? -11.947 2.117 -43.809 1.00 32.17 80 TYR D O 1
ATOM 5766 N N . ARG D 2 83 ? -11.848 -0.159 -43.701 1.00 33.84 81 ARG D N 1
ATOM 5767 C CA . ARG D 2 83 ? -13.186 -0.412 -44.215 1.00 35.60 81 ARG D CA 1
ATOM 5768 C C . ARG D 2 83 ? -14.253 0.169 -43.308 1.00 36.30 81 ARG D C 1
ATOM 5769 O O . ARG D 2 83 ? -14.263 -0.093 -42.109 1.00 36.58 81 ARG D O 1
ATOM 5777 N N . GLY D 2 84 ? -15.151 0.952 -43.895 1.00 36.73 82 GLY D N 1
ATOM 5778 C CA . GLY D 2 84 ? -16.224 1.600 -43.138 1.00 37.41 82 GLY D CA 1
ATOM 5779 C C . GLY D 2 84 ? -15.805 2.773 -42.271 1.00 37.49 82 GLY D C 1
ATOM 5780 O O . GLY D 2 84 ? -16.576 3.211 -41.419 1.00 38.32 82 GLY D O 1
ATOM 5781 N N . ALA D 2 85 ? -14.588 3.283 -42.472 1.00 37.30 83 ALA D N 1
ATOM 5782 C CA . ALA D 2 85 ? -14.050 4.375 -41.649 1.00 36.80 83 ALA D CA 1
ATOM 5783 C C . ALA D 2 85 ? -14.563 5.753 -42.088 1.00 36.62 83 ALA D C 1
ATOM 5784 O O . ALA D 2 85 ? -14.407 6.128 -43.242 1.00 36.13 83 ALA D O 1
ATOM 5786 N N . ALA D 2 86 ? -15.124 6.521 -41.157 1.00 36.78 84 ALA D N 1
ATOM 5787 C CA . ALA D 2 86 ? -15.592 7.898 -41.467 1.00 37.21 84 ALA D CA 1
ATOM 5788 C C . ALA D 2 86 ? -14.450 8.897 -41.640 1.00 37.06 84 ALA D C 1
ATOM 5789 O O . ALA D 2 86 ? -14.585 9.871 -42.379 1.00 37.97 84 ALA D O 1
ATOM 5791 N N . ALA D 2 87 ? -13.332 8.624 -40.962 1.00 36.62 85 ALA D N 1
ATOM 5792 C CA . ALA D 2 87 ? -12.199 9.528 -40.813 1.00 35.39 85 ALA D CA 1
ATOM 5793 C C . ALA D 2 87 ? -10.918 8.713 -40.652 1.00 34.82 85 ALA D C 1
ATOM 5794 O O . ALA D 2 87 ? -10.963 7.562 -40.231 1.00 34.39 85 ALA D O 1
ATOM 5796 N N . ALA D 2 88 ? -9.781 9.334 -40.948 1.00 33.79 86 ALA D N 1
ATOM 5797 C CA . ALA D 2 88 ? -8.476 8.691 -40.827 1.00 33.11 86 ALA D CA 1
ATOM 5798 C C . ALA D 2 88 ? -7.397 9.718 -40.559 1.00 32.27 86 ALA D C 1
ATOM 5799 O O . ALA D 2 88 ? -7.385 10.770 -41.191 1.00 31.94 86 ALA D O 1
ATOM 5801 N N . ILE D 2 89 ? -6.505 9.407 -39.617 1.00 31.63 87 ILE D N 1
ATOM 5802 C CA . ILE D 2 89 ? -5.287 10.176 -39.395 1.00 31.76 87 ILE D CA 1
ATOM 5803 C C . ILE D 2 89 ? -4.124 9.391 -39.961 1.00 31.84 87 ILE D C 1
ATOM 5804 O O . ILE D 2 89 ? -3.849 8.276 -39.529 1.00 31.87 87 ILE D O 1
ATOM 5809 N N . ILE D 2 90 ? -3.457 9.982 -40.948 1.00 32.37 88 ILE D N 1
ATOM 5810 C CA . ILE D 2 90 ? -2.259 9.411 -41.530 1.00 32.09 88 ILE D CA 1
ATOM 5811 C C . ILE D 2 90 ? -1.075 10.130 -40.922 1.00 32.28 88 ILE D C 1
ATOM 5812 O O . ILE D 2 90 ? -0.807 11.273 -41.258 1.00 32.64 88 ILE D O 1
ATOM 5817 N N . VAL D 2 91 ? -0.391 9.444 -40.015 1.00 32.26 89 VAL D N 1
ATOM 5818 C CA . VAL D 2 91 ? 0.732 9.969 -39.243 1.00 32.65 89 VAL D CA 1
ATOM 5819 C C . VAL D 2 91 ? 2.044 9.691 -39.950 1.00 33.18 89 VAL D C 1
ATOM 5820 O O . VAL D 2 91 ? 2.282 8.579 -40.419 1.00 33.00 89 VAL D O 1
ATOM 5824 N N . PHE D 2 92 ? 2.911 10.693 -40.004 1.00 33.63 90 PHE D N 1
ATOM 5825 C CA . PHE D 2 92 ? 4.293 10.462 -40.379 1.00 34.23 90 PHE D CA 1
ATOM 5826 C C . PHE D 2 92 ? 5.197 11.144 -39.352 1.00 34.70 90 PHE D C 1
ATOM 5827 O O . PHE D 2 92 ? 4.746 11.951 -38.548 1.00 35.23 90 PHE D O 1
ATOM 5835 N N . ASP D 2 93 ? 6.458 10.759 -39.347 1.00 35.95 91 ASP D N 1
ATOM 5836 C CA . ASP D 2 93 ? 7.470 11.356 -38.503 1.00 37.03 91 ASP D CA 1
ATOM 5837 C C . ASP D 2 93 ? 8.248 12.393 -39.366 1.00 37.44 91 ASP D C 1
ATOM 5838 O O . ASP D 2 93 ? 8.855 12.026 -40.396 1.00 37.45 91 ASP D O 1
ATOM 5843 N N . VAL D 2 94 ? 8.219 13.670 -38.954 1.00 37.68 92 VAL D N 1
ATOM 5844 C CA . VAL D 2 94 ? 8.906 14.754 -39.697 1.00 37.77 92 VAL D CA 1
ATOM 5845 C C . VAL D 2 94 ? 10.412 14.549 -39.824 1.00 38.10 92 VAL D C 1
ATOM 5846 O O . VAL D 2 94 ? 11.042 15.173 -40.666 1.00 38.46 92 VAL D O 1
ATOM 5850 N N . THR D 2 95 ? 10.984 13.677 -38.999 1.00 38.42 93 THR D N 1
ATOM 5851 C CA . THR D 2 95 ? 12.430 13.461 -39.007 1.00 38.94 93 THR D CA 1
ATOM 5852 C C . THR D 2 95 ? 12.835 12.270 -39.900 1.00 38.68 93 THR D C 1
ATOM 5853 O O . THR D 2 95 ? 14.011 11.895 -39.975 1.00 38.32 93 THR D O 1
ATOM 5857 N N . ASN D 2 96 ? 11.841 11.700 -40.581 1.00 38.65 94 ASN D N 1
ATOM 5858 C CA . ASN D 2 96 ? 12.008 10.527 -41.434 1.00 38.20 94 ASN D CA 1
ATOM 5859 C C . ASN D 2 96 ? 11.307 10.718 -42.791 1.00 37.65 94 ASN D C 1
ATOM 5860 O O . ASN D 2 96 ? 10.089 10.603 -42.884 1.00 37.74 94 ASN D O 1
ATOM 5865 N N . GLN D 2 97 ? 12.076 11.024 -43.836 1.00 37.09 95 GLN D N 1
ATOM 5866 C CA . GLN D 2 97 ? 11.524 11.182 -45.186 1.00 36.13 95 GLN D CA 1
ATOM 5867 C C . GLN D 2 97 ? 10.738 9.938 -45.621 1.00 34.99 95 GLN D C 1
ATOM 5868 O O . GLN D 2 97 ? 9.694 10.062 -46.233 1.00 34.75 95 GLN D O 1
ATOM 5874 N N . ALA D 2 98 ? 11.239 8.750 -45.285 1.00 34.16 96 ALA D N 1
ATOM 5875 C CA . ALA D 2 98 ? 10.608 7.488 -45.702 1.00 33.27 96 ALA D CA 1
ATOM 5876 C C . ALA D 2 98 ? 9.205 7.313 -45.113 1.00 32.63 96 ALA D C 1
ATOM 5877 O O . ALA D 2 98 ? 8.311 6.790 -45.775 1.00 32.16 96 ALA D O 1
ATOM 5879 N N . SER D 2 99 ? 9.011 7.789 -43.885 1.00 32.07 97 SER D N 1
ATOM 5880 C CA . SER D 2 99 ? 7.716 7.717 -43.231 1.00 31.23 97 SER D CA 1
ATOM 5881 C C . SER D 2 99 ? 6.745 8.660 -43.921 1.00 30.28 97 SER D C 1
ATOM 5882 O O . SER D 2 99 ? 5.543 8.385 -43.977 1.00 29.56 97 SER D O 1
ATOM 5885 N N . PHE D 2 100 ? 7.287 9.745 -44.474 1.00 29.61 98 PHE D N 1
ATOM 5886 C CA . PHE D 2 100 ? 6.509 10.724 -45.245 1.00 29.43 98 PHE D CA 1
ATOM 5887 C C . PHE D 2 100 ? 6.054 10.171 -46.597 1.00 29.46 98 PHE D C 1
ATOM 5888 O O . PHE D 2 100 ? 4.884 10.328 -46.980 1.00 29.41 98 PHE D O 1
ATOM 5896 N N . GLU D 2 101 ? 6.980 9.526 -47.310 1.00 30.11 99 GLU D N 1
ATOM 5897 C CA . GLU D 2 101 ? 6.671 8.865 -48.583 1.00 31.14 99 GLU D CA 1
ATOM 5898 C C . GLU D 2 101 ? 5.589 7.826 -48.388 1.00 31.04 99 GLU D C 1
ATOM 5899 O O . GLU D 2 101 ? 4.672 7.722 -49.192 1.00 30.64 99 GLU D O 1
ATOM 5905 N N . ARG D 2 102 ? 5.688 7.102 -47.276 1.00 31.48 100 ARG D N 1
ATOM 5906 C CA . ARG D 2 102 ? 4.739 6.041 -46.913 1.00 32.26 100 ARG D CA 1
ATOM 5907 C C . ARG D 2 102 ? 3.339 6.603 -46.548 1.00 31.85 100 ARG D C 1
ATOM 5908 O O . ARG D 2 102 ? 2.304 6.013 -46.882 1.00 31.68 100 ARG D O 1
ATOM 5916 N N . ALA D 2 103 ? 3.320 7.771 -45.916 1.00 31.69 101 ALA D N 1
ATOM 5917 C CA . ALA D 2 103 ? 2.077 8.423 -45.562 1.00 32.09 101 ALA D CA 1
ATOM 5918 C C . ALA D 2 103 ? 1.276 8.821 -46.819 1.00 32.38 101 ALA D C 1
ATOM 5919 O O . ALA D 2 103 ? 0.037 8.737 -46.846 1.00 32.40 101 ALA D O 1
ATOM 5921 N N . LYS D 2 104 ? 1.993 9.219 -47.868 1.00 32.63 102 LYS D N 1
ATOM 5922 C CA . LYS D 2 104 ? 1.373 9.580 -49.147 1.00 32.60 102 LYS D CA 1
ATOM 5923 C C . LYS D 2 104 ? 0.743 8.372 -49.854 1.00 32.20 102 LYS D C 1
ATOM 5924 O O . LYS D 2 104 ? -0.389 8.437 -50.343 1.00 32.04 102 LYS D O 1
ATOM 5930 N N . LYS D 2 105 ? 1.443 7.247 -49.860 1.00 31.55 103 LYS D N 1
ATOM 5931 C CA . LYS D 2 105 ? 0.847 6.056 -50.435 1.00 31.98 103 LYS D CA 1
ATOM 5932 C C . LYS D 2 105 ? -0.422 5.645 -49.673 1.00 30.97 103 LYS D C 1
ATOM 5933 O O . LYS D 2 105 ? -1.371 5.168 -50.280 1.00 31.07 103 LYS D O 1
ATOM 5939 N N . TRP D 2 106 ? -0.434 5.834 -48.350 1.00 30.22 104 TRP D N 1
ATOM 5940 C CA . TRP D 2 106 ? -1.635 5.604 -47.541 1.00 29.36 104 TRP D CA 1
ATOM 5941 C C . TRP D 2 106 ? -2.775 6.516 -47.965 1.00 29.71 104 TRP D C 1
ATOM 5942 O O . TRP D 2 106 ? -3.909 6.063 -48.089 1.00 29.96 104 TRP D O 1
ATOM 5953 N N . VAL D 2 107 ? -2.480 7.800 -48.176 1.00 30.61 105 VAL D N 1
ATOM 5954 C CA . VAL D 2 107 ? -3.469 8.736 -48.724 1.00 31.65 105 VAL D CA 1
ATOM 5955 C C . VAL D 2 107 ? -3.992 8.236 -50.085 1.00 32.28 105 VAL D C 1
ATOM 5956 O O . VAL D 2 107 ? -5.212 8.135 -50.293 1.00 32.53 105 VAL D O 1
ATOM 5960 N N . GLN D 2 108 ? -3.080 7.884 -50.989 1.00 33.46 106 GLN D N 1
ATOM 5961 C CA . GLN D 2 108 ? -3.488 7.416 -52.316 1.00 34.52 106 GLN D CA 1
ATOM 5962 C C . GLN D 2 108 ? -4.365 6.168 -52.224 1.00 35.07 106 GLN D C 1
ATOM 5963 O O . GLN D 2 108 ? -5.325 5.993 -53.007 1.00 34.81 106 GLN D O 1
ATOM 5969 N N . GLU D 2 109 ? -4.052 5.307 -51.254 1.00 34.89 107 GLU D N 1
ATOM 5970 C CA . GLU D 2 109 ? -4.782 4.057 -51.100 1.00 34.96 107 GLU D CA 1
ATOM 5971 C C . GLU D 2 109 ? -6.190 4.279 -50.547 1.00 35.09 107 GLU D C 1
ATOM 5972 O O . GLU D 2 109 ? -7.146 3.675 -51.009 1.00 34.65 107 GLU D O 1
ATOM 5978 N N . LEU D 2 110 ? -6.312 5.155 -49.559 1.00 36.27 108 LEU D N 1
ATOM 5979 C CA . LEU D 2 110 ? -7.619 5.502 -49.013 1.00 37.54 108 LEU D CA 1
ATOM 5980 C C . LEU D 2 110 ? -8.496 6.189 -50.055 1.00 38.83 108 LEU D C 1
ATOM 5981 O O . LEU D 2 110 ? -9.714 6.037 -50.057 1.00 39.62 108 LEU D O 1
ATOM 5986 N N . GLN D 2 111 ? -7.867 6.939 -50.945 1.00 40.71 109 GLN D N 1
ATOM 5987 C CA . GLN D 2 111 ? -8.585 7.568 -52.050 1.00 42.29 109 GLN D CA 1
ATOM 5988 C C . GLN D 2 111 ? -9.129 6.531 -53.015 1.00 42.86 109 GLN D C 1
ATOM 5989 O O . GLN D 2 111 ? -10.276 6.618 -53.440 1.00 43.27 109 GLN D O 1
ATOM 5995 N N . ALA D 2 112 ? -8.310 5.537 -53.337 1.00 43.95 110 ALA D N 1
ATOM 5996 C CA . ALA D 2 112 ? -8.709 4.460 -54.229 1.00 44.77 110 ALA D CA 1
ATOM 5997 C C . ALA D 2 112 ? -9.731 3.528 -53.582 1.00 46.01 110 ALA D C 1
ATOM 5998 O O . ALA D 2 112 ? -10.718 3.160 -54.218 1.00 46.47 110 ALA D O 1
ATOM 6000 N N . GLN D 2 113 ? -9.519 3.177 -52.308 1.00 47.41 111 GLN D N 1
ATOM 6001 C CA . GLN D 2 113 ? -10.238 2.054 -51.687 1.00 48.70 111 GLN D CA 1
ATOM 6002 C C . GLN D 2 113 ? -11.186 2.386 -50.523 1.00 49.26 111 GLN D C 1
ATOM 6003 O O . GLN D 2 113 ? -12.165 1.662 -50.291 1.00 49.64 111 GLN D O 1
ATOM 6009 N N . GLY D 2 114 ? -10.886 3.459 -49.793 1.00 49.54 112 GLY D N 1
ATOM 6010 C CA . GLY D 2 114 ? -11.711 3.900 -48.673 1.00 50.03 112 GLY D CA 1
ATOM 6011 C C . GLY D 2 114 ? -12.961 4.625 -49.133 1.00 50.50 112 GLY D C 1
ATOM 6012 O O . GLY D 2 114 ? -13.107 4.936 -50.326 1.00 50.38 112 GLY D O 1
ATOM 6013 N N . ASN D 2 115 ? -13.871 4.899 -48.202 1.00 50.72 113 ASN D N 1
ATOM 6014 C CA . ASN D 2 115 ? -15.109 5.584 -48.585 1.00 51.53 113 ASN D CA 1
ATOM 6015 C C . ASN D 2 115 ? -14.845 7.031 -49.028 1.00 51.62 113 ASN D C 1
ATOM 6016 O O . ASN D 2 115 ? -13.996 7.730 -48.442 1.00 51.36 113 ASN D O 1
ATOM 6021 N N . PRO D 2 116 ? -15.552 7.470 -50.088 1.00 51.73 114 PRO D N 1
ATOM 6022 C CA . PRO D 2 116 ? -15.220 8.730 -50.764 1.00 51.42 114 PRO D CA 1
ATOM 6023 C C . PRO D 2 116 ? -15.458 9.948 -49.879 1.00 51.12 114 PRO D C 1
ATOM 6024 O O . PRO D 2 116 ? -14.839 10.994 -50.103 1.00 51.41 114 PRO D O 1
ATOM 6028 N N . ASN D 2 117 ? -16.323 9.805 -48.872 1.00 50.36 115 ASN D N 1
ATOM 6029 C CA . ASN D 2 117 ? -16.608 10.909 -47.940 1.00 49.66 115 ASN D CA 1
ATOM 6030 C C . ASN D 2 117 ? -15.661 11.065 -46.720 1.00 47.96 115 ASN D C 1
ATOM 6031 O O . ASN D 2 117 ? -15.723 12.093 -46.012 1.00 48.21 115 ASN D O 1
ATOM 6036 N N . MET D 2 118 ? -14.777 10.073 -46.520 1.00 45.15 116 MET D N 1
ATOM 6037 C CA . MET D 2 118 ? -13.783 10.040 -45.428 1.00 41.88 116 MET D CA 1
ATOM 6038 C C . MET D 2 118 ? -13.072 11.370 -45.198 1.00 41.09 116 MET D C 1
ATOM 6039 O O . MET D 2 118 ? -12.624 12.005 -46.143 1.00 40.91 116 MET D O 1
ATOM 6044 N N . VAL D 2 119 ? -12.973 11.779 -43.932 1.00 39.61 117 VAL D N 1
ATOM 6045 C CA . VAL D 2 119 ? -12.147 12.917 -43.537 1.00 37.94 117 VAL D CA 1
ATOM 6046 C C . VAL D 2 119 ? -10.745 12.404 -43.226 1.00 37.00 117 VAL D C 1
ATOM 6047 O O . VAL D 2 119 ? -10.567 11.585 -42.332 1.00 36.67 117 VAL D O 1
ATOM 6051 N N . MET D 2 120 ? -9.761 12.875 -43.985 1.00 35.98 118 MET D N 1
ATOM 6052 C CA . MET D 2 120 ? -8.367 12.518 -43.763 1.00 34.40 118 MET D CA 1
ATOM 6053 C C . MET D 2 120 ? -7.625 13.680 -43.168 1.00 34.58 118 MET D C 1
ATOM 6054 O O . MET D 2 120 ? -7.780 14.814 -43.613 1.00 35.39 118 MET D O 1
ATOM 6059 N N . ALA D 2 121 ? -6.810 13.392 -42.161 1.00 33.97 119 ALA D N 1
ATOM 6060 C CA . ALA D 2 121 ? -5.888 14.354 -41.644 1.00 33.12 119 ALA D CA 1
ATOM 6061 C C . ALA D 2 121 ? -4.523 13.744 -41.818 1.00 32.85 119 ALA D C 1
ATOM 6062 O O . ALA D 2 121 ? -4.352 12.552 -41.579 1.00 32.63 119 ALA D O 1
ATOM 6064 N N . LEU D 2 122 ? -3.557 14.558 -42.237 1.00 32.53 120 LEU D N 1
ATOM 6065 C CA . LEU D 2 122 ? -2.155 14.159 -42.310 1.00 32.49 120 LEU D CA 1
ATOM 6066 C C . LEU D 2 122 ? -1.431 14.765 -41.146 1.00 32.30 120 LEU D C 1
ATOM 6067 O O . LEU D 2 122 ? -1.324 15.979 -41.063 1.00 32.06 120 LEU D O 1
ATOM 6072 N N . ALA D 2 123 ? -0.940 13.929 -40.234 1.00 32.35 121 ALA D N 1
ATOM 6073 C CA . ALA D 2 123 ? -0.236 14.421 -39.032 1.00 32.52 121 ALA D CA 1
ATOM 6074 C C . ALA D 2 123 ? 1.278 14.283 -39.166 1.00 32.65 121 ALA D C 1
ATOM 6075 O O . ALA D 2 123 ? 1.813 13.166 -39.248 1.00 32.73 121 ALA D O 1
ATOM 6077 N N . GLY D 2 124 ? 1.966 15.419 -39.195 1.00 32.77 122 GLY D N 1
ATOM 6078 C CA . GLY D 2 124 ? 3.407 15.426 -39.214 1.00 33.72 122 GLY D CA 1
ATOM 6079 C C . GLY D 2 124 ? 3.886 15.465 -37.785 1.00 34.99 122 GLY D C 1
ATOM 6080 O O . GLY D 2 124 ? 3.941 16.534 -37.158 1.00 35.65 122 GLY D O 1
ATOM 6081 N N . ASN D 2 125 ? 4.240 14.294 -37.266 1.00 35.74 123 ASN D N 1
ATOM 6082 C CA . ASN D 2 125 ? 4.477 14.127 -35.839 1.00 35.71 123 ASN D CA 1
ATOM 6083 C C . ASN D 2 125 ? 5.922 14.337 -35.438 1.00 35.74 123 ASN D C 1
ATOM 6084 O O . ASN D 2 125 ? 6.819 14.266 -36.273 1.00 36.14 123 ASN D O 1
ATOM 6089 N N . LYS D 2 126 ? 6.129 14.576 -34.142 1.00 36.07 124 LYS D N 1
ATOM 6090 C CA . LYS D 2 126 ? 7.441 14.817 -33.550 1.00 36.11 124 LYS D CA 1
ATOM 6091 C C . LYS D 2 126 ? 8.021 16.163 -34.004 1.00 37.23 124 LYS D C 1
ATOM 6092 O O . LYS D 2 126 ? 9.228 16.286 -34.231 1.00 36.99 124 LYS D O 1
ATOM 6098 N N . SER D 2 127 ? 7.141 17.161 -34.141 1.00 38.43 125 SER D N 1
ATOM 6099 C CA . SER D 2 127 ? 7.517 18.520 -34.570 1.00 39.47 125 SER D CA 1
ATOM 6100 C C . SER D 2 127 ? 8.480 19.197 -33.590 1.00 40.41 125 SER D C 1
ATOM 6101 O O . SER D 2 127 ? 9.280 20.041 -33.977 1.00 40.39 125 SER D O 1
ATOM 6104 N N . ASP D 2 128 ? 8.413 18.776 -32.331 1.00 41.77 126 ASP D N 1
ATOM 6105 C CA . ASP D 2 128 ? 9.298 19.238 -31.265 1.00 43.11 126 ASP D CA 1
ATOM 6106 C C . ASP D 2 128 ? 10.783 18.974 -31.531 1.00 44.49 126 ASP D C 1
ATOM 6107 O O . ASP D 2 128 ? 11.648 19.658 -30.978 1.00 45.32 126 ASP D O 1
ATOM 6112 N N . LEU D 2 129 ? 11.073 17.976 -32.362 1.00 45.83 127 LEU D N 1
ATOM 6113 C CA . LEU D 2 129 ? 12.448 17.610 -32.711 1.00 46.86 127 LEU D CA 1
ATOM 6114 C C . LEU D 2 129 ? 13.015 18.515 -33.820 1.00 47.66 127 LEU D C 1
ATOM 6115 O O . LEU D 2 129 ? 12.495 18.545 -34.946 1.00 47.40 127 LEU D O 1
ATOM 6120 N N . LEU D 2 130 ? 14.087 19.237 -33.487 1.00 48.42 128 LEU D N 1
ATOM 6121 C CA . LEU D 2 130 ? 14.626 20.289 -34.366 1.00 49.22 128 LEU D CA 1
ATOM 6122 C C . LEU D 2 130 ? 15.870 19.879 -35.154 1.00 49.53 128 LEU D C 1
ATOM 6123 O O . LEU D 2 130 ? 15.926 20.100 -36.362 1.00 49.85 128 LEU D O 1
ATOM 6128 N N . ASP D 2 131 ? 16.854 19.289 -34.475 1.00 50.18 129 ASP D N 1
ATOM 6129 C CA . ASP D 2 131 ? 18.108 18.850 -35.107 1.00 51.02 129 ASP D CA 1
ATOM 6130 C C . ASP D 2 131 ? 17.919 17.845 -36.233 1.00 50.91 129 ASP D C 1
ATOM 6131 O O . ASP D 2 131 ? 18.652 17.887 -37.223 1.00 51.55 129 ASP D O 1
ATOM 6136 N N . ALA D 2 132 ? 16.946 16.944 -36.091 1.00 50.49 130 ALA D N 1
ATOM 6137 C CA . ALA D 2 132 ? 16.815 15.822 -37.031 1.00 50.08 130 ALA D CA 1
ATOM 6138 C C . ALA D 2 132 ? 15.772 15.994 -38.167 1.00 49.83 130 ALA D C 1
ATOM 6139 O O . ALA D 2 132 ? 15.679 15.124 -39.055 1.00 49.55 130 ALA D O 1
ATOM 6141 N N . ARG D 2 133 ? 15.024 17.108 -38.157 1.00 48.61 131 ARG D N 1
ATOM 6142 C CA . ARG D 2 133 ? 13.871 17.272 -39.056 1.00 47.65 131 ARG D CA 1
ATOM 6143 C C . ARG D 2 133 ? 14.208 17.169 -40.555 1.00 47.00 131 ARG D C 1
ATOM 6144 O O . ARG D 2 133 ? 15.125 17.817 -41.038 1.00 46.79 131 ARG D O 1
ATOM 6152 N N . LYS D 2 134 ? 13.454 16.337 -41.272 1.00 46.61 132 LYS D N 1
ATOM 6153 C CA . LYS D 2 134 ? 13.718 16.067 -42.697 1.00 46.06 132 LYS D CA 1
ATOM 6154 C C . LYS D 2 134 ? 12.557 16.417 -43.606 1.00 45.37 132 LYS D C 1
ATOM 6155 O O . LYS D 2 134 ? 12.747 16.490 -44.816 1.00 45.90 132 LYS D O 1
ATOM 6161 N N . VAL D 2 135 ? 11.361 16.595 -43.052 1.00 44.29 133 VAL D N 1
ATOM 6162 C CA . VAL D 2 135 ? 10.191 16.866 -43.887 1.00 43.65 133 VAL D CA 1
ATOM 6163 C C . VAL D 2 135 ? 9.624 18.287 -43.721 1.00 43.79 133 VAL D C 1
ATOM 6164 O O . VAL D 2 135 ? 8.979 18.601 -42.715 1.00 44.34 133 VAL D O 1
ATOM 6168 N N . THR D 2 136 ? 9.847 19.130 -44.729 1.00 43.01 134 THR D N 1
ATOM 6169 C CA . THR D 2 136 ? 9.330 20.496 -44.736 1.00 42.19 134 THR D CA 1
ATOM 6170 C C . THR D 2 136 ? 7.803 20.539 -44.577 1.00 41.96 134 THR D C 1
ATOM 6171 O O . THR D 2 136 ? 7.073 19.701 -45.124 1.00 42.18 134 THR D O 1
ATOM 6175 N N . ALA D 2 137 ? 7.323 21.524 -43.823 1.00 42.18 135 ALA D N 1
ATOM 6176 C CA . ALA D 2 137 ? 5.878 21.807 -43.755 1.00 41.87 135 ALA D CA 1
ATOM 6177 C C . ALA D 2 137 ? 5.333 22.251 -45.111 1.00 41.76 135 ALA D C 1
ATOM 6178 O O . ALA D 2 137 ? 4.142 22.058 -45.408 1.00 42.11 135 ALA D O 1
ATOM 6180 N N . GLU D 2 138 ? 6.200 22.844 -45.934 1.00 40.92 136 GLU D N 1
ATOM 6181 C CA . GLU D 2 138 ? 5.821 23.150 -47.299 1.00 40.61 136 GLU D CA 1
ATOM 6182 C C . GLU D 2 138 ? 5.378 21.895 -48.069 1.00 40.06 136 GLU D C 1
ATOM 6183 O O . GLU D 2 138 ? 4.286 21.905 -48.649 1.00 40.42 136 GLU D O 1
ATOM 6189 N N . ASP D 2 139 ? 6.201 20.835 -48.063 1.00 39.31 137 ASP D N 1
ATOM 6190 C CA . ASP D 2 139 ? 5.892 19.591 -48.803 1.00 38.94 137 ASP D CA 1
ATOM 6191 C C . ASP D 2 139 ? 4.652 18.870 -48.286 1.00 38.20 137 ASP D C 1
ATOM 6192 O O . ASP D 2 139 ? 3.791 18.455 -49.067 1.00 37.92 137 ASP D O 1
ATOM 6197 N N . ALA D 2 140 ? 4.589 18.707 -46.967 1.00 37.93 138 ALA D N 1
ATOM 6198 C CA . ALA D 2 140 ? 3.443 18.112 -46.298 1.00 37.26 138 ALA D CA 1
ATOM 6199 C C . ALA D 2 140 ? 2.162 18.907 -46.555 1.00 37.29 138 ALA D C 1
ATOM 6200 O O . ALA D 2 140 ? 1.131 18.329 -46.905 1.00 37.78 138 ALA D O 1
ATOM 6202 N N . GLN D 2 141 ? 2.240 20.234 -46.421 1.00 37.41 139 GLN D N 1
ATOM 6203 C CA . GLN D 2 141 ? 1.097 21.120 -46.647 1.00 37.01 139 GLN D CA 1
ATOM 6204 C C . GLN D 2 141 ? 0.658 21.166 -48.110 1.00 37.04 139 GLN D C 1
ATOM 6205 O O . GLN D 2 141 ? -0.544 21.121 -48.412 1.00 36.46 139 GLN D O 1
ATOM 6211 N N . THR D 2 142 ? 1.639 21.273 -49.008 1.00 37.18 140 THR D N 1
ATOM 6212 C CA . THR D 2 142 ? 1.390 21.228 -50.453 1.00 37.92 140 THR D CA 1
ATOM 6213 C C . THR D 2 142 ? 0.727 19.880 -50.824 1.00 38.50 140 THR D C 1
ATOM 6214 O O . THR D 2 142 ? -0.322 19.855 -51.484 1.00 38.46 140 THR D O 1
ATOM 6218 N N . TYR D 2 143 ? 1.328 18.772 -50.381 1.00 39.18 141 TYR D N 1
ATOM 6219 C CA . TYR D 2 143 ? 0.735 17.456 -50.617 1.00 39.84 141 TYR D CA 1
ATOM 6220 C C . TYR D 2 143 ? -0.741 17.361 -50.179 1.00 40.49 141 TYR D C 1
ATOM 6221 O O . TYR D 2 143 ? -1.609 16.988 -50.980 1.00 40.40 141 TYR D O 1
ATOM 6230 N N . ALA D 2 144 ? -1.027 17.704 -48.924 1.00 41.09 142 ALA D N 1
ATOM 6231 C CA . ALA D 2 144 ? -2.391 17.620 -48.404 1.00 42.03 142 ALA D CA 1
ATOM 6232 C C . ALA D 2 144 ? -3.379 18.519 -49.161 1.00 42.75 142 ALA D C 1
ATOM 6233 O O . ALA D 2 144 ? -4.501 18.116 -49.443 1.00 42.26 142 ALA D O 1
ATOM 6235 N N . GLN D 2 145 ? -2.946 19.725 -49.517 1.00 44.04 143 GLN D N 1
ATOM 6236 C CA . GLN D 2 145 ? -3.823 20.682 -50.185 1.00 45.20 143 GLN D CA 1
ATOM 6237 C C . GLN D 2 145 ? -4.179 20.253 -51.612 1.00 45.27 143 GLN D C 1
ATOM 6238 O O . GLN D 2 145 ? -5.288 20.519 -52.087 1.00 45.67 143 GLN D O 1
ATOM 6244 N N . GLU D 2 146 ? -3.255 19.561 -52.280 1.00 45.38 144 GLU D N 1
ATOM 6245 C CA . GLU D 2 146 ? -3.539 18.973 -53.592 1.00 45.65 144 GLU D CA 1
ATOM 6246 C C . GLU D 2 146 ? -4.500 17.792 -53.501 1.00 45.13 144 GLU D C 1
ATOM 6247 O O . GLU D 2 146 ? -5.087 17.382 -54.500 1.00 45.24 144 GLU D O 1
ATOM 6253 N N . ASN D 2 147 ? -4.683 17.244 -52.304 1.00 44.73 145 ASN D N 1
ATOM 6254 C CA . ASN D 2 147 ? -5.308 15.927 -52.201 1.00 43.77 145 ASN D CA 1
ATOM 6255 C C . ASN D 2 147 ? -6.566 15.818 -51.349 1.00 43.57 145 ASN D C 1
ATOM 6256 O O . ASN D 2 147 ? -6.985 14.723 -50.988 1.00 43.35 145 ASN D O 1
ATOM 6261 N N . GLY D 2 148 ? -7.171 16.959 -51.040 1.00 43.49 146 GLY D N 1
ATOM 6262 C CA . GLY D 2 148 ? -8.452 16.989 -50.339 1.00 42.78 146 GLY D CA 1
ATOM 6263 C C . GLY D 2 148 ? -8.357 16.770 -48.840 1.00 42.41 146 GLY D C 1
ATOM 6264 O O . GLY D 2 148 ? -9.341 16.432 -48.209 1.00 43.06 146 GLY D O 1
ATOM 6265 N N . LEU D 2 149 ? -7.186 16.976 -48.254 1.00 41.84 147 LEU D N 1
ATOM 6266 C CA . LEU D 2 149 ? -7.023 16.753 -46.820 1.00 41.18 147 LEU D CA 1
ATOM 6267 C C . LEU D 2 149 ? -6.260 17.880 -46.140 1.00 40.52 147 LEU D C 1
ATOM 6268 O O . LEU D 2 149 ? -5.708 18.737 -46.816 1.00 40.68 147 LEU D O 1
ATOM 6273 N N . PHE D 2 150 ? -6.249 17.906 -44.808 1.00 39.29 148 PHE D N 1
ATOM 6274 C CA . PHE D 2 150 ? -5.452 18.910 -44.116 1.00 38.44 148 PHE D CA 1
ATOM 6275 C C . PHE D 2 150 ? -4.196 18.322 -43.484 1.00 38.15 148 PHE D C 1
ATOM 6276 O O . PHE D 2 150 ? -4.140 17.125 -43.176 1.00 37.71 148 PHE D O 1
ATOM 6284 N N . PHE D 2 151 ? -3.180 19.168 -43.346 1.00 37.21 149 PHE D N 1
ATOM 6285 C CA . PHE D 2 151 ? -1.935 18.812 -42.691 1.00 36.87 149 PHE D CA 1
ATOM 6286 C C . PHE D 2 151 ? -1.898 19.564 -41.374 1.00 37.10 149 PHE D C 1
ATOM 6287 O O . PHE D 2 151 ? -2.262 20.738 -41.322 1.00 37.64 149 PHE D O 1
ATOM 6295 N N . MET D 2 152 ? -1.494 18.864 -40.314 1.00 36.90 150 MET D N 1
ATOM 6296 C CA . MET D 2 152 ? -1.119 19.471 -39.046 1.00 36.82 150 MET D CA 1
ATOM 6297 C C . MET D 2 152 ? 0.256 18.973 -38.673 1.00 37.61 150 MET D C 1
ATOM 6298 O O . MET D 2 152 ? 0.574 17.812 -38.894 1.00 38.98 150 MET D O 1
ATOM 6303 N N . GLU D 2 153 ? 1.092 19.841 -38.138 1.00 38.14 151 GLU D N 1
ATOM 6304 C CA . GLU D 2 153 ? 2.253 19.380 -37.424 1.00 38.93 151 GLU D CA 1
ATOM 6305 C C . GLU D 2 153 ? 1.745 19.023 -36.043 1.00 39.51 151 GLU D C 1
ATOM 6306 O O . GLU D 2 153 ? 0.950 19.776 -35.467 1.00 39.45 151 GLU D O 1
ATOM 6312 N N . THR D 2 154 ? 2.190 17.885 -35.509 1.00 39.54 152 THR D N 1
ATOM 6313 C CA . THR D 2 154 ? 1.780 17.483 -34.156 1.00 39.11 152 THR D CA 1
ATOM 6314 C C . THR D 2 154 ? 2.980 17.130 -33.320 1.00 39.18 152 THR D C 1
ATOM 6315 O O . THR D 2 154 ? 4.087 16.969 -33.827 1.00 39.58 152 THR D O 1
ATOM 6319 N N . SER D 2 155 ? 2.756 17.049 -32.022 1.00 39.90 153 SER D N 1
ATOM 6320 C CA . SER D 2 155 ? 3.751 16.547 -31.102 1.00 40.54 153 SER D CA 1
ATOM 6321 C C . SER D 2 155 ? 2.987 15.834 -29.992 1.00 41.20 153 SER D C 1
ATOM 6322 O O . SER D 2 155 ? 2.021 16.367 -29.438 1.00 41.45 153 SER D O 1
ATOM 6325 N N . ALA D 2 156 ? 3.371 14.601 -29.710 1.00 41.85 154 ALA D N 1
ATOM 6326 C CA . ALA D 2 156 ? 2.746 13.885 -28.609 1.00 42.69 154 ALA D CA 1
ATOM 6327 C C . ALA D 2 156 ? 3.460 14.230 -27.312 1.00 43.27 154 ALA D C 1
ATOM 6328 O O . ALA D 2 156 ? 2.852 14.228 -26.251 1.00 43.68 154 ALA D O 1
ATOM 6330 N N . LYS D 2 157 ? 4.750 14.550 -27.409 1.00 44.09 155 LYS D N 1
ATOM 6331 C CA . LYS D 2 157 ? 5.574 14.851 -26.239 1.00 44.48 155 LYS D CA 1
ATOM 6332 C C . LYS D 2 157 ? 5.242 16.218 -25.608 1.00 44.68 155 LYS D C 1
ATOM 6333 O O . LYS D 2 157 ? 5.171 16.325 -24.382 1.00 44.85 155 LYS D O 1
ATOM 6339 N N . THR D 2 158 ? 5.027 17.242 -26.443 1.00 44.44 156 THR D N 1
ATOM 6340 C CA . THR D 2 158 ? 4.662 18.595 -25.985 1.00 43.86 156 THR D CA 1
ATOM 6341 C C . THR D 2 158 ? 3.155 18.844 -26.031 1.00 43.54 156 THR D C 1
ATOM 6342 O O . THR D 2 158 ? 2.688 19.886 -25.582 1.00 43.80 156 THR D O 1
ATOM 6346 N N . ALA D 2 159 ? 2.398 17.896 -26.581 1.00 43.16 157 ALA D N 1
ATOM 6347 C CA . ALA D 2 159 ? 0.938 18.019 -26.765 1.00 42.84 157 ALA D CA 1
ATOM 6348 C C . ALA D 2 159 ? 0.474 18.952 -27.902 1.00 43.04 157 ALA D C 1
ATOM 6349 O O . ALA D 2 159 ? -0.734 19.007 -28.213 1.00 43.14 157 ALA D O 1
ATOM 6351 N N . THR D 2 160 ? 1.409 19.669 -28.527 1.00 42.80 158 THR D N 1
ATOM 6352 C CA . THR D 2 160 ? 1.073 20.575 -29.633 1.00 42.61 158 THR D CA 1
ATOM 6353 C C . THR D 2 160 ? 0.192 19.881 -30.658 1.00 42.49 158 THR D C 1
ATOM 6354 O O . THR D 2 160 ? 0.541 18.806 -31.158 1.00 42.75 158 THR D O 1
ATOM 6358 N N . ASN D 2 161 ? -0.957 20.500 -30.936 1.00 41.87 159 ASN D N 1
ATOM 6359 C CA . ASN D 2 161 ? -1.892 20.095 -31.996 1.00 41.81 159 ASN D CA 1
ATOM 6360 C C . ASN D 2 161 ? -2.572 18.730 -31.859 1.00 41.05 159 ASN D C 1
ATOM 6361 O O . ASN D 2 161 ? -3.325 18.327 -32.743 1.00 40.42 159 ASN D O 1
ATOM 6366 N N . VAL D 2 162 ? -2.349 18.049 -30.736 1.00 40.64 160 VAL D N 1
ATOM 6367 C CA . VAL D 2 162 ? -3.066 16.801 -30.463 1.00 40.21 160 VAL D CA 1
ATOM 6368 C C . VAL D 2 162 ? -4.594 16.962 -30.345 1.00 40.39 160 VAL D C 1
ATOM 6369 O O . VAL D 2 162 ? -5.323 16.387 -31.146 1.00 40.12 160 VAL D O 1
ATOM 6373 N N . LYS D 2 163 ? -5.091 17.736 -29.382 1.00 41.02 161 LYS D N 1
ATOM 6374 C CA . LYS D 2 163 ? -6.541 17.980 -29.311 1.00 42.13 161 LYS D CA 1
ATOM 6375 C C . LYS D 2 163 ? -7.054 18.548 -30.643 1.00 42.29 161 LYS D C 1
ATOM 6376 O O . LYS D 2 163 ? -8.093 18.131 -31.147 1.00 42.62 161 LYS D O 1
ATOM 6382 N N . GLU D 2 164 ? -6.289 19.480 -31.209 1.00 42.51 162 GLU D N 1
ATOM 6383 C CA . GLU D 2 164 ? -6.655 20.231 -32.415 1.00 42.63 162 GLU D CA 1
ATOM 6384 C C . GLU D 2 164 ? -6.949 19.320 -33.605 1.00 42.48 162 GLU D C 1
ATOM 6385 O O . GLU D 2 164 ? -8.049 19.371 -34.150 1.00 42.40 162 GLU D O 1
ATOM 6391 N N . ILE D 2 165 ? -5.993 18.461 -33.979 1.00 42.94 163 ILE D N 1
ATOM 6392 C CA . ILE D 2 165 ? -6.206 17.476 -35.069 1.00 43.01 163 ILE D CA 1
ATOM 6393 C C . ILE D 2 165 ? -7.489 16.658 -34.920 1.00 43.61 163 ILE D C 1
ATOM 6394 O O . ILE D 2 165 ? -8.240 16.517 -35.885 1.00 43.57 163 ILE D O 1
ATOM 6399 N N . PHE D 2 166 ? -7.753 16.142 -33.716 1.00 44.28 164 PHE D N 1
ATOM 6400 C CA . PHE D 2 166 ? -8.982 15.379 -33.438 1.00 44.65 164 PHE D CA 1
ATOM 6401 C C . PHE D 2 166 ? -10.304 16.208 -33.521 1.00 45.81 164 PHE D C 1
ATOM 6402 O O . PHE D 2 166 ? -11.281 15.765 -34.158 1.00 45.43 164 PHE D O 1
ATOM 6410 N N . TYR D 2 167 ? -10.312 17.392 -32.881 1.00 47.13 165 TYR D N 1
ATOM 6411 C CA . TYR D 2 167 ? -11.403 18.397 -32.963 1.00 48.93 165 TYR D CA 1
ATOM 6412 C C . TYR D 2 167 ? -11.692 18.808 -34.418 1.00 48.94 165 TYR D C 1
ATOM 6413 O O . TYR D 2 167 ? -12.857 18.930 -34.832 1.00 48.95 165 TYR D O 1
ATOM 6422 N N . GLU D 2 168 ? -10.615 19.053 -35.169 1.00 48.70 166 GLU D N 1
ATOM 6423 C CA . GLU D 2 168 ? -10.676 19.485 -36.565 1.00 48.48 166 GLU D CA 1
ATOM 6424 C C . GLU D 2 168 ? -11.246 18.429 -37.501 1.00 48.28 166 GLU D C 1
ATOM 6425 O O . GLU D 2 168 ? -11.855 18.755 -38.521 1.00 48.43 166 GLU D O 1
ATOM 6431 N N . ILE D 2 169 ? -11.046 17.162 -37.144 1.00 47.87 167 ILE D N 1
ATOM 6432 C CA . ILE D 2 169 ? -11.625 16.048 -37.869 1.00 47.54 167 ILE D CA 1
ATOM 6433 C C . ILE D 2 169 ? -13.107 15.966 -37.573 1.00 47.82 167 ILE D C 1
ATOM 6434 O O . ILE D 2 169 ? -13.914 15.667 -38.458 1.00 47.81 167 ILE D O 1
ATOM 6439 N N . ALA D 2 170 ? -13.450 16.212 -36.312 1.00 48.34 168 ALA D N 1
ATOM 6440 C CA . ALA D 2 170 ? -14.829 16.140 -35.830 1.00 49.00 168 ALA D CA 1
ATOM 6441 C C . ALA D 2 170 ? -15.702 17.217 -36.491 1.00 49.39 168 ALA D C 1
ATOM 6442 O O . ALA D 2 170 ? -16.840 16.968 -36.893 1.00 49.43 168 ALA D O 1
ATOM 6444 N N . ARG D 2 171 ? -15.115 18.409 -36.598 1.00 50.51 169 ARG D N 1
ATOM 6445 C CA . ARG D 2 171 ? -15.664 19.589 -37.276 1.00 50.92 169 ARG D CA 1
ATOM 6446 C C . ARG D 2 171 ? -16.155 19.285 -38.697 1.00 51.29 169 ARG D C 1
ATOM 6447 O O . ARG D 2 171 ? -17.189 19.806 -39.122 1.00 51.12 169 ARG D O 1
ATOM 6455 N N . ARG D 2 172 ? -15.431 18.407 -39.398 1.00 51.68 170 ARG D N 1
ATOM 6456 C CA . ARG D 2 172 ? -15.632 18.157 -40.824 1.00 52.03 170 ARG D CA 1
ATOM 6457 C C . ARG D 2 172 ? -16.578 17.012 -41.156 1.00 53.05 170 ARG D C 1
ATOM 6458 O O . ARG D 2 172 ? -16.912 16.804 -42.328 1.00 53.13 170 ARG D O 1
ATOM 6466 N N . LEU D 2 173 ? -17.020 16.278 -40.138 1.00 54.15 171 LEU D N 1
ATOM 6467 C CA . LEU D 2 173 ? -17.821 15.069 -40.367 1.00 55.69 171 LEU D CA 1
ATOM 6468 C C . LEU D 2 173 ? -19.174 15.335 -41.062 1.00 56.62 171 LEU D C 1
ATOM 6469 O O . LEU D 2 173 ? -19.902 16.255 -40.672 1.00 56.82 171 LEU D O 1
ATOM 6474 N N . PRO D 2 174 ? -19.510 14.521 -42.090 1.00 57.54 172 PRO D N 1
ATOM 6475 C CA . PRO D 2 174 ? -20.626 14.833 -42.995 1.00 58.08 172 PRO D CA 1
ATOM 6476 C C . PRO D 2 174 ? -21.982 14.440 -42.419 1.00 58.54 172 PRO D C 1
ATOM 6477 O O . PRO D 2 174 ? -22.269 14.753 -41.262 1.00 59.28 172 PRO D O 1
#

InterPro domains:
  IPR003123 VPS9 domain [PF02204] (137-241)
  IPR003123 VPS9 domain [PS51205] (102-246)
  IPR003123 VPS9 domain [SM00167] (135-254)
  IPR037191 VPS9 domain superfamily [G3DSA:1.20.1050.80] (98-265)
  IPR037191 VPS9 domain superfamily [SSF109993] (11-257)
  IPR041545 RABX5, catalytic core helical domain [PF18151] (27-91)
  IPR045046 Vacuolar protein sorting-associated protein 9-like [PTHR23101] (5-383)

Secondary structure (DSSP, 8-state):
--SGGGHHHHHHHHHHHHTTTTS---HHHHHHHHHHHHHHHHHHHHS-GGGTT--HHHHHHHHHHHHHHHHHHHHHHHSS-SHHHHHHHHHHHHHHHHHTTT--GGGGT--GGG--TT-SHHHHHHHHTGGG--SHHHHHHHHHHHHHHHHHHHHHHHHHTT-PPP-HHHHHHHHHHHHHHH--TTHHHHHHHHHHHS-TTTS-HHHHHHHHHHHHHHHHHHT--TTTTT--HHHHHHHHHHHHH-/-EEEEEEEE--TTS-HHHHHHHHHH---TTTS---S--SEEEEEEEETTEEEEEEEEE---SGGGGGGTHHHHTT-SEEEEEEETT-HHHHHHHHHHHHHHHHHS-TT-EEEEEEE-TT-TTT--S-HHHHHHHHHHTT-EEEE--SSS-TTHHHHHHHHHHT--/--SGGGHHHHHHHHHHHHHHHTSPP-HHHHHHHHHHHHHHHHHHHHSSGGGSS--HHHHHHHHHHHHHHHHHHHHHHHSS-SHHHHHHHHHHHHHHHHHTTT--GGGGT--GGG--TT-SHHHHHHHGGGGG--SHHHHHHHHHHHHHHHHHHHHHHHHHHTPPPP-HHHHHHHHHHHHHHH--TTHHHHHHHHHHHS-GGGS-HHHHHHHHHHHHHHHHHHT--GGGGT--HHHHHHHHHHHHH-/-EEEEEEEE--TTS-HHHHHHHHHH---TTTS---S--SEEEEEEE-SS-EEEEEEEE---SGGGGGGTHHHHTT-SEEEEEEETT-HHHHHHHHHHHHHHHHHS-TT-EEEEEEE-TT--TT--S-HHHHHHHHHHTT-EEEE--SSS-TTHHHHHHHHHHT--

B-factor: mean 38.45, std 12.0, range [14.78, 78.04]

Radius of gyration: 29.5 Å; Cα contacts (8 Å, |Δi|>4): 1310; chains: 4; bounding box: 74×70×74 Å

CATH classification: 1.10.246.120 (+1 more: 1.20.1050.80)

Organism: Arabidopsis thaliana (NCBI:txid3702)

Sequence (822 aa):
MRKPSAGDFVKSIKSFIVSFSNNAPDPEKDCAMVQEFFSKMEAAFRAHPLWSGCSEEELDSAGDGLEKYVMTKLFTRVFASNTEEVIADEKLFQKMSLVQQFISPENLDIQPTFQNESSWLLAQKELQKINMYKAPRDKLVCILNCCKVINNLLLNASIASNENAPGADEFLPVLIYVTIKANPPQLHSNLLYIQRYRRESKLVGEAAYFFTNILSAESFISNIDAKSISLDEAEFEKNMESARARSINAKLVLLGDVGAGKSSLVLRFVKDQFVEFQESTIGAAFFSQTLAVNDATVKFEIWDTAGQERYHSLAPMYYRGAAAAIIVFDVTNQASFERAKKWVQELQAQGNPNMVMALAGNKSDLLDARKVTAEDAQTYAQENGLFFMETSAKTATNVKEIFYEIARRLPMRKPSAGDFVKSIKSFIVSFSNNAPDPEKDCAMVQEFFSKMEAAFRAHPLWSGCSEEELDSAGDGLEKYVMTKLFTRVFASNTEEVIADEKLFQKMSLVQQFISPENLDIQPTFQNESSWLLAQKELQKINMYKAPRDKLVCILNCCKVINNLLLNASIASNENAPGADEFLPVLIYVTIKANPPQLHSNLLYIQRYRRESKLVGEAAYFFTNILSAESFISNIDAKSISLDEAEFEKNMESARARSINAKLVLLGDVGAGKSSLVLRFVKDQFVEFQESTIGAAFFSQTLAVNDATVKFEIWDTAGQERYHSLAPMYYRGAAAAIIVFDVTNQASFERAKKWVQELQAQGNPNMVMALAGNKSDLLDARKVTAEDAQTYAQENGLFFMETSAKTATNVKEIFYEIARRLP

Foldseek 3Di:
DPPPVCVVVVVVLVVLLVVLVVDQQDQVVSLVSQLVVLVVVLVCQCPPPVNVVDDPVRSVVVSLVSLQVSQVSCPQSHFCNDDVLVVLLVLLLLLLLQCLVDADLVLLPADPLQDDVVLLVVLLVLQQCLVVGRGLVSNLVSLVVSQVSSQVSSQVSCVVSVHDRDDCSNRLSSLLSSCSNSSHGSLSRSLSCSVRRPNPVPCDDPSVVSSVSVVVSSVLSSPDACVSSVHDNVVGVVSSVVSVVD/DQEFEEEEAFAPPLCSQLLQCCQPVVDHCVVDPDDDGRQWDWDWDDDPNDIYIYTYGYDYHDPVCPVVCLVRQEPGQEYEYTGEQLDPVRVVSSLVVLVCCVVRNDPNYAYEYEHEPPVDDVRGDHDPVVQQVSQVVRVYYYDYAYSHVGPCSNVSVNVNRNSRD/DPDPVCVVVVVLLVVVLVVLVVDDDDLVVSLVVLLVVLVVVLCVQCVPPVNVVDDPVRSVVVSQVSLQVNQVSCQQVRFCPDDVLVVLLVLLLLLLLQCLVDADLVLLPQDPLQDDPVLLVVLLVLLQCLVVGRGLVSNLVSLVVSQVSSQVSSQVSCVVSVHDRDDCSNRLSSLLSSCSNSSHGSLSRSLSCSVRRPNPVPCDDVSVVSSVSVVVSSVLSSPDACVSRVHDRVRRVVSSVVSVVD/DAEFEEEEEFAPPLQSQLLQCCQPVVDHCVGDPDDDGRQWDWDWDDDDPDIYIYTYGYDHHDPVCVVVCCVRQEPGQEYEQTAEQLDVVRVVSSLVVLVVCCVRNDVNYAYEYEHEPPVDDPRGDHDPCVQQVSQVVRVYHYDYAYSHVGPCSNVRVNVNVVRGD

Solvent-accessible surface area: 36724 Å² total; per-residue (Å²): 97,232,150,127,83,15,35,117,29,45,150,34,11,107,68,18,37,109,53,2,86,118,51,80,86,46,22,117,117,4,22,59,62,0,22,123,14,4,58,119,3,58,59,31,4,124,84,58,114,121,66,90,80,36,50,108,40,88,16,45,54,22,1,24,38,10,0,112,86,0,0,58,113,8,24,120,50,5,17,18,44,54,99,132,5,75,107,30,11,114,114,4,96,96,30,1,25,14,0,49,72,45,8,27,33,121,10,0,42,10,98,93,37,11,99,30,166,63,36,2,87,58,0,17,98,3,0,66,57,0,65,133,80,91,2,0,71,31,2,4,32,6,0,32,14,0,2,48,0,0,35,26,14,0,8,5,12,0,10,26,46,111,70,44,4,2,2,1,18,47,1,3,0,0,0,0,11,0,0,0,62,3,16,2,62,64,2,38,0,0,0,37,3,0,88,36,1,15,8,109,65,66,38,83,20,90,23,20,0,17,6,20,0,0,34,0,0,21,30,10,0,25,101,7,70,7,161,20,0,68,35,96,144,83,68,15,93,120,24,12,103,48,2,120,93,194,115,76,101,3,41,0,0,0,0,1,31,76,54,2,13,5,14,17,0,1,11,11,16,33,87,91,27,42,42,102,43,102,48,12,82,47,27,2,8,26,20,61,50,72,28,90,24,129,162,48,51,0,75,0,44,1,20,0,2,7,7,20,116,43,3,32,96,10,4,59,84,4,4,196,58,0,34,0,0,0,0,0,0,14,0,28,66,82,66,4,4,75,59,0,43,99,2,0,92,36,1,90,76,134,19,48,138,102,14,14,20,0,0,0,0,4,58,23,50,75,159,163,42,74,146,2,73,46,129,75,0,76,62,30,1,128,129,43,81,12,20,26,34,48,0,0,4,72,62,40,70,44,4,110,75,0,0,98,38,0,3,137,99,23,112,102,234,151,128,83,20,36,115,34,36,146,35,8,106,66,22,34,102,62,1,71,137,68,83,89,45,28,119,134,6,21,58,53,0,24,118,11,4,54,120,2,57,56,27,4,120,83,66,112,124,82,91,80,35,54,105,51,75,15,43,50,22,4,25,39,10,0,113,86,0,0,54,102,9,26,118,45,7,20,17,49,46,96,134,4,78,110,29,11,116,111,3,92,97,29,1,27,12,0,48,73,45,8,28,34,118,10,0,40,10,100,90,40,11,104,34,172,64,36,2,91,56,0,18,99,4,0,63,59,0,68,131,83,86,2,0,74,29,1,5,27,5,0,26,9,0,1,48,0,0,37,24,14,0,8,6,11,1,11,21,47,120,64,45,6,3,1,1,16,41,1,3,0,0,0,0,12,0,0,0,62,5,15,2,63,64,2,37,1,0,0,42,3,0,85,40,1,14,7,111,58,74,36,86,22,86,23,21,0,16,4,20,0,0,38,0,0,21,36,10,0,27,98,8,72,5,175,22,0,69,33,105,132,82,80,15,96,141,29,12,106,46,2,119,96,185,126,71,106,2,36,0,0,0,0,1,34,78,48,2,12,6,16,16,0,1,11,16,12,15,85,76,30,35,43,105,41,94,61,11,78,48,26,2,7,25,21,66,57,78,28,85,33,129,163,46,50,0,87,0,42,2,16,1,2,9,6,17,126,49,3,39,93,8,5,57,68,4,4,195,60,0,28,0,0,0,0,0,0,12,0,29,68,78,68,6,4,64,32,0,42,112,3,0,87,33,1,80,75,130,11,57,133,104,17,16,22,0,0,0,0,4,58,22,41,70,153,160,49,72,133,2,77,39,131,73,0,85,63,22,1,131,131,42,81,8,23,25,33,49,0,0,3,65,64,42,71,40,3,111,85,0,0,91,39,0,9,136,98,29,126

GO terms:
  GO:0005515 protein binding (F, IPI)
  GO:0005085 guanyl-nucleotide exchange factor activity (F, IDA)
  GO:0045324 late endosome to vacuole transport (P, IGI)
  GO:0000919 cell plate assembly (P, IMP)
  GO:0042546 cell wall biogenesis (P, IMP)
  GO:0009793 embryo development ending in seed dormancy (P, IMP)
  GO:0048528 post-embryonic root development (P, IMP)